Protein AF-A0A7C6SD88-F1 (afdb_monomer)

Solvent-accessible surface area (backbone atoms only — not comparable to full-atom values): 41598 Å² total; per-residue (Å²): 103,28,69,99,60,85,81,48,71,69,55,26,71,57,41,69,55,50,71,76,77,29,66,85,38,58,44,56,80,62,49,51,58,54,48,55,63,71,50,62,94,52,73,45,77,38,74,55,33,71,62,60,46,45,57,50,49,50,57,28,46,80,67,74,65,60,86,71,88,73,57,67,44,37,53,32,59,53,42,49,71,75,38,48,91,82,43,96,58,66,50,72,68,48,50,26,62,72,70,74,44,78,79,64,67,74,63,29,71,72,42,51,52,51,38,47,51,57,50,48,57,53,52,49,53,57,33,46,77,73,69,45,86,47,80,89,48,58,66,71,76,53,55,80,91,55,46,71,72,75,54,84,86,62,43,62,38,81,43,55,26,38,72,62,6,46,29,27,49,20,49,51,53,18,41,10,41,58,81,42,52,62,105,50,70,39,81,53,69,70,57,48,62,77,41,40,62,43,50,42,38,33,34,32,52,84,62,4,61,61,48,47,33,42,64,67,51,58,70,67,62,38,55,59,59,51,70,81,38,60,30,39,51,42,63,48,64,69,59,49,40,51,62,45,64,69,70,50,90,82,48,47,75,65,49,55,54,48,21,49,50,50,49,50,50,44,20,63,75,69,74,34,50,42,27,55,45,64,78,60,79,32,66,46,72,81,46,41,63,62,55,49,30,56,34,66,28,78,42,85,94,62,61,66,43,82,67,58,81,43,87,61,78,47,61,29,27,62,66,52,72,68,57,50,52,58,56,41,62,92,48,58,71,67,64,37,48,38,21,58,50,52,38,44,50,53,56,53,74,62,40,62,91,74,74,92,66,73,100,51,67,46,57,57,60,54,50,73,44,36,94,77,76,38,68,34,29,56,58,50,46,50,52,44,24,52,54,41,46,28,66,54,40,26,90,73,55,56,65,66,57,50,54,51,47,51,57,50,49,52,51,36,51,71,68,56,42,26,45,61,54,49,51,45,25,52,53,40,50,55,35,45,76,70,63,35,53,64,43,62,38,75,45,44,36,19,29,54,57,36,28,40,50,56,54,20,85,39,45,16,48,49,26,26,40,36,19,83,86,78,30,51,66,36,69,49,66,52,84,66,48,58,75,74,42,91,76,52,79,78,33,57,78,46,48,74,62,42,72,75,46,81,32,10,66,70,54,75,90,48,62,33,90,88,77,67,46,68,39,45,61,38,20,58,56,35,62,47,46,74,42,29,43,92,83,55,83,44,81,70,64,55,40,36,29,26,18,58,89,49,28,68,58,58,53,46,49,48,28,74,73,57,32,76,84,18,38,29,34,24,14,36,78,41,49,32,47,64,70,57,21,41,51,35,45,50,54,35,30,60,75,72,70,52,91,74,56,72,69,56,50,50,52,55,13,63,72,52,35,67,44,80,67,52,48,34,65,46,90,27,32,34,37,44,44,30,91,90,56,60,51,36,79,79,41,29,41,26,30,42,63,66,36,87,83,53,97,54,48,16,35,63,51,44,52,86,80,46,54,70,31,38,52,51,44,31,49,26,58,32,63,64,26,43,51,51,38,54,54,47,53,52,38,72,74,40,57,89,83,46,101,50,91,54,78,88,61,57,71,91,67,41,65,61,66,52,38,22,50,52,18,31,74,73,77,74,55,56,45,88,81,71,78,46,72,47,48,32,74,85,37,84,84,44,39,42,74,69,43,42,55,49,28,74,74,68,50,106

Foldseek 3Di:
DQDPDADDPLLCVQAVDHCVNRVPPDDLLVVLVVVLVVCVPHAAEDAPVVVVQLVNQVSCVVNVNHPDDGRYDHQLLLCCLPCVVPDPDRDLVRLCVVLVHDQPRPNHPVSSVVSRVVSVVVVVVVCVVVVNPDSVCSCVSDDPQCVLLSDDAADKDKDQQDLLSLLLVLVQQQCQQFRVDHVGRGGDLVSCVVSVPRMFIEQDDCRGPLLVCLLRHDLVVSLVVCVSGQAYEAEQLLQCVQVVQVPPPSDDSVSSVSSLVSNLVSCVVNVHQYAYDLQADAADLVCVVLVLLQQLDAADVGDGHPCVPGPDHRSSHDDDLVRQLVSVVVDDPVSSCRRYPVSVVVVVVSHDDDDQFDLAADDADQCLCVVVVRRGLLVVLLCLLLVLQCQFQNPDHFPVVVVLSVVLSCLCVVLVVSRVLVLLLVLQVVCVVVVFHKAFDDLCLCRCSSCSSVSHVRHQFAKKKADSPPNDIAGQDDPVVCVVGPDDPQNVVCNVQSVVDQWQLPGDWDARPVPRHTIDIGHNNHHNCSAQNDNSPDDGAGAIATAPVCLVVSLVVLCVSQPQQFKAFFKDFDWQDLVNLLVSLVSSCVVVVHDDDPVVSSVSSVVRTGHTRFMAGDQFKMWGHYPVDGLSSGFRWHCGRSDNPDPGIHTPDGCVVQVNYTDIHRSHHDCVSVVQSVVLVVCVVVVVVDPDNDPVPDRPNPPLVLQQLQACVSVVDDCVVVVAGGNCCPPPPCNDPVNSVVSPVVVD

pLDDT: mean 90.18, std 7.02, range [51.25, 98.5]

Secondary structure (DSSP, 8-state):
-B-SSPPPHHHHHHH---HHHHTTSPBHHHHHHHHHHHTTTPPEEESSHHHHHHHHHHHHHHTT---SPPPEEEHHHHHHHHSTTT-S--SHHHHHHHTT----STT-HHHHHHHHHHHHHHHHHHHHHTT--SGGGGGGGS-TTTGGGTSPP-B-EEEE-SHHHHHHHHHHHHHHHTTTEESEE---HHHHHHT-TTEEEE--STTBHHHHHHHHS-HHHHHHHHTT-SEEEE--GGGGHHHHTT--TT--HHHHHHHHHHHHHHHHHTT-EEEE-----BSSGGGHHHHHHHHTSPPTTS---GGGG-SS----B---HHHHHHHTTTS-HHHHHIIIIIHHHHHHHTSPP--SS-SS-BPPPTTTTGGGT-S-HHHHHHHHHHHHHHHHH-SS--HHHHHHHHHHHHHHHHTT-HHHHHHHHHHHHHHHHTT---EE-GGGGG-HHHHHTTS-S---SPSEEE-TTT--EEE---TTHHHHSPPPHHHHTTHHHHTT-SSGGGSPP-B-TTT-PBPEEE-----THHHHTTTS-SPP-EEEEEETTTHHHHHHHHHHHH-TTTEEEEEEEEE--HHHHHHHHHHHHHHTT----HHHHHHHHHHHTT-EEEEEEEEEEEEE--TTS-GGGT--EE-GGG-TT-SS-EEEEEGGGSTTTB-EEEEEEEHHHHHHHHHHHHHHH-TTS-S-SSGGGS-TT-HHHHGGGT-SGGGT--HHHHT-SSS-TTSTTTTSHHHHHHHHHH--

Sequence (748 aa):
VKPKRKISSKITEITSITEDDVRSAPPIEEVIIQFNKFIEGAVLVAHNATFDNSHLYRNLKDNNLYVGELPTIDTMQLARVYYGDKLKTFNLKALAKHFDVELTQHHRAIYDAKTLGNIFLKMLGDLEELGITNYNKINSLIDEEEAFKFAYPTHFTLLAKNRTGLKNLYKIVSDSHTNHFYREPRILKKVLEKHREGLLIGSGCGNGDIFDIASRDSYEKLLDAVDFYDFLEIQPVSHYKHILDSGDPEYDEECIKDAIKRIIKAGKEKNKLVVATGDVHILNKEDLKFREIFINAPQVGGGLHPLYRVEEIPYQNYLTTEEMLAEFMFLDELTREEVVITNTNKIADMVEEFPLFPNQLFAPSDDFMKDMGVPSFKEAVHDLTYSKAKELYGENLPKYIEDRINKELDSIIGNNYASIYYISHLLVKRSKDAGYVVGSRGSVGSSLVAFFMGITEVNGLVPHYYCKKCHFSAFKFNDEEKKLYEVSEEAKQFEEVLQTVGTGFDLPDATCPTCGHELEKDGVDIPFETFLGFDGDKVPDIDLNFSGEYQARAHEFCRELFGEDNAFRAGTISTIASRTAYGYVKGYLERKGIQARTCEINRLANKITGVKRSTGQHPGGIVVIPKEIEYSDITPVQYPADDLNAPWRTTHYDYHKFEDNLLKLDILGHDDPTMIRFLMNFVEANPSEFPFKTVEEIPLSDKKVLSIFSGLTSLGVESTQIHQVVGTTGIPEFGTQLTKEMLSEINP

Radius of gyration: 36.79 Å; Cα contacts (8 Å, |Δi|>4): 1103; chains: 1; bounding box: 79×63×104 Å

Structure (mmCIF, N/CA/C/O backbone):
data_AF-A0A7C6SD88-F1
#
_entry.id   AF-A0A7C6SD88-F1
#
loop_
_atom_site.group_PDB
_atom_site.id
_atom_site.type_symbol
_atom_site.label_atom_id
_atom_site.label_alt_id
_atom_site.label_comp_id
_atom_site.label_asym_id
_atom_site.label_entity_id
_atom_site.label_seq_id
_atom_site.pdbx_PDB_ins_code
_atom_site.Cartn_x
_atom_site.Cartn_y
_atom_site.Cartn_z
_atom_site.occupancy
_atom_site.B_iso_or_equiv
_atom_site.auth_seq_id
_atom_site.auth_comp_id
_atom_site.auth_asym_id
_atom_site.auth_atom_id
_atom_site.pdbx_PDB_model_num
ATOM 1 N N . VAL A 1 1 ? 30.055 -18.780 -43.965 1.00 83.00 1 VAL A N 1
ATOM 2 C CA . VAL A 1 1 ? 30.192 -17.447 -44.596 1.00 83.00 1 VAL A CA 1
ATOM 3 C C . VAL A 1 1 ? 31.526 -16.869 -44.173 1.00 83.00 1 VAL A C 1
ATOM 5 O O . VAL A 1 1 ? 31.881 -17.059 -43.016 1.00 83.00 1 VAL A O 1
ATOM 8 N N . LYS A 1 2 ? 32.270 -16.221 -45.072 1.00 84.56 2 LYS A N 1
ATOM 9 C CA . LYS A 1 2 ? 33.528 -15.561 -44.708 1.00 84.56 2 LYS A CA 1
ATOM 10 C C . LYS A 1 2 ? 33.247 -14.243 -43.972 1.00 84.56 2 LYS A C 1
ATOM 12 O O . LYS A 1 2 ? 32.643 -13.354 -44.575 1.00 84.56 2 LYS A O 1
ATOM 17 N N . PRO A 1 3 ? 33.649 -14.102 -42.696 1.00 79.88 3 PRO A N 1
ATOM 18 C CA . PRO A 1 3 ? 33.417 -12.879 -41.938 1.00 79.88 3 PRO A CA 1
ATOM 19 C C . PRO A 1 3 ? 34.319 -11.739 -42.437 1.00 79.88 3 PRO A C 1
ATOM 21 O O . PRO A 1 3 ? 35.419 -11.964 -42.944 1.00 79.88 3 PRO A O 1
ATOM 24 N N . LYS A 1 4 ? 33.860 -10.491 -42.275 1.00 77.50 4 LYS A N 1
ATOM 25 C CA . LYS A 1 4 ? 34.636 -9.276 -42.611 1.00 77.50 4 LYS A CA 1
ATOM 26 C C . LYS A 1 4 ? 35.685 -8.918 -41.549 1.00 77.50 4 LYS A C 1
ATOM 28 O O . LYS A 1 4 ? 36.533 -8.062 -41.784 1.00 77.50 4 LYS A O 1
ATOM 33 N N . ARG A 1 5 ? 35.613 -9.554 -40.378 1.00 79.50 5 ARG A N 1
ATOM 34 C CA . ARG A 1 5 ? 36.506 -9.375 -39.228 1.00 79.50 5 ARG A CA 1
ATOM 35 C C . ARG A 1 5 ? 37.120 -10.723 -38.859 1.00 79.50 5 ARG A C 1
ATOM 37 O O . ARG A 1 5 ? 36.563 -11.761 -39.210 1.00 79.50 5 ARG A O 1
ATOM 44 N N . LYS A 1 6 ? 38.248 -10.697 -38.149 1.00 79.31 6 LYS A N 1
ATOM 45 C CA . LYS A 1 6 ? 38.849 -11.921 -37.609 1.00 79.31 6 LYS A CA 1
ATOM 46 C C . LYS A 1 6 ? 37.940 -12.532 -36.538 1.00 79.31 6 LYS A C 1
ATOM 48 O O . LYS A 1 6 ? 37.394 -11.802 -35.713 1.00 79.31 6 LYS A O 1
ATOM 53 N N . ILE A 1 7 ? 37.811 -13.852 -36.546 1.00 78.75 7 ILE A N 1
ATOM 54 C CA . ILE A 1 7 ? 37.137 -14.648 -35.526 1.00 78.75 7 ILE A CA 1
ATOM 55 C C . ILE A 1 7 ? 37.949 -14.548 -34.233 1.00 78.75 7 ILE A C 1
ATOM 57 O O . ILE A 1 7 ? 39.156 -14.798 -34.208 1.00 78.75 7 ILE A O 1
ATOM 61 N N . SER A 1 8 ? 37.288 -14.156 -33.145 1.00 76.44 8 SER A N 1
ATOM 62 C CA . SER A 1 8 ? 37.928 -14.062 -31.834 1.00 76.44 8 SER A CA 1
ATOM 63 C C . SER A 1 8 ? 38.190 -15.450 -31.239 1.00 76.44 8 SER A C 1
ATOM 65 O O . SER A 1 8 ? 37.512 -16.432 -31.562 1.00 76.44 8 SER A O 1
ATOM 67 N N . SER A 1 9 ? 39.152 -15.536 -30.316 1.00 74.44 9 SER A N 1
ATOM 68 C CA . SER A 1 9 ? 39.419 -16.768 -29.560 1.00 74.44 9 SER A CA 1
ATOM 69 C C . SER A 1 9 ? 38.173 -17.258 -28.819 1.00 74.44 9 SER A C 1
ATOM 71 O O . SER A 1 9 ? 37.859 -18.441 -28.871 1.00 74.44 9 SER A O 1
ATOM 73 N N . LYS A 1 10 ? 37.397 -16.337 -28.238 1.00 70.38 10 LYS A N 1
ATOM 74 C CA . LYS A 1 10 ? 36.143 -16.632 -27.532 1.00 70.38 10 LYS A CA 1
ATOM 75 C C . LYS A 1 10 ? 35.078 -17.260 -28.444 1.00 70.38 10 LYS A C 1
ATOM 77 O O . LYS A 1 10 ? 34.463 -18.250 -28.064 1.00 70.38 10 LYS A O 1
ATOM 82 N N . ILE A 1 11 ? 34.877 -16.744 -29.665 1.00 74.25 11 ILE A N 1
ATOM 83 C CA . ILE A 1 11 ? 33.943 -17.358 -30.633 1.00 74.25 11 ILE A CA 1
ATOM 84 C C . ILE A 1 11 ? 34.440 -18.742 -31.060 1.00 74.25 11 ILE A C 1
ATOM 86 O O . ILE A 1 11 ? 33.638 -19.667 -31.195 1.00 74.25 11 ILE A O 1
ATOM 90 N N . THR A 1 12 ? 35.750 -18.888 -31.259 1.00 78.75 12 THR A N 1
ATOM 91 C CA . THR A 1 12 ? 36.367 -20.171 -31.623 1.00 78.75 12 THR A CA 1
ATOM 92 C C . THR A 1 12 ? 36.147 -21.210 -30.519 1.00 78.75 12 THR A C 1
ATOM 94 O O . THR A 1 12 ? 35.780 -22.340 -30.818 1.00 78.75 12 THR A O 1
ATOM 97 N N . GLU A 1 13 ? 36.288 -20.831 -29.245 1.00 76.62 13 GLU A N 1
ATOM 98 C CA . GLU A 1 13 ? 36.019 -21.706 -28.094 1.00 76.62 13 GLU A CA 1
ATOM 99 C C . GLU A 1 13 ? 34.549 -22.133 -28.011 1.00 76.62 13 GLU A C 1
ATOM 101 O O . GLU A 1 13 ? 34.261 -23.290 -27.712 1.00 76.62 13 GLU A O 1
ATOM 106 N N . ILE A 1 14 ? 33.617 -21.222 -28.309 1.00 73.88 14 ILE A N 1
ATOM 107 C CA . ILE A 1 14 ? 32.177 -21.503 -28.250 1.00 73.88 14 ILE A CA 1
ATOM 108 C C . ILE A 1 14 ? 31.737 -22.378 -29.427 1.00 73.88 14 ILE A C 1
ATOM 110 O O . ILE A 1 14 ? 31.057 -23.379 -29.235 1.00 73.88 14 ILE A O 1
ATOM 114 N N . THR A 1 15 ? 32.105 -22.002 -30.650 1.00 75.94 15 THR A N 1
ATOM 115 C CA . THR A 1 15 ? 31.542 -22.580 -31.886 1.00 75.94 15 THR A CA 1
ATOM 116 C C . THR A 1 15 ? 32.410 -23.671 -32.507 1.00 75.94 15 THR A C 1
ATOM 118 O O . THR A 1 15 ? 31.968 -24.369 -33.421 1.00 75.94 15 THR A O 1
ATOM 121 N N . SER A 1 16 ? 33.659 -23.805 -32.047 1.00 80.69 16 SER A N 1
ATOM 122 C CA . SER A 1 16 ? 34.709 -24.617 -32.678 1.00 80.69 16 SER A CA 1
ATOM 123 C C . SER A 1 16 ? 35.025 -24.230 -34.134 1.00 80.69 16 SER A C 1
ATOM 125 O O . SER A 1 16 ? 35.689 -24.996 -34.827 1.00 80.69 16 SER A O 1
ATOM 127 N N . ILE A 1 17 ? 34.555 -23.069 -34.617 1.00 82.12 17 ILE A N 1
ATOM 128 C CA . ILE A 1 17 ? 34.852 -22.556 -35.962 1.00 82.12 17 ILE A CA 1
ATOM 129 C C . ILE A 1 17 ? 36.166 -21.781 -35.916 1.00 82.12 17 ILE A C 1
ATOM 131 O O . ILE A 1 17 ? 36.290 -20.798 -35.189 1.00 82.12 17 ILE A O 1
ATOM 135 N N . THR A 1 18 ? 37.129 -22.203 -36.727 1.00 84.81 18 THR A N 1
ATOM 136 C CA . THR A 1 18 ? 38.441 -21.570 -36.866 1.00 84.81 18 THR A CA 1
ATOM 137 C C . THR A 1 18 ? 38.507 -20.665 -38.099 1.00 84.81 18 THR A C 1
ATOM 139 O O . THR A 1 18 ? 37.695 -20.761 -39.020 1.00 84.81 18 THR A O 1
ATOM 142 N N . GLU A 1 19 ? 39.521 -19.798 -38.159 1.00 84.06 19 GLU A N 1
ATOM 143 C CA . GLU A 1 19 ? 39.819 -18.993 -39.357 1.00 84.06 19 GLU A CA 1
ATOM 144 C C . GLU A 1 19 ? 40.036 -19.845 -40.614 1.00 84.06 19 GLU A C 1
ATOM 146 O O . GLU A 1 19 ? 39.700 -19.433 -41.726 1.00 84.06 19 GLU A O 1
ATOM 151 N N . ASP A 1 20 ? 40.574 -21.054 -40.448 1.00 84.56 20 ASP A N 1
ATOM 152 C CA . ASP A 1 20 ? 40.831 -21.968 -41.558 1.00 84.56 20 ASP A CA 1
ATOM 153 C C . ASP A 1 20 ? 39.530 -22.515 -42.149 1.00 84.56 20 ASP A C 1
ATOM 155 O O . ASP A 1 20 ? 39.425 -22.628 -43.372 1.00 84.56 20 ASP A O 1
ATOM 159 N N . ASP A 1 21 ? 38.511 -22.741 -41.315 1.00 82.94 21 ASP A N 1
ATOM 160 C CA . ASP A 1 21 ? 37.199 -23.240 -41.742 1.00 82.94 21 ASP A CA 1
ATOM 161 C C . ASP A 1 21 ? 36.450 -22.249 -42.646 1.00 82.94 21 ASP A C 1
ATOM 163 O O . ASP A 1 21 ? 35.654 -22.649 -43.498 1.00 82.94 21 ASP A O 1
ATOM 167 N N . VAL A 1 22 ? 36.691 -20.944 -42.477 1.00 86.12 22 VAL A N 1
ATOM 168 C CA . VAL A 1 22 ? 35.993 -19.877 -43.218 1.00 86.12 22 VAL A CA 1
ATOM 169 C C . VAL A 1 22 ? 36.856 -19.201 -44.283 1.00 86.12 22 VAL A C 1
ATOM 171 O O . VAL A 1 22 ? 36.349 -18.384 -45.056 1.00 86.12 22 VAL A O 1
ATOM 174 N N . ARG A 1 23 ? 38.145 -19.550 -44.376 1.00 84.75 23 ARG A N 1
ATOM 175 C CA . ARG A 1 23 ? 39.122 -18.906 -45.270 1.00 84.75 23 ARG A CA 1
ATOM 176 C C . ARG A 1 23 ? 38.688 -18.914 -46.737 1.00 84.75 23 ARG A C 1
ATOM 178 O O . ARG A 1 23 ? 38.836 -17.900 -47.429 1.00 84.75 23 ARG A O 1
ATOM 185 N N . SER A 1 24 ? 38.167 -20.055 -47.190 1.00 85.50 24 SER A N 1
ATOM 186 C CA . SER A 1 24 ? 37.666 -20.293 -48.550 1.00 85.50 24 SER A CA 1
ATOM 187 C C . SER A 1 24 ? 36.145 -20.181 -48.669 1.00 85.50 24 SER A C 1
ATOM 189 O O . SER A 1 24 ? 35.598 -20.506 -49.720 1.00 85.50 24 SER A O 1
ATOM 191 N N . ALA A 1 25 ? 35.445 -19.765 -47.609 1.00 87.12 25 ALA A N 1
ATOM 192 C CA . ALA A 1 25 ? 34.004 -19.586 -47.675 1.00 87.12 25 ALA A CA 1
ATOM 193 C C . ALA A 1 25 ? 33.646 -18.360 -48.542 1.00 87.12 25 ALA A C 1
ATOM 195 O O . ALA A 1 25 ? 34.391 -17.375 -48.557 1.00 87.12 25 ALA A O 1
ATOM 196 N N . PRO A 1 26 ? 32.501 -18.386 -49.242 1.00 89.25 26 PRO A N 1
ATOM 197 C CA . PRO A 1 26 ? 31.992 -17.217 -49.948 1.00 89.25 26 PRO A CA 1
ATOM 198 C C . PRO A 1 26 ? 31.623 -16.080 -48.975 1.00 89.25 26 PRO A C 1
ATOM 200 O O . PRO A 1 26 ? 31.293 -16.341 -47.803 1.00 89.25 26 PRO A O 1
ATOM 203 N N . PRO A 1 27 ? 31.694 -14.818 -49.437 1.00 88.75 27 PRO A N 1
ATOM 204 C CA . PRO A 1 27 ? 31.299 -13.653 -48.655 1.00 88.75 27 PRO A CA 1
ATOM 205 C C . PRO A 1 27 ? 29.773 -13.612 -48.456 1.00 88.75 27 PRO A C 1
ATOM 207 O O . PRO A 1 27 ? 29.021 -14.284 -49.168 1.00 88.75 27 PRO A O 1
ATOM 210 N N . ILE A 1 28 ? 29.304 -12.852 -47.461 1.00 86.81 28 ILE A N 1
ATOM 211 C CA . ILE A 1 28 ? 27.883 -12.837 -47.075 1.00 86.81 28 ILE A CA 1
ATOM 212 C C . ILE A 1 28 ? 26.975 -12.360 -48.210 1.00 86.81 28 ILE A C 1
ATOM 214 O O . ILE A 1 28 ? 25.895 -12.912 -48.389 1.00 86.81 28 ILE A O 1
ATOM 218 N N . GLU A 1 29 ? 27.446 -11.414 -49.020 1.00 86.56 29 GLU A N 1
ATOM 219 C CA . GLU A 1 29 ? 26.724 -10.823 -50.148 1.00 86.56 29 GLU A CA 1
ATOM 220 C C . GLU A 1 29 ? 26.369 -11.868 -51.217 1.00 86.56 29 GLU A C 1
ATOM 222 O O . GLU A 1 29 ? 25.322 -11.789 -51.853 1.00 86.56 29 GLU A O 1
ATOM 227 N N . GLU A 1 30 ? 27.205 -12.895 -51.390 1.00 89.56 30 GLU A N 1
ATOM 228 C CA . GLU A 1 30 ? 26.929 -13.994 -52.318 1.00 89.56 30 GLU A CA 1
ATOM 229 C C . GLU A 1 30 ? 25.989 -15.034 -51.693 1.00 89.56 30 GLU A C 1
ATOM 231 O O . GLU A 1 30 ? 25.032 -15.491 -52.325 1.00 89.56 30 GLU A O 1
ATOM 236 N N . VAL A 1 31 ? 26.243 -15.398 -50.432 1.00 91.06 31 VAL A N 1
ATOM 237 C CA . VAL A 1 31 ? 25.479 -16.440 -49.730 1.00 91.06 31 VAL A CA 1
ATOM 238 C C . VAL A 1 31 ? 24.045 -16.002 -49.471 1.00 91.06 31 VAL A C 1
ATOM 240 O O . VAL A 1 31 ? 23.133 -16.811 -49.623 1.00 91.06 31 VAL A O 1
ATOM 243 N N . ILE A 1 32 ? 23.822 -14.735 -49.119 1.00 90.75 32 ILE A N 1
ATOM 244 C CA . ILE A 1 32 ? 22.489 -14.228 -48.789 1.00 90.75 32 ILE A CA 1
ATOM 245 C C . ILE A 1 32 ? 21.549 -14.257 -50.000 1.00 90.75 32 ILE A C 1
ATOM 247 O O . ILE A 1 32 ? 20.377 -14.582 -49.847 1.00 90.75 32 ILE A O 1
ATOM 251 N N . ILE A 1 33 ? 22.063 -14.023 -51.215 1.00 91.25 33 ILE A N 1
ATOM 252 C CA . ILE A 1 33 ? 21.287 -14.139 -52.461 1.00 91.25 33 ILE A CA 1
ATOM 253 C C . ILE A 1 33 ? 20.831 -15.587 -52.673 1.00 91.25 33 ILE A C 1
ATOM 255 O O . ILE A 1 33 ? 19.680 -15.835 -53.038 1.00 91.25 33 ILE A O 1
ATOM 259 N N . GLN A 1 34 ? 21.730 -16.551 -52.455 1.00 92.50 34 GLN A N 1
ATOM 260 C CA . GLN A 1 34 ? 21.414 -17.976 -52.588 1.00 92.50 34 GLN A CA 1
ATOM 261 C C . GLN A 1 34 ? 20.430 -18.427 -51.503 1.00 92.50 34 GLN A C 1
ATOM 263 O O . GLN A 1 34 ? 19.473 -19.140 -51.799 1.00 92.50 34 GLN A O 1
ATOM 268 N N . PHE A 1 35 ? 20.631 -17.965 -50.269 1.00 91.25 35 PHE A N 1
ATOM 269 C CA . PHE A 1 35 ? 19.755 -18.263 -49.144 1.00 91.25 35 PHE A CA 1
ATOM 270 C C . PHE A 1 35 ? 18.349 -17.685 -49.345 1.00 91.25 35 PHE A C 1
ATOM 272 O O . PHE A 1 35 ? 17.376 -18.401 -49.141 1.00 91.25 35 PHE A O 1
ATOM 279 N N . ASN A 1 36 ? 18.227 -16.446 -49.836 1.00 90.88 36 ASN A N 1
ATOM 280 C CA . ASN A 1 36 ? 16.934 -15.816 -50.120 1.00 90.88 36 ASN A CA 1
ATOM 281 C C . ASN A 1 36 ? 16.106 -16.616 -51.142 1.00 90.88 36 ASN A C 1
ATOM 283 O O . ASN A 1 36 ? 14.904 -16.775 -50.976 1.00 90.88 36 ASN A O 1
ATOM 287 N N . LYS A 1 37 ? 16.758 -17.178 -52.170 1.00 91.62 37 LYS A N 1
ATOM 288 C CA . LYS A 1 37 ? 16.099 -18.086 -53.128 1.00 91.62 37 LYS A CA 1
ATOM 289 C C . LYS A 1 37 ? 15.714 -19.424 -52.500 1.00 91.62 37 LYS A C 1
ATOM 291 O O . LYS A 1 37 ? 14.696 -19.998 -52.856 1.00 91.62 37 LYS A O 1
ATOM 296 N N . PHE A 1 38 ? 16.541 -19.942 -51.595 1.00 92.69 38 PHE A N 1
ATOM 297 C CA . PHE A 1 38 ? 16.290 -21.219 -50.928 1.00 92.69 38 PHE A CA 1
ATOM 298 C C . PHE A 1 38 ? 15.059 -21.174 -50.011 1.00 92.69 38 PHE A C 1
ATOM 300 O O . PHE A 1 38 ? 14.334 -22.161 -49.924 1.00 92.69 38 PHE A O 1
ATOM 307 N N . ILE A 1 39 ? 14.817 -20.041 -49.350 1.00 92.00 39 ILE A N 1
ATOM 308 C CA . ILE A 1 39 ? 13.699 -19.866 -48.410 1.00 92.00 39 ILE A CA 1
ATOM 309 C C . ILE A 1 39 ? 12.409 -19.351 -49.068 1.00 92.00 39 ILE A C 1
ATOM 311 O O . ILE A 1 39 ? 11.420 -19.122 -48.373 1.00 92.00 39 ILE A O 1
ATOM 315 N N . GLU A 1 40 ? 12.398 -19.141 -50.385 1.00 90.06 40 GLU A N 1
ATOM 316 C CA . GLU A 1 40 ? 11.244 -18.589 -51.096 1.00 90.06 40 GLU A CA 1
ATOM 317 C C . GLU A 1 40 ? 10.000 -19.481 -50.915 1.00 90.06 40 GLU A C 1
ATOM 319 O O . GLU A 1 40 ? 10.008 -20.670 -51.232 1.00 90.06 40 GLU A O 1
ATOM 324 N N . GLY A 1 41 ? 8.923 -18.904 -50.369 1.00 87.50 41 GLY A N 1
ATOM 325 C CA . GLY A 1 41 ? 7.672 -19.615 -50.079 1.00 87.50 41 GLY A CA 1
ATOM 326 C C . GLY A 1 41 ? 7.708 -20.542 -48.855 1.00 87.50 41 GLY A C 1
ATOM 327 O O . GLY A 1 41 ? 6.711 -21.212 -48.583 1.00 87.50 41 GLY A O 1
ATOM 328 N N . ALA A 1 42 ? 8.816 -20.591 -48.110 1.00 91.19 42 ALA A N 1
ATOM 329 C CA . ALA A 1 42 ? 8.939 -21.389 -46.896 1.00 91.19 42 ALA A CA 1
ATOM 330 C C . ALA A 1 42 ? 8.485 -20.621 -45.643 1.00 91.19 42 ALA A C 1
ATOM 332 O O . ALA A 1 42 ? 8.553 -19.394 -45.577 1.00 91.19 42 ALA A O 1
ATOM 333 N N . VAL A 1 43 ? 8.068 -21.368 -44.617 1.00 91.31 43 VAL A N 1
ATOM 334 C CA . VAL A 1 43 ? 7.926 -20.858 -43.247 1.00 91.31 43 VAL A CA 1
ATOM 335 C C . VAL A 1 43 ? 9.213 -21.190 -42.502 1.00 91.31 43 VAL A C 1
ATOM 337 O O . VAL A 1 43 ? 9.615 -22.354 -42.441 1.00 91.31 43 VAL A O 1
ATOM 340 N N . LEU A 1 44 ? 9.872 -20.175 -41.956 1.00 92.88 44 LEU A N 1
ATOM 341 C CA . LEU A 1 44 ? 11.090 -20.349 -41.180 1.00 92.88 44 LEU A CA 1
ATOM 342 C C . LEU A 1 44 ? 10.760 -20.907 -39.797 1.00 92.88 44 LEU A C 1
ATOM 344 O O . LEU A 1 44 ? 9.745 -20.566 -39.195 1.00 92.88 44 LEU A O 1
ATOM 348 N N . VAL A 1 45 ? 11.637 -21.755 -39.273 1.00 92.12 45 VAL A N 1
ATOM 349 C CA . VAL A 1 45 ? 11.524 -22.290 -37.916 1.00 92.12 45 VAL A CA 1
ATOM 350 C C . VAL A 1 45 ? 12.832 -22.009 -37.207 1.00 92.12 45 VAL A C 1
ATOM 352 O O . VAL A 1 45 ? 13.889 -22.460 -37.647 1.00 92.12 45 VAL A O 1
ATOM 355 N N . ALA A 1 46 ? 12.751 -21.260 -36.116 1.00 91.44 46 ALA A N 1
ATOM 356 C CA . ALA A 1 46 ? 13.903 -20.883 -35.314 1.00 91.44 46 ALA A CA 1
ATOM 357 C C . ALA A 1 46 ? 13.602 -21.087 -33.823 1.00 91.44 46 ALA A C 1
ATOM 359 O O . ALA A 1 46 ? 12.465 -21.341 -33.408 1.00 91.44 46 ALA A O 1
ATOM 360 N N . HIS A 1 47 ? 14.645 -21.040 -33.005 1.00 88.06 47 HIS A N 1
ATOM 361 C CA . HIS A 1 47 ? 14.538 -21.150 -31.558 1.00 88.06 47 HIS A CA 1
ATOM 362 C C . HIS A 1 47 ? 15.073 -19.859 -30.958 1.00 88.06 47 HIS A C 1
ATOM 364 O O . HIS A 1 47 ? 16.283 -19.660 -30.983 1.00 88.06 47 HIS A O 1
ATOM 370 N N . ASN A 1 48 ? 14.180 -19.001 -30.446 1.00 83.38 48 ASN A N 1
ATOM 371 C CA . ASN A 1 48 ? 14.440 -17.572 -30.227 1.00 83.38 48 ASN A CA 1
ATOM 372 C C . ASN A 1 48 ? 14.578 -16.796 -31.553 1.00 83.38 48 ASN A C 1
ATOM 374 O O . ASN A 1 48 ? 15.591 -16.150 -31.823 1.00 83.38 48 ASN A O 1
ATOM 378 N N . ALA A 1 49 ? 13.531 -16.874 -32.380 1.00 84.12 49 ALA A N 1
ATOM 379 C CA . ALA A 1 49 ? 13.528 -16.429 -33.775 1.00 84.12 49 ALA A CA 1
ATOM 380 C C . ALA A 1 49 ? 13.899 -14.954 -33.965 1.00 84.12 49 ALA A C 1
ATOM 382 O O . ALA A 1 49 ? 14.498 -14.600 -34.976 1.00 84.12 49 ALA A O 1
ATOM 383 N N . THR A 1 50 ? 13.579 -14.093 -32.996 1.00 77.50 50 THR A N 1
ATOM 384 C CA . THR A 1 50 ? 13.903 -12.659 -33.038 1.00 77.50 50 THR A CA 1
ATOM 385 C C . THR A 1 50 ? 15.396 -12.407 -33.250 1.00 77.50 50 THR A C 1
ATOM 387 O O . THR A 1 50 ? 15.761 -11.477 -33.967 1.00 77.50 50 THR A O 1
ATOM 390 N N . PHE A 1 51 ? 16.259 -13.242 -32.661 1.00 75.44 51 PHE A N 1
ATOM 391 C CA . PHE A 1 51 ? 17.706 -13.118 -32.812 1.00 75.44 51 PHE A CA 1
ATOM 392 C C . PHE A 1 51 ? 18.153 -13.451 -34.240 1.00 75.44 51 PHE A C 1
ATOM 394 O O . PHE A 1 51 ? 18.814 -12.637 -34.876 1.00 75.44 51 PHE A O 1
ATOM 401 N N . ASP A 1 52 ? 17.770 -14.609 -34.778 1.00 81.81 52 ASP A N 1
ATOM 402 C CA . ASP A 1 52 ? 18.176 -15.011 -36.131 1.00 81.81 52 ASP A CA 1
ATOM 403 C C . ASP A 1 52 ? 17.561 -14.101 -37.208 1.00 81.81 52 ASP A C 1
ATOM 405 O O . ASP A 1 52 ? 18.237 -13.697 -38.160 1.00 81.81 52 ASP A O 1
ATOM 409 N N . ASN A 1 53 ? 16.292 -13.720 -37.030 1.00 83.00 53 ASN A N 1
ATOM 410 C CA . ASN A 1 53 ? 15.568 -12.872 -37.970 1.00 83.00 53 ASN A CA 1
ATOM 411 C C . ASN A 1 53 ? 16.164 -11.465 -38.059 1.00 83.00 53 ASN A C 1
ATOM 413 O O . ASN A 1 53 ? 16.246 -10.930 -39.161 1.00 83.00 53 ASN A O 1
ATOM 417 N N . SER A 1 54 ? 16.624 -10.866 -36.955 1.00 72.62 54 SER A N 1
ATOM 418 C CA . SER A 1 54 ? 17.234 -9.527 -37.001 1.00 72.62 54 SER A CA 1
ATOM 419 C C . SER A 1 54 ? 18.511 -9.511 -37.853 1.00 72.62 54 SER A C 1
ATOM 421 O O . SER A 1 54 ? 18.670 -8.650 -38.724 1.00 72.62 54 SER A O 1
ATOM 423 N N . HIS A 1 55 ? 19.374 -10.522 -37.696 1.00 78.44 55 HIS A N 1
ATOM 424 C CA . HIS A 1 55 ? 20.580 -10.689 -38.510 1.00 78.44 55 HIS A CA 1
ATOM 425 C C . HIS A 1 55 ? 20.231 -10.967 -39.974 1.00 78.44 55 HIS A C 1
ATOM 427 O O . HIS A 1 55 ? 20.834 -10.384 -40.881 1.00 78.44 55 HIS A O 1
ATOM 433 N N . LEU A 1 56 ? 19.248 -11.835 -40.224 1.00 84.88 56 LEU A N 1
ATOM 434 C CA . LEU A 1 56 ? 18.794 -12.163 -41.571 1.00 84.88 56 LEU A CA 1
ATOM 435 C C . LEU A 1 56 ? 18.238 -10.926 -42.289 1.00 84.88 56 LEU A C 1
ATOM 437 O O . LEU A 1 56 ? 18.667 -10.615 -43.400 1.00 84.88 56 LEU A O 1
ATOM 441 N N . TYR A 1 57 ? 17.337 -10.184 -41.645 1.00 83.12 57 TYR A N 1
ATOM 442 C CA . TYR A 1 57 ? 16.721 -8.983 -42.203 1.00 83.12 57 TYR A CA 1
ATOM 443 C C . TYR A 1 57 ? 17.743 -7.889 -42.484 1.00 83.12 57 TYR A C 1
ATOM 445 O O . TYR A 1 57 ? 17.682 -7.277 -43.549 1.00 83.12 57 TYR A O 1
ATOM 453 N N . ARG A 1 58 ? 18.720 -7.679 -41.594 1.00 79.31 58 ARG A N 1
ATOM 454 C CA . ARG A 1 58 ? 19.820 -6.738 -41.839 1.00 79.31 58 ARG A CA 1
ATOM 455 C C . ARG A 1 58 ? 20.595 -7.100 -43.105 1.00 79.31 58 ARG A C 1
ATOM 457 O O . ARG A 1 58 ? 20.729 -6.266 -43.993 1.00 79.31 58 ARG A O 1
ATOM 464 N N . ASN A 1 59 ? 21.026 -8.355 -43.234 1.00 84.44 59 ASN A N 1
ATOM 465 C CA . ASN A 1 59 ? 21.780 -8.801 -44.408 1.00 84.44 59 ASN A CA 1
ATOM 466 C C . ASN A 1 59 ? 20.946 -8.757 -45.701 1.00 84.44 59 ASN A C 1
ATOM 468 O O . ASN A 1 59 ? 21.480 -8.428 -46.760 1.00 84.44 59 ASN A O 1
ATOM 472 N N . LEU A 1 60 ? 19.642 -9.046 -45.634 1.00 85.88 60 LEU A N 1
ATOM 473 C CA . LEU A 1 60 ? 18.732 -8.894 -46.773 1.00 85.88 60 LEU A CA 1
ATOM 474 C C . LEU A 1 60 ? 18.572 -7.422 -47.178 1.00 85.88 60 LEU A C 1
ATOM 476 O O . LEU A 1 60 ? 18.613 -7.120 -48.371 1.00 85.88 60 LEU A O 1
ATOM 480 N N . LYS A 1 61 ? 18.427 -6.503 -46.214 1.00 81.81 61 LYS A N 1
ATOM 481 C CA . LYS A 1 61 ? 18.329 -5.055 -46.469 1.00 81.81 61 LYS A CA 1
ATOM 482 C C . LYS A 1 61 ? 19.613 -4.502 -47.078 1.00 81.81 61 LYS A C 1
ATOM 484 O O . LYS A 1 61 ? 19.542 -3.848 -48.113 1.00 81.81 61 LYS A O 1
ATOM 489 N N . ASP A 1 62 ? 20.771 -4.845 -46.514 1.00 81.88 62 ASP A N 1
ATOM 490 C CA . ASP A 1 62 ? 22.087 -4.407 -47.005 1.00 81.88 62 ASP A 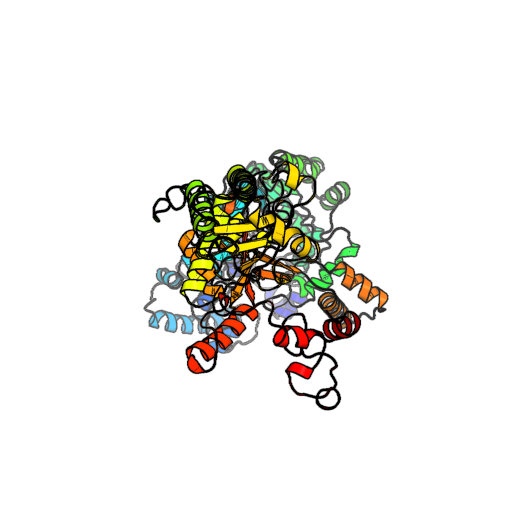CA 1
ATOM 491 C C . ASP A 1 62 ? 22.347 -4.832 -48.466 1.00 81.88 62 ASP A C 1
ATOM 493 O O . ASP A 1 62 ? 23.151 -4.216 -49.165 1.00 81.88 62 ASP A O 1
ATOM 497 N N . ASN A 1 63 ? 21.639 -5.860 -48.951 1.00 84.00 63 ASN A N 1
ATOM 498 C CA . ASN A 1 63 ? 21.723 -6.365 -50.324 1.00 84.00 63 ASN A CA 1
ATOM 499 C C . ASN A 1 63 ? 20.488 -6.032 -51.189 1.00 84.00 63 ASN A C 1
ATOM 501 O O . ASN A 1 63 ? 20.378 -6.540 -52.303 1.00 84.00 63 ASN A O 1
ATOM 505 N N . ASN A 1 64 ? 19.575 -5.169 -50.722 1.00 84.44 64 ASN A N 1
ATOM 506 C CA . ASN A 1 64 ? 18.327 -4.785 -51.406 1.00 84.44 64 ASN A CA 1
ATOM 507 C C . ASN A 1 64 ? 17.396 -5.968 -51.752 1.00 84.44 64 ASN A C 1
ATOM 509 O O . ASN A 1 64 ? 16.701 -5.948 -52.767 1.00 84.44 64 ASN A O 1
ATOM 513 N N . LEU A 1 65 ? 17.390 -7.014 -50.922 1.00 85.38 65 LEU A N 1
ATOM 514 C CA . LEU A 1 65 ? 16.568 -8.222 -51.090 1.00 85.38 65 LEU A CA 1
ATOM 515 C C . LEU A 1 65 ? 15.401 -8.305 -50.099 1.00 85.38 65 LEU A C 1
ATOM 517 O O . LEU A 1 65 ? 14.588 -9.222 -50.184 1.00 85.38 65 LEU A O 1
ATOM 521 N N . TYR A 1 66 ? 15.328 -7.389 -49.134 1.00 83.06 66 TYR A N 1
ATOM 522 C CA . TYR A 1 66 ? 14.286 -7.400 -48.114 1.00 83.06 66 TYR A CA 1
ATOM 523 C C . TYR A 1 66 ? 12.944 -6.935 -48.690 1.00 83.06 66 TYR A C 1
ATOM 525 O O . TYR A 1 66 ? 12.817 -5.796 -49.133 1.00 83.06 66 TYR A O 1
ATOM 533 N N . VAL A 1 67 ? 11.941 -7.812 -48.651 1.00 81.69 67 VAL A N 1
ATOM 534 C CA . VAL A 1 67 ? 10.590 -7.561 -49.191 1.00 81.69 67 VAL A CA 1
ATOM 535 C C . VAL A 1 67 ? 9.501 -7.512 -48.114 1.00 81.69 67 VAL A C 1
ATOM 537 O O . VAL A 1 67 ? 8.328 -7.351 -48.436 1.00 81.69 67 VAL A O 1
ATOM 540 N N . GLY A 1 68 ? 9.876 -7.639 -46.839 1.00 80.00 68 GLY A N 1
ATOM 541 C CA . GLY A 1 68 ? 8.958 -7.699 -45.703 1.00 80.00 68 GLY A CA 1
ATOM 542 C C . GLY A 1 68 ? 9.352 -8.782 -44.702 1.00 80.00 68 GLY A C 1
ATOM 543 O O . GLY A 1 68 ? 10.355 -9.476 -44.883 1.00 80.00 68 GLY A O 1
ATOM 544 N N . GLU A 1 69 ? 8.562 -8.911 -43.637 1.00 81.50 69 GLU A N 1
ATOM 545 C CA . GLU A 1 69 ? 8.766 -9.954 -42.633 1.00 81.50 69 GLU A CA 1
ATOM 546 C C . GLU A 1 69 ? 8.494 -11.342 -43.221 1.00 81.50 69 GLU A C 1
ATOM 548 O O . GLU A 1 69 ? 7.524 -11.557 -43.951 1.00 81.50 69 GLU A O 1
ATOM 553 N N . LEU A 1 70 ? 9.365 -12.295 -42.895 1.00 86.38 70 LEU A N 1
ATOM 554 C CA . LEU A 1 70 ? 9.256 -13.673 -43.354 1.00 86.38 70 LEU A CA 1
ATOM 555 C C . LEU A 1 70 ? 8.369 -14.471 -42.385 1.00 86.38 70 LEU A C 1
ATOM 557 O O . LEU A 1 70 ? 8.564 -14.363 -41.168 1.00 86.38 70 LEU A O 1
ATOM 561 N N . PRO A 1 71 ? 7.436 -15.313 -42.878 1.00 89.31 71 PRO A N 1
ATOM 562 C CA . PRO A 1 71 ? 6.653 -16.200 -42.021 1.00 89.31 71 PRO A CA 1
ATOM 563 C C . PRO A 1 71 ? 7.585 -17.053 -41.160 1.00 89.31 71 PRO A C 1
ATOM 565 O O . PRO A 1 71 ? 8.400 -17.802 -41.697 1.00 89.31 71 PRO A O 1
ATOM 568 N N . THR A 1 72 ? 7.492 -16.925 -39.837 1.00 91.12 72 THR A N 1
ATOM 569 C CA . THR A 1 72 ? 8.434 -17.562 -38.910 1.00 91.12 72 THR A CA 1
ATOM 570 C C . THR A 1 72 ? 7.713 -18.144 -37.701 1.00 91.12 72 THR A C 1
ATOM 572 O O . THR A 1 72 ? 6.854 -17.496 -37.110 1.00 91.12 72 THR A O 1
ATOM 575 N N . ILE A 1 73 ? 8.098 -19.355 -37.301 1.00 91.25 73 ILE A N 1
ATOM 576 C CA . ILE A 1 73 ? 7.670 -20.008 -36.064 1.00 91.25 73 ILE A CA 1
ATOM 577 C C . ILE A 1 73 ? 8.830 -19.977 -35.070 1.00 91.25 73 ILE A C 1
ATOM 579 O O . ILE A 1 73 ? 9.894 -20.549 -35.322 1.00 91.25 73 ILE A O 1
ATOM 583 N N . ASP A 1 74 ? 8.604 -19.351 -33.914 1.00 90.62 74 ASP A N 1
ATOM 584 C CA . ASP A 1 74 ? 9.522 -19.437 -32.781 1.00 90.62 74 ASP A CA 1
ATOM 585 C C . ASP A 1 74 ? 9.151 -20.621 -31.884 1.00 90.62 74 ASP A C 1
ATOM 587 O O . ASP A 1 74 ? 8.209 -20.574 -31.088 1.00 90.62 74 ASP A O 1
ATOM 591 N N . THR A 1 75 ? 9.933 -21.690 -31.988 1.00 90.69 75 THR A N 1
ATOM 592 C CA . THR A 1 75 ? 9.749 -22.900 -31.177 1.00 90.69 75 THR A CA 1
ATOM 593 C C . THR A 1 75 ? 9.944 -22.662 -29.684 1.00 90.69 75 THR A C 1
ATOM 595 O O . THR A 1 75 ? 9.370 -23.393 -28.884 1.00 90.69 75 THR A O 1
ATOM 598 N N . MET A 1 76 ? 10.721 -21.651 -29.278 1.00 88.94 76 MET A N 1
ATOM 599 C CA . MET A 1 76 ? 10.882 -21.315 -27.865 1.00 88.94 76 MET A CA 1
ATOM 600 C C . MET A 1 76 ? 9.580 -20.743 -27.302 1.00 88.94 76 MET A C 1
ATOM 602 O O . MET A 1 76 ? 9.172 -21.128 -26.208 1.00 88.94 76 MET A O 1
ATOM 606 N N . GLN A 1 77 ? 8.923 -19.844 -28.041 1.00 85.88 77 GLN A N 1
ATOM 607 C CA . GLN A 1 77 ? 7.646 -19.257 -27.625 1.00 85.88 77 GLN A CA 1
ATOM 608 C C . GLN A 1 77 ? 6.524 -20.285 -27.679 1.00 85.88 77 GLN A C 1
ATOM 610 O O . GLN A 1 77 ? 5.803 -20.449 -26.698 1.00 85.88 77 GLN A O 1
ATOM 615 N N . LEU A 1 78 ? 6.456 -21.061 -28.763 1.00 88.38 78 LEU A N 1
ATOM 616 C CA . LEU A 1 78 ? 5.522 -22.176 -28.864 1.00 88.38 78 LEU A CA 1
ATOM 617 C C . LEU A 1 78 ? 5.691 -23.147 -27.688 1.00 88.38 78 LEU A C 1
ATOM 619 O O . LEU A 1 78 ? 4.709 -23.569 -27.079 1.00 88.38 78 LEU A O 1
ATOM 623 N N . ALA A 1 79 ? 6.937 -23.451 -27.314 1.00 88.62 79 ALA A N 1
ATOM 624 C CA . ALA A 1 79 ? 7.185 -24.347 -26.202 1.00 88.62 79 ALA A CA 1
ATOM 625 C C . ALA A 1 79 ? 6.817 -23.758 -24.834 1.00 88.62 79 ALA A C 1
ATOM 627 O O . ALA A 1 79 ? 6.383 -24.500 -23.956 1.00 88.62 79 ALA A O 1
ATOM 628 N N . ARG A 1 80 ? 6.978 -22.442 -24.643 1.00 85.81 80 ARG A N 1
ATOM 629 C CA . ARG A 1 80 ? 6.549 -21.744 -23.420 1.00 85.81 80 ARG A CA 1
ATOM 630 C C . ARG A 1 80 ? 5.042 -21.800 -23.232 1.00 85.81 80 ARG A C 1
ATOM 632 O O . ARG A 1 80 ? 4.594 -22.000 -22.110 1.00 85.81 80 ARG A O 1
ATOM 639 N N . VAL A 1 81 ? 4.296 -21.615 -24.319 1.00 85.06 81 VAL A N 1
ATOM 640 C CA . VAL A 1 81 ? 2.831 -21.630 -24.311 1.00 85.06 81 VAL A CA 1
ATOM 641 C C . VAL A 1 81 ? 2.323 -23.041 -24.040 1.00 85.06 81 VAL A C 1
ATOM 643 O O . VAL A 1 81 ? 1.523 -23.239 -23.135 1.00 85.06 81 VAL A O 1
ATOM 646 N N . TYR A 1 82 ? 2.820 -24.034 -24.782 1.00 85.62 82 TYR A N 1
ATOM 647 C CA . TYR A 1 82 ? 2.217 -25.365 -24.764 1.00 85.62 82 TYR A CA 1
ATOM 648 C C . TYR A 1 82 ? 2.835 -26.349 -23.754 1.00 85.62 82 TYR A C 1
ATOM 650 O O . TYR A 1 82 ? 2.135 -27.215 -23.240 1.00 85.62 82 TYR A O 1
ATOM 658 N N . TYR A 1 83 ? 4.123 -26.220 -23.418 1.00 87.75 83 TYR A N 1
ATOM 659 C CA . TYR A 1 83 ? 4.800 -27.092 -22.438 1.00 87.75 83 TYR A CA 1
ATOM 660 C C . TYR A 1 83 ? 5.153 -26.355 -21.138 1.00 87.75 83 TYR A C 1
ATOM 662 O O . TYR A 1 83 ? 6.038 -26.795 -20.396 1.00 87.75 83 TYR A O 1
ATOM 670 N N . GLY A 1 84 ? 4.508 -25.214 -20.871 1.00 82.31 84 GLY A N 1
ATOM 671 C CA . GLY A 1 84 ? 4.793 -24.345 -19.725 1.00 82.31 84 GLY A CA 1
ATOM 672 C C . GLY A 1 84 ? 4.596 -25.006 -18.356 1.00 82.31 84 GLY A C 1
ATOM 673 O O . GLY A 1 84 ? 5.291 -24.685 -17.394 1.00 82.31 84 GLY A O 1
ATOM 674 N N . ASP A 1 85 ? 3.684 -25.971 -18.293 1.00 82.31 85 ASP A N 1
ATOM 675 C CA . ASP A 1 85 ? 3.366 -26.817 -17.144 1.00 82.31 85 ASP A CA 1
ATOM 676 C C . ASP A 1 85 ? 4.390 -27.951 -16.931 1.00 82.31 85 ASP A C 1
ATOM 678 O O . ASP A 1 85 ? 4.648 -28.371 -15.801 1.00 82.31 85 ASP A O 1
ATOM 682 N N . LYS A 1 86 ? 5.009 -28.432 -18.015 1.00 84.88 86 LYS A N 1
ATOM 683 C CA . LYS A 1 86 ? 5.938 -29.576 -18.019 1.00 84.88 86 LYS A CA 1
ATOM 684 C C . LYS A 1 86 ? 7.402 -29.166 -17.881 1.00 84.88 86 LYS A C 1
ATOM 686 O O . LYS A 1 86 ? 8.214 -29.945 -17.374 1.00 84.88 86 LYS A O 1
ATOM 691 N N . LEU A 1 87 ? 7.771 -27.969 -18.339 1.00 85.25 87 LEU A N 1
ATOM 692 C CA . LEU A 1 87 ? 9.159 -27.515 -18.416 1.00 85.25 87 LEU A CA 1
ATOM 693 C C . LEU A 1 87 ? 9.391 -26.220 -17.637 1.00 85.25 87 LEU A C 1
ATOM 695 O O . LEU A 1 87 ? 8.673 -25.240 -17.772 1.00 85.25 87 LEU A O 1
ATOM 699 N N . LYS A 1 88 ? 10.479 -26.187 -16.858 1.00 79.19 88 LYS A N 1
ATOM 700 C CA . LYS A 1 88 ? 10.917 -24.973 -16.139 1.00 79.19 88 LYS A CA 1
ATOM 701 C C . LYS A 1 88 ? 11.802 -24.052 -16.984 1.00 79.19 88 LYS A C 1
ATOM 703 O O . LYS A 1 88 ? 11.920 -22.864 -16.697 1.00 79.19 88 LYS A O 1
ATOM 708 N N . THR A 1 89 ? 12.466 -24.607 -17.995 1.00 81.12 89 THR A N 1
ATOM 709 C CA . THR A 1 89 ? 13.380 -23.902 -18.902 1.00 81.12 89 THR A CA 1
ATOM 710 C C . THR A 1 89 ? 13.095 -24.326 -20.332 1.00 81.12 89 THR A C 1
ATOM 712 O O . THR A 1 89 ? 12.927 -25.516 -20.580 1.00 81.12 89 THR A O 1
ATOM 715 N N . PHE A 1 90 ? 13.136 -23.376 -21.264 1.00 88.19 90 PHE A N 1
ATOM 716 C CA . PHE A 1 90 ? 12.746 -23.588 -22.663 1.00 88.19 90 PHE A CA 1
ATOM 717 C C . PHE A 1 90 ? 13.909 -23.411 -23.639 1.00 88.19 90 PHE A C 1
ATOM 719 O O . PHE A 1 90 ? 13.677 -23.100 -24.795 1.00 88.19 90 PHE A O 1
ATOM 726 N N . ASN A 1 91 ? 15.159 -23.552 -23.182 1.00 86.81 91 ASN A N 1
ATOM 727 C CA . ASN A 1 91 ? 16.302 -23.545 -24.096 1.00 86.81 91 ASN A CA 1
ATOM 728 C C . ASN A 1 91 ? 16.334 -24.832 -24.938 1.00 86.81 91 ASN A C 1
ATOM 730 O O . ASN A 1 91 ? 15.764 -25.855 -24.547 1.00 86.81 91 ASN A O 1
ATOM 734 N N . LEU A 1 92 ? 17.054 -24.799 -26.063 1.00 87.25 92 LEU A N 1
ATOM 735 C CA . LEU A 1 92 ? 17.110 -25.914 -27.013 1.00 87.25 92 LEU A CA 1
ATOM 736 C C . LEU A 1 92 ? 17.510 -27.236 -26.341 1.00 87.25 92 LEU A C 1
ATOM 738 O O . LEU A 1 92 ? 16.940 -28.279 -26.635 1.00 87.25 92 LEU A O 1
ATOM 742 N N . LYS A 1 93 ? 18.437 -27.187 -25.376 1.00 87.00 93 LYS A N 1
ATOM 743 C CA . LYS A 1 93 ? 18.884 -28.356 -24.603 1.00 87.00 93 LYS A CA 1
ATOM 744 C C . LYS A 1 93 ? 17.762 -28.980 -23.770 1.00 87.00 93 LYS A C 1
ATOM 746 O O . LYS A 1 93 ? 17.670 -30.203 -23.680 1.00 87.00 93 LYS A O 1
ATOM 751 N N . ALA A 1 94 ? 16.939 -28.156 -23.128 1.00 87.00 94 ALA A N 1
ATOM 752 C CA . ALA A 1 94 ? 15.821 -28.619 -22.319 1.00 87.00 94 ALA A CA 1
ATOM 753 C C . ALA A 1 94 ? 14.742 -29.273 -23.190 1.00 87.00 94 ALA A C 1
ATOM 755 O O . ALA A 1 94 ? 14.246 -30.337 -22.823 1.00 87.00 94 ALA A O 1
ATOM 756 N N . LEU A 1 95 ? 14.449 -28.694 -24.361 1.00 90.00 95 LEU A N 1
ATOM 757 C CA . LEU A 1 95 ? 13.523 -29.291 -25.327 1.00 90.00 95 LEU A CA 1
ATOM 758 C C . LEU A 1 95 ? 14.077 -30.586 -25.922 1.00 90.00 95 LEU A C 1
ATOM 760 O O . LEU A 1 95 ? 13.369 -31.587 -25.938 1.00 90.00 95 LEU A O 1
ATOM 764 N N . ALA A 1 96 ? 15.350 -30.607 -26.323 1.00 89.25 96 ALA A N 1
ATOM 765 C CA . ALA A 1 96 ? 16.009 -31.811 -26.825 1.00 89.25 96 ALA A CA 1
ATOM 766 C C . ALA A 1 96 ? 15.888 -32.969 -25.822 1.00 89.25 96 ALA A C 1
ATOM 768 O O . ALA A 1 96 ? 15.480 -34.067 -26.182 1.00 89.25 96 ALA A O 1
ATOM 769 N N . LYS A 1 97 ? 16.132 -32.696 -24.533 1.00 89.81 97 LYS A N 1
ATOM 770 C CA . LYS A 1 97 ? 15.952 -33.684 -23.464 1.00 89.81 97 LYS A CA 1
ATOM 771 C C . LYS A 1 97 ? 14.490 -34.112 -23.281 1.00 89.81 97 LYS A C 1
ATOM 773 O O . LYS A 1 97 ? 14.246 -35.274 -22.987 1.00 89.81 97 LYS A O 1
ATOM 778 N N . HIS A 1 98 ? 13.536 -33.188 -23.397 1.00 89.44 98 HIS A N 1
ATOM 779 C CA . HIS A 1 98 ? 12.111 -33.488 -23.234 1.00 89.44 98 HIS A CA 1
ATOM 780 C C . HIS A 1 98 ? 11.584 -34.420 -24.329 1.00 89.44 98 HIS A C 1
ATOM 782 O O . HIS A 1 98 ? 10.871 -35.372 -24.030 1.00 89.44 98 HIS A O 1
ATOM 788 N N . PHE A 1 99 ? 11.976 -34.168 -25.578 1.00 90.06 99 PHE A N 1
ATOM 789 C CA . PHE A 1 99 ? 11.539 -34.935 -26.746 1.00 90.06 99 PHE A CA 1
ATOM 790 C C . PHE A 1 99 ? 12.430 -36.136 -27.083 1.00 90.06 99 PHE A C 1
ATOM 792 O O . PHE A 1 99 ? 12.220 -36.764 -28.120 1.00 90.06 99 PHE A O 1
ATOM 799 N N . ASP A 1 100 ? 13.418 -36.437 -26.234 1.00 88.06 100 ASP A N 1
ATOM 800 C CA . ASP A 1 100 ? 14.414 -37.494 -26.448 1.00 88.06 100 ASP A CA 1
ATOM 801 C C . ASP A 1 100 ? 15.142 -37.364 -27.804 1.00 88.06 100 ASP A C 1
ATOM 803 O O . ASP A 1 100 ? 15.289 -38.310 -28.576 1.00 88.06 100 ASP A O 1
ATOM 807 N N . VAL A 1 101 ? 15.570 -36.138 -28.124 1.00 88.38 101 VAL A N 1
ATOM 808 C CA . VAL A 1 101 ? 16.331 -35.795 -29.332 1.00 88.38 101 VAL A CA 1
ATOM 809 C C . VAL A 1 101 ? 17.800 -35.587 -28.966 1.00 88.38 101 VAL A C 1
ATOM 811 O O . VAL A 1 101 ? 18.133 -34.799 -28.079 1.00 88.38 101 VAL A O 1
ATOM 814 N N . GLU A 1 102 ? 18.699 -36.274 -29.670 1.00 82.19 102 GLU A N 1
ATOM 815 C CA . GLU A 1 102 ? 20.143 -36.159 -29.452 1.00 82.19 102 GLU A CA 1
ATOM 816 C C . GLU A 1 102 ? 20.679 -34.800 -29.932 1.00 82.19 102 GLU A C 1
ATOM 818 O O . GLU A 1 102 ? 20.422 -34.377 -31.059 1.00 82.19 102 GLU A O 1
ATOM 823 N N . LEU A 1 103 ? 21.459 -34.128 -29.080 1.00 77.31 103 LEU A N 1
ATOM 824 C CA . LEU A 1 103 ? 22.072 -32.831 -29.366 1.00 77.31 103 LEU A CA 1
ATOM 825 C C . LEU A 1 103 ? 23.590 -32.997 -29.511 1.00 77.31 103 LEU A C 1
ATOM 827 O O . LEU A 1 103 ? 24.348 -32.936 -28.541 1.00 77.31 103 LEU A O 1
ATOM 831 N N . THR A 1 104 ? 24.033 -33.267 -30.740 1.00 63.31 104 THR A N 1
ATOM 832 C CA . THR A 1 104 ? 25.441 -33.522 -31.081 1.00 63.31 104 THR A CA 1
ATOM 833 C C . THR A 1 104 ? 26.179 -32.220 -31.405 1.00 63.31 104 THR A C 1
ATOM 835 O O . THR A 1 104 ? 25.737 -31.495 -32.288 1.00 63.31 104 THR A O 1
ATOM 838 N N . GLN A 1 105 ? 27.324 -31.948 -30.763 1.00 61.22 105 GLN A N 1
ATOM 839 C CA . GLN A 1 105 ? 28.149 -30.736 -30.975 1.00 61.22 105 GLN A CA 1
ATOM 840 C C . GLN A 1 105 ? 27.363 -29.415 -30.846 1.00 61.22 105 GLN A C 1
ATOM 842 O O . GLN A 1 105 ? 27.132 -28.700 -31.821 1.00 61.22 105 GLN A O 1
ATOM 847 N N . HIS A 1 106 ? 26.988 -29.102 -29.603 1.00 58.47 106 HIS A N 1
ATOM 848 C CA . HIS A 1 106 ? 26.402 -27.824 -29.197 1.00 58.47 106 HIS A CA 1
ATOM 849 C C . HIS A 1 106 ? 27.170 -26.611 -29.756 1.00 58.47 106 HIS A C 1
ATOM 851 O O . HIS A 1 106 ? 28.397 -26.596 -29.680 1.00 58.47 106 HIS A O 1
ATOM 857 N N . HIS A 1 107 ? 26.435 -25.589 -30.223 1.00 61.56 107 HIS A N 1
ATOM 858 C CA . HIS A 1 107 ? 26.933 -24.281 -30.695 1.00 61.56 107 HIS A CA 1
ATOM 859 C C . HIS A 1 107 ? 27.499 -24.233 -32.119 1.00 61.56 107 HIS A C 1
ATOM 861 O O . HIS A 1 107 ? 28.121 -23.242 -32.514 1.00 61.56 107 HIS A O 1
ATOM 867 N N . ARG A 1 108 ? 27.234 -25.258 -32.933 1.00 75.88 108 ARG A N 1
ATOM 868 C CA . ARG A 1 108 ? 27.446 -25.186 -34.381 1.00 75.88 108 ARG A CA 1
ATOM 869 C C . ARG A 1 108 ? 26.092 -25.128 -35.080 1.00 75.88 108 ARG A C 1
ATOM 871 O O . ARG A 1 108 ? 25.316 -26.081 -35.017 1.00 75.88 108 ARG A O 1
ATOM 878 N N . ALA A 1 109 ? 25.863 -24.049 -35.830 1.00 75.25 109 ALA A N 1
ATOM 879 C CA . ALA A 1 109 ? 24.566 -23.713 -36.427 1.00 75.25 109 ALA A CA 1
ATOM 880 C C . ALA A 1 109 ? 23.870 -24.882 -37.154 1.00 75.25 109 ALA A C 1
ATOM 882 O O . ALA A 1 109 ? 22.664 -25.064 -37.026 1.00 75.25 109 ALA A O 1
ATOM 883 N N . ILE A 1 110 ? 24.619 -25.720 -37.883 1.00 81.94 110 ILE A N 1
ATOM 884 C CA . ILE A 1 110 ? 24.040 -26.852 -38.623 1.00 81.94 110 ILE A CA 1
ATOM 885 C C . ILE A 1 110 ? 23.480 -27.961 -37.719 1.00 81.94 110 ILE A C 1
ATOM 887 O O . ILE A 1 110 ? 22.474 -28.575 -38.069 1.00 81.94 110 ILE A O 1
ATOM 891 N N . TYR A 1 111 ? 24.120 -28.251 -36.583 1.00 82.88 111 TYR A N 1
ATOM 892 C CA . TYR A 1 111 ? 23.648 -29.296 -35.671 1.00 82.88 111 TYR A CA 1
ATOM 893 C C . TYR A 1 111 ? 22.508 -28.788 -34.797 1.00 82.88 111 TYR A C 1
ATOM 895 O O . TYR A 1 111 ? 21.535 -29.515 -34.591 1.00 82.88 111 TYR A O 1
ATOM 903 N N . ASP A 1 112 ? 22.578 -27.526 -34.373 1.00 84.06 112 ASP A N 1
ATOM 904 C CA . ASP A 1 112 ? 21.494 -26.881 -33.636 1.00 84.06 112 ASP A CA 1
ATOM 905 C C . ASP A 1 112 ? 20.228 -26.793 -34.511 1.00 84.06 112 ASP A C 1
ATOM 907 O O . ASP A 1 112 ? 19.156 -27.203 -34.069 1.00 84.06 112 ASP A O 1
ATOM 911 N N . ALA A 1 113 ? 20.352 -26.407 -35.790 1.00 87.00 113 ALA A N 1
ATOM 912 C CA . ALA A 1 113 ? 19.231 -26.382 -36.737 1.00 87.00 113 ALA A CA 1
ATOM 913 C C . ALA A 1 113 ? 18.637 -27.778 -37.013 1.00 87.00 113 ALA A C 1
ATOM 915 O O . ALA A 1 113 ? 17.419 -27.930 -37.089 1.00 87.00 113 ALA A O 1
ATOM 916 N N . LYS A 1 114 ? 19.470 -28.825 -37.130 1.00 88.94 114 LYS A N 1
ATOM 917 C CA . LYS A 1 114 ? 18.987 -30.212 -37.284 1.00 88.94 114 LYS A CA 1
ATOM 918 C C . LYS A 1 114 ? 18.241 -30.703 -36.046 1.00 88.94 114 LYS A C 1
ATOM 920 O O . LYS A 1 114 ? 17.175 -31.300 -36.171 1.00 88.94 114 LYS A O 1
ATOM 925 N N . THR A 1 115 ? 18.794 -30.442 -34.863 1.00 88.81 115 THR A N 1
ATOM 926 C CA . THR A 1 115 ? 18.163 -30.802 -33.586 1.00 88.81 115 THR A CA 1
ATOM 927 C C . THR A 1 115 ? 16.825 -30.087 -33.445 1.00 88.81 115 THR A C 1
ATOM 929 O O . THR A 1 115 ? 15.818 -30.720 -33.135 1.00 88.81 115 THR A O 1
ATOM 932 N N . LEU A 1 116 ? 16.795 -28.789 -33.754 1.00 91.88 116 LEU A N 1
ATOM 933 C CA . LEU A 1 116 ? 15.579 -27.992 -33.782 1.00 91.88 116 LEU A CA 1
ATOM 934 C C . LEU A 1 116 ? 14.535 -28.568 -34.744 1.00 91.88 116 LEU A C 1
ATOM 936 O O . LEU A 1 116 ? 13.380 -28.704 -34.359 1.00 91.88 116 LEU A O 1
ATOM 940 N N . GLY A 1 117 ? 14.931 -28.953 -35.960 1.00 92.12 117 GLY A N 1
ATOM 941 C CA . GLY A 1 117 ? 14.027 -29.588 -36.921 1.00 92.12 117 GLY A CA 1
ATOM 942 C C . GLY A 1 117 ? 13.394 -30.869 -36.370 1.00 92.12 117 GLY A C 1
ATOM 943 O O . GLY A 1 117 ? 12.181 -31.043 -36.456 1.00 92.12 117 GLY A O 1
ATOM 944 N N . ASN A 1 118 ? 14.187 -31.732 -35.729 1.00 92.50 118 ASN A N 1
ATOM 945 C CA . ASN A 1 118 ? 13.686 -32.961 -35.105 1.00 92.50 118 ASN A CA 1
ATOM 946 C C . ASN A 1 118 ? 12.733 -32.685 -33.932 1.00 92.50 118 ASN A C 1
ATOM 948 O O . ASN A 1 118 ? 11.706 -33.349 -33.813 1.00 92.50 118 ASN A O 1
ATOM 952 N N . ILE A 1 119 ? 13.051 -31.699 -33.087 1.00 93.19 119 ILE A N 1
ATOM 953 C CA . ILE A 1 119 ? 12.168 -31.243 -32.004 1.00 93.19 119 ILE A CA 1
ATOM 954 C C . ILE A 1 119 ? 10.857 -30.713 -32.585 1.00 93.19 119 ILE A C 1
ATOM 956 O O . ILE A 1 119 ? 9.780 -31.104 -32.144 1.00 93.19 119 ILE A O 1
ATOM 960 N N . PHE A 1 120 ? 10.934 -29.859 -33.603 1.00 94.19 120 PHE A N 1
ATOM 961 C CA . PHE A 1 120 ? 9.759 -29.247 -34.202 1.00 94.19 120 PHE A CA 1
ATOM 962 C C . PHE A 1 120 ? 8.841 -30.280 -34.863 1.00 94.19 120 PHE A C 1
ATOM 964 O O . PHE A 1 120 ? 7.629 -30.163 -34.745 1.00 94.19 120 PHE A O 1
ATOM 971 N N . LEU A 1 121 ? 9.385 -31.345 -35.465 1.00 93.44 121 LEU A N 1
ATOM 972 C CA . LEU A 1 121 ? 8.577 -32.467 -35.962 1.00 93.44 121 LEU A CA 1
ATOM 973 C C . LEU A 1 121 ? 7.760 -33.147 -34.854 1.00 93.44 121 LEU A C 1
ATOM 975 O O . LEU A 1 121 ? 6.637 -33.573 -35.108 1.00 93.44 121 LEU A O 1
ATOM 979 N N . LYS A 1 122 ? 8.293 -33.238 -33.629 1.00 92.81 122 LYS A N 1
ATOM 980 C CA . LYS A 1 122 ? 7.536 -33.741 -32.471 1.00 92.81 122 LYS A CA 1
ATOM 981 C C . LYS A 1 122 ? 6.455 -32.752 -32.045 1.00 92.81 122 LYS A C 1
ATOM 983 O O . LYS A 1 122 ? 5.309 -33.151 -31.891 1.00 92.81 122 LYS A O 1
ATOM 988 N N . MET A 1 123 ? 6.798 -31.465 -31.959 1.00 93.19 123 MET A N 1
ATOM 989 C CA . MET A 1 123 ? 5.838 -30.403 -31.635 1.00 93.19 123 MET A CA 1
ATOM 990 C C . MET A 1 123 ? 4.696 -30.318 -32.658 1.00 93.19 123 MET A C 1
ATOM 992 O O . MET A 1 123 ? 3.563 -30.056 -32.281 1.00 93.19 123 MET A O 1
ATOM 996 N N . LEU A 1 124 ? 4.969 -30.558 -33.944 1.00 92.12 124 LEU A N 1
ATOM 997 C CA . LEU A 1 124 ? 3.945 -30.618 -34.989 1.00 92.12 124 LEU A CA 1
ATOM 998 C C . LEU A 1 124 ? 2.960 -31.771 -34.773 1.00 92.12 124 LEU A C 1
ATOM 1000 O O . LEU A 1 124 ? 1.772 -31.576 -35.006 1.00 92.12 124 LEU A O 1
ATOM 1004 N N . GLY A 1 125 ? 3.433 -32.933 -34.309 1.00 91.06 125 GLY A N 1
ATOM 1005 C CA . GLY A 1 125 ? 2.553 -34.039 -33.924 1.00 91.06 125 GLY A CA 1
ATOM 1006 C C . GLY A 1 125 ? 1.606 -33.631 -32.797 1.00 91.06 125 GLY A C 1
ATOM 1007 O O . GLY A 1 125 ? 0.399 -33.821 -32.906 1.00 91.06 125 GLY A O 1
ATOM 1008 N N . ASP A 1 126 ? 2.134 -32.960 -31.773 1.00 91.38 126 ASP A N 1
ATOM 1009 C CA . ASP A 1 126 ? 1.310 -32.458 -30.672 1.00 91.38 126 ASP A CA 1
ATOM 1010 C C . ASP A 1 126 ? 0.312 -31.377 -31.139 1.00 91.38 126 ASP A C 1
ATOM 1012 O O . ASP A 1 126 ? -0.836 -31.353 -30.702 1.00 91.38 126 ASP A O 1
ATOM 1016 N N . LEU A 1 127 ? 0.715 -30.486 -32.054 1.00 91.06 127 LEU A N 1
ATOM 1017 C CA . LEU A 1 127 ? -0.179 -29.487 -32.655 1.00 91.06 127 LEU A CA 1
ATOM 1018 C C . LEU A 1 127 ? -1.303 -30.130 -33.477 1.00 91.06 127 LEU A C 1
ATOM 1020 O O . LEU A 1 127 ? -2.440 -29.654 -33.448 1.00 91.06 127 LEU A O 1
ATOM 1024 N N . GLU A 1 128 ? -1.000 -31.207 -34.200 1.00 91.38 128 GLU A N 1
ATOM 1025 C CA . GLU A 1 128 ? -1.984 -31.964 -34.969 1.00 91.38 128 GLU A CA 1
ATOM 1026 C C . GLU A 1 128 ? -3.023 -32.626 -34.052 1.00 91.38 128 GLU A C 1
ATOM 1028 O O . GLU A 1 128 ? -4.218 -32.558 -34.350 1.00 91.38 128 GLU A O 1
ATOM 1033 N N . GLU A 1 129 ? -2.609 -33.170 -32.901 1.00 90.38 129 GLU A N 1
ATOM 1034 C CA . GLU A 1 129 ? -3.521 -33.707 -31.877 1.00 90.38 129 GLU A CA 1
ATOM 1035 C C . GLU A 1 129 ? -4.481 -32.639 -31.320 1.00 90.38 129 GLU A C 1
ATOM 1037 O O . GLU A 1 129 ? -5.632 -32.943 -31.000 1.00 90.38 129 GLU A O 1
ATOM 1042 N N . LEU A 1 130 ? -4.053 -31.373 -31.280 1.00 87.00 130 LEU A N 1
ATOM 1043 C CA . LEU A 1 130 ? -4.891 -30.220 -30.919 1.00 87.00 130 LEU A CA 1
ATOM 1044 C C . LEU A 1 130 ? -5.760 -29.700 -32.080 1.00 87.00 130 LEU A C 1
ATOM 1046 O O . LEU A 1 130 ? -6.502 -28.730 -31.917 1.00 87.00 130 LEU A O 1
ATOM 1050 N N . GLY A 1 131 ? -5.672 -30.304 -33.268 1.00 89.81 131 GLY A N 1
ATOM 1051 C CA . GLY A 1 131 ? -6.398 -29.876 -34.466 1.00 89.81 131 GLY A CA 1
ATOM 1052 C C . GLY A 1 131 ? -5.796 -28.656 -35.179 1.00 89.81 131 GLY A C 1
ATOM 1053 O O . GLY A 1 131 ? -6.454 -28.051 -36.037 1.00 89.81 131 GLY A O 1
ATOM 1054 N N . ILE A 1 132 ? -4.554 -28.278 -34.861 1.00 90.38 132 ILE A N 1
ATOM 1055 C CA . ILE A 1 132 ? -3.831 -27.169 -35.494 1.00 90.38 132 ILE A CA 1
ATOM 1056 C C . ILE A 1 132 ? -3.011 -27.708 -36.665 1.00 90.38 132 ILE A C 1
ATOM 1058 O O . ILE A 1 132 ? -1.886 -28.172 -36.522 1.00 90.38 132 ILE A O 1
ATOM 1062 N N . THR A 1 133 ? -3.580 -27.598 -37.863 1.00 88.94 133 THR A N 1
ATOM 1063 C CA . THR A 1 133 ? -2.958 -28.057 -39.120 1.00 88.94 133 THR A CA 1
ATOM 1064 C C . THR A 1 133 ? -2.526 -26.913 -40.041 1.00 88.94 133 THR A C 1
ATOM 1066 O O . THR A 1 133 ? -2.091 -27.139 -41.168 1.00 88.94 133 THR A O 1
ATOM 1069 N N . ASN A 1 134 ? -2.664 -25.661 -39.592 1.00 87.38 134 ASN A N 1
ATOM 1070 C CA . ASN A 1 134 ? -2.356 -24.469 -40.379 1.00 87.38 134 ASN A CA 1
ATOM 1071 C C . ASN A 1 134 ? -1.529 -23.482 -39.548 1.00 87.38 134 ASN A C 1
ATOM 1073 O O . ASN A 1 134 ? -1.909 -23.165 -38.424 1.00 87.38 134 ASN A O 1
ATOM 1077 N N . TYR A 1 135 ? -0.451 -22.955 -40.137 1.00 85.69 135 TYR A N 1
ATOM 1078 C CA . TYR A 1 135 ? 0.420 -21.932 -39.546 1.00 85.69 135 TYR A CA 1
ATOM 1079 C C . TYR A 1 135 ? -0.358 -20.764 -38.916 1.00 85.69 135 TYR A C 1
ATOM 1081 O O . TYR A 1 135 ? -0.090 -20.389 -37.778 1.00 85.69 135 TYR A O 1
ATOM 1089 N N . ASN A 1 136 ? -1.393 -20.258 -39.595 1.00 86.56 136 ASN A N 1
ATOM 1090 C CA . ASN A 1 136 ? -2.192 -19.125 -39.114 1.00 86.56 136 ASN A CA 1
ATOM 1091 C C . ASN A 1 136 ? -2.998 -19.439 -37.841 1.00 86.56 136 ASN A C 1
ATOM 1093 O O . ASN A 1 136 ? -3.486 -18.523 -37.188 1.00 86.56 136 ASN A O 1
ATOM 1097 N N . LYS A 1 137 ? -3.162 -20.722 -37.496 1.00 87.69 137 LYS A N 1
ATOM 1098 C CA . LYS A 1 137 ? -3.863 -21.166 -36.287 1.00 87.69 137 LYS A CA 1
ATOM 1099 C C . LYS A 1 137 ? -2.928 -21.393 -35.100 1.00 87.69 137 LYS A C 1
ATOM 1101 O O . LYS A 1 137 ? -3.419 -21.590 -34.003 1.00 87.69 137 LYS A O 1
ATOM 1106 N N . ILE A 1 138 ? -1.604 -21.352 -35.270 1.00 85.88 138 ILE A N 1
ATOM 1107 C CA . ILE A 1 138 ? -0.675 -21.606 -34.153 1.00 85.88 138 ILE A CA 1
ATOM 1108 C C . ILE A 1 138 ? -0.878 -20.582 -33.028 1.00 85.88 138 ILE A C 1
ATOM 1110 O O . ILE A 1 138 ? -0.912 -20.948 -31.856 1.00 85.88 138 ILE A O 1
ATOM 1114 N N . ASN A 1 139 ? -1.102 -19.313 -33.377 1.00 84.50 139 ASN A N 1
ATOM 1115 C CA . ASN A 1 139 ? -1.316 -18.257 -32.388 1.00 84.50 139 ASN A CA 1
ATOM 1116 C C . ASN A 1 139 ? -2.652 -18.378 -31.636 1.00 84.50 139 ASN A C 1
ATOM 1118 O O . ASN A 1 139 ? -2.791 -17.748 -30.596 1.00 84.50 139 ASN A O 1
ATOM 1122 N N . SER A 1 140 ? -3.604 -19.214 -32.083 1.00 83.00 140 SER A N 1
ATOM 1123 C CA . SER A 1 140 ? -4.852 -19.445 -31.337 1.00 83.00 140 SER A CA 1
ATOM 1124 C C . SER A 1 140 ? -4.657 -20.285 -30.070 1.00 83.00 140 SER A C 1
ATOM 1126 O O . SER A 1 140 ? -5.621 -20.535 -29.356 1.00 83.00 140 SER A O 1
ATOM 1128 N N . LEU A 1 141 ? -3.436 -20.767 -29.811 1.00 79.94 141 LEU A N 1
ATOM 1129 C CA . LEU A 1 141 ? -3.057 -21.408 -28.549 1.00 79.94 141 LEU A CA 1
ATOM 1130 C C . LEU A 1 141 ? -2.876 -20.415 -27.401 1.00 79.94 141 LEU A C 1
ATOM 1132 O O . LEU A 1 141 ? -2.816 -20.831 -26.248 1.00 79.94 141 LEU A O 1
ATOM 1136 N N . ILE A 1 142 ? -2.722 -19.130 -27.717 1.00 80.50 142 ILE A N 1
ATOM 1137 C CA . ILE A 1 142 ? -2.490 -18.078 -26.737 1.00 80.50 142 ILE A CA 1
ATOM 1138 C C . ILE A 1 142 ? -3.813 -17.357 -26.522 1.00 80.50 142 ILE A C 1
ATOM 1140 O O . ILE A 1 142 ? -4.410 -16.860 -27.475 1.00 80.50 142 ILE A O 1
ATOM 1144 N N . ASP A 1 143 ? -4.248 -17.284 -25.270 1.00 79.44 143 ASP A N 1
ATOM 1145 C CA . ASP A 1 143 ? -5.285 -16.336 -24.885 1.00 79.44 143 ASP A CA 1
ATOM 1146 C C . ASP A 1 143 ? -4.728 -14.914 -25.049 1.00 79.44 143 ASP A C 1
ATOM 1148 O O . ASP A 1 143 ? -3.662 -14.596 -24.512 1.00 79.44 143 ASP A O 1
ATOM 1152 N N . GLU A 1 144 ? -5.420 -14.060 -25.807 1.00 76.94 144 GLU A N 1
ATOM 1153 C CA . GLU A 1 144 ? -5.008 -12.669 -26.014 1.00 76.94 144 GLU A CA 1
ATOM 1154 C C . GLU A 1 144 ? -4.839 -11.927 -24.681 1.00 76.94 144 GLU A C 1
ATOM 1156 O O . GLU A 1 144 ? -3.934 -11.096 -24.560 1.00 76.94 144 GLU A O 1
ATOM 1161 N N . GLU A 1 145 ? -5.636 -12.273 -23.665 1.00 78.56 145 GLU A N 1
ATOM 1162 C CA . GLU A 1 145 ? -5.532 -11.698 -22.321 1.00 78.56 145 GLU A CA 1
ATOM 1163 C C . GLU A 1 145 ? -4.269 -12.160 -21.580 1.00 78.56 145 GLU A C 1
ATOM 1165 O O . GLU A 1 145 ? -3.767 -11.444 -20.720 1.00 78.56 145 GLU A O 1
ATOM 1170 N N . GLU A 1 146 ? -3.680 -13.301 -21.949 1.00 82.62 146 GLU A N 1
ATOM 1171 C CA . GLU A 1 146 ? -2.459 -13.835 -21.334 1.00 82.62 146 GLU A CA 1
ATOM 1172 C C . GLU A 1 146 ? -1.192 -13.632 -22.176 1.00 82.62 146 GLU A C 1
ATOM 1174 O O . GLU A 1 146 ? -0.080 -13.914 -21.715 1.00 82.62 146 GLU A O 1
ATOM 1179 N N . ALA A 1 147 ? -1.320 -13.103 -23.395 1.00 82.12 147 ALA A N 1
ATOM 1180 C CA . ALA A 1 147 ? -0.208 -12.926 -24.329 1.00 82.12 147 ALA A CA 1
ATOM 1181 C C . ALA A 1 147 ? 0.966 -12.129 -23.721 1.00 82.12 147 ALA A C 1
ATOM 1183 O O . ALA A 1 147 ? 2.140 -12.406 -23.993 1.00 82.12 147 ALA A O 1
ATOM 1184 N N . PHE A 1 148 ? 0.669 -11.182 -22.825 1.00 84.88 148 PHE A N 1
ATOM 1185 C CA . PHE A 1 148 ? 1.668 -10.360 -22.140 1.00 84.88 148 PHE A CA 1
ATOM 1186 C C . PHE A 1 148 ? 2.640 -11.155 -21.252 1.00 84.88 148 PHE A C 1
ATOM 1188 O O . PHE A 1 148 ? 3.752 -10.687 -20.989 1.00 84.88 148 PHE A O 1
ATOM 1195 N N . LYS A 1 149 ? 2.264 -12.361 -20.799 1.00 85.06 149 LYS A N 1
ATOM 1196 C CA . LYS A 1 149 ? 3.124 -13.239 -19.987 1.00 85.06 149 LYS A CA 1
ATOM 1197 C C . LYS A 1 149 ? 4.323 -13.756 -20.792 1.00 85.06 149 LYS A C 1
ATOM 1199 O O . LYS A 1 149 ? 5.397 -14.000 -20.235 1.00 85.06 149 LYS A O 1
ATOM 1204 N N . PHE A 1 150 ? 4.163 -13.883 -22.110 1.00 80.31 150 PHE A N 1
ATOM 1205 C CA . PHE A 1 150 ? 5.165 -14.455 -23.015 1.00 80.31 150 PHE A CA 1
ATOM 1206 C C . PHE A 1 150 ? 6.061 -13.402 -23.679 1.00 80.31 150 PHE A C 1
ATOM 1208 O O . PHE A 1 150 ? 7.194 -13.715 -24.065 1.00 80.31 150 PHE A O 1
ATOM 1215 N N . ALA A 1 151 ? 5.586 -12.156 -23.763 1.00 79.12 151 ALA A N 1
ATOM 1216 C CA . ALA A 1 151 ? 6.352 -11.032 -24.285 1.00 79.12 151 ALA A CA 1
ATOM 1217 C C . ALA A 1 151 ? 7.603 -10.747 -23.436 1.00 79.12 151 ALA A C 1
ATOM 1219 O O . ALA A 1 151 ? 7.606 -10.913 -22.210 1.00 79.12 151 ALA A O 1
ATOM 1220 N N . TYR A 1 152 ? 8.678 -10.317 -24.102 1.00 80.38 152 TYR A N 1
ATOM 1221 C CA . TYR A 1 152 ? 9.876 -9.836 -23.423 1.00 80.38 152 TYR A CA 1
ATOM 1222 C C . TYR A 1 152 ? 9.636 -8.394 -22.949 1.00 80.38 152 TYR A C 1
ATOM 1224 O O . TYR A 1 152 ? 9.306 -7.549 -23.784 1.00 80.38 152 TYR A O 1
ATOM 1232 N N . PRO A 1 153 ? 9.751 -8.102 -21.644 1.00 88.06 153 PRO A N 1
ATOM 1233 C CA . PRO A 1 153 ? 9.504 -6.764 -21.124 1.00 88.06 153 PRO A CA 1
ATOM 1234 C C . PRO A 1 153 ? 10.638 -5.807 -21.505 1.00 88.06 153 PRO A C 1
ATOM 1236 O O . PRO A 1 153 ? 11.811 -6.180 -21.510 1.00 88.06 153 PRO A O 1
ATOM 1239 N N . THR A 1 154 ? 10.281 -4.558 -21.791 1.00 91.50 154 THR A N 1
ATOM 1240 C CA . THR A 1 154 ? 11.217 -3.460 -22.068 1.00 91.50 154 THR A CA 1
ATOM 1241 C C . THR A 1 154 ? 10.999 -2.330 -21.076 1.00 91.50 154 THR A C 1
ATOM 1243 O O . THR A 1 154 ? 9.890 -2.134 -20.577 1.00 91.50 154 THR A O 1
ATOM 1246 N N . HIS A 1 155 ? 12.054 -1.573 -20.793 1.00 94.38 155 HIS A N 1
ATOM 1247 C CA . HIS A 1 155 ? 11.979 -0.436 -19.880 1.00 94.38 155 HIS A CA 1
ATOM 1248 C C . HIS A 1 155 ? 11.529 0.833 -20.611 1.00 94.38 155 HIS A C 1
ATOM 1250 O O . HIS A 1 155 ? 11.807 1.014 -21.792 1.00 94.38 155 HIS A O 1
ATOM 1256 N N . PHE A 1 156 ? 10.861 1.724 -19.888 1.00 96.12 156 PHE A N 1
ATOM 1257 C CA . PHE A 1 156 ? 10.491 3.065 -20.336 1.00 96.12 156 PHE A CA 1
ATOM 1258 C C . PHE A 1 156 ? 10.402 3.981 -19.109 1.00 96.12 156 PHE A C 1
ATOM 1260 O O . PHE A 1 156 ? 10.336 3.493 -17.977 1.00 96.12 156 PHE A O 1
ATOM 1267 N N . THR A 1 157 ? 10.377 5.292 -19.328 1.00 97.75 157 THR A N 1
ATOM 1268 C CA . THR A 1 157 ? 10.216 6.284 -18.255 1.00 97.75 157 THR A CA 1
ATOM 1269 C C . THR A 1 157 ? 8.837 6.915 -18.340 1.00 97.75 157 THR A C 1
ATOM 1271 O O . THR A 1 157 ? 8.347 7.204 -19.430 1.00 97.75 157 THR A O 1
ATOM 1274 N N . LEU A 1 158 ? 8.207 7.154 -17.192 1.00 97.56 158 LEU A N 1
ATOM 1275 C CA . LEU A 1 158 ? 6.902 7.800 -17.114 1.00 97.56 158 LEU A CA 1
ATOM 1276 C C . LEU A 1 158 ? 6.963 8.975 -16.141 1.00 97.56 158 LEU A C 1
ATOM 1278 O O . LEU A 1 158 ? 7.278 8.783 -14.969 1.00 97.56 158 LEU A O 1
ATOM 1282 N N . LEU A 1 159 ? 6.655 10.179 -16.621 1.00 97.88 159 LEU A N 1
ATOM 1283 C CA . LEU A 1 159 ? 6.610 11.394 -15.805 1.00 97.88 159 LEU A CA 1
ATOM 1284 C C . LEU A 1 159 ? 5.179 11.930 -15.763 1.00 97.88 159 LEU A C 1
ATOM 1286 O O . LEU A 1 159 ? 4.563 12.136 -16.808 1.00 97.88 159 LEU A O 1
ATOM 1290 N N . ALA A 1 160 ? 4.648 12.176 -14.567 1.00 97.75 160 ALA A N 1
ATOM 1291 C CA . ALA A 1 160 ? 3.369 12.856 -14.398 1.00 97.75 160 ALA A CA 1
ATOM 1292 C C . ALA A 1 160 ? 3.581 14.372 -14.463 1.00 97.75 160 ALA A C 1
ATOM 1294 O O . ALA A 1 160 ? 4.261 14.933 -13.612 1.00 97.75 160 ALA A O 1
ATOM 1295 N N . LYS A 1 161 ? 2.992 15.035 -15.464 1.00 97.50 161 LYS A N 1
ATOM 1296 C CA . LYS A 1 161 ? 3.106 16.491 -15.647 1.00 97.50 161 LYS A CA 1
ATOM 1297 C C . LYS A 1 161 ? 2.249 17.283 -14.673 1.00 97.50 161 LYS A C 1
ATOM 1299 O O . LYS A 1 161 ? 2.556 18.428 -14.394 1.00 97.50 161 LYS A O 1
ATOM 1304 N N . ASN A 1 162 ? 1.132 16.709 -14.243 1.00 97.31 162 ASN A N 1
ATOM 1305 C CA . ASN A 1 162 ? 0.112 17.375 -13.441 1.00 97.31 162 ASN A CA 1
ATOM 1306 C C . ASN A 1 162 ? -0.734 16.343 -12.685 1.00 97.31 162 ASN A C 1
ATOM 1308 O O . ASN A 1 162 ? -0.512 15.134 -12.808 1.00 97.31 162 ASN A O 1
ATOM 1312 N N . ARG A 1 163 ? -1.733 16.802 -11.920 1.00 95.44 163 ARG A N 1
ATOM 1313 C CA . ARG A 1 163 ? -2.602 15.918 -11.117 1.00 95.44 163 ARG A CA 1
ATOM 1314 C C . ARG A 1 163 ? -3.349 14.876 -11.957 1.00 95.44 163 ARG A C 1
ATOM 1316 O O . ARG A 1 163 ? -3.492 13.743 -11.508 1.00 95.44 163 ARG A O 1
ATOM 1323 N N . THR A 1 164 ? -3.764 15.213 -13.183 1.00 97.19 164 THR A N 1
ATOM 1324 C CA . THR A 1 164 ? -4.372 14.241 -14.113 1.00 97.19 164 THR A CA 1
ATOM 1325 C C . THR A 1 164 ? -3.379 13.138 -14.473 1.00 97.19 164 THR A C 1
ATOM 1327 O O . THR A 1 164 ? -3.718 11.956 -14.422 1.00 97.19 164 THR A O 1
ATOM 1330 N N . GLY A 1 165 ? -2.129 13.516 -14.754 1.00 97.81 165 GLY A N 1
ATOM 1331 C CA . GLY A 1 165 ? -1.031 12.574 -14.954 1.00 97.81 165 GLY A CA 1
ATOM 1332 C C . GLY A 1 165 ? -0.785 11.687 -13.735 1.00 97.81 165 GLY A C 1
ATOM 1333 O O . GLY A 1 165 ? -0.643 10.480 -13.887 1.00 97.81 165 GLY A O 1
ATOM 1334 N N . LEU A 1 166 ? -0.795 12.248 -12.522 1.00 97.56 166 LEU A N 1
ATOM 1335 C CA . LEU A 1 166 ? -0.615 11.476 -11.288 1.00 97.56 166 LEU A CA 1
ATOM 1336 C C . LEU A 1 166 ? -1.733 10.439 -11.101 1.00 97.56 166 LEU A C 1
ATOM 1338 O O . LEU A 1 166 ? -1.452 9.267 -10.851 1.00 97.56 166 LEU A O 1
ATOM 1342 N N . LYS A 1 167 ? -2.992 10.845 -11.299 1.00 97.38 167 LYS A N 1
ATOM 1343 C CA . LYS A 1 167 ? -4.149 9.941 -11.248 1.00 97.38 167 LYS A CA 1
ATOM 1344 C C . LYS A 1 167 ? -4.016 8.800 -12.257 1.00 97.38 167 LYS A C 1
ATOM 1346 O O . LYS A 1 167 ? -4.234 7.634 -11.928 1.00 97.38 167 LYS A O 1
ATOM 1351 N N . ASN A 1 168 ? -3.616 9.114 -13.486 1.00 98.44 168 ASN A N 1
ATOM 1352 C CA . ASN A 1 168 ? -3.388 8.111 -14.522 1.00 98.44 168 ASN A CA 1
ATOM 1353 C C . ASN A 1 168 ? -2.202 7.190 -14.205 1.00 98.44 168 ASN A C 1
ATOM 1355 O O . ASN A 1 168 ? -2.306 5.980 -14.403 1.00 98.44 168 ASN A O 1
ATOM 1359 N N . LEU A 1 169 ? -1.115 7.725 -13.642 1.00 98.19 169 LEU A N 1
ATOM 1360 C CA . LEU A 1 169 ? 0.009 6.937 -13.141 1.00 98.19 169 LEU A CA 1
ATOM 1361 C C . LEU A 1 169 ? -0.459 5.938 -12.075 1.00 98.19 169 LEU A C 1
ATOM 1363 O O . LEU A 1 169 ? -0.083 4.771 -12.138 1.00 98.19 169 LEU A O 1
ATOM 1367 N N . TYR A 1 170 ? -1.325 6.349 -11.145 1.00 98.12 170 TYR A N 1
ATOM 1368 C CA . TYR A 1 170 ? -1.883 5.444 -10.138 1.00 98.12 170 TYR A CA 1
ATOM 1369 C C . TYR A 1 170 ? -2.726 4.331 -10.764 1.00 98.12 170 TYR A C 1
ATOM 1371 O O . TYR A 1 170 ? -2.595 3.180 -10.350 1.00 98.12 170 TYR A O 1
ATOM 1379 N N . LYS A 1 171 ? -3.520 4.621 -11.803 1.00 98.25 171 LYS A N 1
ATOM 1380 C CA . LYS A 1 171 ? -4.263 3.590 -12.555 1.00 98.25 171 LYS A CA 1
ATOM 1381 C C . LYS A 1 171 ? -3.323 2.599 -13.251 1.00 98.25 171 LYS A C 1
ATOM 1383 O O . LYS A 1 171 ? -3.535 1.395 -13.146 1.00 98.25 171 LYS A O 1
ATOM 1388 N N . ILE A 1 172 ? -2.257 3.085 -13.890 1.00 98.38 172 ILE A N 1
ATOM 1389 C CA . ILE A 1 172 ? -1.246 2.255 -14.570 1.00 98.38 172 ILE A CA 1
ATOM 1390 C C . ILE A 1 172 ? -0.487 1.365 -13.572 1.00 98.38 172 ILE A C 1
ATOM 1392 O O . ILE A 1 172 ? -0.312 0.168 -13.805 1.00 98.38 172 ILE A O 1
ATOM 1396 N N . VAL A 1 173 ? -0.058 1.928 -12.438 1.00 98.06 173 VAL A N 1
ATOM 1397 C CA . VAL A 1 173 ? 0.611 1.163 -11.375 1.00 98.06 173 VAL A CA 1
ATOM 1398 C C . VAL A 1 173 ? -0.333 0.102 -10.821 1.00 98.06 173 VAL A C 1
ATOM 1400 O O . VAL A 1 173 ? 0.086 -1.042 -10.658 1.00 98.06 173 VAL A O 1
ATOM 1403 N N . SER A 1 174 ? -1.604 0.449 -10.609 1.00 98.00 174 SER A N 1
ATOM 1404 C CA . SER A 1 174 ? -2.595 -0.490 -10.087 1.00 98.00 174 SER A CA 1
ATOM 1405 C C . SER A 1 174 ? -2.819 -1.660 -11.033 1.00 98.00 174 SER A C 1
ATOM 1407 O O . SER A 1 174 ? -2.659 -2.808 -10.637 1.00 98.00 174 SER A O 1
ATOM 1409 N N . ASP A 1 175 ? -3.072 -1.367 -12.306 1.00 97.31 175 ASP A N 1
ATOM 1410 C CA . ASP A 1 175 ? -3.270 -2.368 -13.350 1.00 97.31 175 ASP A CA 1
ATOM 1411 C C . ASP A 1 175 ? -2.068 -3.322 -13.498 1.00 97.31 175 ASP A C 1
ATOM 1413 O O . ASP A 1 175 ? -2.254 -4.531 -13.629 1.00 97.31 175 ASP A O 1
ATOM 1417 N N . SER A 1 176 ? -0.836 -2.814 -13.382 1.00 96.88 176 SER A N 1
ATOM 1418 C CA . SER A 1 176 ? 0.369 -3.657 -13.459 1.00 96.88 176 SER A CA 1
ATOM 1419 C C . SER A 1 176 ? 0.573 -4.579 -12.252 1.00 96.88 176 SER A C 1
ATOM 1421 O O . SER A 1 176 ? 1.179 -5.639 -12.403 1.00 96.88 176 SER A O 1
ATOM 1423 N N . HIS A 1 177 ? 0.070 -4.207 -11.070 1.00 96.81 177 HIS A N 1
ATOM 1424 C CA . HIS A 1 177 ? 0.149 -5.027 -9.853 1.00 96.81 177 HIS A CA 1
ATOM 1425 C C . HIS A 1 177 ? -1.108 -5.878 -9.607 1.00 96.81 177 HIS A C 1
ATOM 1427 O O . HIS A 1 177 ? -1.140 -6.639 -8.639 1.00 96.81 177 HIS A O 1
ATOM 1433 N N . THR A 1 178 ? -2.140 -5.753 -10.448 1.00 95.19 178 THR A N 1
ATOM 1434 C CA . THR A 1 178 ? -3.368 -6.554 -10.361 1.00 95.19 178 THR A CA 1
ATOM 1435 C C . THR A 1 178 ? -3.597 -7.358 -11.638 1.00 95.19 178 THR A C 1
ATOM 1437 O O . THR A 1 178 ? -3.377 -8.565 -11.649 1.00 95.19 178 THR A O 1
ATOM 1440 N N . ASN A 1 179 ? -3.994 -6.705 -12.726 1.00 93.44 179 ASN A N 1
ATOM 1441 C CA . ASN A 1 179 ? -4.449 -7.363 -13.950 1.00 93.44 179 ASN A CA 1
ATOM 1442 C C . ASN A 1 179 ? -3.282 -7.926 -14.773 1.00 93.44 179 ASN A C 1
ATOM 1444 O O . ASN A 1 179 ? -3.361 -9.037 -15.290 1.00 93.44 179 ASN A O 1
ATOM 1448 N N . HIS A 1 180 ? -2.182 -7.174 -14.874 1.00 94.56 180 HIS A N 1
ATOM 1449 C CA . HIS A 1 180 ? -1.043 -7.499 -15.740 1.00 94.56 180 HIS A CA 1
ATOM 1450 C C . HIS A 1 180 ? 0.233 -7.834 -14.955 1.00 94.56 180 HIS A C 1
ATOM 1452 O O . HIS A 1 180 ? 1.349 -7.521 -15.375 1.00 94.56 180 HIS A O 1
ATOM 1458 N N . PHE A 1 181 ? 0.088 -8.516 -13.818 1.00 93.31 181 PHE A N 1
ATOM 1459 C CA . PHE A 1 181 ? 1.226 -9.031 -13.061 1.00 93.31 181 PHE A CA 1
ATOM 1460 C C . PHE A 1 181 ? 1.651 -10.416 -13.570 1.00 93.31 181 PHE A C 1
ATOM 1462 O O . PHE A 1 181 ? 0.847 -11.346 -13.652 1.00 93.31 181 PHE A O 1
ATOM 1469 N N . TYR A 1 182 ? 2.938 -10.598 -13.874 1.00 89.31 182 TYR A N 1
ATOM 1470 C CA . TYR A 1 182 ? 3.494 -11.919 -14.173 1.00 89.31 182 TYR A CA 1
ATOM 1471 C C . TYR A 1 182 ? 4.963 -12.001 -13.771 1.00 89.31 182 TYR A C 1
ATOM 1473 O O . TYR A 1 182 ? 5.846 -11.576 -14.519 1.00 89.31 182 TYR A O 1
ATOM 1481 N N . ARG A 1 183 ? 5.220 -12.575 -12.585 1.00 85.94 183 ARG A N 1
ATOM 1482 C CA . ARG A 1 183 ? 6.515 -12.587 -11.862 1.00 85.94 183 ARG A CA 1
ATOM 1483 C C . ARG A 1 183 ? 7.004 -11.200 -11.434 1.00 85.94 183 ARG A C 1
ATOM 1485 O O . ARG A 1 183 ? 7.597 -11.075 -10.372 1.00 85.94 183 ARG A O 1
ATOM 1492 N N . GLU A 1 184 ? 6.741 -10.196 -12.255 1.00 89.19 184 GLU A N 1
ATOM 1493 C CA . GLU A 1 184 ? 6.944 -8.776 -12.026 1.00 89.19 184 GLU A CA 1
ATOM 1494 C C . GLU A 1 184 ? 5.737 -7.996 -12.589 1.00 89.19 184 GLU A C 1
ATOM 1496 O O . GLU A 1 184 ? 5.040 -8.515 -13.475 1.00 89.19 184 GLU A O 1
ATOM 1501 N N . PRO A 1 185 ? 5.475 -6.769 -12.109 1.00 93.94 185 PRO A N 1
ATOM 1502 C CA . PRO A 1 185 ? 4.433 -5.912 -12.666 1.00 93.94 185 PRO A CA 1
ATOM 1503 C C . PRO A 1 185 ? 4.755 -5.536 -14.114 1.00 93.94 185 PRO A C 1
ATOM 1505 O O . PRO A 1 185 ? 5.862 -5.079 -14.406 1.00 93.94 185 PRO A O 1
ATOM 1508 N N . ARG A 1 186 ? 3.797 -5.707 -15.032 1.00 94.50 186 ARG A N 1
ATOM 1509 C CA . ARG A 1 186 ? 3.965 -5.358 -16.451 1.00 94.50 186 ARG A CA 1
ATOM 1510 C C . ARG A 1 186 ? 2.914 -4.354 -16.881 1.00 94.50 186 ARG A C 1
ATOM 1512 O O . ARG A 1 186 ? 1.785 -4.376 -16.411 1.00 94.50 186 ARG A O 1
ATOM 1519 N N . ILE A 1 187 ? 3.294 -3.475 -17.801 1.00 95.50 187 ILE A N 1
ATOM 1520 C CA . ILE A 1 187 ? 2.416 -2.430 -18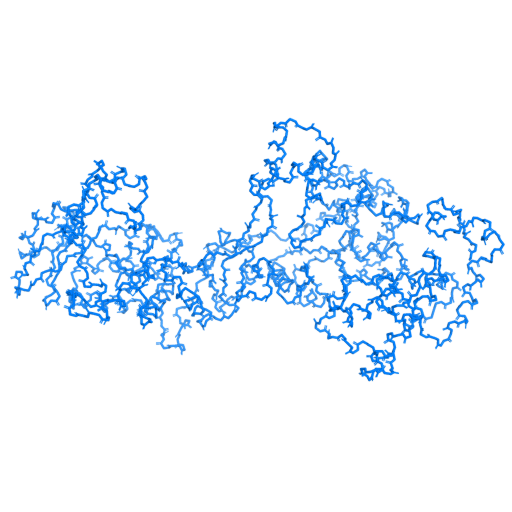.321 1.00 95.50 187 ILE A CA 1
ATOM 1521 C C . ILE A 1 187 ? 2.275 -2.623 -19.829 1.00 95.50 187 ILE A C 1
ATOM 1523 O O . ILE A 1 187 ? 3.267 -2.639 -20.559 1.00 95.50 187 ILE A O 1
ATOM 1527 N N . LEU A 1 188 ? 1.038 -2.755 -20.308 1.00 93.31 188 LEU A N 1
ATOM 1528 C CA . LEU A 1 188 ? 0.766 -2.869 -21.740 1.00 93.31 188 LEU A CA 1
ATOM 1529 C C . LEU A 1 188 ? 0.760 -1.491 -22.407 1.00 93.31 188 LEU A C 1
ATOM 1531 O O . LEU A 1 188 ? 0.193 -0.540 -21.864 1.00 93.31 188 LEU A O 1
ATOM 1535 N N . LYS A 1 189 ? 1.277 -1.395 -23.643 1.00 92.38 189 LYS A N 1
ATOM 1536 C CA . LYS A 1 189 ? 1.209 -0.152 -24.443 1.00 92.38 189 LYS A CA 1
ATOM 1537 C C . LYS A 1 189 ? -0.233 0.370 -24.571 1.00 92.38 189 LYS A C 1
ATOM 1539 O O . LYS A 1 189 ? -0.456 1.559 -24.393 1.00 92.38 189 LYS A O 1
ATOM 1544 N N . LYS A 1 190 ? -1.224 -0.517 -24.732 1.00 92.50 190 LYS A N 1
ATOM 1545 C CA . LYS A 1 190 ? -2.657 -0.157 -24.774 1.00 92.50 190 LYS A CA 1
ATOM 1546 C C . LYS A 1 190 ? -3.161 0.489 -23.472 1.00 92.50 190 LYS A C 1
ATOM 1548 O O . LYS A 1 190 ? -3.993 1.392 -23.520 1.00 92.50 190 LYS A O 1
ATOM 1553 N N . VAL A 1 191 ? -2.671 0.039 -22.313 1.00 95.06 191 VAL A N 1
ATOM 1554 C CA . VAL A 1 191 ? -3.018 0.628 -21.005 1.00 95.06 191 VAL A CA 1
ATOM 1555 C C . VAL A 1 191 ? -2.369 2.004 -20.862 1.00 95.06 191 VAL A C 1
ATOM 1557 O O . VAL A 1 191 ? -3.041 2.945 -20.443 1.00 95.06 191 VAL A O 1
ATOM 1560 N N . LEU A 1 192 ? -1.107 2.151 -21.286 1.00 95.25 192 LEU A N 1
ATOM 1561 C CA . LEU A 1 192 ? -0.434 3.455 -21.339 1.00 95.25 192 LEU A CA 1
ATOM 1562 C C . LEU A 1 192 ? -1.180 4.441 -22.230 1.00 95.25 192 LEU A C 1
ATOM 1564 O O . LEU A 1 192 ? -1.412 5.565 -21.810 1.00 95.25 192 LEU A O 1
ATOM 1568 N N . GLU A 1 193 ? -1.586 4.032 -23.432 1.00 95.81 193 GLU A N 1
ATOM 1569 C CA . GLU A 1 193 ? -2.333 4.890 -24.358 1.00 95.81 193 GLU A CA 1
ATOM 1570 C C . GLU A 1 193 ? -3.681 5.318 -23.780 1.00 95.81 193 GLU A C 1
ATOM 1572 O O . GLU A 1 193 ? -4.025 6.499 -23.835 1.00 95.81 193 GLU A O 1
ATOM 1577 N N . LYS A 1 194 ? -4.412 4.384 -23.157 1.00 97.12 194 LYS A N 1
ATOM 1578 C CA . LYS A 1 194 ? -5.686 4.667 -22.484 1.00 97.12 194 LYS A CA 1
ATOM 1579 C C . LYS A 1 194 ? -5.542 5.719 -21.378 1.00 97.12 194 LYS A C 1
ATOM 1581 O O . LYS A 1 194 ? -6.459 6.509 -21.174 1.00 97.12 194 LYS A O 1
ATOM 1586 N N . HIS A 1 195 ? -4.410 5.727 -20.679 1.00 97.62 195 HIS A N 1
ATOM 1587 C CA . HIS A 1 195 ? -4.136 6.599 -19.536 1.00 97.62 195 HIS A CA 1
ATOM 1588 C C . HIS A 1 195 ? -3.049 7.648 -19.829 1.00 97.62 195 HIS A C 1
ATOM 1590 O O . HIS A 1 195 ? -2.440 8.174 -18.907 1.00 97.62 195 HIS A O 1
ATOM 1596 N N . ARG A 1 196 ? -2.791 7.985 -21.102 1.00 97.62 196 ARG A N 1
ATOM 1597 C CA . ARG A 1 196 ? -1.660 8.849 -21.495 1.00 97.62 196 ARG A CA 1
ATOM 1598 C C . ARG A 1 196 ? -1.823 10.315 -21.088 1.00 97.62 196 ARG A C 1
ATOM 1600 O O . ARG A 1 196 ? -0.843 11.056 -21.020 1.00 97.62 196 ARG A O 1
ATOM 1607 N N . GLU A 1 197 ? -3.053 10.767 -20.862 1.00 98.25 197 GLU A N 1
ATOM 1608 C CA . GLU A 1 197 ? -3.330 12.165 -20.538 1.00 98.25 197 GLU A CA 1
ATOM 1609 C C . GLU A 1 197 ? -2.559 12.618 -19.286 1.00 98.25 197 GLU A C 1
ATOM 1611 O O . GLU A 1 197 ? -2.543 11.942 -18.260 1.00 98.25 197 GLU A O 1
ATOM 1616 N N . GLY A 1 198 ? -1.908 13.780 -19.374 1.00 97.81 198 GLY A N 1
ATOM 1617 C CA . GLY A 1 198 ? -1.112 14.327 -18.272 1.00 97.81 198 GLY A CA 1
ATOM 1618 C C . GLY A 1 198 ? 0.241 13.640 -18.051 1.00 97.81 198 GLY A C 1
ATOM 1619 O O . GLY A 1 198 ? 0.957 14.040 -17.139 1.00 97.81 198 GLY A O 1
ATOM 1620 N N . LEU A 1 199 ? 0.637 12.671 -18.882 1.00 98.31 199 LEU A N 1
ATOM 1621 C CA . LEU A 1 199 ? 1.922 11.969 -18.779 1.00 98.31 199 LEU A CA 1
ATOM 1622 C C . LEU A 1 199 ? 2.920 12.420 -19.862 1.00 98.31 199 LEU A C 1
ATOM 1624 O O . LEU A 1 199 ? 2.527 12.963 -20.898 1.00 98.31 199 LEU A O 1
ATOM 1628 N N . LEU A 1 200 ? 4.211 12.194 -19.605 1.00 98.19 200 LEU A N 1
ATOM 1629 C CA . LEU A 1 200 ? 5.287 12.151 -20.600 1.00 98.19 200 LEU A CA 1
ATOM 1630 C C . LEU A 1 200 ? 5.930 10.768 -20.570 1.00 98.19 200 LEU A C 1
ATOM 1632 O O . LEU A 1 200 ? 6.322 10.287 -19.505 1.00 98.19 200 LEU A O 1
ATOM 1636 N N . ILE A 1 201 ? 6.058 10.152 -21.739 1.00 98.12 201 ILE A N 1
ATOM 1637 C CA . ILE A 1 201 ? 6.632 8.822 -21.919 1.00 98.12 201 ILE A CA 1
ATOM 1638 C C . ILE A 1 201 ? 8.027 8.965 -22.537 1.00 98.12 201 ILE A C 1
ATOM 1640 O O . ILE A 1 201 ? 8.170 9.394 -23.684 1.00 98.12 201 ILE A O 1
ATOM 1644 N N . GLY A 1 202 ? 9.044 8.601 -21.759 1.00 97.81 202 GLY A N 1
ATOM 1645 C CA . GLY A 1 202 ? 10.452 8.550 -22.148 1.00 97.81 202 GLY A CA 1
ATOM 1646 C C . GLY A 1 202 ? 10.878 7.158 -22.602 1.00 97.81 202 GLY A C 1
ATOM 1647 O O . GLY A 1 202 ? 10.303 6.154 -22.173 1.00 97.81 202 GLY A O 1
ATOM 1648 N N . SER A 1 203 ? 11.889 7.082 -23.466 1.00 96.31 203 SER A N 1
ATOM 1649 C CA . SER A 1 203 ? 12.336 5.809 -24.048 1.00 96.31 203 SER A CA 1
ATOM 1650 C C . SER A 1 203 ? 13.113 4.882 -23.106 1.00 96.31 203 SER A C 1
ATOM 1652 O O . SER A 1 203 ? 13.408 3.751 -23.487 1.00 96.31 203 SER A O 1
ATOM 1654 N N . GLY A 1 204 ? 13.445 5.325 -21.890 1.00 93.81 204 GLY A N 1
ATOM 1655 C CA . GLY A 1 204 ? 14.087 4.508 -20.864 1.00 93.81 204 GLY A CA 1
ATOM 1656 C C . GLY A 1 204 ? 15.594 4.307 -21.048 1.00 93.81 204 GLY A C 1
ATOM 1657 O O . GLY A 1 204 ? 16.308 5.147 -21.590 1.00 93.81 204 GLY A O 1
ATOM 1658 N N . CYS A 1 205 ? 16.093 3.181 -20.537 1.00 90.56 205 CYS A N 1
ATOM 1659 C CA . CYS A 1 205 ? 17.522 2.883 -20.422 1.00 90.56 205 CYS A CA 1
ATOM 1660 C C . CYS A 1 205 ? 18.040 1.936 -21.520 1.00 90.56 205 CYS A C 1
ATOM 1662 O O . CYS A 1 205 ? 17.383 1.710 -22.532 1.00 90.56 205 CYS A O 1
ATOM 1664 N N . GLY A 1 206 ? 19.212 1.323 -21.310 1.00 86.12 206 GLY A N 1
ATOM 1665 C CA . GLY A 1 206 ? 19.741 0.272 -22.195 1.00 86.12 206 GLY A CA 1
ATOM 1666 C C . GLY A 1 206 ? 18.844 -0.960 -22.374 1.00 86.12 206 GLY A C 1
ATOM 1667 O O . GLY A 1 206 ? 18.996 -1.668 -23.363 1.00 86.12 206 GLY A O 1
ATOM 1668 N N . ASN A 1 207 ? 17.878 -1.181 -21.474 1.00 87.31 207 ASN A N 1
ATOM 1669 C CA . ASN A 1 207 ? 16.835 -2.208 -21.612 1.00 87.31 207 ASN A CA 1
ATOM 1670 C C . ASN A 1 207 ? 15.540 -1.676 -22.268 1.00 87.31 207 ASN A C 1
ATOM 1672 O O . ASN A 1 207 ? 14.517 -2.366 -22.268 1.00 87.31 207 ASN A O 1
ATOM 1676 N N . GLY A 1 208 ? 15.540 -0.434 -22.758 1.00 90.50 208 GLY A N 1
ATOM 1677 C CA . GLY A 1 208 ? 14.436 0.162 -23.507 1.00 90.50 208 GLY A CA 1
ATOM 1678 C C . GLY A 1 208 ? 14.445 -0.251 -24.979 1.00 90.50 208 GLY A C 1
ATOM 1679 O O . GLY A 1 208 ? 15.493 -0.569 -25.546 1.00 90.50 208 GLY A O 1
ATOM 1680 N N . ASP A 1 209 ? 13.271 -0.233 -25.614 1.00 89.94 209 ASP A N 1
ATOM 1681 C CA . ASP A 1 209 ? 13.124 -0.668 -27.011 1.00 89.94 209 ASP A CA 1
ATOM 1682 C C . ASP A 1 209 ? 13.896 0.236 -27.991 1.00 89.94 209 ASP A C 1
ATOM 1684 O O . ASP A 1 209 ? 14.518 -0.267 -28.921 1.00 89.94 209 ASP A O 1
ATOM 1688 N N . ILE A 1 210 ? 13.947 1.550 -27.754 1.00 94.94 210 ILE A N 1
ATOM 1689 C CA . ILE A 1 210 ? 14.674 2.504 -28.604 1.00 94.94 210 ILE A CA 1
ATOM 1690 C C . ILE A 1 210 ? 16.172 2.205 -28.650 1.00 94.94 210 ILE A C 1
ATOM 1692 O O . ILE A 1 210 ? 16.757 2.243 -29.733 1.00 94.94 210 ILE A O 1
ATOM 1696 N N . PHE A 1 211 ? 16.800 1.894 -27.513 1.00 91.69 211 PHE A N 1
ATOM 1697 C CA . PHE A 1 211 ? 18.230 1.584 -27.483 1.00 91.69 211 PHE A CA 1
ATOM 1698 C C . PHE A 1 211 ? 18.538 0.242 -28.162 1.00 91.69 211 PHE A C 1
ATOM 1700 O O . PHE A 1 211 ? 19.493 0.150 -28.940 1.00 91.69 211 PHE A O 1
ATOM 1707 N N . ASP A 1 212 ? 17.712 -0.781 -27.926 1.00 85.50 212 ASP A N 1
ATOM 1708 C CA . ASP A 1 212 ? 17.845 -2.089 -28.582 1.00 85.50 212 ASP A CA 1
ATOM 1709 C C . ASP A 1 212 ? 17.684 -1.972 -30.111 1.00 85.50 212 ASP A C 1
ATOM 1711 O O . ASP A 1 212 ? 18.562 -2.403 -30.865 1.00 85.50 212 ASP A O 1
ATOM 1715 N N . ILE A 1 213 ? 16.640 -1.276 -30.581 1.00 87.12 213 ILE A N 1
ATOM 1716 C CA . ILE A 1 213 ? 16.379 -1.026 -32.009 1.00 87.12 213 ILE A CA 1
ATOM 1717 C C . ILE A 1 213 ? 17.505 -0.185 -32.628 1.00 87.12 213 ILE A C 1
ATOM 1719 O O . ILE A 1 213 ? 17.991 -0.495 -33.719 1.00 87.12 213 ILE A O 1
ATOM 1723 N N . ALA A 1 214 ? 17.970 0.864 -31.944 1.00 88.50 214 ALA A N 1
ATOM 1724 C CA . ALA A 1 214 ? 19.081 1.685 -32.423 1.00 88.50 214 ALA A CA 1
ATOM 1725 C C . ALA A 1 214 ? 20.392 0.896 -32.541 1.00 88.50 214 ALA A C 1
ATOM 1727 O O . ALA A 1 214 ? 21.221 1.234 -33.384 1.00 88.50 214 ALA A O 1
ATOM 1728 N N . SER A 1 215 ? 20.569 -0.155 -31.742 1.00 82.00 215 SER A N 1
ATOM 1729 C CA . SER A 1 215 ? 21.770 -0.992 -31.768 1.00 82.00 215 SER A CA 1
ATOM 1730 C C . SER A 1 215 ? 21.694 -2.101 -32.826 1.00 82.00 215 SER A C 1
ATOM 1732 O O . SER A 1 215 ? 22.678 -2.363 -33.518 1.00 82.00 215 SER A O 1
ATOM 1734 N N . ARG A 1 216 ? 20.530 -2.750 -32.983 1.00 75.75 216 ARG A N 1
ATOM 1735 C CA . ARG A 1 216 ? 20.390 -4.008 -33.749 1.00 75.75 216 ARG A CA 1
ATOM 1736 C C . ARG A 1 216 ? 19.653 -3.874 -35.075 1.00 75.75 216 ARG A C 1
ATOM 1738 O O . ARG A 1 216 ? 19.965 -4.587 -36.027 1.00 75.75 216 ARG A O 1
ATOM 1745 N N . ASP A 1 217 ? 18.678 -2.978 -35.140 1.00 77.00 217 ASP A N 1
ATOM 1746 C CA . ASP A 1 217 ? 17.722 -2.893 -36.239 1.00 77.00 217 ASP A CA 1
ATOM 1747 C C . ASP A 1 217 ? 18.053 -1.773 -37.242 1.00 77.00 217 ASP A C 1
ATOM 1749 O O . ASP A 1 217 ? 18.978 -0.972 -37.077 1.00 77.00 217 ASP A O 1
ATOM 1753 N N . SER A 1 218 ? 17.273 -1.708 -38.325 1.00 77.50 218 SER A N 1
ATOM 1754 C CA . SER A 1 218 ? 17.366 -0.657 -39.345 1.00 77.50 218 SER A CA 1
ATOM 1755 C C . SER A 1 218 ? 16.919 0.716 -38.836 1.00 77.50 218 SER A C 1
ATOM 1757 O O . SER A 1 218 ? 16.010 0.814 -38.015 1.00 77.50 218 SER A O 1
ATOM 1759 N N . TYR A 1 219 ? 17.475 1.780 -39.423 1.00 82.88 219 TYR A N 1
ATOM 1760 C CA . TYR A 1 219 ? 17.125 3.163 -39.086 1.00 82.88 219 TYR A CA 1
ATOM 1761 C C . TYR A 1 219 ? 15.637 3.505 -39.302 1.00 82.88 219 TYR A C 1
ATOM 1763 O O . TYR A 1 219 ? 15.069 4.231 -38.500 1.00 82.88 219 TYR A O 1
ATOM 1771 N N . GLU A 1 220 ? 14.975 2.934 -40.311 1.00 83.31 220 GLU A N 1
ATOM 1772 C CA . GLU A 1 220 ? 13.529 3.129 -40.543 1.00 83.31 220 GLU A CA 1
ATOM 1773 C C . GLU A 1 220 ? 12.682 2.626 -39.367 1.00 83.31 220 GLU A C 1
ATOM 1775 O O . GLU A 1 220 ? 11.857 3.358 -38.837 1.00 83.31 220 GLU A O 1
ATOM 1780 N N . LYS A 1 221 ? 12.967 1.413 -38.876 1.00 83.56 221 LYS A N 1
ATOM 1781 C CA . LYS A 1 221 ? 12.286 0.845 -37.702 1.00 83.56 221 LYS A CA 1
ATOM 1782 C C . LYS A 1 221 ? 12.508 1.694 -36.445 1.00 83.56 221 LYS A C 1
ATOM 1784 O O . LYS A 1 221 ? 11.609 1.812 -35.620 1.00 83.56 221 LYS A O 1
ATOM 1789 N N . LEU A 1 222 ? 13.692 2.304 -36.308 1.00 90.81 222 LEU A N 1
ATOM 1790 C CA . LEU A 1 222 ? 13.962 3.273 -35.241 1.00 90.81 222 LEU A CA 1
ATOM 1791 C C . LEU A 1 222 ? 13.068 4.511 -35.380 1.00 90.81 222 LEU A C 1
ATOM 1793 O O . LEU A 1 222 ? 12.475 4.934 -34.394 1.00 90.81 222 LEU A O 1
ATOM 1797 N N . LEU A 1 223 ? 12.947 5.071 -36.587 1.00 92.56 223 LEU A N 1
ATOM 1798 C CA . LEU A 1 223 ? 12.080 6.223 -36.847 1.00 92.56 223 LEU A CA 1
ATOM 1799 C C . LEU A 1 223 ? 10.607 5.925 -36.531 1.00 92.56 223 LEU A C 1
ATOM 1801 O O . LEU A 1 223 ? 9.934 6.802 -35.995 1.00 92.56 223 LEU A O 1
ATOM 1805 N N . ASP A 1 224 ? 10.125 4.716 -36.814 1.00 90.56 224 ASP A N 1
ATOM 1806 C CA . ASP A 1 224 ? 8.756 4.302 -36.480 1.00 90.56 224 ASP A CA 1
ATOM 1807 C C . ASP A 1 224 ? 8.565 4.133 -34.964 1.00 90.56 224 ASP A C 1
ATOM 1809 O O . ASP A 1 224 ? 7.581 4.601 -34.392 1.00 90.56 224 ASP A O 1
ATOM 1813 N N . ALA A 1 225 ? 9.528 3.508 -34.278 1.00 93.00 225 ALA A N 1
ATOM 1814 C CA . ALA A 1 225 ? 9.450 3.278 -32.834 1.00 93.00 225 ALA A CA 1
ATOM 1815 C C . ALA A 1 225 ? 9.482 4.583 -32.017 1.00 93.00 225 ALA A C 1
ATOM 1817 O O . ALA A 1 225 ? 8.813 4.689 -30.988 1.00 93.00 225 ALA A O 1
ATOM 1818 N N . VAL A 1 226 ? 10.226 5.590 -32.487 1.00 96.19 226 VAL A N 1
ATOM 1819 C CA . VAL A 1 226 ? 10.354 6.911 -31.847 1.00 96.19 226 VAL A CA 1
ATOM 1820 C C . VAL A 1 226 ? 9.014 7.647 -31.734 1.00 96.19 226 VAL A C 1
ATOM 1822 O O . VAL A 1 226 ? 8.828 8.428 -30.799 1.00 96.19 226 VAL A O 1
ATOM 1825 N N . ASP A 1 227 ? 8.060 7.400 -32.637 1.00 94.69 227 ASP A N 1
ATOM 1826 C CA . ASP A 1 227 ? 6.794 8.144 -32.672 1.00 94.69 227 ASP A CA 1
ATOM 1827 C C . ASP A 1 227 ? 5.951 7.944 -31.401 1.00 94.69 227 ASP A C 1
ATOM 1829 O O . ASP A 1 227 ? 5.261 8.877 -30.974 1.00 94.69 227 ASP A O 1
ATOM 1833 N N . PHE A 1 228 ? 6.071 6.778 -30.753 1.00 95.44 228 PHE A N 1
ATOM 1834 C CA . PHE A 1 228 ? 5.365 6.442 -29.511 1.00 95.44 228 PHE A CA 1
ATOM 1835 C C . PHE A 1 228 ? 5.819 7.275 -28.301 1.00 95.44 228 PHE A C 1
ATOM 1837 O O . PHE A 1 228 ? 5.042 7.467 -27.362 1.00 95.44 228 PHE A O 1
ATOM 1844 N N . TYR A 1 229 ? 7.052 7.778 -28.302 1.00 97.50 229 TYR A N 1
ATOM 1845 C CA . TYR A 1 229 ? 7.666 8.457 -27.160 1.00 97.50 229 TYR A CA 1
ATOM 1846 C C . TYR A 1 229 ? 7.492 9.976 -27.236 1.00 97.50 229 TYR A C 1
ATOM 1848 O O . TYR A 1 229 ? 7.501 10.566 -28.317 1.00 97.50 229 TYR A O 1
ATOM 1856 N N . ASP A 1 230 ? 7.338 10.631 -26.086 1.00 97.62 230 ASP A N 1
ATOM 1857 C CA . ASP A 1 230 ? 7.297 12.097 -26.002 1.00 97.62 230 ASP A CA 1
ATOM 1858 C C . ASP A 1 230 ? 8.716 12.684 -25.998 1.00 97.62 230 ASP A C 1
ATOM 1860 O O . ASP A 1 230 ? 8.963 13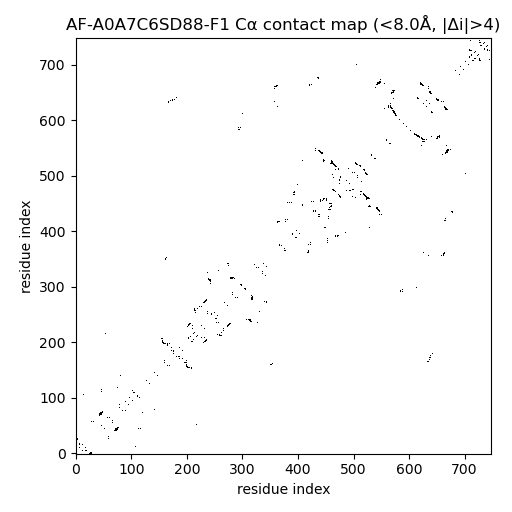.737 -26.589 1.00 97.62 230 ASP A O 1
ATOM 1864 N N . PHE A 1 231 ? 9.660 11.962 -25.392 1.00 98.31 231 PHE A N 1
ATOM 1865 C CA . PHE A 1 231 ? 11.084 12.276 -25.405 1.00 98.31 231 PHE A CA 1
ATOM 1866 C C . PHE A 1 231 ? 11.929 10.999 -25.454 1.00 98.31 231 PHE A C 1
ATOM 1868 O O . PHE A 1 231 ? 11.489 9.917 -25.069 1.00 98.31 231 PHE A O 1
ATOM 1875 N N . LEU A 1 232 ? 13.153 11.127 -25.952 1.00 98.50 232 LEU A N 1
ATOM 1876 C CA . LEU A 1 232 ? 14.112 10.039 -26.077 1.00 98.50 232 LEU A CA 1
ATOM 1877 C C . LEU A 1 232 ? 15.227 10.216 -25.056 1.00 98.50 232 LEU A C 1
ATOM 1879 O O . LEU A 1 232 ? 15.695 11.326 -24.816 1.00 98.50 232 LEU A O 1
ATOM 1883 N N . GLU A 1 233 ? 15.676 9.112 -24.492 1.00 98.12 233 GLU A N 1
ATOM 1884 C CA . GLU A 1 233 ? 16.699 9.065 -23.460 1.00 98.12 233 GLU A CA 1
ATOM 1885 C C . GLU A 1 233 ? 17.982 8.434 -23.990 1.00 98.12 233 GLU A C 1
ATOM 1887 O O . GLU A 1 233 ? 17.968 7.442 -24.723 1.00 98.12 233 GLU A O 1
ATOM 1892 N N . ILE A 1 234 ? 19.104 9.025 -23.592 1.00 97.12 234 ILE A N 1
ATOM 1893 C CA . ILE A 1 234 ? 20.451 8.500 -23.803 1.00 97.12 234 ILE A CA 1
ATOM 1894 C C . ILE A 1 234 ? 21.188 8.514 -22.464 1.00 97.12 234 ILE A C 1
ATOM 1896 O O . ILE A 1 234 ? 20.997 9.425 -21.660 1.00 97.12 234 ILE A O 1
ATOM 1900 N N . GLN A 1 235 ? 22.037 7.522 -22.214 1.00 95.38 235 GLN A N 1
ATOM 1901 C CA . GLN A 1 235 ? 22.772 7.408 -20.952 1.00 95.38 235 GLN A CA 1
ATOM 1902 C C . GLN A 1 235 ? 24.281 7.574 -21.174 1.00 95.38 235 GLN A C 1
ATOM 1904 O O . GLN A 1 235 ? 24.756 7.435 -22.306 1.00 95.38 235 GLN A O 1
ATOM 1909 N N . PRO A 1 236 ? 25.055 7.883 -20.119 1.00 93.88 236 PRO A N 1
ATOM 1910 C CA . PRO A 1 236 ? 26.510 7.836 -20.169 1.00 93.88 236 PRO A CA 1
ATOM 1911 C C . PRO A 1 236 ? 27.020 6.509 -20.733 1.00 93.88 236 PRO A C 1
ATOM 1913 O O . PRO A 1 236 ? 26.508 5.442 -20.389 1.00 93.88 236 PRO A O 1
ATOM 1916 N N . VAL A 1 237 ? 28.066 6.553 -21.562 1.00 89.12 237 VAL A N 1
ATOM 1917 C CA . VAL A 1 237 ? 28.647 5.345 -22.181 1.00 89.12 237 VAL A CA 1
ATOM 1918 C C . VAL A 1 237 ? 29.087 4.343 -21.107 1.00 89.12 237 VAL A C 1
ATOM 1920 O O . VAL A 1 237 ? 28.866 3.139 -21.241 1.00 89.12 237 VAL A O 1
ATOM 1923 N N . SER A 1 238 ? 29.621 4.844 -19.990 1.00 87.19 238 SER A N 1
ATOM 1924 C CA . SER A 1 238 ? 30.021 4.039 -18.832 1.00 87.19 238 SER A CA 1
ATOM 1925 C C . SER A 1 238 ? 28.869 3.276 -18.158 1.00 87.19 238 SER A C 1
ATOM 1927 O O . SER A 1 238 ? 29.117 2.284 -17.470 1.00 87.19 238 SER A O 1
ATOM 1929 N N . HIS A 1 239 ? 27.610 3.678 -18.359 1.00 88.69 239 HIS A N 1
ATOM 1930 C CA . HIS A 1 239 ? 26.448 3.008 -17.765 1.00 88.69 239 HIS A CA 1
ATOM 1931 C C . HIS A 1 239 ? 26.014 1.766 -18.563 1.00 88.69 239 HIS A C 1
ATOM 1933 O O . HIS A 1 239 ? 25.419 0.846 -17.999 1.00 88.69 239 HIS A O 1
ATOM 1939 N N . TYR A 1 240 ? 26.414 1.660 -19.833 1.00 84.56 240 TYR A N 1
ATOM 1940 C CA . TYR A 1 240 ? 26.143 0.505 -20.697 1.00 84.56 240 TYR A CA 1
ATOM 1941 C C . TYR A 1 240 ? 27.182 -0.625 -20.576 1.00 84.56 240 TYR A C 1
ATOM 1943 O O . TYR A 1 240 ? 27.080 -1.625 -21.283 1.00 84.56 240 TYR A O 1
ATOM 1951 N N . LYS A 1 241 ? 28.167 -0.524 -19.669 1.00 75.69 241 LYS A N 1
ATOM 1952 C CA . LYS A 1 241 ? 29.234 -1.535 -19.500 1.00 75.69 241 LYS A CA 1
ATOM 1953 C C . LYS A 1 241 ? 28.726 -2.966 -19.312 1.00 75.69 241 LYS A C 1
ATOM 1955 O O . LYS A 1 241 ? 29.275 -3.898 -19.882 1.00 75.69 241 LYS A O 1
ATOM 1960 N N . HIS A 1 242 ? 27.626 -3.136 -18.588 1.00 76.19 242 HIS A N 1
ATOM 1961 C CA . HIS A 1 242 ? 27.000 -4.444 -18.386 1.00 76.19 242 HIS A CA 1
ATOM 1962 C C . HIS A 1 242 ? 26.536 -5.117 -19.695 1.00 76.19 242 HIS A C 1
ATOM 1964 O O . HIS A 1 242 ? 26.412 -6.339 -19.741 1.00 76.19 242 HIS A O 1
ATOM 1970 N N . ILE A 1 243 ? 26.286 -4.337 -20.754 1.00 74.56 243 ILE A N 1
ATOM 1971 C CA . ILE A 1 243 ? 25.963 -4.833 -22.099 1.00 74.56 243 ILE A CA 1
ATOM 1972 C C . ILE A 1 243 ? 27.242 -5.271 -22.827 1.00 74.56 243 ILE A C 1
ATOM 1974 O O . ILE A 1 243 ? 27.229 -6.303 -23.495 1.00 74.56 243 ILE A O 1
ATOM 1978 N N . LEU A 1 244 ? 28.357 -4.555 -22.643 1.00 65.31 244 LEU A N 1
ATOM 1979 C CA . LEU A 1 244 ? 29.676 -4.927 -23.183 1.00 65.31 244 LEU A CA 1
ATOM 1980 C C . LEU A 1 244 ? 30.163 -6.270 -22.609 1.00 65.31 244 LEU A C 1
ATOM 1982 O O . LEU A 1 244 ? 30.691 -7.117 -23.329 1.00 65.31 244 LEU A O 1
ATOM 1986 N N . ASP A 1 245 ? 29.894 -6.508 -21.325 1.00 59.81 245 ASP A N 1
ATOM 1987 C CA . ASP A 1 245 ? 30.272 -7.738 -20.617 1.00 59.81 245 ASP A CA 1
ATOM 1988 C C . ASP A 1 245 ? 29.415 -8.963 -20.989 1.00 59.81 245 ASP A C 1
ATOM 1990 O O . ASP A 1 245 ? 29.748 -10.090 -20.611 1.00 59.81 245 ASP A O 1
ATOM 1994 N N . SER A 1 246 ? 28.340 -8.790 -21.774 1.00 59.81 246 SER A N 1
ATOM 1995 C CA . SER A 1 246 ? 27.490 -9.898 -22.257 1.00 59.81 246 SER A CA 1
ATOM 1996 C C . SER A 1 246 ? 28.267 -10.944 -23.068 1.00 59.81 246 SER A C 1
ATOM 1998 O O . SER A 1 246 ? 27.822 -12.083 -23.231 1.00 59.81 246 SER A O 1
ATOM 2000 N N . GLY A 1 247 ? 29.467 -10.578 -23.528 1.00 51.88 247 GLY A N 1
ATOM 2001 C CA . GLY A 1 247 ? 30.374 -11.446 -24.255 1.00 51.88 247 GLY A CA 1
ATOM 2002 C C . GLY A 1 247 ? 30.107 -11.505 -25.750 1.00 51.88 247 GLY A C 1
ATOM 2003 O O . GLY A 1 247 ? 30.752 -12.322 -26.410 1.00 51.88 247 GLY A O 1
ATOM 2004 N N . ASP A 1 248 ? 29.213 -10.653 -26.252 1.00 56.25 248 ASP A N 1
ATOM 2005 C CA . ASP A 1 248 ? 28.983 -10.428 -27.671 1.00 56.25 248 ASP A CA 1
ATOM 2006 C C . ASP A 1 248 ? 30.110 -9.547 -28.254 1.00 56.25 248 ASP A C 1
ATOM 2008 O O . ASP A 1 248 ? 30.214 -8.368 -27.912 1.00 56.25 248 ASP A O 1
ATOM 2012 N N . PRO A 1 249 ? 30.983 -10.090 -29.122 1.00 51.25 249 PRO A N 1
ATOM 2013 C CA . PRO A 1 249 ? 32.080 -9.335 -29.719 1.00 51.25 249 PRO A CA 1
ATOM 2014 C C . PRO A 1 249 ? 31.619 -8.279 -30.738 1.00 51.25 249 PRO A C 1
ATOM 2016 O O . PRO A 1 249 ? 32.467 -7.554 -31.262 1.00 51.25 249 PRO A O 1
ATOM 2019 N N . GLU A 1 250 ? 30.321 -8.195 -31.051 1.00 52.34 250 GLU A N 1
ATOM 2020 C CA . GLU A 1 250 ? 29.757 -7.112 -31.862 1.00 52.34 250 GLU A CA 1
ATOM 2021 C C . GLU A 1 250 ? 29.451 -5.840 -31.056 1.00 52.34 250 GLU A C 1
ATOM 2023 O O . GLU A 1 250 ? 29.350 -4.768 -31.654 1.00 52.34 250 GLU A O 1
ATOM 2028 N N . TYR A 1 251 ? 29.376 -5.927 -29.723 1.00 64.81 251 TYR A N 1
ATOM 2029 C CA . TYR A 1 251 ? 29.135 -4.786 -28.840 1.00 64.81 251 TYR A CA 1
ATOM 2030 C C . TYR A 1 251 ? 30.446 -4.261 -28.251 1.00 64.81 251 TYR A C 1
ATOM 2032 O O . TYR A 1 251 ? 30.959 -4.775 -27.259 1.00 64.81 251 TYR A O 1
ATOM 2040 N N . ASP A 1 252 ? 30.980 -3.205 -28.863 1.00 74.12 252 ASP A N 1
ATOM 2041 C CA . ASP A 1 252 ? 32.074 -2.403 -28.320 1.00 74.12 252 ASP A CA 1
ATOM 2042 C C . ASP A 1 252 ? 31.601 -0.988 -27.937 1.00 74.12 252 ASP A C 1
ATOM 2044 O O . ASP A 1 252 ? 30.454 -0.589 -28.159 1.00 74.12 252 ASP A O 1
ATOM 2048 N N . GLU A 1 253 ? 32.492 -0.217 -27.315 1.00 83.00 253 GLU A N 1
ATOM 2049 C CA . GLU A 1 253 ? 32.200 1.157 -26.896 1.00 83.00 253 GLU A CA 1
ATOM 2050 C C . GLU A 1 253 ? 31.781 2.053 -28.079 1.00 83.00 253 GLU A C 1
ATOM 2052 O O . GLU A 1 253 ? 30.939 2.941 -27.931 1.00 83.00 253 GLU A O 1
ATOM 2057 N N . GLU A 1 254 ? 32.329 1.806 -29.273 1.00 84.31 254 GLU A N 1
ATOM 2058 C CA . GLU A 1 254 ? 31.983 2.555 -30.482 1.00 84.31 254 GLU A CA 1
ATOM 2059 C C . GLU A 1 254 ? 30.572 2.224 -30.979 1.00 84.31 254 GLU A C 1
ATOM 2061 O O . GLU A 1 254 ? 29.860 3.128 -31.414 1.00 84.31 254 GLU A O 1
ATOM 2066 N N . CYS A 1 255 ? 30.120 0.975 -30.845 1.00 83.19 255 CYS A N 1
ATOM 2067 C CA . CYS A 1 255 ? 28.743 0.581 -31.135 1.00 83.19 255 CYS A CA 1
ATOM 2068 C C . CYS A 1 255 ? 27.737 1.344 -30.259 1.00 83.19 255 CYS A C 1
ATOM 2070 O O . CYS A 1 255 ? 26.747 1.868 -30.772 1.00 83.19 255 CYS A O 1
ATOM 2072 N N . ILE A 1 256 ? 28.020 1.493 -28.960 1.00 88.62 256 ILE A N 1
ATOM 2073 C CA . ILE A 1 256 ? 27.171 2.273 -28.042 1.00 88.62 256 ILE A CA 1
ATOM 2074 C C . ILE A 1 256 ? 27.124 3.743 -28.471 1.00 88.62 256 ILE A C 1
ATOM 2076 O O . ILE A 1 256 ? 26.047 4.338 -28.553 1.00 88.62 256 ILE A O 1
ATOM 2080 N N . LYS A 1 257 ? 28.281 4.339 -28.783 1.00 92.12 257 LYS A N 1
ATOM 2081 C CA . LYS A 1 257 ? 28.349 5.727 -29.265 1.00 92.12 257 LYS A CA 1
ATOM 2082 C C . LYS A 1 257 ? 27.590 5.912 -30.579 1.00 92.12 257 LYS A C 1
ATOM 2084 O O . LYS A 1 257 ? 26.942 6.945 -30.755 1.00 92.12 257 LYS A O 1
ATOM 2089 N N . ASP A 1 258 ? 27.656 4.946 -31.496 1.00 90.69 258 ASP A N 1
ATOM 2090 C CA . ASP A 1 258 ? 26.898 4.971 -32.750 1.00 90.69 258 ASP A CA 1
ATOM 2091 C C . ASP A 1 258 ? 25.389 4.888 -32.496 1.00 90.69 258 ASP A C 1
ATOM 2093 O O . ASP A 1 258 ? 24.641 5.718 -33.013 1.00 90.69 258 ASP A O 1
ATOM 2097 N N . ALA A 1 259 ? 24.939 3.979 -31.626 1.00 91.81 259 ALA A N 1
ATOM 2098 C CA . ALA A 1 259 ? 23.536 3.880 -31.228 1.00 91.81 259 ALA A CA 1
ATOM 2099 C C . ALA A 1 259 ? 23.021 5.207 -30.637 1.00 91.81 259 ALA A C 1
ATOM 2101 O O . ALA A 1 259 ? 21.984 5.711 -31.071 1.00 91.81 259 ALA A O 1
ATOM 2102 N N . ILE A 1 260 ? 23.784 5.842 -29.738 1.00 95.62 260 ILE A N 1
ATOM 2103 C CA . ILE A 1 260 ? 23.451 7.164 -29.177 1.00 95.62 260 ILE A CA 1
ATOM 2104 C C . ILE A 1 260 ? 23.334 8.223 -30.284 1.00 95.62 260 ILE A C 1
ATOM 2106 O O . ILE A 1 260 ? 22.353 8.968 -30.334 1.00 95.62 260 ILE A O 1
ATOM 2110 N N . LYS A 1 261 ? 24.294 8.283 -31.217 1.00 96.31 261 LYS A N 1
ATOM 2111 C CA . LYS A 1 261 ? 24.245 9.224 -32.352 1.00 96.31 261 LYS A CA 1
ATOM 2112 C C . LYS A 1 261 ? 23.035 8.972 -33.252 1.00 96.31 261 LYS A C 1
ATOM 2114 O O . LYS A 1 261 ? 22.404 9.929 -33.704 1.00 96.31 261 LYS A O 1
ATOM 2119 N N . ARG A 1 262 ? 22.681 7.706 -33.495 1.00 95.88 262 ARG A N 1
ATOM 2120 C CA . ARG A 1 262 ? 21.490 7.314 -34.263 1.00 95.88 262 ARG A CA 1
ATOM 2121 C C . ARG A 1 262 ? 20.202 7.766 -33.575 1.00 95.88 262 ARG A C 1
ATOM 2123 O O . ARG A 1 262 ? 19.335 8.303 -34.262 1.00 95.88 262 ARG A O 1
ATOM 2130 N N . ILE A 1 263 ? 20.102 7.619 -32.252 1.00 97.75 263 ILE A N 1
ATOM 2131 C CA . ILE A 1 263 ? 18.966 8.106 -31.450 1.00 97.75 263 ILE A CA 1
ATOM 2132 C C . ILE A 1 263 ? 18.861 9.631 -31.541 1.00 97.75 263 ILE A C 1
ATOM 2134 O O . ILE A 1 263 ? 17.789 10.146 -31.850 1.00 97.75 263 ILE A O 1
ATOM 2138 N N . ILE A 1 264 ? 19.971 10.358 -31.365 1.00 97.88 264 ILE A N 1
ATOM 2139 C CA . ILE A 1 264 ? 19.998 11.826 -31.485 1.00 97.88 264 ILE A CA 1
ATOM 2140 C C . ILE A 1 264 ? 19.520 12.268 -32.870 1.00 97.88 264 ILE A C 1
ATOM 2142 O O . ILE A 1 264 ? 18.696 13.175 -32.993 1.00 97.88 264 ILE A O 1
ATOM 2146 N N . LYS A 1 265 ? 20.019 11.613 -33.922 1.00 97.50 265 LYS A N 1
ATOM 2147 C CA . LYS A 1 265 ? 19.624 11.903 -35.300 1.00 97.50 265 LYS A CA 1
ATOM 2148 C C . LYS A 1 265 ? 18.127 11.654 -35.513 1.00 97.50 265 LYS A C 1
ATOM 2150 O O . LYS A 1 265 ? 17.447 12.521 -36.048 1.00 97.50 265 LYS A O 1
ATOM 2155 N N . ALA A 1 266 ? 17.612 10.507 -35.062 1.00 97.12 266 ALA A N 1
ATOM 2156 C CA . ALA A 1 266 ? 16.190 10.174 -35.156 1.00 97.12 266 ALA A CA 1
ATOM 2157 C C . ALA A 1 266 ? 15.308 11.173 -34.388 1.00 97.12 266 ALA A C 1
ATOM 2159 O O . ALA A 1 266 ? 14.293 11.620 -34.916 1.00 97.12 266 ALA A O 1
ATOM 2160 N N . GLY A 1 267 ? 15.728 11.591 -33.189 1.00 97.44 267 GLY A N 1
ATOM 2161 C CA . GLY A 1 267 ? 15.044 12.625 -32.412 1.00 97.44 267 GLY A CA 1
ATOM 2162 C C . GLY A 1 267 ? 14.957 13.956 -33.161 1.00 97.44 267 GLY A C 1
ATOM 2163 O O . GLY A 1 267 ? 13.873 14.526 -33.264 1.00 97.44 267 GLY A O 1
ATOM 2164 N N . LYS A 1 268 ? 16.060 14.408 -33.776 1.00 96.06 268 LYS A N 1
ATOM 2165 C CA . LYS A 1 268 ? 16.079 15.624 -34.610 1.00 96.06 268 LYS A CA 1
ATOM 2166 C C . LYS A 1 268 ? 15.163 15.504 -35.836 1.00 96.06 268 LYS A C 1
ATOM 2168 O O . LYS A 1 268 ? 14.418 16.435 -36.117 1.00 96.06 268 LYS A O 1
ATOM 2173 N N . GLU A 1 269 ? 15.168 14.368 -36.537 1.00 97.12 269 GLU A N 1
ATOM 2174 C CA . GLU A 1 269 ? 14.310 14.145 -37.717 1.00 97.12 269 GLU A CA 1
ATOM 2175 C C . GLU A 1 269 ? 12.813 14.079 -37.370 1.00 97.12 269 GLU A C 1
ATOM 2177 O O . GLU A 1 269 ? 11.979 14.587 -38.120 1.00 97.12 269 GLU A O 1
ATOM 2182 N N . LYS A 1 270 ? 12.465 13.493 -36.218 1.00 96.81 270 LYS A N 1
ATOM 2183 C CA . LYS A 1 270 ? 11.080 13.356 -35.737 1.00 96.81 270 LYS A CA 1
ATOM 2184 C C . LYS A 1 270 ? 10.617 14.502 -34.831 1.00 96.81 270 LYS A C 1
ATOM 2186 O O . LYS A 1 270 ? 9.506 14.446 -34.310 1.00 96.81 270 LYS A O 1
ATOM 2191 N N . ASN A 1 271 ? 11.435 15.543 -34.649 1.00 96.56 271 ASN A N 1
ATOM 2192 C CA . ASN A 1 271 ? 11.182 16.662 -33.732 1.00 96.56 271 ASN A CA 1
ATOM 2193 C C . ASN A 1 271 ? 10.849 16.215 -32.292 1.00 96.56 271 ASN A C 1
ATOM 2195 O O . ASN A 1 271 ? 9.973 16.785 -31.640 1.00 96.56 271 ASN A O 1
ATOM 2199 N N . LYS A 1 272 ? 11.540 15.187 -31.793 1.00 97.62 272 LYS A N 1
ATOM 2200 C CA . LYS A 1 272 ? 11.439 14.705 -30.409 1.00 97.62 272 LYS A CA 1
ATOM 2201 C C . LYS A 1 272 ? 12.619 15.223 -29.592 1.00 97.62 272 LYS A C 1
ATOM 2203 O O . LYS A 1 272 ? 13.751 15.249 -30.076 1.00 97.62 272 LYS A O 1
ATOM 2208 N N . LEU A 1 273 ? 12.364 15.616 -28.344 1.00 98.00 273 LEU A N 1
ATOM 2209 C CA . LEU A 1 273 ? 13.434 16.005 -27.424 1.00 98.00 273 LEU A CA 1
ATOM 2210 C C . LEU A 1 273 ? 14.296 14.786 -27.098 1.00 98.00 273 LEU A C 1
ATOM 2212 O O . LEU A 1 273 ? 13.768 13.711 -26.832 1.00 98.00 273 LEU A O 1
ATOM 2216 N N . VAL A 1 274 ? 15.614 14.969 -27.098 1.00 98.50 274 VAL A N 1
ATOM 2217 C CA . VAL A 1 274 ? 16.576 13.953 -26.658 1.00 98.50 274 VAL A CA 1
ATOM 2218 C C . VAL A 1 274 ? 17.239 14.467 -25.392 1.00 98.50 274 VAL A C 1
ATOM 2220 O O . VAL A 1 274 ? 17.752 15.590 -25.389 1.00 98.50 274 VAL A O 1
ATOM 2223 N N . VAL A 1 275 ? 17.202 13.674 -24.327 1.00 98.31 275 VAL A N 1
ATOM 2224 C CA . VAL A 1 275 ? 17.709 14.040 -23.002 1.00 98.31 275 VAL A CA 1
ATOM 2225 C C . VAL A 1 275 ? 18.720 13.021 -22.506 1.00 98.31 275 VAL A C 1
ATOM 2227 O O . VAL A 1 275 ? 18.556 11.814 -22.681 1.00 98.31 275 VAL A O 1
ATOM 2230 N N . ALA A 1 276 ? 19.774 13.520 -21.873 1.00 97.88 276 ALA A N 1
ATOM 2231 C CA . ALA A 1 276 ? 20.770 12.684 -21.232 1.00 97.88 276 ALA A CA 1
ATOM 2232 C C . ALA A 1 276 ? 20.333 12.368 -19.793 1.00 97.88 276 ALA A C 1
ATOM 2234 O O . ALA A 1 276 ? 20.185 13.283 -18.980 1.00 97.88 276 ALA A O 1
ATOM 2235 N N . THR A 1 277 ? 20.130 11.089 -19.467 1.00 97.25 277 THR A N 1
ATOM 2236 C CA . THR A 1 277 ? 19.663 10.644 -18.142 1.00 97.25 277 THR A CA 1
ATOM 2237 C C . THR A 1 277 ? 20.690 9.750 -17.451 1.00 97.25 277 THR A C 1
ATOM 2239 O O . THR A 1 277 ? 21.431 8.998 -18.083 1.00 97.25 277 THR A O 1
ATOM 2242 N N . GLY A 1 278 ? 20.791 9.876 -16.124 1.00 94.69 278 GLY A N 1
ATOM 2243 C CA . GLY A 1 278 ? 21.815 9.185 -15.333 1.00 94.69 278 GLY A CA 1
ATOM 2244 C C . GLY A 1 278 ? 21.447 7.761 -14.910 1.00 94.69 278 GLY A C 1
ATOM 2245 O O . GLY A 1 278 ? 22.348 6.987 -14.605 1.00 94.69 278 GLY A O 1
ATOM 2246 N N . ASP A 1 279 ? 20.153 7.409 -14.883 1.00 94.69 279 ASP A N 1
ATOM 2247 C CA . ASP A 1 279 ? 19.650 6.115 -14.373 1.00 94.69 279 ASP A CA 1
ATOM 2248 C C . ASP A 1 279 ? 20.271 5.737 -13.024 1.00 94.69 279 ASP A C 1
ATOM 2250 O O . ASP A 1 279 ? 20.914 4.701 -12.832 1.00 94.69 279 ASP A O 1
ATOM 2254 N N . VAL A 1 280 ? 20.153 6.692 -12.105 1.00 95.56 280 VAL A N 1
ATOM 2255 C CA . VAL A 1 280 ? 20.889 6.739 -10.848 1.00 95.56 280 VAL A CA 1
ATOM 2256 C C . VAL A 1 280 ? 20.363 5.681 -9.880 1.00 95.56 280 VAL A C 1
ATOM 2258 O O . VAL A 1 280 ? 19.183 5.662 -9.546 1.00 95.56 280 VAL A O 1
ATOM 2261 N N . HIS A 1 281 ? 21.263 4.837 -9.376 1.00 93.75 281 HIS A N 1
ATOM 2262 C CA . HIS A 1 281 ? 20.964 3.793 -8.387 1.00 93.75 281 HIS A CA 1
ATOM 2263 C C . HIS A 1 281 ? 21.712 3.983 -7.060 1.00 93.75 281 HIS A C 1
ATOM 2265 O O . HIS A 1 281 ? 21.378 3.339 -6.063 1.00 93.75 281 HIS A O 1
ATOM 2271 N N . ILE A 1 282 ? 22.736 4.839 -7.040 1.00 94.31 282 ILE A N 1
ATOM 2272 C CA . ILE A 1 282 ? 23.533 5.177 -5.855 1.00 94.31 282 ILE A CA 1
ATOM 2273 C C . ILE A 1 282 ? 23.848 6.676 -5.847 1.00 94.31 282 ILE A C 1
ATOM 2275 O O . ILE A 1 282 ? 23.830 7.320 -6.891 1.00 94.31 282 ILE A O 1
ATOM 2279 N N . LEU A 1 283 ? 24.151 7.249 -4.681 1.00 94.81 283 LEU A N 1
ATOM 2280 C CA . LEU A 1 283 ? 24.479 8.674 -4.598 1.00 94.81 283 LEU A CA 1
ATOM 2281 C C . LEU A 1 283 ? 25.917 8.935 -5.062 1.00 94.81 283 LEU A C 1
ATOM 2283 O O . LEU A 1 283 ? 26.123 9.653 -6.036 1.00 94.81 283 LEU A O 1
ATOM 2287 N N . ASN A 1 284 ? 26.897 8.311 -4.403 1.00 95.00 284 ASN A N 1
ATOM 2288 C CA . ASN A 1 284 ? 28.321 8.476 -4.706 1.00 95.00 284 ASN A CA 1
ATOM 2289 C C . ASN A 1 284 ? 28.916 7.197 -5.304 1.00 95.00 284 ASN A C 1
ATOM 2291 O O . ASN A 1 284 ? 28.385 6.104 -5.111 1.00 95.00 284 ASN A O 1
ATOM 2295 N N . LYS A 1 285 ? 30.067 7.302 -5.978 1.00 92.19 285 LYS A N 1
ATOM 2296 C CA . LYS A 1 285 ? 30.747 6.142 -6.586 1.00 92.19 285 LYS A CA 1
ATOM 2297 C C . LYS A 1 285 ? 31.105 5.064 -5.557 1.00 92.19 285 LYS A C 1
ATOM 2299 O O . LYS A 1 285 ? 31.032 3.874 -5.854 1.00 92.19 285 LYS A O 1
ATOM 2304 N N . GLU A 1 286 ? 31.447 5.451 -4.329 1.00 92.75 286 GLU A N 1
ATOM 2305 C CA . GLU A 1 286 ? 31.828 4.525 -3.256 1.00 92.75 286 GLU A CA 1
ATOM 2306 C C . GLU A 1 286 ? 30.642 3.707 -2.730 1.00 92.75 286 GLU A C 1
ATOM 2308 O O . GLU A 1 286 ? 30.845 2.641 -2.139 1.00 92.75 286 GLU A O 1
ATOM 2313 N N . ASP A 1 287 ? 29.412 4.177 -2.948 1.00 94.56 287 ASP A N 1
ATOM 2314 C CA . ASP A 1 287 ? 28.181 3.528 -2.492 1.00 94.56 287 ASP A CA 1
ATOM 2315 C C . ASP A 1 287 ? 27.834 2.286 -3.336 1.00 94.56 287 ASP A C 1
ATOM 2317 O O . ASP A 1 287 ? 26.953 1.508 -2.957 1.00 94.56 287 ASP A O 1
ATOM 2321 N N . LEU A 1 288 ? 28.585 2.023 -4.418 1.00 92.88 288 LEU A N 1
ATOM 2322 C CA . LEU A 1 288 ? 28.438 0.840 -5.272 1.00 92.88 288 LEU A CA 1
ATOM 2323 C C . LEU A 1 288 ? 28.450 -0.454 -4.451 1.00 92.88 288 LEU A C 1
ATOM 2325 O O . LEU A 1 288 ? 27.653 -1.355 -4.703 1.00 92.88 288 LEU A O 1
ATOM 2329 N N . LYS A 1 289 ? 29.269 -0.507 -3.393 1.00 92.12 289 LYS A N 1
ATOM 2330 C CA . LYS A 1 289 ? 29.349 -1.658 -2.481 1.00 92.12 289 LYS A CA 1
ATOM 2331 C C . LYS A 1 289 ? 27.989 -2.053 -1.887 1.00 92.12 289 LYS A C 1
ATOM 2333 O O . LYS A 1 289 ? 27.739 -3.231 -1.657 1.00 92.12 289 LYS A O 1
ATOM 2338 N N . PHE A 1 290 ? 27.095 -1.090 -1.640 1.00 94.00 290 PHE A N 1
ATOM 2339 C CA . PHE A 1 290 ? 25.757 -1.363 -1.108 1.00 94.00 290 PHE A CA 1
ATOM 2340 C C . PHE A 1 290 ? 24.870 -2.026 -2.159 1.00 94.00 290 PHE A C 1
ATOM 2342 O O . PHE A 1 290 ? 24.176 -2.999 -1.866 1.00 94.00 290 PHE A O 1
ATOM 2349 N N . ARG A 1 291 ? 24.954 -1.553 -3.404 1.00 92.38 291 ARG A N 1
ATOM 2350 C CA . ARG A 1 291 ? 24.261 -2.159 -4.540 1.00 92.38 291 ARG A CA 1
ATOM 2351 C C . ARG A 1 291 ? 24.773 -3.568 -4.824 1.00 92.38 291 ARG A C 1
ATOM 2353 O O . ARG A 1 291 ? 23.972 -4.469 -5.056 1.00 92.38 291 ARG A O 1
ATOM 2360 N N . GLU A 1 292 ? 26.083 -3.792 -4.735 1.00 92.31 292 GLU A N 1
ATOM 2361 C CA . GLU A 1 292 ? 26.669 -5.126 -4.881 1.00 92.31 292 GLU A CA 1
ATOM 2362 C C . GLU A 1 292 ? 26.135 -6.112 -3.837 1.00 92.31 292 GLU A C 1
ATOM 2364 O O . GLU A 1 292 ? 25.859 -7.263 -4.180 1.00 92.31 292 GLU A O 1
ATOM 2369 N N . ILE A 1 293 ? 25.944 -5.674 -2.585 1.00 93.94 293 ILE A N 1
ATOM 2370 C CA . ILE A 1 293 ? 25.337 -6.513 -1.541 1.00 93.94 293 ILE A CA 1
ATOM 2371 C C . ILE A 1 293 ? 23.944 -6.983 -1.980 1.00 93.94 293 ILE A C 1
ATOM 2373 O O . ILE A 1 293 ? 23.648 -8.170 -1.850 1.00 93.94 293 ILE A O 1
ATOM 2377 N N . PHE A 1 294 ? 23.119 -6.099 -2.554 1.00 92.19 294 PHE A N 1
ATOM 2378 C CA . PHE A 1 294 ? 21.790 -6.460 -3.060 1.00 92.19 294 PHE A CA 1
ATOM 2379 C C . PHE A 1 294 ? 21.829 -7.353 -4.298 1.00 92.19 294 PHE A C 1
ATOM 2381 O O . PHE A 1 294 ? 21.096 -8.335 -4.353 1.00 92.19 294 PHE A O 1
ATOM 2388 N N . ILE A 1 295 ? 22.720 -7.075 -5.252 1.00 91.12 295 ILE A N 1
ATOM 2389 C CA . ILE A 1 295 ? 22.918 -7.913 -6.447 1.00 91.12 295 ILE A CA 1
ATOM 2390 C C . ILE A 1 295 ? 23.308 -9.344 -6.050 1.00 91.12 295 ILE A C 1
ATOM 2392 O O . ILE A 1 295 ? 22.902 -10.312 -6.692 1.00 91.12 295 ILE A O 1
ATOM 2396 N N . ASN A 1 296 ? 24.080 -9.480 -4.970 1.00 89.56 296 ASN A N 1
ATOM 2397 C CA . ASN A 1 296 ? 24.514 -10.762 -4.428 1.00 89.56 296 ASN A CA 1
ATOM 2398 C C . ASN A 1 296 ? 23.514 -11.387 -3.450 1.00 89.56 296 ASN A C 1
ATOM 2400 O O . ASN A 1 296 ? 23.748 -12.517 -3.016 1.00 89.56 296 ASN A O 1
ATOM 2404 N N . ALA A 1 297 ? 22.455 -10.688 -3.046 1.00 87.56 297 ALA A N 1
ATOM 2405 C CA . ALA A 1 297 ? 21.446 -11.223 -2.146 1.00 87.56 297 ALA A CA 1
ATOM 2406 C C . ALA A 1 297 ? 20.392 -12.025 -2.935 1.00 87.56 297 ALA A C 1
ATOM 2408 O O . ALA A 1 297 ? 20.065 -11.671 -4.068 1.00 87.56 297 ALA A O 1
ATOM 2409 N N . PRO A 1 298 ? 19.830 -13.101 -2.356 1.00 82.44 298 PRO A N 1
ATOM 2410 C CA . PRO A 1 298 ? 18.676 -13.772 -2.944 1.00 82.44 298 PRO A CA 1
ATOM 2411 C C . PRO A 1 298 ? 17.493 -12.807 -3.076 1.00 82.44 298 PRO A C 1
ATOM 2413 O O . PRO A 1 298 ? 17.161 -12.100 -2.119 1.00 82.44 298 PRO A O 1
ATOM 2416 N N . GLN A 1 299 ? 16.841 -12.802 -4.238 1.00 81.31 299 GLN A N 1
ATOM 2417 C CA . GLN A 1 299 ? 15.634 -12.004 -4.453 1.00 81.31 299 GLN A CA 1
ATOM 2418 C C . GLN A 1 299 ? 14.419 -12.639 -3.762 1.00 81.31 299 GLN A C 1
ATOM 2420 O O . GLN A 1 299 ? 14.335 -13.860 -3.594 1.00 81.31 299 GLN A O 1
ATOM 2425 N N . VAL A 1 300 ? 13.461 -11.801 -3.359 1.00 71.88 300 VAL A N 1
ATOM 2426 C CA . VAL A 1 300 ? 12.140 -12.265 -2.910 1.00 71.88 300 VAL A CA 1
ATOM 2427 C C . VAL A 1 300 ? 11.447 -12.933 -4.103 1.00 71.88 300 VAL A C 1
ATOM 2429 O O . VAL A 1 300 ? 11.484 -12.395 -5.201 1.00 71.88 300 VAL A O 1
ATOM 2432 N N . GLY A 1 301 ? 10.901 -14.139 -3.916 1.00 67.75 301 GLY A N 1
ATOM 2433 C CA . GLY A 1 301 ? 10.383 -14.970 -5.019 1.00 67.75 301 GLY A CA 1
ATOM 2434 C C . GLY A 1 301 ? 11.419 -15.903 -5.669 1.00 67.75 301 GLY A C 1
ATOM 2435 O O . GLY A 1 301 ? 11.051 -16.789 -6.438 1.00 67.75 301 GLY A O 1
ATOM 2436 N N . GLY A 1 302 ? 12.698 -15.790 -5.289 1.00 74.44 302 GLY A N 1
ATOM 2437 C CA . GLY A 1 302 ? 13.776 -16.672 -5.735 1.00 74.44 302 GLY A CA 1
ATOM 2438 C C . GLY A 1 302 ? 14.510 -16.177 -6.983 1.00 74.44 302 GLY A C 1
ATOM 2439 O O . GLY A 1 302 ? 13.998 -15.394 -7.772 1.00 74.44 302 GLY A O 1
ATOM 2440 N N . GLY A 1 303 ? 15.746 -16.651 -7.154 1.00 79.81 303 GLY A N 1
ATOM 2441 C CA . GLY A 1 303 ? 16.647 -16.192 -8.211 1.00 79.81 303 GLY A CA 1
ATOM 2442 C C . GLY A 1 303 ? 17.707 -15.207 -7.717 1.00 79.81 303 GLY A C 1
ATOM 2443 O O . GLY A 1 303 ? 17.805 -14.890 -6.528 1.00 79.81 303 GLY A O 1
ATOM 2444 N N . LEU A 1 304 ? 18.550 -14.786 -8.655 1.00 82.69 304 LEU A N 1
ATOM 2445 C CA . LEU A 1 304 ? 19.618 -13.815 -8.449 1.00 82.69 304 LEU A CA 1
ATOM 2446 C C . LEU A 1 304 ? 19.399 -12.654 -9.408 1.00 82.69 304 LEU A C 1
ATOM 2448 O O . LEU A 1 304 ? 18.893 -12.849 -10.514 1.00 82.69 304 LEU A O 1
ATOM 2452 N N . HIS A 1 305 ? 19.840 -11.473 -8.991 1.00 87.38 305 HIS A N 1
ATOM 2453 C CA . HIS A 1 305 ? 19.776 -10.278 -9.816 1.00 87.38 305 HIS A CA 1
ATOM 2454 C C . HIS A 1 305 ? 20.465 -10.513 -11.181 1.00 87.38 305 HIS A C 1
ATOM 2456 O O . HIS A 1 305 ? 21.525 -11.144 -11.206 1.00 87.38 305 HIS A O 1
ATOM 2462 N N . PRO A 1 306 ? 19.951 -9.986 -12.311 1.00 82.62 306 PRO A N 1
ATOM 2463 C CA . PRO A 1 306 ? 20.574 -10.166 -13.630 1.00 82.62 306 PRO A CA 1
ATOM 2464 C C . PRO A 1 306 ? 22.060 -9.769 -13.674 1.00 82.62 306 PRO A C 1
ATOM 2466 O O . PRO A 1 306 ? 22.889 -10.492 -14.223 1.00 82.62 306 PRO A O 1
ATOM 2469 N N . LEU A 1 307 ? 22.414 -8.675 -12.990 1.00 86.56 307 LEU A N 1
ATOM 2470 C CA . LEU A 1 307 ? 23.800 -8.200 -12.842 1.00 86.56 307 LEU A CA 1
ATOM 2471 C C . LEU A 1 307 ? 24.708 -9.104 -11.986 1.00 86.56 307 LEU A C 1
ATOM 2473 O O . LEU A 1 307 ? 25.896 -8.833 -11.884 1.00 86.56 307 LEU A O 1
ATOM 2477 N N . TYR A 1 308 ? 24.199 -10.179 -11.374 1.00 85.00 308 TYR A N 1
ATOM 2478 C CA . TYR A 1 308 ? 25.016 -11.092 -10.564 1.00 85.00 308 TYR A CA 1
ATOM 2479 C C . TYR A 1 308 ? 26.148 -11.748 -11.368 1.00 85.00 308 TYR A C 1
ATOM 2481 O O . TYR A 1 308 ? 27.184 -12.095 -10.809 1.00 85.00 308 TYR A O 1
ATOM 2489 N N . ARG A 1 309 ? 25.934 -11.945 -12.675 1.00 80.25 309 ARG A N 1
ATOM 2490 C CA . ARG A 1 309 ? 26.890 -12.597 -13.585 1.00 80.25 309 ARG A CA 1
ATOM 2491 C C . ARG A 1 309 ? 27.784 -11.615 -14.343 1.00 80.25 309 ARG A C 1
ATOM 2493 O O . ARG A 1 309 ? 28.600 -12.063 -15.136 1.00 80.25 309 ARG A O 1
ATOM 2500 N N . VAL A 1 310 ? 27.590 -10.316 -14.138 1.00 80.94 310 VAL A N 1
ATOM 2501 C CA . VAL A 1 310 ? 28.372 -9.264 -14.792 1.00 80.94 310 VAL A CA 1
ATOM 2502 C C . VAL A 1 310 ? 29.660 -9.057 -13.999 1.00 80.94 310 VAL A C 1
ATOM 2504 O O . VAL A 1 310 ? 29.624 -9.044 -12.766 1.00 80.94 310 VAL A O 1
ATOM 2507 N N . GLU A 1 311 ? 30.791 -8.938 -14.694 1.00 76.38 311 GLU A N 1
ATOM 2508 C CA . GLU A 1 311 ? 32.095 -8.753 -14.053 1.00 76.38 311 GLU A CA 1
ATOM 2509 C C . GLU A 1 311 ? 32.240 -7.328 -13.514 1.00 76.38 311 GLU A C 1
ATOM 2511 O O . GLU A 1 311 ? 32.576 -7.156 -12.338 1.00 76.38 311 GLU A O 1
ATOM 2516 N N . GLU A 1 312 ? 31.919 -6.317 -14.331 1.00 81.25 312 GLU A N 1
ATOM 2517 C CA . GLU A 1 312 ? 31.971 -4.910 -13.938 1.00 81.25 312 GLU A CA 1
ATOM 2518 C C . GLU A 1 312 ? 30.564 -4.296 -13.822 1.00 81.25 312 GLU A C 1
ATOM 2520 O O . GLU A 1 312 ? 29.898 -3.961 -14.803 1.00 81.25 312 GLU A O 1
ATOM 2525 N N . ILE A 1 313 ? 30.091 -4.120 -12.584 1.00 87.06 313 I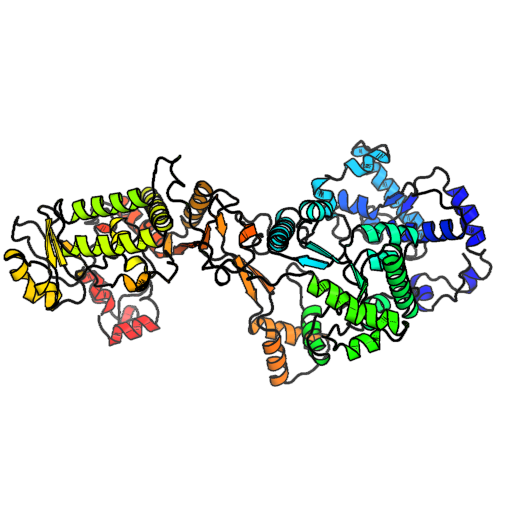LE A N 1
ATOM 2526 C CA . ILE A 1 313 ? 28.796 -3.478 -12.322 1.00 87.06 313 ILE A CA 1
ATOM 2527 C C . ILE A 1 313 ? 28.925 -1.970 -12.606 1.00 87.06 313 ILE A C 1
ATOM 2529 O O . ILE A 1 313 ? 29.811 -1.325 -12.038 1.00 87.06 313 ILE A O 1
ATOM 2533 N N . PRO A 1 314 ? 28.041 -1.373 -13.430 1.00 86.94 314 PRO A N 1
ATOM 2534 C CA . PRO A 1 314 ? 28.105 0.051 -13.726 1.00 86.94 314 PRO A CA 1
ATOM 2535 C C . PRO A 1 314 ? 27.815 0.872 -12.464 1.00 86.94 314 PRO A C 1
ATOM 2537 O O . PRO A 1 314 ? 26.896 0.556 -11.700 1.00 86.94 314 PRO A O 1
ATOM 2540 N N . TYR A 1 315 ? 28.589 1.942 -12.257 1.00 87.50 315 TYR A N 1
ATOM 2541 C CA . TYR A 1 315 ? 28.468 2.783 -11.064 1.00 87.50 315 TYR A CA 1
ATOM 2542 C C . TYR A 1 315 ? 27.065 3.380 -10.934 1.00 87.50 315 TYR A C 1
ATOM 2544 O O . TYR A 1 315 ? 26.447 3.211 -9.887 1.00 87.50 315 TYR A O 1
ATOM 2552 N N . GLN A 1 316 ? 26.539 4.014 -11.993 1.00 92.56 316 GLN A N 1
ATOM 2553 C CA . GLN A 1 316 ? 25.210 4.646 -11.989 1.00 92.56 316 GLN A CA 1
ATOM 2554 C C . GLN A 1 316 ? 24.996 5.540 -10.755 1.00 92.56 316 GLN A C 1
ATOM 2556 O O . GLN A 1 316 ? 23.961 5.483 -10.085 1.00 92.56 316 GLN A O 1
ATOM 2561 N N . ASN A 1 317 ? 26.025 6.320 -10.412 1.00 94.88 317 ASN A N 1
ATOM 2562 C CA . ASN A 1 317 ? 25.959 7.301 -9.339 1.00 94.88 317 ASN A CA 1
ATOM 2563 C C . ASN A 1 317 ? 25.328 8.605 -9.831 1.00 94.88 317 ASN A C 1
ATOM 2565 O O . ASN A 1 317 ? 25.225 8.835 -11.037 1.00 94.88 317 ASN A O 1
ATOM 2569 N N . TYR A 1 318 ? 24.927 9.475 -8.906 1.00 96.81 318 TYR A N 1
ATOM 2570 C CA . TYR A 1 318 ? 24.416 10.780 -9.295 1.00 96.81 318 TYR A CA 1
ATOM 2571 C C . TYR A 1 318 ? 25.570 11.634 -9.833 1.00 96.81 318 TYR A C 1
ATOM 2573 O O . TYR A 1 318 ? 26.498 11.957 -9.092 1.00 96.81 318 TYR A O 1
ATOM 2581 N N . LEU A 1 319 ? 25.545 11.924 -11.135 1.00 95.94 319 LEU A N 1
ATOM 2582 C CA . LEU A 1 319 ? 26.565 12.723 -11.809 1.00 95.94 319 LEU A CA 1
ATOM 2583 C C . LEU A 1 319 ? 26.221 14.205 -11.710 1.00 95.94 319 LEU A C 1
ATOM 2585 O O . LEU A 1 319 ? 25.073 14.608 -11.903 1.00 95.94 319 LEU A O 1
ATOM 2589 N N . THR A 1 320 ? 27.237 15.022 -11.461 1.00 97.19 320 THR A N 1
ATOM 2590 C CA . THR A 1 320 ? 27.126 16.470 -11.652 1.00 97.19 320 THR A CA 1
ATOM 2591 C C . THR A 1 320 ? 26.964 16.804 -13.137 1.00 97.19 320 THR A C 1
ATOM 2593 O O . THR A 1 320 ? 27.327 16.013 -14.009 1.00 97.19 320 THR A O 1
ATOM 2596 N N . THR A 1 321 ? 26.466 18.002 -13.455 1.00 97.75 321 THR A N 1
ATOM 2597 C CA . THR A 1 321 ? 26.341 18.450 -14.853 1.00 97.75 321 THR A CA 1
ATOM 2598 C C . THR A 1 321 ? 27.683 18.418 -15.590 1.00 97.75 321 THR A C 1
ATOM 2600 O O . THR A 1 321 ? 27.729 18.014 -16.746 1.00 97.75 321 THR A O 1
ATOM 2603 N N . GLU A 1 322 ? 28.783 18.788 -14.928 1.00 97.19 322 GLU A N 1
ATOM 2604 C CA . GLU A 1 322 ? 30.130 18.749 -15.517 1.00 97.19 322 GLU A CA 1
ATOM 2605 C C . GLU A 1 322 ? 30.579 17.318 -15.836 1.00 97.19 322 GLU A C 1
ATOM 2607 O O . GLU A 1 322 ? 31.067 17.053 -16.936 1.00 97.19 322 GLU A O 1
ATOM 2612 N N . GLU A 1 323 ? 30.369 16.379 -14.910 1.00 96.44 323 GLU A N 1
ATOM 2613 C CA . GLU A 1 323 ? 30.661 14.960 -15.139 1.00 96.44 323 GLU A CA 1
ATOM 2614 C C . GLU A 1 323 ? 29.777 14.377 -16.246 1.00 96.44 323 GLU A C 1
ATOM 2616 O O . GLU A 1 323 ? 30.266 13.633 -17.095 1.00 96.44 323 GLU A O 1
ATOM 2621 N N . MET A 1 324 ? 28.497 14.758 -16.292 1.00 97.12 324 MET A N 1
ATOM 2622 C CA . MET A 1 324 ? 27.586 14.343 -17.354 1.00 97.12 324 MET A CA 1
ATOM 2623 C C . MET A 1 324 ? 28.071 14.858 -18.715 1.00 97.12 324 MET A C 1
ATOM 2625 O O . MET A 1 324 ? 28.183 14.084 -19.657 1.00 97.12 324 MET A O 1
ATOM 2629 N N . LEU A 1 325 ? 28.454 16.134 -18.833 1.00 97.25 325 LEU A N 1
ATOM 2630 C CA . LEU A 1 325 ? 29.049 16.676 -20.062 1.00 97.25 325 LEU A CA 1
ATOM 2631 C C . LEU A 1 325 ? 30.341 15.935 -20.454 1.00 97.25 325 LEU A C 1
ATOM 2633 O O . LEU A 1 325 ? 30.590 15.719 -21.644 1.00 97.25 325 LEU A O 1
ATOM 2637 N N . ALA A 1 326 ? 31.161 15.528 -19.482 1.00 96.19 326 ALA A N 1
ATOM 2638 C CA . ALA A 1 326 ? 32.382 14.770 -19.742 1.00 96.19 326 ALA A CA 1
ATOM 2639 C C . ALA A 1 326 ? 32.090 13.395 -20.381 1.00 96.19 326 ALA A C 1
ATOM 2641 O O . ALA A 1 326 ? 32.746 13.019 -21.353 1.00 96.19 326 ALA A O 1
ATOM 2642 N N . GLU A 1 327 ? 31.059 12.685 -19.915 1.00 94.62 327 GLU A N 1
ATOM 2643 C CA . GLU A 1 327 ? 30.641 11.382 -20.468 1.00 94.62 327 GLU A CA 1
ATOM 2644 C C . GLU A 1 327 ? 30.158 11.469 -21.931 1.00 94.62 327 GLU A C 1
ATOM 2646 O O . GLU A 1 327 ? 30.237 10.492 -22.677 1.00 94.62 327 GLU A O 1
ATOM 2651 N N . PHE A 1 328 ? 29.715 12.650 -22.380 1.00 96.00 328 PHE A N 1
ATOM 2652 C CA . PHE A 1 328 ? 29.249 12.903 -23.750 1.00 96.00 328 PHE A CA 1
ATOM 2653 C C . PHE A 1 328 ? 30.251 13.688 -24.616 1.00 96.00 328 PHE A C 1
ATOM 2655 O O . PHE A 1 328 ? 29.881 14.235 -25.655 1.00 96.00 328 PHE A O 1
ATOM 2662 N N . MET A 1 329 ? 31.541 13.720 -24.254 1.00 95.81 329 MET A N 1
ATOM 2663 C CA . MET A 1 329 ? 32.592 14.422 -25.021 1.00 95.81 329 MET A CA 1
ATOM 2664 C C . MET A 1 329 ? 32.804 13.922 -26.459 1.00 95.81 329 MET A C 1
ATOM 2666 O O . MET A 1 329 ? 33.462 14.592 -27.250 1.00 95.81 329 MET A O 1
ATOM 2670 N N . PHE A 1 330 ? 32.271 12.752 -26.811 1.00 94.62 330 PHE A N 1
ATOM 2671 C CA . PHE A 1 330 ? 32.330 12.213 -28.173 1.00 94.62 330 PHE A CA 1
ATOM 2672 C C . PHE A 1 330 ? 31.307 12.855 -29.135 1.00 94.62 330 PHE A C 1
ATOM 2674 O O . PHE A 1 330 ? 31.313 12.541 -30.331 1.00 94.62 330 PHE A O 1
ATOM 2681 N N . LEU A 1 331 ? 30.411 13.704 -28.620 1.00 96.31 331 LEU A N 1
ATOM 2682 C CA . LEU A 1 331 ? 29.477 14.534 -29.381 1.00 96.31 331 LEU A CA 1
ATOM 2683 C C . LEU A 1 331 ? 30.054 15.941 -29.597 1.00 96.31 331 LEU A C 1
ATOM 2685 O O . LEU A 1 331 ? 30.967 16.366 -28.890 1.00 96.31 331 LEU A O 1
ATOM 2689 N N . ASP A 1 332 ? 29.509 16.681 -30.565 1.00 96.81 332 ASP A N 1
ATOM 2690 C CA . ASP A 1 332 ? 29.830 18.101 -30.717 1.00 96.81 332 ASP A CA 1
ATOM 2691 C C . ASP A 1 332 ? 29.288 18.928 -29.538 1.00 96.81 332 ASP A C 1
ATOM 2693 O O . ASP A 1 332 ? 28.303 18.558 -28.897 1.00 96.81 332 ASP A O 1
ATOM 2697 N N . GLU A 1 333 ? 29.945 20.055 -29.256 1.00 96.00 333 GLU A N 1
ATOM 2698 C CA . GLU A 1 333 ? 29.672 20.899 -28.086 1.00 96.00 333 GLU A CA 1
ATOM 2699 C C . GLU A 1 333 ? 28.206 21.339 -27.993 1.00 96.00 333 GLU A C 1
ATOM 2701 O O . GLU A 1 333 ? 27.605 21.204 -26.928 1.00 96.00 333 GLU A O 1
ATOM 2706 N N . LEU A 1 334 ? 27.618 21.773 -29.113 1.00 96.94 334 LEU A N 1
ATOM 2707 C CA . LEU A 1 334 ? 26.234 22.245 -29.163 1.00 96.94 334 LEU A CA 1
ATOM 2708 C C . LEU A 1 334 ? 25.246 21.116 -28.865 1.00 96.94 334 LEU A C 1
ATOM 2710 O O . LEU A 1 334 ? 24.390 21.268 -27.997 1.00 96.94 334 LEU A O 1
ATOM 2714 N N . THR A 1 335 ? 25.375 19.972 -29.547 1.00 97.12 335 THR A N 1
ATOM 2715 C CA . THR A 1 335 ? 24.501 18.813 -29.305 1.00 97.12 335 THR A CA 1
ATOM 2716 C C . THR A 1 335 ? 24.638 18.310 -27.868 1.00 97.12 335 THR A C 1
ATOM 2718 O O . THR A 1 335 ? 23.646 17.945 -27.244 1.00 97.12 335 THR A O 1
ATOM 2721 N N . ARG A 1 336 ? 25.857 18.299 -27.321 1.00 97.19 336 ARG A N 1
ATOM 2722 C CA . ARG A 1 336 ? 26.121 17.865 -25.947 1.00 97.19 336 ARG A CA 1
ATOM 2723 C C . ARG A 1 336 ? 25.435 18.768 -24.918 1.00 97.19 336 ARG A C 1
ATOM 2725 O O . ARG A 1 336 ? 24.752 18.260 -24.033 1.00 97.19 336 ARG A O 1
ATOM 2732 N N . GLU A 1 337 ? 25.595 20.086 -25.020 1.00 97.94 337 GLU A N 1
ATOM 2733 C CA . GLU A 1 337 ? 24.909 21.032 -24.126 1.00 97.94 337 GLU A CA 1
ATOM 2734 C C . GLU A 1 337 ? 23.385 20.968 -24.287 1.00 97.94 337 GLU A C 1
ATOM 2736 O O . GLU A 1 337 ? 22.637 21.061 -23.308 1.00 97.94 337 GLU A O 1
ATOM 2741 N N . GLU A 1 338 ? 22.913 20.756 -25.516 1.00 98.25 338 GLU A N 1
ATOM 2742 C CA . GLU A 1 338 ? 21.496 20.605 -25.821 1.00 98.25 338 GLU A CA 1
ATOM 2743 C C . GLU A 1 338 ? 20.879 19.417 -25.068 1.00 98.25 338 GLU A C 1
ATOM 2745 O O . GLU A 1 338 ? 19.894 19.600 -24.351 1.00 98.25 338 GLU A O 1
ATOM 2750 N N . VAL A 1 339 ? 21.452 18.215 -25.190 1.00 98.00 339 VAL A N 1
ATOM 2751 C CA . VAL A 1 339 ? 20.876 16.995 -24.593 1.00 98.00 339 VAL A CA 1
ATOM 2752 C C . VAL A 1 339 ? 21.095 16.896 -23.083 1.00 98.00 339 VAL A C 1
ATOM 2754 O O . VAL A 1 339 ? 20.251 16.325 -22.394 1.00 98.00 339 VAL A O 1
ATOM 2757 N N . VAL A 1 340 ? 22.195 17.444 -22.551 1.00 98.31 340 VAL A N 1
ATOM 2758 C CA . VAL A 1 340 ? 22.524 17.360 -21.114 1.00 98.31 340 VAL A CA 1
ATOM 2759 C C . VAL A 1 340 ? 21.831 18.450 -20.298 1.00 98.31 340 VAL A C 1
ATOM 2761 O O . VAL A 1 340 ? 21.383 18.182 -19.184 1.00 98.31 340 VAL A O 1
ATOM 2764 N N . ILE A 1 341 ? 21.732 19.671 -20.832 1.00 98.31 341 ILE A N 1
ATOM 2765 C CA . ILE A 1 341 ? 21.255 20.843 -20.080 1.00 98.31 341 ILE A CA 1
ATOM 2766 C C . ILE A 1 341 ? 19.947 21.366 -20.660 1.00 98.31 341 ILE A C 1
ATOM 2768 O O . ILE A 1 341 ? 18.956 21.501 -19.949 1.00 98.31 341 ILE A O 1
ATOM 2772 N N . THR A 1 342 ? 19.923 21.711 -21.945 1.00 98.44 342 THR A N 1
ATOM 2773 C CA . THR A 1 342 ? 18.795 22.484 -22.487 1.00 98.44 342 THR A CA 1
ATOM 2774 C C . THR A 1 342 ? 17.507 21.663 -22.507 1.00 98.44 342 THR A C 1
ATOM 2776 O O . THR A 1 342 ? 16.466 22.120 -22.040 1.00 98.44 342 THR A O 1
ATOM 2779 N N . ASN A 1 343 ? 17.555 20.442 -23.038 1.00 98.44 343 ASN A N 1
ATOM 2780 C CA . ASN A 1 343 ? 16.375 19.594 -23.172 1.00 98.44 343 ASN A CA 1
ATOM 2781 C C . ASN A 1 343 ? 15.922 19.005 -21.832 1.00 98.44 343 ASN A C 1
ATOM 2783 O O . ASN A 1 343 ? 14.722 18.858 -21.628 1.00 98.44 343 ASN A O 1
ATOM 2787 N N . THR A 1 344 ? 16.844 18.715 -20.911 1.00 98.06 344 THR A N 1
ATOM 2788 C CA . THR A 1 344 ? 16.500 18.253 -19.555 1.00 98.06 344 THR A CA 1
ATOM 2789 C C . THR A 1 344 ? 15.738 19.334 -18.785 1.00 98.06 344 THR A C 1
ATOM 2791 O O . THR A 1 344 ? 14.690 19.033 -18.219 1.00 98.06 344 THR A O 1
ATOM 2794 N N . ASN A 1 345 ? 16.176 20.599 -18.858 1.00 98.38 345 ASN A N 1
ATOM 2795 C CA . ASN A 1 345 ? 15.424 21.731 -18.299 1.00 98.38 345 ASN A CA 1
ATOM 2796 C C . ASN A 1 345 ? 14.063 21.911 -18.987 1.00 98.38 345 ASN A C 1
ATOM 2798 O O . ASN A 1 345 ? 13.062 22.043 -18.297 1.00 98.38 345 ASN A O 1
ATOM 2802 N N . LYS A 1 346 ? 13.981 21.801 -20.323 1.00 98.38 346 LYS A N 1
ATOM 2803 C CA . LYS A 1 346 ? 12.684 21.857 -21.030 1.00 98.38 346 LYS A CA 1
ATOM 2804 C C . LYS A 1 346 ? 11.700 20.791 -20.550 1.00 98.38 346 LYS A C 1
ATOM 2806 O O . LYS A 1 346 ? 10.517 21.085 -20.460 1.00 98.38 346 LYS A O 1
ATOM 2811 N N . ILE A 1 347 ? 12.154 19.560 -20.294 1.00 98.00 347 ILE A N 1
ATOM 2812 C CA . ILE A 1 347 ? 11.285 18.504 -19.752 1.00 98.00 347 ILE A CA 1
ATOM 2813 C C . ILE A 1 347 ? 10.837 18.855 -18.331 1.00 98.00 347 ILE A C 1
ATOM 2815 O O . ILE A 1 347 ? 9.660 18.691 -18.024 1.00 98.00 347 ILE A O 1
ATOM 2819 N N . ALA A 1 348 ? 11.736 19.368 -17.487 1.00 97.56 348 ALA A N 1
ATOM 2820 C CA . ALA A 1 348 ? 11.388 19.810 -16.137 1.00 97.56 348 ALA A CA 1
ATOM 2821 C C . ALA A 1 348 ? 10.350 20.949 -16.152 1.00 97.56 348 ALA A C 1
ATOM 2823 O O . ALA A 1 348 ? 9.366 20.876 -15.425 1.00 97.56 348 ALA A O 1
ATOM 2824 N N . ASP A 1 349 ? 10.506 21.930 -17.045 1.00 97.94 349 ASP A N 1
ATOM 2825 C CA . ASP A 1 349 ? 9.581 23.061 -17.210 1.00 97.94 349 ASP A CA 1
ATOM 2826 C C . ASP A 1 349 ? 8.171 22.636 -17.673 1.00 97.94 349 ASP A C 1
ATOM 2828 O O . ASP A 1 349 ? 7.217 23.405 -17.556 1.00 97.94 349 ASP A O 1
ATOM 2832 N N . MET A 1 350 ? 8.013 21.422 -18.219 1.00 97.75 350 MET A N 1
ATOM 2833 C CA . MET A 1 350 ? 6.707 20.861 -18.597 1.00 97.75 350 MET A CA 1
ATOM 2834 C C . MET A 1 350 ? 5.946 20.237 -17.418 1.00 97.75 350 MET A C 1
ATOM 2836 O O . MET A 1 350 ? 4.790 19.842 -17.601 1.00 97.75 350 MET A O 1
ATOM 2840 N N . VAL A 1 351 ? 6.582 20.086 -16.253 1.00 97.44 351 VAL A N 1
ATOM 2841 C CA . VAL A 1 351 ? 6.004 19.452 -15.064 1.00 97.44 351 VAL A CA 1
ATOM 2842 C C . VAL A 1 351 ? 5.582 20.524 -14.062 1.00 97.44 351 VAL A C 1
ATOM 2844 O O . VAL A 1 351 ? 6.374 21.362 -13.647 1.00 97.44 351 VAL A O 1
ATOM 2847 N N . GLU A 1 352 ? 4.314 20.488 -13.666 1.00 97.06 352 GLU A N 1
ATOM 2848 C CA . GLU A 1 352 ? 3.736 21.376 -12.662 1.00 97.06 352 GLU A CA 1
ATOM 2849 C C . GLU A 1 352 ? 4.162 20.960 -11.246 1.00 97.06 352 GLU A C 1
ATOM 2851 O O . GLU A 1 352 ? 4.245 19.773 -10.926 1.00 97.06 352 GLU A O 1
ATOM 2856 N N . GLU A 1 353 ? 4.358 21.939 -10.361 1.00 95.62 353 GLU A N 1
ATOM 2857 C CA . GLU A 1 353 ? 4.532 21.698 -8.928 1.00 95.62 353 GLU A CA 1
ATOM 2858 C C . GLU A 1 353 ? 3.160 21.667 -8.238 1.00 95.62 353 GLU A C 1
ATOM 2860 O O . GLU A 1 353 ? 2.386 22.623 -8.310 1.00 95.62 353 GLU A O 1
ATOM 2865 N N . PHE A 1 354 ? 2.836 20.560 -7.570 1.00 93.06 354 PHE A N 1
ATOM 2866 C CA . PHE A 1 354 ? 1.577 20.389 -6.845 1.00 93.06 354 PHE A CA 1
ATOM 2867 C C . PHE A 1 354 ? 1.758 19.461 -5.635 1.00 93.06 354 PHE A C 1
ATOM 2869 O O . PHE A 1 354 ? 2.629 18.587 -5.655 1.00 93.06 354 PHE A O 1
ATOM 2876 N N . PRO A 1 355 ? 0.940 19.609 -4.573 1.00 91.44 355 PRO A N 1
ATOM 2877 C CA . PRO A 1 355 ? 0.996 18.704 -3.434 1.00 91.44 355 PRO A CA 1
ATOM 2878 C C . PRO A 1 355 ? 0.557 17.296 -3.854 1.00 91.44 355 PRO A C 1
ATOM 2880 O O . PRO A 1 355 ? -0.456 17.127 -4.544 1.00 91.44 355 PRO A O 1
ATOM 2883 N N . LEU A 1 356 ? 1.330 16.295 -3.421 1.00 91.44 356 LEU A N 1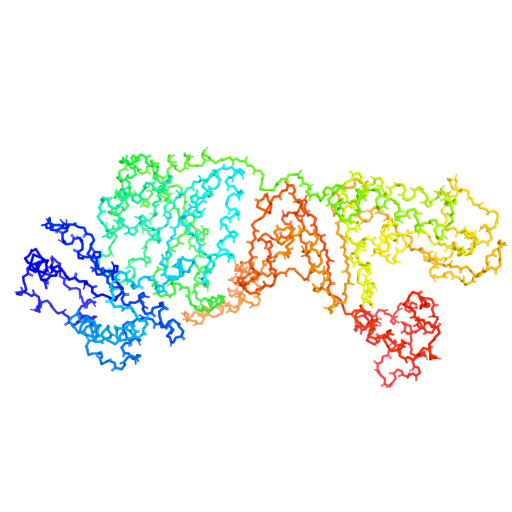
ATOM 2884 C CA . LEU A 1 356 ? 1.092 14.885 -3.741 1.00 91.44 356 LEU A CA 1
ATOM 2885 C C . LEU A 1 356 ? -0.294 14.437 -3.264 1.00 91.44 356 LEU A C 1
ATOM 2887 O O . LEU A 1 356 ? -1.058 13.860 -4.033 1.00 91.44 356 LEU A O 1
ATOM 2891 N N . PHE A 1 357 ? -0.629 14.778 -2.021 1.00 92.44 357 PHE A N 1
ATOM 2892 C CA . PHE A 1 357 ? -1.931 14.519 -1.425 1.00 92.44 357 PHE A CA 1
ATOM 2893 C C . PHE A 1 357 ? -2.767 15.805 -1.388 1.00 92.44 357 PHE A C 1
ATOM 2895 O O . PHE A 1 357 ? -2.220 16.889 -1.173 1.00 92.44 357 PHE A O 1
ATOM 2902 N N . PRO A 1 358 ? -4.082 15.734 -1.648 1.00 88.88 358 PRO A N 1
ATOM 2903 C CA . PRO A 1 358 ? -4.968 16.882 -1.472 1.00 88.88 358 PRO A CA 1
ATOM 2904 C C . PRO A 1 358 ? -5.049 17.294 0.009 1.00 88.88 358 PRO A C 1
ATOM 2906 O O . PRO A 1 358 ? -4.926 16.463 0.895 1.00 88.88 358 PRO A O 1
ATOM 2909 N N . ASN A 1 359 ? -5.317 18.565 0.301 1.00 86.25 359 ASN A N 1
ATOM 2910 C CA . ASN A 1 359 ? -5.507 19.036 1.682 1.00 86.25 359 ASN A CA 1
ATOM 2911 C C . ASN A 1 359 ? -6.985 18.935 2.086 1.00 86.25 359 ASN A C 1
ATOM 2913 O O . ASN A 1 359 ? -7.627 19.942 2.380 1.00 86.25 359 ASN A O 1
ATOM 2917 N N . GLN A 1 360 ? -7.555 17.736 1.984 1.00 87.38 360 GLN A N 1
ATOM 2918 C CA . GLN A 1 360 ? -8.958 17.479 2.290 1.00 87.38 360 GLN A CA 1
ATOM 2919 C C . GLN A 1 360 ? -9.160 16.014 2.684 1.00 87.38 360 GLN A C 1
ATOM 2921 O O . GLN A 1 360 ? -8.626 15.121 2.019 1.00 87.38 360 GLN A O 1
ATOM 2926 N N . LEU A 1 361 ? -10.003 15.805 3.698 1.00 87.88 361 LEU A N 1
ATOM 2927 C CA . LEU A 1 361 ? -10.577 14.513 4.055 1.00 87.88 361 LEU A CA 1
ATOM 2928 C C . LEU A 1 361 ? -11.785 14.205 3.162 1.00 87.88 361 LEU A C 1
ATOM 2930 O O . LEU A 1 361 ? -12.749 14.975 3.103 1.00 87.88 361 LEU A O 1
ATOM 2934 N N . PHE A 1 362 ? -11.753 13.057 2.495 1.00 90.25 362 PHE A N 1
ATOM 2935 C CA . PHE A 1 362 ? -12.875 12.510 1.745 1.00 90.25 362 PHE A CA 1
ATOM 2936 C C . PHE A 1 362 ? -13.590 11.476 2.614 1.00 90.25 362 PHE A C 1
ATOM 2938 O O . PHE A 1 362 ? -13.140 10.341 2.768 1.00 90.25 362 PHE A O 1
ATOM 2945 N N . ALA A 1 363 ? -14.723 11.884 3.181 1.00 88.06 363 ALA A N 1
ATOM 2946 C CA . ALA A 1 363 ? -15.617 11.021 3.943 1.00 88.06 363 ALA A CA 1
ATOM 2947 C C . ALA A 1 363 ? -16.858 10.649 3.108 1.00 88.06 363 ALA A C 1
ATOM 2949 O O . ALA A 1 363 ? -17.237 11.416 2.219 1.00 88.06 363 ALA A O 1
ATOM 2950 N N . PRO A 1 364 ? -17.510 9.501 3.382 1.00 89.00 364 PRO A N 1
ATOM 2951 C CA . PRO A 1 364 ? -18.791 9.164 2.770 1.00 89.00 364 PRO A CA 1
ATOM 2952 C C . PRO A 1 364 ? -19.821 10.276 2.981 1.00 89.00 364 PRO A C 1
ATOM 2954 O O . PRO A 1 364 ? -19.923 10.827 4.082 1.00 89.00 364 PRO A O 1
ATOM 2957 N N . SER A 1 365 ? -20.581 10.584 1.931 1.00 90.19 365 SER A N 1
ATOM 2958 C CA . SER A 1 365 ? -21.679 11.549 1.970 1.00 90.19 365 SER A CA 1
ATOM 2959 C C . SER A 1 365 ? -22.750 11.166 2.993 1.00 90.19 365 SER A C 1
ATOM 2961 O O . SER A 1 365 ? -22.916 10.002 3.357 1.00 90.19 365 SER A O 1
ATOM 2963 N N . ASP A 1 366 ? -23.488 12.167 3.474 1.00 91.69 366 ASP A N 1
ATOM 2964 C CA . ASP A 1 366 ? -24.504 11.977 4.513 1.00 91.69 366 ASP A CA 1
ATOM 2965 C C . ASP A 1 366 ? -25.639 11.035 4.074 1.00 91.69 366 ASP A C 1
ATOM 2967 O O . ASP A 1 366 ? -26.162 10.278 4.885 1.00 91.69 366 ASP A O 1
ATOM 2971 N N . ASP A 1 367 ? -25.978 11.035 2.784 1.00 90.94 367 ASP A N 1
ATOM 2972 C CA . ASP A 1 367 ? -27.019 10.205 2.177 1.00 90.94 367 ASP A CA 1
ATOM 2973 C C . ASP A 1 367 ? -26.477 8.918 1.527 1.00 90.94 367 ASP A C 1
ATOM 2975 O O . ASP A 1 367 ? -27.205 8.225 0.812 1.00 90.94 367 ASP A O 1
ATOM 2979 N N . PHE A 1 368 ? -25.224 8.541 1.805 1.00 89.25 368 PHE A N 1
ATOM 2980 C CA . PHE A 1 368 ? -24.560 7.376 1.206 1.00 89.25 368 PHE A CA 1
ATOM 2981 C C . PHE A 1 368 ? -25.351 6.062 1.367 1.00 89.25 368 PHE A C 1
ATOM 2983 O O . PHE A 1 368 ? -25.349 5.220 0.465 1.00 89.25 368 PHE A O 1
ATOM 2990 N N . MET A 1 369 ? -26.037 5.878 2.504 1.00 89.56 369 MET A N 1
ATOM 2991 C CA . MET A 1 369 ? -26.854 4.692 2.814 1.00 89.56 369 MET A CA 1
ATOM 2992 C C . MET A 1 369 ? -28.361 4.898 2.582 1.00 89.56 369 MET A C 1
ATOM 2994 O O . MET A 1 369 ? -29.172 4.091 3.048 1.00 89.56 369 MET A O 1
ATOM 2998 N N . LYS A 1 370 ? -28.766 5.930 1.834 1.00 91.06 370 LYS A N 1
ATOM 2999 C CA . LYS A 1 370 ? -30.183 6.236 1.584 1.00 91.06 370 LYS A CA 1
ATOM 3000 C C . LYS A 1 370 ? -30.948 5.061 0.979 1.00 91.06 370 LYS A C 1
ATOM 3002 O O . LYS A 1 370 ? -32.043 4.740 1.440 1.00 91.06 370 LYS A O 1
ATOM 3007 N N . ASP A 1 371 ? -30.345 4.367 0.018 1.00 87.62 371 ASP A N 1
ATOM 3008 C CA . ASP A 1 371 ? -30.937 3.185 -0.627 1.00 87.62 371 ASP A CA 1
ATOM 3009 C C . ASP A 1 371 ? -31.007 1.959 0.303 1.00 87.62 371 ASP A C 1
ATOM 3011 O O . ASP A 1 371 ? -31.745 1.011 0.042 1.00 87.62 371 ASP A O 1
ATOM 3015 N N . MET A 1 372 ? -30.269 1.988 1.415 1.00 86.50 372 MET A N 1
ATOM 3016 C CA . MET A 1 372 ? -30.258 0.958 2.458 1.00 86.50 372 MET A CA 1
ATOM 3017 C C . MET A 1 372 ? -31.183 1.309 3.635 1.00 86.50 372 MET A C 1
ATOM 3019 O O . MET A 1 372 ? -31.149 0.644 4.668 1.00 86.50 372 MET A O 1
ATOM 3023 N N . GLY A 1 373 ? -32.024 2.339 3.482 1.00 90.06 373 GLY A N 1
ATOM 3024 C CA . GLY A 1 373 ? -33.009 2.751 4.484 1.00 90.06 373 GLY A CA 1
ATOM 3025 C C . GLY A 1 373 ? -32.478 3.719 5.540 1.00 90.06 373 GLY A C 1
ATOM 3026 O O . GLY A 1 373 ? -33.154 3.923 6.546 1.00 90.06 373 GLY A O 1
ATOM 3027 N N . VAL A 1 374 ? -31.306 4.324 5.319 1.00 91.44 374 VAL A N 1
ATOM 3028 C CA . VAL A 1 374 ? -30.704 5.326 6.214 1.00 91.44 374 VAL A CA 1
ATOM 3029 C C . VAL A 1 374 ? -30.581 6.647 5.449 1.00 91.44 374 VAL A C 1
ATOM 3031 O O . VAL A 1 374 ? -29.606 6.838 4.725 1.00 91.44 374 VAL A O 1
ATOM 3034 N N . PRO A 1 375 ? -31.579 7.547 5.540 1.00 92.12 375 PRO A N 1
ATOM 3035 C CA . PRO A 1 375 ? -31.622 8.759 4.717 1.00 92.12 375 PRO A CA 1
ATOM 3036 C C . PRO A 1 375 ? -30.481 9.748 4.980 1.00 92.12 375 PRO A C 1
ATOM 3038 O O . PRO A 1 375 ? -30.069 10.435 4.050 1.00 92.12 375 PRO A O 1
ATOM 3041 N N . SER A 1 376 ? -30.010 9.822 6.227 1.00 95.69 376 SER A N 1
ATOM 3042 C CA . SER A 1 376 ? -28.948 10.718 6.687 1.00 95.69 376 SER A CA 1
ATOM 3043 C C . SER A 1 376 ? -28.160 10.045 7.812 1.00 95.69 376 SER A C 1
ATOM 3045 O O . SER A 1 376 ? -28.751 9.554 8.779 1.00 95.69 376 SER A O 1
ATOM 3047 N N . PHE A 1 377 ? -26.829 10.030 7.716 1.00 94.31 377 PHE A N 1
ATOM 3048 C CA . PHE A 1 377 ? -25.964 9.594 8.812 1.00 94.31 377 PHE A CA 1
ATOM 3049 C C . PHE A 1 377 ? -26.062 10.522 10.018 1.00 94.31 377 PHE A C 1
ATOM 3051 O O . PHE A 1 377 ? -26.078 10.043 11.149 1.00 94.31 377 PHE A O 1
ATOM 3058 N N . LYS A 1 378 ? -26.141 11.835 9.792 1.00 95.25 378 LYS A N 1
ATOM 3059 C CA . LYS A 1 378 ? -26.252 12.843 10.854 1.00 95.25 378 LYS A CA 1
ATOM 3060 C C . LYS A 1 378 ? -27.508 12.629 11.693 1.00 95.25 378 LYS A C 1
ATOM 3062 O O . LYS A 1 378 ? -27.409 12.561 12.917 1.00 95.25 378 LYS A O 1
ATOM 3067 N N . GLU A 1 379 ? -28.661 12.459 11.043 1.00 95.19 379 GLU A N 1
ATOM 3068 C CA . GLU A 1 379 ? -29.924 12.163 11.733 1.00 95.19 379 GLU A CA 1
ATOM 3069 C C . GLU A 1 379 ? -29.858 10.808 12.445 1.00 95.19 379 GLU A C 1
ATOM 3071 O O . GLU A 1 379 ? -30.217 10.706 13.613 1.00 95.19 379 GLU A O 1
ATOM 3076 N N . ALA A 1 380 ? -29.317 9.775 11.792 1.00 95.38 380 ALA A N 1
ATOM 3077 C CA . ALA A 1 380 ? -29.245 8.443 12.384 1.00 95.38 380 ALA A CA 1
ATOM 3078 C C . ALA A 1 380 ? -28.340 8.381 13.630 1.00 95.38 380 ALA A C 1
ATOM 3080 O O . ALA A 1 380 ? -28.696 7.732 14.614 1.00 95.38 380 ALA A O 1
ATOM 3081 N N . VAL A 1 381 ? -27.186 9.058 13.611 1.00 96.38 381 VAL A N 1
ATOM 3082 C CA . VAL A 1 381 ? -26.288 9.186 14.773 1.00 96.38 381 VAL A CA 1
ATOM 3083 C C . VAL A 1 381 ? -26.991 9.927 15.908 1.00 96.38 381 VAL A C 1
ATOM 3085 O O . VAL A 1 381 ? -26.974 9.456 17.047 1.00 96.38 381 VAL A O 1
ATOM 3088 N N . HIS A 1 382 ? -27.643 11.051 15.604 1.00 96.50 382 HIS A N 1
ATOM 3089 C CA . HIS A 1 382 ? -28.402 11.827 16.581 1.00 96.50 382 HIS A CA 1
ATOM 3090 C C . HIS A 1 382 ? -29.511 10.982 17.231 1.00 96.50 382 HIS A C 1
ATOM 3092 O O . HIS A 1 382 ? -29.566 10.858 18.456 1.00 96.50 382 HIS A O 1
ATOM 3098 N N . ASP A 1 383 ? -30.353 10.339 16.424 1.00 95.62 383 ASP A N 1
ATOM 3099 C CA . ASP A 1 383 ? -31.522 9.598 16.898 1.00 95.62 383 ASP A CA 1
ATOM 3100 C C . ASP A 1 383 ? -31.140 8.370 17.726 1.00 95.62 383 ASP A C 1
ATOM 3102 O O . ASP A 1 383 ? -31.731 8.136 18.783 1.00 95.62 383 ASP A O 1
ATOM 3106 N N . LEU A 1 384 ? -30.120 7.612 17.303 1.00 96.00 384 LEU A N 1
ATOM 3107 C CA . LEU A 1 384 ? -29.602 6.483 18.083 1.00 96.00 384 LEU A CA 1
ATOM 3108 C C . LEU A 1 384 ? -29.063 6.945 19.440 1.00 96.00 384 LEU A C 1
ATOM 3110 O O . LEU A 1 384 ? -29.368 6.332 20.466 1.00 96.00 384 LEU A O 1
ATOM 3114 N N . THR A 1 385 ? -28.313 8.049 19.448 1.00 96.94 385 THR A N 1
ATOM 3115 C CA . THR A 1 385 ? -27.725 8.619 20.664 1.00 96.94 385 THR A CA 1
ATOM 3116 C C . THR A 1 385 ? -28.809 9.030 21.654 1.00 96.94 385 THR A C 1
ATOM 3118 O O . THR A 1 385 ? -28.821 8.564 22.794 1.00 96.94 385 THR A O 1
ATOM 3121 N N . TYR A 1 386 ? -29.765 9.855 21.218 1.00 96.50 386 TYR A N 1
ATOM 3122 C CA . TYR A 1 386 ? -30.838 10.335 22.086 1.00 96.50 386 TYR A CA 1
ATOM 3123 C C . TYR A 1 386 ? -31.790 9.223 22.512 1.00 96.50 386 TYR A C 1
ATOM 3125 O O . TYR A 1 386 ? -32.217 9.206 23.666 1.00 96.50 386 TYR A O 1
ATOM 3133 N N . SER A 1 387 ? -32.108 8.276 21.625 1.00 96.19 387 SER A N 1
ATOM 3134 C CA . SER A 1 387 ? -32.955 7.136 21.976 1.00 96.19 387 SER A CA 1
ATOM 3135 C C . SER A 1 387 ? -32.335 6.323 23.109 1.00 96.19 387 SER A C 1
ATOM 3137 O O . SER A 1 387 ? -33.032 5.993 24.069 1.00 96.19 387 SER A O 1
ATOM 3139 N N . LYS A 1 388 ? -31.029 6.023 23.040 1.00 95.19 388 LYS A N 1
ATOM 3140 C CA . LYS A 1 388 ? -30.361 5.250 24.092 1.00 95.19 388 LYS A CA 1
ATOM 3141 C C . LYS A 1 388 ? -30.154 6.059 25.371 1.00 95.19 388 LYS A C 1
ATOM 3143 O O . LYS A 1 388 ? -30.354 5.531 26.464 1.00 95.19 388 LYS A O 1
ATOM 3148 N N . ALA A 1 389 ? -29.816 7.342 25.252 1.00 95.75 389 ALA A N 1
ATOM 3149 C CA . ALA A 1 389 ? -29.703 8.231 26.404 1.00 95.75 389 ALA A CA 1
ATOM 3150 C C . ALA A 1 389 ? -31.024 8.302 27.183 1.00 95.75 389 ALA A C 1
ATOM 3152 O O . ALA A 1 389 ? -31.021 8.184 28.407 1.00 95.75 389 ALA A O 1
ATOM 3153 N N . LYS A 1 390 ? -32.157 8.422 26.482 1.00 95.50 390 LYS A N 1
ATOM 3154 C CA . LYS A 1 390 ? -33.491 8.457 27.096 1.00 95.50 390 LYS A CA 1
ATOM 3155 C C . LYS A 1 390 ? -33.910 7.129 27.709 1.00 95.50 390 LYS A C 1
ATOM 3157 O O . LYS A 1 390 ? -34.569 7.118 28.743 1.00 95.50 390 LYS A O 1
ATOM 3162 N N . GLU A 1 391 ? -33.511 6.012 27.106 1.00 94.00 391 GLU A N 1
ATOM 3163 C CA . GLU A 1 391 ? -33.726 4.682 27.683 1.00 94.00 391 GLU A CA 1
ATOM 3164 C C . GLU A 1 391 ? -33.048 4.554 29.059 1.00 94.00 391 GLU A C 1
ATOM 3166 O O . GLU A 1 391 ? -33.644 4.026 29.996 1.00 94.00 391 GLU A O 1
ATOM 3171 N N . LEU A 1 392 ? -31.820 5.066 29.201 1.00 91.88 392 LEU A N 1
ATOM 3172 C CA . LEU A 1 392 ? -31.039 4.959 30.438 1.00 91.88 392 LEU A CA 1
ATOM 3173 C C . LEU A 1 392 ? -31.416 6.034 31.471 1.00 91.88 392 LEU A C 1
ATOM 3175 O O . LEU A 1 392 ? -31.690 5.719 32.632 1.00 91.88 392 LEU A O 1
ATOM 3179 N N . TYR A 1 393 ? -31.485 7.295 31.046 1.00 93.81 393 TYR A N 1
ATOM 3180 C CA . TYR A 1 393 ? -31.603 8.471 31.917 1.00 93.81 393 TYR A CA 1
ATOM 3181 C C . TYR A 1 393 ? -32.968 9.176 31.844 1.00 93.81 393 TYR A C 1
ATOM 3183 O O . TYR A 1 393 ? -33.161 10.204 32.488 1.00 93.81 393 TYR A O 1
ATOM 3191 N N . GLY A 1 394 ? -33.938 8.605 31.125 1.00 92.44 394 GLY A N 1
ATOM 3192 C CA . GLY A 1 394 ? -35.320 9.081 31.052 1.00 92.44 394 GLY A CA 1
ATOM 3193 C C . GLY A 1 394 ? -35.579 10.100 29.939 1.00 92.44 394 GLY A C 1
ATOM 3194 O O . GLY A 1 394 ? -34.663 10.665 29.351 1.00 92.44 394 GLY A O 1
ATOM 3195 N N . GLU A 1 395 ? -36.861 10.360 29.649 1.00 91.50 395 GLU A N 1
ATOM 3196 C CA . GLU A 1 395 ? -37.272 11.275 28.564 1.00 91.50 395 GLU A CA 1
ATOM 3197 C C . GLU A 1 395 ? -36.745 12.706 28.730 1.00 91.50 395 GLU A C 1
ATOM 3199 O O . GLU A 1 395 ? -36.389 13.352 27.745 1.00 91.50 395 GLU A O 1
ATOM 3204 N N . ASN A 1 396 ? -36.685 13.187 29.975 1.00 90.69 396 ASN A N 1
ATOM 3205 C CA . ASN A 1 396 ? -36.102 14.478 30.321 1.00 90.69 396 ASN A CA 1
ATOM 3206 C C . ASN A 1 396 ? -34.679 14.242 30.829 1.00 90.69 396 ASN A C 1
ATOM 3208 O O . ASN A 1 396 ? -34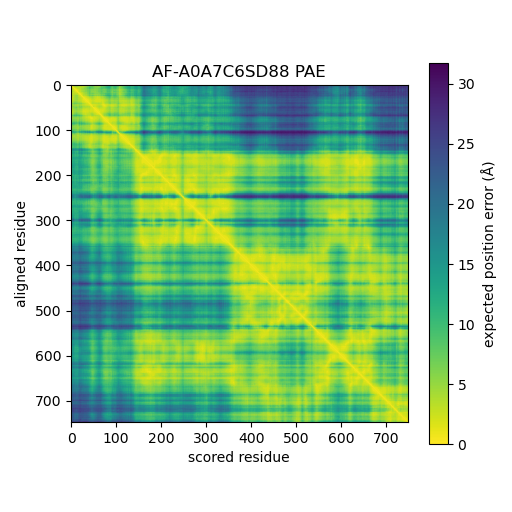.483 13.983 32.017 1.00 90.69 396 ASN A O 1
ATOM 3212 N N . LEU A 1 397 ? -33.708 14.302 29.919 1.00 93.19 397 LEU A N 1
ATOM 3213 C CA . LEU A 1 397 ? -32.306 14.057 30.244 1.00 93.19 397 LEU A CA 1
ATOM 3214 C C . LEU A 1 397 ? -31.783 15.076 31.272 1.00 93.19 397 LEU A C 1
ATOM 3216 O O . LEU A 1 397 ? -32.103 16.265 31.172 1.00 93.19 397 LEU A O 1
ATOM 3220 N N . PRO A 1 398 ? -30.929 14.656 32.225 1.00 92.81 398 PRO A N 1
ATOM 3221 C CA . PRO A 1 398 ? -30.170 15.587 33.048 1.00 92.81 398 PRO A CA 1
ATOM 3222 C C . PRO A 1 398 ? -29.388 16.571 32.174 1.00 92.81 398 PRO A C 1
ATOM 3224 O O . PRO A 1 398 ? -28.735 16.160 31.212 1.00 92.81 398 PRO A O 1
ATOM 3227 N N . LYS A 1 399 ? -29.404 17.860 32.537 1.00 93.19 399 LYS A N 1
ATOM 3228 C CA . LYS A 1 399 ? -28.793 18.928 31.728 1.00 93.19 399 LYS A CA 1
ATOM 3229 C C . LYS A 1 399 ? -27.321 18.661 31.395 1.00 93.19 399 LYS A C 1
ATOM 3231 O O . LYS A 1 399 ? -26.894 18.880 30.272 1.00 93.19 399 LYS A O 1
ATOM 3236 N N . TYR A 1 400 ? -26.584 18.086 32.342 1.00 93.94 400 TYR A N 1
ATOM 3237 C CA . TYR A 1 400 ? -25.200 17.651 32.157 1.00 93.94 400 TYR A CA 1
ATOM 3238 C C . TYR A 1 400 ? -25.012 16.651 31.001 1.00 93.94 400 TYR A C 1
ATOM 3240 O O . TYR A 1 400 ? -24.094 16.800 30.195 1.00 93.94 400 TYR A O 1
ATOM 3248 N N . ILE A 1 401 ? -25.894 15.650 30.893 1.00 94.88 401 ILE A N 1
ATOM 3249 C CA . ILE A 1 401 ? -25.847 14.658 29.811 1.00 94.88 401 ILE A CA 1
ATOM 3250 C C . ILE A 1 401 ? -26.232 15.312 28.488 1.00 94.88 401 ILE A C 1
ATOM 3252 O O . ILE A 1 401 ? -25.556 15.095 27.488 1.00 94.88 401 ILE A O 1
ATOM 3256 N N . GLU A 1 402 ? -27.291 16.123 28.481 1.00 95.31 402 GLU A N 1
ATOM 3257 C CA . GLU A 1 402 ? -27.731 16.841 27.282 1.00 95.31 402 GLU A CA 1
ATOM 3258 C C . GLU A 1 402 ? -26.620 17.751 26.733 1.00 95.31 402 GLU A C 1
ATOM 3260 O O . GLU A 1 402 ? -26.327 17.713 25.539 1.00 95.31 402 GLU A O 1
ATOM 3265 N N . ASP A 1 403 ? -25.954 18.520 27.595 1.00 95.06 403 ASP A N 1
ATOM 3266 C CA . ASP A 1 403 ? -24.864 19.415 27.200 1.00 95.06 403 ASP A CA 1
ATOM 3267 C C . ASP A 1 403 ? -23.645 18.638 26.686 1.00 95.06 403 ASP A C 1
ATOM 3269 O O . ASP A 1 403 ? -23.023 19.045 25.701 1.00 95.06 403 ASP A O 1
ATOM 3273 N N . ARG A 1 404 ? -23.333 17.480 27.290 1.00 94.50 404 ARG A N 1
ATOM 3274 C CA . ARG A 1 404 ? -22.266 16.594 26.805 1.00 94.50 404 ARG A CA 1
ATOM 3275 C C . ARG A 1 404 ? -22.606 15.988 25.441 1.00 94.50 404 ARG A C 1
ATOM 3277 O O . ARG A 1 404 ? -21.759 16.036 24.555 1.00 94.50 404 ARG A O 1
ATOM 3284 N N . ILE A 1 405 ? -23.824 15.471 25.249 1.00 96.19 405 ILE A N 1
ATOM 3285 C CA . ILE A 1 405 ? -24.287 14.923 23.962 1.00 96.19 405 ILE A CA 1
ATOM 3286 C C . ILE A 1 405 ? -24.232 15.996 22.872 1.00 96.19 405 ILE A C 1
ATOM 3288 O O . ILE A 1 405 ? -23.648 15.746 21.822 1.00 96.19 405 ILE A O 1
ATOM 3292 N N . ASN A 1 406 ? -24.783 17.189 23.122 1.00 95.50 406 ASN A N 1
ATOM 3293 C CA . ASN A 1 406 ? -24.801 18.282 22.146 1.00 95.50 406 ASN A CA 1
ATOM 3294 C C . ASN A 1 406 ? -23.388 18.689 21.722 1.00 95.50 406 ASN A C 1
ATOM 3296 O O . ASN A 1 406 ? -23.095 18.744 20.532 1.00 95.50 406 ASN A O 1
ATOM 3300 N N . LYS A 1 407 ? -22.488 18.895 22.692 1.00 93.88 407 LYS A N 1
ATOM 3301 C CA . LYS A 1 407 ? -21.087 19.238 22.421 1.00 93.88 407 LYS A CA 1
ATOM 3302 C C . LYS A 1 407 ? -20.395 18.190 21.545 1.00 93.88 407 LYS A C 1
ATOM 3304 O O . LYS A 1 407 ? -19.662 18.543 20.622 1.00 93.88 407 LYS A O 1
ATOM 3309 N N . GLU A 1 408 ? -20.595 16.908 21.847 1.00 94.88 408 GLU A N 1
ATOM 3310 C CA . GLU A 1 408 ? -19.994 15.825 21.071 1.00 94.88 408 GLU A CA 1
ATOM 3311 C C . GLU A 1 408 ? -20.606 15.712 19.671 1.00 94.88 408 GLU A C 1
ATOM 3313 O O . GLU A 1 408 ? -19.863 15.628 18.693 1.00 94.88 408 GLU A O 1
ATOM 3318 N N . LEU A 1 409 ? -21.937 15.755 19.551 1.00 94.88 409 LEU A N 1
ATOM 3319 C CA . LEU A 1 409 ? -22.634 15.682 18.265 1.00 94.88 409 LEU A CA 1
ATOM 3320 C C . LEU A 1 409 ? -22.273 16.856 17.353 1.00 94.88 409 LEU A C 1
ATOM 3322 O O . LEU A 1 409 ? -22.008 16.621 16.176 1.00 94.88 409 LEU A O 1
ATOM 3326 N N . ASP A 1 410 ? -22.190 18.081 17.879 1.00 93.25 410 ASP A N 1
ATOM 3327 C CA . ASP A 1 410 ? -21.775 19.262 17.115 1.00 93.25 410 ASP A CA 1
ATOM 3328 C C . ASP A 1 410 ? -20.371 19.075 16.521 1.00 93.25 410 ASP A C 1
ATOM 3330 O O . ASP A 1 410 ? -20.144 19.378 15.348 1.00 93.25 410 ASP A O 1
ATOM 3334 N N . SER A 1 411 ? -19.442 18.505 17.294 1.00 91.38 411 SER A N 1
ATOM 3335 C CA . SER A 1 411 ? -18.086 18.204 16.823 1.00 91.38 411 SER A CA 1
ATOM 3336 C C . SER A 1 411 ? -18.061 17.066 15.793 1.00 91.38 411 SER A C 1
ATOM 3338 O O . SER A 1 411 ? -17.451 17.199 14.730 1.00 91.38 411 SER A O 1
ATOM 3340 N N . ILE A 1 412 ? -18.761 15.958 16.054 1.00 91.06 412 ILE A N 1
ATOM 3341 C CA . ILE A 1 412 ? -18.796 14.780 15.168 1.00 91.06 412 ILE A CA 1
ATOM 3342 C C . ILE A 1 412 ? -19.462 15.122 13.829 1.00 91.06 412 ILE A C 1
ATOM 3344 O O . ILE A 1 412 ? -18.950 14.775 12.762 1.00 91.06 412 ILE A O 1
ATOM 3348 N N . ILE A 1 413 ? -20.604 15.811 13.867 1.00 91.31 413 ILE A N 1
ATOM 3349 C CA . ILE A 1 413 ? -21.370 16.196 12.679 1.00 91.31 413 ILE A CA 1
ATOM 3350 C C . ILE A 1 413 ? -20.675 17.340 11.935 1.00 91.31 413 ILE A C 1
ATOM 3352 O O . ILE A 1 413 ? -20.605 17.300 10.704 1.00 91.31 413 ILE A O 1
ATOM 3356 N N . GLY A 1 414 ? -20.146 18.330 12.662 1.00 86.94 414 GLY A N 1
ATOM 3357 C CA . GLY A 1 414 ? -19.443 19.482 12.097 1.00 86.94 414 GLY A CA 1
ATOM 3358 C C . GLY A 1 414 ? -18.185 19.097 11.317 1.00 86.94 414 GLY A C 1
ATOM 3359 O O . GLY A 1 414 ? -17.924 19.676 10.265 1.00 86.94 414 GLY A O 1
ATOM 3360 N N . ASN A 1 415 ? -17.470 18.065 11.773 1.00 85.06 415 ASN A N 1
ATOM 3361 C CA . ASN A 1 415 ? -16.254 17.556 11.132 1.00 85.06 415 ASN A CA 1
ATOM 3362 C C . ASN A 1 415 ? -16.492 16.358 10.184 1.00 85.06 415 ASN A C 1
ATOM 3364 O O . ASN A 1 415 ? -15.543 15.723 9.736 1.00 85.06 415 ASN A O 1
ATOM 3368 N N . ASN A 1 416 ? -17.749 16.053 9.830 1.00 85.62 416 ASN A N 1
ATOM 3369 C CA . ASN A 1 416 ? -18.136 14.961 8.917 1.00 85.62 416 ASN A CA 1
ATOM 3370 C C . ASN A 1 416 ? -17.730 13.538 9.368 1.00 85.62 416 ASN A C 1
ATOM 3372 O O . ASN A 1 416 ? -17.556 12.645 8.538 1.00 85.62 416 ASN A O 1
ATOM 3376 N N . TYR A 1 417 ? -17.663 13.287 10.678 1.00 88.75 417 TYR A N 1
ATOM 3377 C CA . TYR A 1 417 ? -17.382 11.962 11.249 1.00 88.75 417 TYR A CA 1
ATOM 3378 C C . TYR A 1 417 ? -18.643 11.125 11.529 1.00 88.75 417 TYR A C 1
ATOM 3380 O O . TYR A 1 417 ? -18.552 9.990 11.995 1.00 88.75 417 TYR A O 1
ATOM 3388 N N . ALA A 1 418 ? -19.837 11.632 11.214 1.00 91.62 418 ALA A N 1
ATOM 3389 C CA . ALA A 1 418 ? -21.085 10.887 11.408 1.00 91.62 418 ALA A CA 1
ATOM 3390 C C . ALA A 1 418 ? -21.094 9.532 10.667 1.00 91.62 418 ALA A C 1
ATOM 3392 O O . ALA A 1 418 ? -21.572 8.531 11.201 1.00 91.62 418 ALA A O 1
ATOM 3393 N N . SER A 1 419 ? -20.512 9.477 9.464 1.00 90.50 419 SER A N 1
ATOM 3394 C CA . SER A 1 419 ? -20.439 8.258 8.650 1.00 90.50 419 SER A CA 1
ATOM 3395 C C . SER A 1 419 ? -19.609 7.159 9.321 1.00 90.50 419 SER A C 1
ATOM 3397 O O . SER A 1 419 ? -20.074 6.024 9.424 1.00 90.50 419 SER A O 1
ATOM 3399 N N . ILE A 1 420 ? -18.417 7.478 9.841 1.00 89.56 420 ILE A N 1
ATOM 3400 C CA . ILE A 1 420 ? -17.560 6.480 10.500 1.00 89.56 420 ILE A CA 1
ATOM 3401 C C . ILE A 1 420 ? -18.185 5.961 11.801 1.00 89.56 420 ILE A C 1
ATOM 3403 O O . ILE A 1 420 ? -18.140 4.757 12.054 1.00 89.56 420 ILE A O 1
ATOM 3407 N N . TYR A 1 421 ? -18.845 6.826 12.580 1.00 92.88 421 TYR A N 1
ATOM 3408 C CA . TYR A 1 421 ? -19.593 6.426 13.778 1.00 92.88 421 TYR A CA 1
ATOM 3409 C C . TYR A 1 421 ? -20.729 5.461 13.443 1.00 92.88 421 TYR A C 1
ATOM 3411 O O . TYR A 1 421 ? -20.835 4.384 14.033 1.00 92.88 421 TYR A O 1
ATOM 3419 N N . TYR A 1 422 ? -21.564 5.813 12.466 1.00 94.12 422 TYR A N 1
ATOM 3420 C CA . TYR A 1 422 ? -22.701 4.982 12.093 1.00 94.12 422 TYR A CA 1
ATOM 3421 C C . TYR A 1 422 ? -22.266 3.615 11.546 1.00 94.12 422 TYR A C 1
ATOM 3423 O O . TYR A 1 422 ? -22.817 2.581 11.922 1.00 94.12 422 TYR A O 1
ATOM 3431 N N . ILE A 1 423 ? -21.227 3.581 10.712 1.00 92.19 423 ILE A N 1
ATOM 3432 C CA . ILE A 1 423 ? -20.697 2.329 10.159 1.00 92.19 423 ILE A CA 1
ATOM 3433 C C . ILE A 1 423 ? -20.060 1.467 11.253 1.00 92.19 423 ILE A C 1
ATOM 3435 O O . ILE A 1 423 ? -20.254 0.250 11.266 1.00 92.19 423 ILE A O 1
ATOM 3439 N N . SER A 1 424 ? -19.372 2.086 12.215 1.00 93.31 424 SER A N 1
ATOM 3440 C CA . SER A 1 424 ? -18.821 1.390 13.383 1.00 93.31 424 SER A CA 1
ATOM 3441 C C . SER A 1 424 ? -19.929 0.779 14.244 1.00 93.31 424 SER A C 1
ATOM 3443 O O . SER A 1 424 ? -19.828 -0.383 14.635 1.00 93.31 424 SER A O 1
ATOM 3445 N N . HIS A 1 425 ? -21.036 1.500 14.457 1.00 94.56 425 HIS A N 1
ATOM 3446 C CA . HIS A 1 425 ? -22.228 0.956 15.112 1.00 94.56 425 HIS A CA 1
ATOM 3447 C C . HIS A 1 425 ? -22.770 -0.278 14.377 1.00 94.56 425 HIS A C 1
ATOM 3449 O O . HIS A 1 425 ? -23.035 -1.301 15.008 1.00 94.56 425 HIS A O 1
ATOM 3455 N N . LEU A 1 426 ? -22.897 -0.221 13.046 1.00 94.50 426 LEU A N 1
ATOM 3456 C CA . LEU A 1 426 ? -23.370 -1.361 12.253 1.00 94.50 426 LEU A CA 1
ATOM 3457 C C . LEU A 1 426 ? -22.443 -2.576 12.364 1.00 94.50 426 LEU A C 1
ATOM 3459 O O . LEU A 1 426 ? -22.925 -3.703 12.500 1.00 94.50 426 LEU A O 1
ATOM 3463 N N . LEU A 1 427 ? -21.127 -2.355 12.326 1.00 94.00 427 LEU A N 1
ATOM 3464 C CA . LEU A 1 427 ? -20.119 -3.401 12.496 1.00 94.00 427 LEU A CA 1
ATOM 3465 C C . LEU A 1 427 ? -20.248 -4.090 13.862 1.00 94.00 427 LEU A C 1
ATOM 3467 O O . LEU A 1 427 ? -20.310 -5.322 13.926 1.00 94.00 427 LEU A O 1
ATOM 3471 N N . VAL A 1 428 ? -20.340 -3.306 14.943 1.00 94.44 428 VAL A N 1
ATOM 3472 C CA . VAL A 1 428 ? -20.496 -3.837 16.305 1.00 94.44 428 VAL A CA 1
ATOM 3473 C C . VAL A 1 428 ? -21.818 -4.578 16.454 1.00 94.44 428 VAL A C 1
ATOM 3475 O O . VAL A 1 428 ? -21.831 -5.723 16.907 1.00 94.44 428 VAL A O 1
ATOM 3478 N N . LYS A 1 429 ? -22.923 -3.975 16.005 1.00 94.19 429 LYS A N 1
ATOM 3479 C CA . LYS A 1 429 ? -24.256 -4.580 16.064 1.00 94.19 429 LYS A CA 1
ATOM 3480 C C . LYS A 1 429 ? -24.293 -5.929 15.350 1.00 94.19 429 LYS A C 1
ATOM 3482 O O . LYS A 1 429 ? -24.721 -6.914 15.938 1.00 94.19 429 LYS A O 1
ATOM 3487 N N . ARG A 1 430 ? -23.772 -6.009 14.121 1.00 94.19 430 ARG A N 1
ATOM 3488 C CA . ARG A 1 430 ? -23.761 -7.256 13.339 1.00 94.19 430 ARG A CA 1
ATOM 3489 C C . ARG A 1 430 ? -22.882 -8.335 13.980 1.00 94.19 430 ARG A C 1
ATOM 3491 O O . ARG A 1 430 ? -23.215 -9.512 13.886 1.00 94.19 430 ARG A O 1
ATOM 3498 N N . SER A 1 431 ? -21.780 -7.956 14.634 1.00 93.62 431 SER A N 1
ATOM 3499 C CA . SER A 1 431 ? -20.960 -8.890 15.422 1.00 93.62 431 SER A CA 1
ATOM 3500 C C . SER A 1 431 ? -21.720 -9.423 16.639 1.00 93.62 431 SER A C 1
ATOM 3502 O O . SER A 1 431 ? -21.768 -10.639 16.833 1.00 93.62 431 SER A O 1
ATOM 3504 N N . LYS A 1 432 ? -22.370 -8.537 17.409 1.00 91.31 432 LYS A N 1
ATOM 3505 C CA . LYS A 1 432 ? -23.191 -8.916 18.571 1.00 91.31 432 LYS A CA 1
ATOM 3506 C C . LYS A 1 432 ? -24.362 -9.817 18.161 1.00 91.31 432 LYS A C 1
ATOM 3508 O O . LYS A 1 432 ? -24.559 -10.858 18.780 1.00 91.31 432 LYS A O 1
ATOM 3513 N N . ASP A 1 433 ? -25.052 -9.504 17.062 1.00 90.81 433 ASP A N 1
ATOM 3514 C CA . ASP A 1 433 ? -26.128 -10.334 16.492 1.00 90.81 433 ASP A CA 1
ATOM 3515 C C . ASP A 1 433 ? -25.627 -11.725 16.048 1.00 90.81 433 ASP A C 1
ATOM 3517 O O . ASP A 1 433 ? -26.370 -12.705 16.086 1.00 90.81 433 ASP A O 1
ATOM 3521 N N . ALA A 1 434 ? -24.353 -11.836 15.656 1.00 88.19 434 ALA A N 1
ATOM 3522 C CA . ALA A 1 434 ? -23.693 -13.105 15.347 1.00 88.19 434 ALA A CA 1
ATOM 3523 C C . ALA A 1 434 ? -23.161 -13.849 16.592 1.00 88.19 434 ALA A C 1
ATOM 3525 O O . ALA A 1 434 ? -22.548 -14.910 16.452 1.00 88.19 434 ALA A O 1
ATOM 3526 N N . GLY A 1 435 ? -23.382 -13.307 17.793 1.00 87.00 435 GLY A N 1
ATOM 3527 C CA . GLY A 1 435 ? -22.962 -13.875 19.073 1.00 87.00 435 GLY A CA 1
ATOM 3528 C C . GLY A 1 435 ? -21.546 -13.498 19.511 1.00 87.00 435 GLY A C 1
ATOM 3529 O O . GLY A 1 435 ? -21.094 -13.994 20.536 1.00 87.00 435 GLY A O 1
ATOM 3530 N N . TYR A 1 436 ? -20.837 -12.638 18.777 1.00 89.38 436 TYR A N 1
ATOM 3531 C CA . TYR A 1 436 ? -19.474 -12.220 19.111 1.00 89.38 436 TYR A CA 1
ATOM 3532 C C . TYR A 1 436 ? -19.466 -10.819 19.725 1.00 89.38 436 TYR A C 1
ATOM 3534 O O . TYR A 1 436 ? -19.838 -9.838 19.076 1.00 89.38 436 TYR A O 1
ATOM 3542 N N . VAL A 1 437 ? -18.980 -10.718 20.963 1.00 89.94 437 VAL A N 1
ATOM 3543 C CA . VAL A 1 437 ? -18.719 -9.429 21.619 1.00 89.94 437 VAL A CA 1
ATOM 3544 C C . VAL A 1 437 ? -17.632 -8.680 20.844 1.00 89.94 437 VAL A C 1
ATOM 3546 O O . VAL A 1 437 ? -16.784 -9.299 20.199 1.00 89.94 437 VAL A O 1
ATOM 3549 N N . VAL A 1 438 ? -17.652 -7.352 20.891 1.00 89.69 438 VAL A N 1
ATOM 3550 C CA . VAL A 1 438 ? -16.585 -6.516 20.332 1.00 89.69 438 VAL A CA 1
ATOM 3551 C C . VAL A 1 438 ? -15.932 -5.778 21.485 1.00 89.69 438 VAL A C 1
ATOM 3553 O O . VAL A 1 438 ? -16.606 -5.072 22.228 1.00 89.69 438 VAL A O 1
ATOM 3556 N N . GLY A 1 439 ? -14.627 -5.970 21.652 1.00 84.12 439 GLY A N 1
ATOM 3557 C CA . GLY A 1 439 ? -13.858 -5.274 22.672 1.00 84.12 439 GLY A CA 1
ATOM 3558 C C . GLY A 1 439 ? -13.671 -3.807 22.295 1.00 84.12 439 GLY A C 1
ATOM 3559 O O . GLY A 1 439 ? -13.281 -3.494 21.166 1.00 84.12 439 GLY A O 1
ATOM 3560 N N . SER A 1 440 ? -13.911 -2.919 23.255 1.00 81.81 440 SER A N 1
ATOM 3561 C CA . SER A 1 440 ? -13.627 -1.487 23.112 1.00 81.81 440 SER A CA 1
ATOM 3562 C C . SER A 1 440 ? -12.113 -1.250 23.152 1.00 81.81 440 SER A C 1
ATOM 3564 O O . SER A 1 440 ? -11.413 -1.877 23.949 1.00 81.81 440 SER A O 1
ATOM 3566 N N . ARG A 1 441 ? -11.584 -0.360 22.303 1.00 82.50 441 ARG A N 1
ATOM 3567 C CA . ARG A 1 441 ? -10.147 -0.051 22.247 1.00 82.50 441 ARG A CA 1
ATOM 3568 C C . ARG A 1 441 ? -9.903 1.411 21.884 1.00 82.50 441 ARG A C 1
ATOM 3570 O O . ARG A 1 441 ? -10.707 2.033 21.207 1.00 82.50 441 ARG A O 1
ATOM 3577 N N . GLY A 1 442 ? -8.765 1.943 22.321 1.00 83.88 442 GLY A N 1
ATOM 3578 C CA . GLY A 1 442 ? -8.300 3.258 21.891 1.00 83.88 442 GLY A CA 1
ATOM 3579 C C . GLY A 1 442 ? -9.114 4.405 22.485 1.00 83.88 442 GLY A C 1
ATOM 3580 O O . GLY A 1 442 ? -9.805 4.267 23.495 1.00 83.88 442 GLY A O 1
ATOM 3581 N N . SER A 1 443 ? -9.006 5.576 21.862 1.00 84.50 443 SER A N 1
ATOM 3582 C CA . SER A 1 443 ? -9.584 6.818 22.384 1.00 84.50 443 SER A CA 1
ATOM 3583 C C . SER A 1 443 ? -11.103 6.937 22.216 1.00 84.50 443 SER A C 1
ATOM 3585 O O . SER A 1 443 ? -11.691 7.820 22.839 1.00 84.50 443 SER A O 1
ATOM 3587 N N . VAL A 1 444 ? -11.762 6.067 21.437 1.00 88.31 444 VAL A N 1
ATOM 3588 C CA . VAL A 1 444 ? -13.225 6.135 21.227 1.00 88.31 444 VAL A CA 1
ATOM 3589 C C . VAL A 1 444 ? -14.016 5.947 22.529 1.00 88.31 444 VAL A C 1
ATOM 3591 O O . VAL A 1 444 ? -15.110 6.487 22.662 1.00 88.31 444 VAL A O 1
ATOM 3594 N N . GLY A 1 445 ? -13.427 5.294 23.541 1.00 89.12 445 GLY A N 1
ATOM 3595 C CA . GLY A 1 445 ? -13.997 5.188 24.891 1.00 89.12 445 GLY A CA 1
ATOM 3596 C C . GLY A 1 445 ? -14.211 6.524 25.616 1.00 89.12 445 GLY A C 1
ATOM 3597 O O . GLY A 1 445 ? -14.901 6.563 26.628 1.00 89.12 445 GLY A O 1
ATOM 3598 N N . SER A 1 446 ? -13.654 7.626 25.105 1.00 91.62 446 SER A N 1
ATOM 3599 C CA . SER A 1 446 ? -13.893 8.975 25.635 1.00 91.62 446 SER A CA 1
ATOM 3600 C C . SER A 1 446 ? -15.134 9.673 25.059 1.00 91.62 446 SER A C 1
ATOM 3602 O O . SER A 1 446 ? -15.545 10.713 25.580 1.00 91.62 446 SER A O 1
ATOM 3604 N N . SER A 1 447 ? -15.747 9.114 24.006 1.00 94.44 447 SER A N 1
ATOM 3605 C CA . SER A 1 447 ? -16.957 9.661 23.391 1.00 94.44 447 SER A CA 1
ATOM 3606 C C . SER A 1 447 ? -18.214 9.043 23.996 1.00 94.44 447 SER A C 1
ATOM 3608 O O . SER A 1 447 ? -18.492 7.853 23.843 1.00 94.44 447 SER A O 1
ATOM 3610 N N . LEU A 1 448 ? -19.021 9.886 24.635 1.00 95.56 448 LEU A N 1
ATOM 3611 C CA . LEU A 1 448 ? -20.336 9.521 25.138 1.00 95.56 448 LEU A CA 1
ATOM 3612 C C . LEU A 1 448 ? -21.310 9.167 24.002 1.00 95.56 448 LEU A C 1
ATOM 3614 O O . LEU A 1 448 ? -22.131 8.263 24.152 1.00 95.56 448 LEU A O 1
ATOM 3618 N N . VAL A 1 449 ? -21.195 9.830 22.846 1.00 96.31 449 VAL A N 1
ATOM 3619 C CA . VAL A 1 449 ? -21.968 9.470 21.644 1.00 96.31 449 VAL A CA 1
ATOM 3620 C C . VAL A 1 449 ? -21.652 8.035 21.217 1.00 96.31 449 VAL A C 1
ATOM 3622 O O . VAL A 1 449 ? -22.565 7.252 20.959 1.00 96.31 449 VAL A O 1
ATOM 3625 N N . ALA A 1 450 ? -20.373 7.644 21.220 1.00 95.12 450 ALA A N 1
ATOM 3626 C CA . ALA A 1 450 ? -19.975 6.276 20.894 1.00 95.12 450 ALA A CA 1
ATOM 3627 C C . ALA A 1 450 ? -20.541 5.246 21.889 1.00 95.12 450 ALA A C 1
ATOM 3629 O O . ALA A 1 450 ? -20.954 4.162 21.469 1.00 95.12 450 ALA A O 1
ATOM 3630 N N . PHE A 1 451 ? -20.599 5.586 23.182 1.00 95.56 451 PHE A N 1
ATOM 3631 C CA . PHE A 1 451 ? -21.217 4.748 24.214 1.00 95.56 451 PHE A CA 1
ATOM 3632 C C . PHE A 1 451 ? -22.715 4.539 23.960 1.00 95.56 451 PHE A C 1
ATOM 3634 O O . PHE A 1 451 ? -23.185 3.403 23.906 1.00 95.56 451 PHE A O 1
ATOM 3641 N N . PHE A 1 452 ? -23.473 5.613 23.717 1.00 96.19 452 PHE A N 1
ATOM 3642 C CA . PHE A 1 452 ? -24.912 5.508 23.451 1.00 96.19 452 PHE A CA 1
ATOM 3643 C C . PHE A 1 452 ? -25.235 4.798 22.136 1.00 96.19 452 PHE A C 1
ATOM 3645 O O . PHE A 1 452 ? -26.238 4.094 22.040 1.00 96.19 452 PHE A O 1
ATOM 3652 N N . MET A 1 453 ? -24.365 4.916 21.136 1.00 95.56 453 MET A N 1
ATOM 3653 C CA . MET A 1 453 ? -24.467 4.123 19.915 1.00 95.56 453 MET A CA 1
ATOM 3654 C C . MET A 1 453 ? -24.035 2.660 20.114 1.00 95.56 453 MET A C 1
ATOM 3656 O O . MET A 1 453 ? -24.183 1.859 19.197 1.00 95.56 453 MET A O 1
ATOM 3660 N N . GLY A 1 454 ? -23.503 2.272 21.274 1.00 92.75 454 GLY A N 1
ATOM 3661 C CA . GLY A 1 454 ? -23.025 0.912 21.530 1.00 92.75 454 GLY A CA 1
ATOM 3662 C C . GLY A 1 454 ? -21.775 0.537 20.730 1.00 92.75 454 GLY A C 1
ATOM 3663 O O . GLY A 1 454 ? -21.550 -0.644 20.482 1.00 92.75 454 GLY A O 1
ATOM 3664 N N . ILE A 1 455 ? -20.988 1.529 20.299 1.00 94.00 455 ILE A N 1
ATOM 3665 C CA . ILE A 1 455 ? -19.682 1.339 19.647 1.00 94.00 455 ILE A CA 1
ATOM 3666 C C . ILE A 1 455 ? -18.624 0.975 20.697 1.00 94.00 455 ILE A C 1
ATOM 3668 O O . ILE A 1 455 ? -17.758 0.144 20.443 1.00 94.00 455 ILE A O 1
ATOM 3672 N N . THR A 1 456 ? -18.716 1.593 21.876 1.00 92.81 456 THR A N 1
ATOM 3673 C CA . THR A 1 456 ? -17.867 1.335 23.043 1.00 92.81 456 THR A CA 1
ATOM 3674 C C . THR A 1 456 ? -18.733 1.011 24.256 1.00 92.81 456 THR A C 1
ATOM 3676 O O . THR A 1 456 ? -19.861 1.486 24.370 1.00 92.81 456 THR A O 1
ATOM 3679 N N . GLU A 1 457 ? -18.196 0.215 25.171 1.00 90.75 457 GLU A N 1
ATOM 3680 C CA . GLU A 1 457 ? -18.818 -0.119 26.460 1.00 90.75 457 GLU A CA 1
ATOM 3681 C C . GLU A 1 457 ? -18.360 0.834 27.576 1.00 90.75 457 GLU A C 1
ATOM 3683 O O . GLU A 1 457 ? -18.888 0.808 28.682 1.00 90.75 457 GLU A O 1
ATOM 3688 N N . VAL A 1 458 ? -17.392 1.706 27.278 1.00 92.69 458 VAL A N 1
ATOM 3689 C CA . VAL A 1 458 ? -16.842 2.687 28.219 1.00 92.69 458 VAL A CA 1
ATOM 3690 C C . VAL A 1 458 ? -17.715 3.942 28.256 1.00 92.69 458 VAL A C 1
ATOM 3692 O O . VAL A 1 458 ? -17.870 4.616 27.239 1.00 92.69 458 VAL A O 1
ATOM 3695 N N . ASN A 1 459 ? -18.236 4.282 29.437 1.00 94.50 459 ASN A N 1
ATOM 3696 C CA . ASN A 1 459 ? -19.017 5.494 29.672 1.00 94.50 459 ASN A CA 1
ATOM 3697 C C . ASN A 1 459 ? -18.131 6.643 30.187 1.00 94.50 459 ASN A C 1
ATOM 3699 O O . ASN A 1 459 ? -17.746 6.681 31.357 1.00 94.50 459 ASN A O 1
ATOM 3703 N N . GLY A 1 460 ? -17.826 7.608 29.316 1.00 94.31 460 GLY A N 1
ATOM 3704 C CA . GLY A 1 460 ? -16.944 8.741 29.623 1.00 94.31 460 GLY A CA 1
ATOM 3705 C C . GLY A 1 460 ? -17.495 9.789 30.604 1.00 94.31 460 GLY A C 1
ATOM 3706 O O . GLY A 1 460 ? -16.805 10.774 30.865 1.00 94.31 460 GLY A O 1
ATOM 3707 N N . LEU A 1 461 ? -18.712 9.630 31.138 1.00 95.75 461 LEU A N 1
ATOM 3708 C CA . LEU A 1 461 ? -19.260 10.526 32.166 1.00 95.75 461 LEU A CA 1
ATOM 3709 C C . LEU A 1 461 ? -18.489 10.421 33.491 1.00 95.75 461 LEU A C 1
ATOM 3711 O O . LEU A 1 461 ? -17.825 9.420 33.769 1.00 95.75 461 LEU A O 1
ATOM 3715 N N . VAL A 1 462 ? -18.629 11.438 34.346 1.00 95.38 462 VAL A N 1
ATOM 3716 C CA . VAL A 1 462 ? -18.159 11.373 35.742 1.00 95.38 462 VAL A CA 1
ATOM 3717 C C . VAL A 1 462 ? -18.830 10.215 36.501 1.00 95.38 462 VAL A C 1
ATOM 3719 O O . VAL A 1 462 ? -19.942 9.817 36.132 1.00 95.38 462 VAL A O 1
ATOM 3722 N N . PRO A 1 463 ? -18.214 9.688 37.579 1.00 96.88 463 PRO A N 1
ATOM 3723 C CA . PRO A 1 463 ? -18.810 8.658 38.422 1.00 96.88 463 PRO A CA 1
ATOM 3724 C C . PRO A 1 463 ? -20.227 9.030 38.846 1.00 96.88 463 PRO A C 1
ATOM 3726 O O . PRO A 1 463 ? -20.465 10.143 39.327 1.00 96.88 463 PRO A O 1
ATOM 3729 N N . HIS A 1 464 ? -21.172 8.115 38.660 1.00 96.25 464 HIS A N 1
ATOM 3730 C CA . HIS A 1 464 ? -22.567 8.379 38.972 1.00 96.25 464 HIS A CA 1
ATOM 3731 C C . HIS A 1 464 ? -23.370 7.122 39.292 1.00 96.25 464 HIS A C 1
ATOM 3733 O O . HIS A 1 464 ? -23.060 6.014 38.853 1.00 96.25 464 HIS A O 1
ATOM 3739 N N . TYR A 1 465 ? -24.455 7.338 40.034 1.00 96.12 465 TYR A N 1
ATOM 3740 C CA . TYR A 1 465 ? -25.550 6.386 40.149 1.00 96.12 465 TYR A CA 1
ATOM 3741 C C . TYR A 1 465 ? -26.641 6.706 39.136 1.00 96.12 465 TYR A C 1
ATOM 3743 O O . TYR A 1 465 ? -26.928 7.882 38.892 1.00 96.12 465 TYR A O 1
ATOM 3751 N N . TYR A 1 466 ? -27.325 5.680 38.634 1.00 95.12 466 TYR A N 1
ATOM 3752 C CA . TYR A 1 466 ? -28.581 5.853 37.907 1.00 95.12 466 TYR A CA 1
ATOM 3753 C C . TYR A 1 466 ? -29.577 4.721 38.188 1.00 95.12 466 TYR A C 1
ATOM 3755 O O . TYR A 1 466 ? -29.211 3.610 38.560 1.00 95.12 466 TYR A O 1
ATOM 3763 N N . CYS A 1 467 ? -30.872 5.001 38.046 1.00 94.62 467 CYS A N 1
ATOM 3764 C CA . CYS A 1 467 ? -31.936 4.029 38.276 1.00 94.62 467 CYS A CA 1
ATOM 3765 C C . CYS A 1 467 ? -32.627 3.646 36.966 1.00 94.62 467 CYS A C 1
ATOM 3767 O O . CYS A 1 467 ? -33.382 4.445 36.418 1.00 94.62 467 CYS A O 1
ATOM 3769 N N . LYS A 1 468 ? -32.506 2.382 36.542 1.00 90.31 468 LYS A N 1
ATOM 3770 C CA . LYS A 1 468 ? -33.190 1.847 35.344 1.00 90.31 468 LYS A CA 1
ATOM 3771 C C . LYS A 1 468 ? -34.725 1.939 35.387 1.00 90.31 468 LYS A C 1
ATOM 3773 O O . LYS A 1 468 ? -35.373 1.829 34.355 1.00 90.31 468 LYS A O 1
ATOM 3778 N N . LYS A 1 469 ? -35.326 2.103 36.575 1.00 93.06 469 LYS A N 1
ATOM 3779 C CA . LYS A 1 469 ? -36.789 2.100 36.756 1.00 93.06 469 LYS A CA 1
ATOM 3780 C C . LYS A 1 469 ? -37.424 3.490 36.745 1.00 93.06 469 LYS A C 1
ATOM 3782 O O . LYS A 1 469 ? -38.498 3.659 36.181 1.00 93.06 469 LYS A O 1
ATOM 3787 N N . CYS A 1 470 ? -36.832 4.445 37.458 1.00 92.50 470 CYS A N 1
ATOM 3788 C CA . CYS A 1 470 ? -37.397 5.793 37.606 1.00 92.50 470 CYS A CA 1
ATOM 3789 C C . CYS A 1 470 ? -36.492 6.897 37.056 1.00 92.50 470 CYS A C 1
ATOM 3791 O O . CYS A 1 470 ? -36.834 8.067 37.188 1.00 92.50 470 CYS A O 1
ATOM 3793 N N . HIS A 1 471 ? -35.351 6.522 36.471 1.00 93.25 471 HIS A N 1
ATOM 3794 C CA . HIS A 1 471 ? -34.387 7.420 35.839 1.00 93.25 471 HIS A CA 1
ATOM 3795 C C . HIS A 1 471 ? -33.778 8.482 36.766 1.00 93.25 471 HIS A C 1
ATOM 3797 O O . HIS A 1 471 ? -33.205 9.464 36.310 1.00 93.25 471 HIS A O 1
ATOM 3803 N N . PHE A 1 472 ? -33.851 8.273 38.084 1.00 94.38 472 PHE A N 1
ATOM 3804 C CA . PHE A 1 472 ? -33.058 9.035 39.046 1.00 94.38 472 PHE A CA 1
ATOM 3805 C C . PHE A 1 472 ? -31.563 8.880 38.741 1.00 94.38 472 PHE A C 1
ATOM 3807 O O . PHE A 1 472 ? -31.116 7.761 38.491 1.00 94.38 472 PHE A O 1
ATOM 3814 N N . SER A 1 473 ? -30.800 9.967 38.839 1.00 94.44 473 SER A N 1
ATOM 3815 C CA . SER A 1 473 ? -29.348 9.980 38.643 1.00 94.44 473 SER A CA 1
ATOM 3816 C C . SER A 1 473 ? -28.648 10.906 39.640 1.00 94.44 473 SER A C 1
ATOM 3818 O O . SER A 1 473 ? -29.172 11.980 39.942 1.00 94.44 473 SER A O 1
ATOM 3820 N N . ALA A 1 474 ? -27.455 10.530 40.106 1.00 95.06 474 ALA A N 1
ATOM 3821 C CA . ALA A 1 474 ? -26.618 11.342 40.996 1.00 95.06 474 ALA A CA 1
ATOM 3822 C C . ALA A 1 474 ? -25.151 11.297 40.543 1.00 95.06 474 ALA A C 1
ATOM 3824 O O . ALA A 1 474 ? -24.573 10.214 40.500 1.00 95.06 474 ALA A O 1
ATOM 3825 N N . PHE A 1 475 ? -24.563 12.455 40.224 1.00 95.56 475 PHE A N 1
ATOM 3826 C CA . PHE A 1 475 ? -23.242 12.583 39.591 1.00 95.56 475 PHE A CA 1
ATOM 3827 C C . PHE A 1 475 ? -22.189 13.185 40.525 1.00 95.56 475 PHE A C 1
ATOM 3829 O O . PHE A 1 475 ? -22.489 14.058 41.345 1.00 95.56 475 PHE A O 1
ATOM 3836 N N . LYS A 1 476 ? -20.932 12.768 40.354 1.00 94.94 476 LYS A N 1
ATOM 3837 C CA . LYS A 1 476 ? -19.761 13.352 41.014 1.00 94.94 476 LYS A CA 1
ATOM 3838 C C . LYS A 1 476 ? -19.349 14.669 40.344 1.00 94.94 476 LYS A C 1
ATOM 3840 O O . LYS A 1 476 ? -18.400 14.710 39.571 1.00 94.94 476 LYS A O 1
ATOM 3845 N N . PHE A 1 477 ? -20.050 15.752 40.661 1.00 92.81 477 PHE A N 1
ATOM 3846 C CA . PHE A 1 477 ? -19.699 17.086 40.164 1.00 92.81 477 PHE A CA 1
ATOM 3847 C C . PHE A 1 477 ? -18.598 17.761 40.986 1.00 92.81 477 PHE A C 1
ATOM 3849 O O . PHE A 1 477 ? -18.529 17.608 42.212 1.00 92.81 477 PHE A O 1
ATOM 3856 N N . ASN A 1 478 ? -17.771 18.560 40.313 1.00 90.06 478 ASN A N 1
ATOM 3857 C CA . ASN A 1 478 ? -16.848 19.501 40.945 1.00 90.06 478 ASN A CA 1
ATOM 3858 C C . ASN A 1 478 ? -17.552 20.823 41.342 1.00 90.06 478 ASN A C 1
ATOM 3860 O O . ASN A 1 478 ? -18.729 21.039 41.053 1.00 90.06 478 ASN A O 1
ATOM 3864 N N . ASP A 1 479 ? -16.845 21.728 42.025 1.00 88.00 479 ASP A N 1
ATOM 3865 C CA . ASP A 1 479 ? -17.432 22.977 42.544 1.00 88.00 479 ASP A CA 1
ATOM 3866 C C . ASP A 1 479 ? -17.916 23.958 41.461 1.00 88.00 479 ASP A C 1
ATOM 3868 O O . ASP A 1 479 ? -18.738 24.834 41.745 1.00 88.00 479 ASP A O 1
ATOM 3872 N N . GLU A 1 480 ? -17.401 23.864 40.236 1.00 88.25 480 GLU A N 1
ATOM 3873 C CA . GLU A 1 480 ? -17.853 24.674 39.102 1.00 88.25 480 GLU A CA 1
ATOM 3874 C C . GLU A 1 480 ? -19.103 24.062 38.468 1.00 88.25 480 GLU A C 1
ATOM 3876 O O . GLU A 1 480 ? -20.095 24.757 38.257 1.00 88.25 480 GLU A O 1
ATOM 3881 N N . GLU A 1 481 ? -19.101 22.747 38.265 1.00 89.75 481 GLU A N 1
ATOM 3882 C CA . GLU A 1 481 ? -20.231 21.985 37.733 1.00 89.75 481 GLU A CA 1
ATOM 3883 C C . GLU A 1 481 ? -21.457 22.062 38.647 1.00 89.75 481 GLU A C 1
ATOM 3885 O O . GLU A 1 481 ? -22.566 22.234 38.154 1.00 89.75 481 GLU A O 1
ATOM 3890 N N . LYS A 1 482 ? -21.280 22.055 39.975 1.00 87.00 482 LYS A N 1
ATOM 3891 C CA . LYS A 1 482 ? -22.382 22.252 40.941 1.00 87.00 482 LYS A CA 1
ATOM 3892 C C . LYS A 1 482 ? -23.066 23.616 40.828 1.00 87.00 482 LYS A C 1
ATOM 3894 O O . LYS A 1 482 ? -24.191 23.776 41.294 1.00 87.00 482 LYS A O 1
ATOM 3899 N N . LYS A 1 483 ? -22.387 24.622 40.267 1.00 88.38 483 LYS A N 1
ATOM 3900 C CA . LYS A 1 483 ? -22.984 25.944 40.000 1.00 88.38 483 LYS A CA 1
ATOM 3901 C C . LYS A 1 483 ? -23.738 25.965 38.675 1.00 88.38 483 LYS A C 1
ATOM 3903 O O . LYS A 1 483 ? -24.599 26.823 38.498 1.00 88.38 483 LYS A O 1
ATOM 3908 N N . LEU A 1 484 ? -23.377 25.073 37.755 1.00 88.75 484 LEU A N 1
ATOM 3909 C CA . LEU A 1 484 ? -23.920 25.003 36.404 1.00 88.75 484 LEU A CA 1
ATOM 3910 C C . LEU A 1 484 ? -25.109 24.037 36.307 1.00 88.75 484 LEU A C 1
ATOM 3912 O O . LEU A 1 484 ? -26.070 24.325 35.599 1.00 88.75 484 LEU A O 1
ATOM 3916 N N . TYR A 1 485 ? -25.058 22.923 37.036 1.00 90.69 485 TYR A N 1
ATOM 3917 C CA . TYR A 1 485 ? -26.052 21.857 36.995 1.00 90.69 485 TYR A CA 1
ATOM 3918 C C . TYR A 1 485 ? -26.794 21.740 38.326 1.00 90.69 485 TYR A C 1
ATOM 3920 O O . TYR A 1 485 ? -26.188 21.694 39.398 1.00 90.69 485 TYR A O 1
ATOM 3928 N N . GLU A 1 486 ? -28.124 21.668 38.259 1.00 82.81 486 GLU A N 1
ATOM 3929 C CA . GLU A 1 486 ? -28.959 21.476 39.444 1.00 82.81 486 GLU A CA 1
ATOM 3930 C C . GLU A 1 486 ? -28.765 20.071 40.030 1.00 82.81 486 GLU A C 1
ATOM 3932 O O . GLU A 1 486 ? -28.935 19.059 39.349 1.00 82.81 486 GLU A O 1
ATOM 3937 N N . VAL A 1 487 ? -28.442 20.014 41.324 1.00 84.00 487 VAL A N 1
ATOM 3938 C CA . VAL A 1 487 ? -28.358 18.767 42.095 1.00 84.00 487 VAL A CA 1
ATOM 3939 C C . VAL A 1 487 ? -29.637 18.619 42.915 1.00 84.00 487 VAL A C 1
ATOM 3941 O O . VAL A 1 487 ? -29.917 19.449 43.785 1.00 84.00 487 VAL A O 1
ATOM 3944 N N . SER A 1 488 ? -30.411 17.567 42.644 1.00 85.56 488 SER A N 1
ATOM 3945 C CA . SER A 1 488 ? -31.640 17.262 43.387 1.00 85.56 488 SER A CA 1
ATOM 3946 C C . SER A 1 488 ? -31.348 16.993 44.867 1.00 85.56 488 SER A C 1
ATOM 3948 O O . SER A 1 488 ? -30.268 16.515 45.223 1.00 85.56 488 SER A O 1
ATOM 3950 N N . GLU A 1 489 ? -32.307 17.280 45.753 1.00 85.75 489 GLU A N 1
ATOM 3951 C CA . GLU A 1 489 ? -32.148 17.009 47.192 1.00 85.75 489 GLU A CA 1
ATOM 3952 C C . GLU A 1 489 ? -31.887 15.520 47.453 1.00 85.75 489 GLU A C 1
ATOM 3954 O O . GLU A 1 489 ? -31.083 15.156 48.310 1.00 85.75 489 GLU A O 1
ATOM 3959 N N . GLU A 1 490 ? -32.497 14.650 46.650 1.00 88.44 490 GLU A N 1
ATOM 3960 C CA . GLU A 1 490 ? -32.274 13.213 46.682 1.00 88.44 490 GLU A CA 1
ATOM 3961 C C . GLU A 1 490 ? -30.866 12.824 46.203 1.00 88.44 490 GLU A C 1
ATOM 3963 O O . GLU A 1 490 ? -30.323 11.830 46.677 1.00 88.44 490 GLU A O 1
ATOM 3968 N N . ALA A 1 491 ? -30.237 13.573 45.293 1.00 89.06 491 ALA A N 1
ATOM 3969 C CA . ALA A 1 491 ? -28.863 13.302 44.864 1.00 89.06 491 ALA A CA 1
ATOM 3970 C C . ALA A 1 491 ? -27.821 13.737 45.907 1.00 89.06 491 ALA A C 1
ATOM 3972 O O . ALA A 1 491 ? -26.791 13.074 46.042 1.00 89.06 491 ALA A O 1
ATOM 3973 N N . LYS A 1 492 ? -28.102 14.778 46.704 1.00 88.94 492 LYS A N 1
ATOM 3974 C CA . LYS A 1 492 ? -27.177 15.290 47.737 1.00 88.94 492 LYS A CA 1
ATOM 3975 C C . LYS A 1 492 ? -26.791 14.248 48.785 1.00 88.94 492 LYS A C 1
ATOM 3977 O O . LYS A 1 492 ? -25.688 14.298 49.318 1.00 88.94 492 LYS A O 1
ATOM 3982 N N . GLN A 1 493 ? -27.652 13.266 49.060 1.00 91.75 493 GLN A N 1
ATOM 3983 C CA . GLN A 1 493 ? -27.331 12.203 50.022 1.00 91.75 493 GLN A CA 1
ATOM 3984 C C . GLN A 1 493 ? -26.182 11.284 49.565 1.00 91.75 493 GLN A C 1
ATOM 3986 O O . GLN A 1 493 ? -25.591 10.598 50.393 1.00 91.75 493 GLN A O 1
ATOM 3991 N N . PHE A 1 494 ? -25.863 11.265 48.266 1.00 92.88 494 PHE A N 1
ATOM 3992 C CA . PHE A 1 494 ? -24.768 10.472 47.700 1.00 92.88 494 PHE A CA 1
ATOM 3993 C C . PHE A 1 494 ? -23.470 11.271 47.550 1.00 92.88 494 PHE A C 1
ATOM 3995 O O . PHE A 1 494 ? -22.445 10.697 47.193 1.00 92.88 494 PHE A O 1
ATOM 4002 N N . GLU A 1 495 ? -23.488 12.578 47.823 1.00 89.25 495 GLU A N 1
ATOM 4003 C CA . GLU A 1 495 ? -22.375 13.480 47.522 1.00 89.25 495 GLU A CA 1
ATOM 4004 C C . GLU A 1 495 ? -21.094 13.107 48.275 1.00 89.25 495 GLU A C 1
ATOM 4006 O O . GLU A 1 495 ? -20.023 13.079 47.676 1.00 89.25 495 GLU A O 1
ATOM 4011 N N . GLU A 1 496 ? -21.199 12.737 49.554 1.00 90.94 496 GLU A N 1
ATOM 4012 C CA . GLU A 1 496 ? -20.043 12.306 50.349 1.00 90.94 496 GLU A CA 1
ATOM 4013 C C . GLU A 1 496 ? -19.369 11.070 49.737 1.00 90.94 496 GLU A C 1
ATOM 4015 O O . GLU A 1 496 ? -18.151 11.045 49.594 1.00 90.94 496 GLU A O 1
ATOM 4020 N N . VAL A 1 497 ? -20.157 10.077 49.313 1.00 93.19 497 VAL A N 1
ATOM 4021 C CA . VAL A 1 497 ? -19.653 8.824 48.726 1.00 93.19 497 VAL A CA 1
ATOM 4022 C C . VAL A 1 497 ? -19.110 9.044 47.314 1.00 93.19 497 VAL A C 1
ATOM 4024 O O . VAL A 1 497 ? -18.066 8.507 46.965 1.00 93.19 497 VAL A O 1
ATOM 4027 N N . LEU A 1 498 ? -19.768 9.868 46.498 1.00 92.38 498 LEU A N 1
ATOM 4028 C CA . LEU A 1 498 ? -19.314 10.171 45.139 1.00 92.38 498 LEU A CA 1
ATOM 4029 C C . LEU A 1 498 ? -17.927 10.835 45.132 1.00 92.38 498 LEU A C 1
ATOM 4031 O O . LEU A 1 498 ? -17.134 10.591 44.227 1.00 92.38 498 LEU A O 1
ATOM 4035 N N . GLN A 1 499 ? -17.594 11.637 46.149 1.00 92.06 499 GLN A N 1
ATOM 4036 C CA . GLN A 1 499 ? -16.284 12.292 46.236 1.00 92.06 499 GLN A CA 1
ATOM 4037 C C . GLN A 1 499 ? -15.136 11.351 46.640 1.00 92.06 499 GLN A C 1
ATOM 4039 O O . GLN A 1 499 ? -13.977 11.724 46.464 1.00 92.06 499 GLN A O 1
ATOM 4044 N N . THR A 1 500 ? -15.413 10.142 47.145 1.00 92.00 500 THR A N 1
ATOM 4045 C CA . THR A 1 500 ? -14.359 9.199 47.572 1.00 92.00 500 THR A CA 1
ATOM 4046 C C . THR A 1 500 ? -13.856 8.283 46.460 1.00 92.00 500 THR A C 1
ATOM 4048 O O . THR A 1 500 ? -12.792 7.686 46.615 1.00 92.00 500 THR A O 1
ATOM 4051 N N . VAL A 1 501 ? -14.585 8.174 45.347 1.00 92.00 501 VAL A N 1
ATOM 4052 C CA . VAL A 1 501 ? -14.300 7.205 44.278 1.00 92.00 501 VA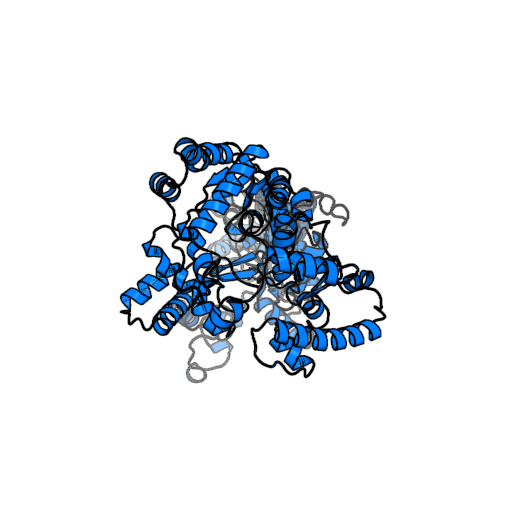L A CA 1
ATOM 4053 C C . VAL A 1 501 ? -13.622 7.837 43.066 1.00 92.00 501 VAL A C 1
ATOM 4055 O O . VAL A 1 501 ? -13.860 9.003 42.748 1.00 92.00 501 VAL A O 1
ATOM 4058 N N . GLY A 1 502 ? -12.783 7.069 42.367 1.00 90.75 502 GLY A N 1
ATOM 4059 C CA . GLY A 1 502 ? -12.190 7.473 41.087 1.00 90.75 502 GLY A CA 1
ATOM 4060 C C . GLY A 1 502 ? -13.098 7.155 39.899 1.00 90.75 502 GLY A C 1
ATOM 4061 O O . GLY A 1 502 ? -13.284 7.995 39.026 1.00 90.75 502 GLY A O 1
ATOM 4062 N N . THR A 1 503 ? -13.714 5.972 39.910 1.00 93.31 503 THR A N 1
ATOM 4063 C CA . THR A 1 503 ? -14.672 5.502 38.902 1.00 93.31 503 THR A CA 1
ATOM 4064 C C . THR A 1 503 ? -16.003 5.127 39.555 1.00 93.31 503 THR A C 1
ATOM 4066 O O . THR A 1 503 ? -16.059 4.772 40.731 1.00 93.31 503 THR A O 1
ATOM 4069 N N . GLY A 1 504 ? -17.094 5.181 38.791 1.00 93.69 504 GLY A N 1
ATOM 4070 C CA . GLY A 1 504 ? -18.398 4.690 39.214 1.00 93.69 504 GLY A CA 1
ATOM 4071 C C . GLY A 1 504 ? -18.386 3.217 39.614 1.00 93.69 504 GLY A C 1
ATOM 4072 O O . GLY A 1 504 ? -19.137 2.841 40.506 1.00 93.69 504 GLY A O 1
ATOM 4073 N N . PHE A 1 505 ? -17.498 2.389 39.054 1.00 91.69 505 PHE A N 1
ATOM 4074 C CA . PHE A 1 505 ? -17.414 0.970 39.424 1.00 91.69 505 PHE A CA 1
ATOM 4075 C C . PHE A 1 505 ? -16.976 0.737 40.881 1.00 91.69 505 PHE A C 1
ATOM 4077 O O . PHE A 1 505 ? -17.308 -0.302 41.452 1.00 91.69 505 PHE A O 1
ATOM 4084 N N . ASP A 1 506 ? -16.319 1.720 41.507 1.00 91.81 506 ASP A N 1
ATOM 4085 C CA . ASP A 1 506 ? -15.917 1.672 42.919 1.00 91.81 506 ASP A CA 1
ATOM 4086 C C . ASP A 1 506 ? -17.052 2.068 43.877 1.00 91.81 506 ASP A C 1
ATOM 4088 O O . ASP A 1 506 ? -16.916 1.945 45.099 1.00 91.81 506 ASP A O 1
ATOM 4092 N N . LEU A 1 507 ? -18.180 2.563 43.352 1.00 92.88 507 LEU A N 1
ATOM 4093 C CA . LEU A 1 507 ? -19.307 2.971 44.181 1.00 92.88 507 LEU A CA 1
ATOM 4094 C C . LEU A 1 507 ? -19.910 1.756 44.917 1.00 92.88 507 LEU A C 1
ATOM 4096 O O . LEU A 1 507 ? -20.074 0.672 44.338 1.00 92.88 507 LEU A O 1
ATOM 4100 N N . PRO A 1 508 ? -20.284 1.903 46.201 1.00 92.12 508 PRO A N 1
ATOM 4101 C CA . PRO A 1 508 ? -20.982 0.849 46.924 1.00 92.12 508 PRO A CA 1
ATOM 4102 C C . PRO A 1 508 ? -22.389 0.641 46.356 1.00 92.12 508 PRO A C 1
ATOM 4104 O O . PRO A 1 508 ? -22.993 1.560 45.801 1.00 92.12 508 PRO A O 1
ATOM 4107 N N . ASP A 1 509 ? -22.939 -0.559 46.515 1.00 92.25 509 ASP A N 1
ATOM 4108 C CA . ASP A 1 509 ? -24.327 -0.820 46.130 1.00 92.25 509 ASP A CA 1
ATOM 4109 C C . ASP A 1 509 ? -25.273 0.065 46.949 1.00 92.25 509 ASP A C 1
ATOM 4111 O O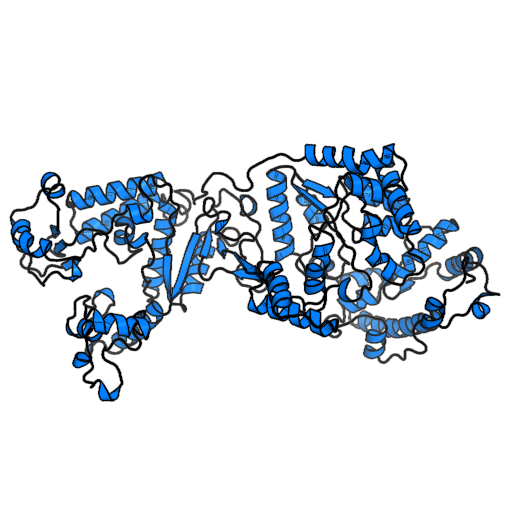 . ASP A 1 509 ? -25.107 0.235 48.161 1.00 92.25 509 ASP A O 1
ATOM 4115 N N . ALA A 1 510 ? -26.263 0.648 46.279 1.00 93.62 510 ALA A N 1
ATOM 4116 C CA . ALA A 1 510 ? -27.197 1.583 46.883 1.00 93.62 510 ALA A CA 1
ATOM 4117 C C . ALA A 1 510 ? -28.604 1.403 46.311 1.00 93.62 510 ALA A C 1
ATOM 4119 O O . ALA A 1 510 ? -28.795 0.904 45.203 1.00 93.62 510 ALA A O 1
ATOM 4120 N N . THR A 1 511 ? -29.610 1.836 47.067 1.00 95.69 511 THR A N 1
ATOM 4121 C CA . THR A 1 511 ? -31.010 1.816 46.633 1.00 95.69 511 THR A CA 1
ATOM 4122 C C . THR A 1 511 ? -31.470 3.206 46.231 1.00 95.69 511 THR A C 1
ATOM 4124 O O . THR A 1 511 ? -31.172 4.193 46.901 1.00 95.69 511 THR A O 1
ATOM 4127 N N . CYS A 1 512 ? -32.260 3.275 45.169 1.00 94.69 512 CYS A N 1
ATOM 4128 C CA . CYS A 1 512 ? -32.813 4.502 44.638 1.00 94.69 512 CYS A CA 1
ATOM 4129 C C . CYS A 1 512 ? -33.730 5.165 45.676 1.00 94.69 512 CYS A C 1
ATOM 4131 O O . CYS A 1 512 ? -34.719 4.552 46.090 1.00 94.69 512 CYS A O 1
ATOM 4133 N N . PRO A 1 513 ? -33.480 6.429 46.047 1.00 93.44 513 PRO A N 1
ATOM 4134 C CA . PRO A 1 513 ? -34.282 7.120 47.055 1.00 93.44 513 PRO A CA 1
ATOM 4135 C C . PRO A 1 513 ? -35.698 7.450 46.579 1.00 93.44 513 PRO A C 1
ATOM 4137 O O . PRO A 1 513 ? -36.598 7.636 47.392 1.00 93.44 513 PRO A O 1
ATOM 4140 N N . THR A 1 514 ? -35.909 7.499 45.263 1.00 91.94 514 THR A N 1
ATOM 4141 C CA . THR A 1 514 ? -37.195 7.850 44.656 1.00 91.94 514 THR A CA 1
ATOM 4142 C C . THR A 1 514 ? -38.130 6.646 44.533 1.00 91.94 514 THR A C 1
ATOM 4144 O O . THR A 1 514 ? -39.337 6.788 44.711 1.00 91.94 514 THR A O 1
ATOM 4147 N N . CYS A 1 515 ? -37.608 5.452 44.219 1.00 94.25 515 CYS A N 1
ATOM 4148 C CA . CYS A 1 515 ? -38.446 4.279 43.924 1.00 94.25 515 CYS A CA 1
ATOM 4149 C C . CYS A 1 515 ? -38.054 2.975 44.641 1.00 94.25 515 CYS A C 1
ATOM 4151 O O . CYS A 1 515 ? -38.740 1.965 44.462 1.00 94.25 515 CYS A O 1
ATOM 4153 N N . GLY A 1 516 ? -36.968 2.974 45.419 1.00 92.56 516 GLY A N 1
ATOM 4154 C CA . GLY A 1 516 ? -36.485 1.825 46.192 1.00 92.56 516 GLY A CA 1
ATOM 4155 C C . GLY A 1 516 ? -35.829 0.702 45.381 1.00 92.56 516 GLY A C 1
ATOM 4156 O O . GLY A 1 516 ? -35.471 -0.318 45.958 1.00 92.56 516 GLY A O 1
ATOM 4157 N N . HIS A 1 517 ? -35.690 0.850 44.061 1.00 95.00 517 HIS A N 1
ATOM 4158 C CA . HIS A 1 517 ? -34.982 -0.115 43.213 1.00 95.00 517 HIS A CA 1
ATOM 4159 C C . HIS A 1 517 ? -33.463 -0.004 43.388 1.00 95.00 517 HIS A C 1
ATOM 4161 O O . HIS A 1 517 ? -32.983 1.066 43.751 1.00 95.00 517 HIS A O 1
ATOM 4167 N N . GLU A 1 518 ? -32.704 -1.062 43.115 1.00 94.00 518 GLU A N 1
ATOM 4168 C CA . GLU A 1 518 ? -31.237 -0.995 43.147 1.00 94.00 518 GLU A CA 1
ATOM 4169 C C . GLU A 1 518 ? -30.716 0.014 42.109 1.00 94.00 518 GLU A C 1
ATOM 4171 O O . GLU A 1 518 ? -31.307 0.198 41.038 1.00 94.00 518 GLU A O 1
ATOM 4176 N N . LEU A 1 519 ? -29.668 0.746 42.488 1.00 94.19 519 LEU A N 1
ATOM 4177 C CA . LEU A 1 519 ? -28.995 1.709 41.626 1.00 94.19 519 LEU A CA 1
ATOM 4178 C C . LEU A 1 519 ? -27.875 1.023 40.858 1.00 94.19 519 LEU A C 1
ATOM 4180 O O . LEU A 1 519 ? -27.082 0.271 41.419 1.00 94.19 519 LEU A O 1
ATOM 4184 N N . GLU A 1 520 ? -27.792 1.366 39.584 1.00 93.44 520 GLU A N 1
ATOM 4185 C CA . GLU A 1 520 ? -26.662 1.051 38.729 1.00 93.44 520 GLU A CA 1
ATOM 4186 C C . GLU A 1 520 ? -25.559 2.086 38.926 1.00 93.44 520 GLU A C 1
ATOM 4188 O O . GLU A 1 520 ? -25.813 3.209 39.377 1.00 93.44 520 GLU A O 1
ATOM 4193 N N . LYS A 1 521 ? -24.333 1.697 38.581 1.00 93.56 521 LYS A N 1
ATOM 4194 C CA . LYS A 1 521 ? -23.111 2.454 38.847 1.00 93.56 521 LYS A CA 1
ATOM 4195 C C . LYS A 1 521 ? -22.262 2.495 37.589 1.00 93.56 521 LYS A C 1
ATOM 4197 O O . LYS A 1 521 ? -22.004 1.443 37.011 1.00 93.56 521 LYS A O 1
ATOM 4202 N N . ASP A 1 522 ? -21.845 3.683 37.173 1.00 94.06 522 ASP A N 1
ATOM 4203 C CA . ASP A 1 522 ? -21.076 3.846 35.938 1.00 94.06 522 ASP A CA 1
ATOM 4204 C C . ASP A 1 522 ? -20.303 5.177 35.926 1.00 94.06 522 ASP A C 1
ATOM 4206 O O . ASP A 1 522 ? -20.424 5.999 36.840 1.00 94.06 522 ASP A O 1
ATOM 4210 N N . GLY A 1 523 ? -19.504 5.395 34.886 1.00 94.75 523 GLY A N 1
ATOM 4211 C CA . GLY A 1 523 ? -18.726 6.607 34.664 1.00 94.75 523 GLY A CA 1
ATOM 4212 C C . GLY A 1 523 ? -17.257 6.440 35.041 1.00 94.75 523 GLY A C 1
ATOM 4213 O O . GLY A 1 523 ? -16.910 6.061 36.162 1.00 94.75 523 GLY A O 1
ATOM 4214 N N . VAL A 1 524 ? -16.372 6.740 34.097 1.00 94.69 524 VAL A N 1
ATOM 4215 C CA . VAL A 1 524 ? -14.910 6.653 34.269 1.00 94.69 524 VAL A CA 1
ATOM 4216 C C . VAL A 1 524 ? -14.194 8.001 34.135 1.00 94.69 524 VAL A C 1
ATOM 4218 O O . VAL A 1 524 ? -12.970 8.031 34.165 1.00 94.69 524 VAL A O 1
ATOM 4221 N N . ASP A 1 525 ? -14.945 9.101 34.025 1.00 94.50 525 ASP A N 1
ATOM 4222 C CA . ASP A 1 525 ? -14.434 10.480 33.975 1.00 94.50 525 ASP A CA 1
ATOM 4223 C C . ASP A 1 525 ? -13.389 10.716 32.872 1.00 94.50 525 ASP A C 1
ATOM 4225 O O . ASP A 1 525 ? -12.240 11.082 33.126 1.00 94.50 525 ASP A O 1
ATOM 4229 N N . ILE A 1 526 ? -13.780 10.467 31.616 1.00 93.69 526 ILE A N 1
ATOM 4230 C CA . ILE A 1 526 ? -12.878 10.620 30.469 1.00 93.69 526 ILE A CA 1
ATOM 4231 C C . ILE A 1 526 ? -13.325 11.814 29.606 1.00 93.69 526 ILE A C 1
ATOM 4233 O O . ILE A 1 526 ? -14.462 11.843 29.115 1.00 93.69 526 ILE A O 1
ATOM 4237 N N . PRO A 1 527 ? -12.445 12.807 29.365 1.00 92.62 527 PRO A N 1
ATOM 4238 C CA . PRO A 1 527 ? -12.773 13.963 28.539 1.00 92.62 527 PRO A CA 1
ATOM 4239 C C . PRO A 1 527 ? -12.793 13.600 27.051 1.00 92.62 527 PRO A C 1
ATOM 4241 O O . PRO A 1 527 ? -11.864 12.964 26.541 1.00 92.62 527 PRO A O 1
ATOM 4244 N N . PHE A 1 528 ? -13.834 14.058 26.353 1.00 92.00 528 PHE A N 1
ATOM 4245 C CA . PHE A 1 528 ? -14.073 13.823 24.924 1.00 92.00 528 PHE A CA 1
ATOM 4246 C C . PHE A 1 528 ? -12.927 14.312 24.033 1.00 92.00 528 PHE A C 1
ATOM 4248 O O . PHE A 1 528 ? -12.611 13.700 23.016 1.00 92.00 528 PHE A O 1
ATOM 4255 N N . GLU A 1 529 ? -12.254 15.386 24.435 1.00 90.88 529 GLU A N 1
ATOM 4256 C CA . GLU A 1 529 ? -11.148 16.001 23.703 1.00 90.88 529 GLU A CA 1
ATOM 4257 C C . GLU A 1 529 ? -9.937 15.068 23.559 1.00 90.88 529 GLU A C 1
ATOM 4259 O O . GLU A 1 529 ? -9.103 15.269 22.679 1.00 90.88 529 GLU A O 1
ATOM 4264 N N . THR A 1 530 ? -9.861 13.994 24.353 1.00 87.69 530 THR A N 1
ATOM 4265 C CA . THR A 1 530 ? -8.880 12.912 24.151 1.00 87.69 530 THR A CA 1
ATOM 4266 C C . THR A 1 530 ? -9.043 12.243 22.780 1.00 87.69 530 THR A C 1
ATOM 4268 O O . THR A 1 530 ? -8.066 11.761 22.196 1.00 87.69 530 THR A O 1
ATOM 4271 N N . PHE A 1 531 ? -10.271 12.216 22.253 1.00 85.44 531 PHE A N 1
ATOM 4272 C CA . PHE A 1 531 ? -10.592 11.624 20.961 1.00 85.44 531 PHE A CA 1
ATOM 4273 C C . PHE A 1 531 ? -10.301 12.574 19.800 1.00 85.44 531 PHE A C 1
ATOM 4275 O O . PHE A 1 531 ? -9.407 12.283 19.003 1.00 85.44 531 PHE A O 1
ATOM 4282 N N . LEU A 1 532 ? -11.013 13.705 19.739 1.00 83.38 532 LEU A N 1
ATOM 4283 C CA . LEU A 1 532 ? -11.036 14.619 18.585 1.00 83.38 532 LEU A CA 1
ATOM 4284 C C . LEU A 1 532 ? -10.234 15.916 18.774 1.00 83.38 532 LEU A C 1
ATOM 4286 O O . LEU A 1 532 ? -10.220 16.759 17.882 1.00 83.38 532 LEU A O 1
ATOM 4290 N N . GLY A 1 533 ? -9.557 16.092 19.910 1.00 85.25 533 GLY A N 1
ATOM 4291 C CA . GLY A 1 533 ? -8.953 17.376 20.259 1.00 85.25 533 GLY A CA 1
ATOM 4292 C C . GLY A 1 533 ? -10.007 18.425 20.624 1.00 85.25 533 GLY A C 1
ATOM 4293 O O . GLY A 1 533 ? -11.184 18.115 20.813 1.00 85.25 533 GLY A O 1
ATOM 4294 N N . PHE A 1 534 ? -9.569 19.677 20.755 1.00 81.25 534 PHE A N 1
ATOM 4295 C CA . PHE A 1 534 ? -10.457 20.800 21.078 1.00 81.25 534 PHE A CA 1
ATOM 4296 C C . PHE A 1 534 ? -11.129 21.380 19.831 1.00 81.25 534 PHE A C 1
ATOM 4298 O O . PHE A 1 534 ? -12.305 21.736 19.888 1.00 81.25 534 PHE A O 1
ATOM 4305 N N . ASP A 1 535 ? -10.397 21.432 18.714 1.00 72.50 535 ASP A N 1
ATOM 4306 C CA . ASP A 1 535 ? -10.841 22.065 17.468 1.00 72.50 535 ASP A CA 1
ATOM 4307 C C . ASP A 1 535 ? -11.329 21.050 16.414 1.00 72.50 535 ASP A C 1
ATOM 4309 O O . ASP A 1 535 ? -11.735 21.446 15.324 1.00 72.50 535 ASP A O 1
ATOM 4313 N N . GLY A 1 536 ? -11.317 19.743 16.718 1.00 66.00 536 GLY A N 1
ATOM 4314 C CA . GLY A 1 536 ? -11.692 18.693 15.758 1.00 66.00 536 GLY A CA 1
ATOM 4315 C C . GLY A 1 536 ? -10.646 18.451 14.663 1.00 66.00 536 GLY A C 1
ATOM 4316 O O . GLY A 1 536 ? -10.942 17.819 13.651 1.00 66.00 536 GLY A O 1
ATOM 4317 N N . ASP A 1 537 ? -9.430 18.958 14.864 1.00 67.12 537 ASP A N 1
ATOM 4318 C CA . ASP A 1 537 ? -8.300 18.928 13.936 1.00 67.12 537 ASP A CA 1
ATOM 4319 C C . ASP A 1 537 ? -7.640 17.548 13.821 1.00 67.12 537 ASP A C 1
ATOM 4321 O O . ASP A 1 537 ? -6.883 17.290 12.885 1.00 67.12 537 ASP A O 1
ATOM 4325 N N . LYS A 1 538 ? -7.948 16.639 14.747 1.00 74.06 538 LYS A N 1
ATOM 4326 C CA . LYS A 1 538 ? -7.461 15.264 14.726 1.00 74.06 538 LYS A CA 1
ATOM 4327 C C . LYS A 1 538 ? -8.457 14.350 14.012 1.00 74.06 538 LYS A C 1
ATOM 4329 O O . LYS A 1 538 ? -9.600 14.214 14.447 1.00 74.06 538 LYS A O 1
ATOM 4334 N N . VAL A 1 539 ? -8.000 13.660 12.967 1.00 73.19 539 VAL A N 1
ATOM 4335 C CA . VAL A 1 539 ? -8.778 12.593 12.321 1.00 73.19 539 VAL A CA 1
ATOM 4336 C C . VAL A 1 539 ? -8.948 11.425 13.311 1.00 73.19 539 VAL A C 1
ATOM 4338 O O . VAL A 1 539 ? -7.949 10.919 13.831 1.00 73.19 539 VAL A O 1
ATOM 4341 N N . PRO A 1 540 ? -10.186 11.005 13.630 1.00 73.19 540 PRO A N 1
ATOM 4342 C CA . PRO A 1 540 ? -10.444 9.953 14.599 1.00 73.19 540 PRO A CA 1
ATOM 4343 C C . PRO A 1 540 ? -10.085 8.577 14.037 1.00 73.19 540 PRO A C 1
ATOM 4345 O O . PRO A 1 540 ? -10.428 8.249 12.902 1.00 73.19 540 PRO A O 1
ATOM 4348 N N . ASP A 1 541 ? -9.479 7.746 14.884 1.00 73.81 541 ASP A N 1
ATOM 4349 C CA . ASP A 1 541 ? -9.301 6.314 14.641 1.00 73.81 541 ASP A CA 1
ATOM 4350 C C . ASP A 1 541 ? -10.289 5.551 15.536 1.00 73.81 541 ASP A C 1
ATOM 4352 O O . ASP A 1 541 ? -10.229 5.660 16.767 1.00 73.81 541 ASP A O 1
ATOM 4356 N N . ILE A 1 542 ? -11.258 4.851 14.935 1.00 82.50 542 ILE A N 1
ATOM 4357 C CA . ILE A 1 542 ? -12.194 3.997 15.680 1.00 82.50 542 ILE A CA 1
ATOM 4358 C C . ILE A 1 542 ? -11.640 2.574 15.671 1.00 82.50 542 ILE A C 1
ATOM 4360 O O . ILE A 1 542 ? -11.814 1.823 14.708 1.00 82.50 542 ILE A O 1
ATOM 4364 N N . ASP A 1 543 ? -10.988 2.222 16.777 1.00 86.19 543 ASP A N 1
ATOM 4365 C CA . ASP A 1 543 ? -10.424 0.899 17.019 1.00 86.19 543 ASP A CA 1
ATOM 4366 C C . ASP A 1 543 ? -11.480 -0.057 17.581 1.00 86.19 543 ASP A C 1
ATOM 4368 O O . ASP A 1 543 ? -12.041 0.167 18.658 1.00 86.19 543 ASP A O 1
ATOM 4372 N N . LEU A 1 544 ? -11.699 -1.177 16.897 1.00 90.19 544 LEU A N 1
ATOM 4373 C CA . LEU A 1 544 ? -12.635 -2.212 17.329 1.00 90.19 544 LEU A CA 1
ATOM 4374 C C . LEU A 1 544 ? -11.932 -3.570 17.372 1.00 90.19 544 LEU A C 1
ATOM 4376 O O . LEU A 1 544 ? -11.429 -4.063 16.359 1.00 90.19 544 LEU A O 1
ATOM 4380 N N . ASN A 1 545 ? -11.921 -4.203 18.548 1.00 92.06 545 ASN A N 1
ATOM 4381 C CA . ASN A 1 545 ? -11.365 -5.542 18.725 1.00 92.06 545 ASN A CA 1
ATOM 4382 C C . ASN A 1 545 ? -12.456 -6.593 18.480 1.00 92.06 545 ASN A C 1
ATOM 4384 O O . ASN A 1 545 ? -13.247 -6.911 19.368 1.00 92.06 545 ASN A O 1
ATOM 4388 N N . PHE A 1 546 ? -12.481 -7.167 17.284 1.00 93.56 546 PHE A N 1
ATOM 4389 C CA . PHE A 1 546 ? -13.330 -8.307 16.950 1.00 93.56 546 PHE A CA 1
ATOM 4390 C C . PHE A 1 546 ? -12.663 -9.620 17.353 1.00 93.56 546 PHE A C 1
ATOM 4392 O O . PHE A 1 546 ? -11.440 -9.717 17.448 1.00 93.56 546 PHE A O 1
ATOM 4399 N N . SER A 1 547 ? -13.463 -10.674 17.519 1.00 93.69 547 SER A N 1
ATOM 4400 C CA . SER A 1 547 ? -12.920 -12.034 17.570 1.00 93.69 547 SER A CA 1
ATOM 4401 C C . SER A 1 547 ? -12.124 -12.327 16.298 1.00 93.69 547 SER A C 1
ATOM 4403 O O . SER A 1 547 ? -12.594 -12.043 15.192 1.00 93.69 547 SER A O 1
ATOM 4405 N N . GLY A 1 548 ? -10.953 -12.954 16.440 1.00 91.56 548 GLY A N 1
ATOM 4406 C CA . GLY A 1 548 ? -10.166 -13.433 15.299 1.00 91.56 548 GLY A CA 1
ATOM 4407 C C . GLY A 1 548 ? -10.956 -14.349 14.351 1.00 91.56 548 GLY A C 1
ATOM 4408 O O . GLY A 1 548 ? -10.718 -14.335 13.146 1.00 91.56 548 GLY A O 1
ATOM 4409 N N . GLU A 1 549 ? -11.955 -15.080 14.859 1.00 92.00 549 GLU A N 1
ATOM 4410 C CA . GLU A 1 549 ? -12.845 -15.928 14.053 1.00 92.00 549 GLU A CA 1
ATOM 4411 C C . GLU A 1 549 ? -13.852 -15.122 13.215 1.00 92.00 549 GLU A C 1
ATOM 4413 O O . GLU A 1 549 ? -14.272 -15.560 12.141 1.00 92.00 549 GLU A O 1
ATOM 4418 N N . TYR A 1 550 ? -14.252 -13.944 13.702 1.00 94.00 550 TYR A N 1
ATOM 4419 C CA . TYR A 1 550 ? -15.266 -13.096 13.071 1.00 94.00 550 TYR A CA 1
ATOM 4420 C C . TYR A 1 550 ? -14.664 -11.976 12.213 1.00 94.00 550 TYR A C 1
ATOM 4422 O O . TYR A 1 550 ? -15.323 -11.464 11.308 1.00 94.00 550 TYR A O 1
ATOM 4430 N N . GLN A 1 551 ? -13.399 -11.624 12.452 1.00 94.31 551 GLN A N 1
ATOM 4431 C CA . GLN A 1 551 ? -12.706 -10.490 11.840 1.00 94.31 551 GLN A CA 1
ATOM 4432 C C . GLN A 1 551 ? -12.868 -10.443 10.309 1.00 94.31 551 GLN A C 1
ATOM 4434 O O . GLN A 1 551 ? -13.262 -9.421 9.754 1.00 94.31 551 GLN A O 1
ATOM 4439 N N . ALA A 1 552 ? -12.656 -11.574 9.627 1.00 93.06 552 ALA A N 1
ATOM 4440 C CA . ALA A 1 552 ? -12.779 -11.659 8.171 1.00 93.06 552 ALA A CA 1
ATOM 4441 C C . ALA A 1 552 ? -14.196 -11.332 7.662 1.00 93.06 552 ALA A C 1
ATOM 4443 O O . ALA A 1 552 ? -14.339 -10.719 6.606 1.00 93.06 552 ALA A O 1
ATOM 4444 N N . ARG A 1 553 ? -15.244 -11.695 8.417 1.00 94.44 553 ARG A N 1
ATOM 4445 C CA . ARG A 1 553 ? -16.641 -11.369 8.079 1.00 94.44 553 ARG A CA 1
ATOM 4446 C C . ARG A 1 553 ? -16.934 -9.884 8.280 1.00 94.44 553 ARG A C 1
ATOM 4448 O O . ARG A 1 553 ? -17.663 -9.303 7.483 1.00 94.44 553 ARG A O 1
ATOM 4455 N N . ALA A 1 554 ? -16.358 -9.273 9.317 1.00 93.69 554 ALA A N 1
ATOM 4456 C CA . ALA A 1 554 ? -16.464 -7.834 9.546 1.00 93.69 554 ALA A CA 1
ATOM 4457 C C . ALA A 1 554 ? -15.778 -7.036 8.423 1.00 93.69 554 ALA A C 1
ATOM 4459 O O . ALA A 1 554 ? -16.341 -6.060 7.935 1.00 93.69 554 ALA A O 1
ATOM 4460 N N . HIS A 1 555 ? -14.617 -7.493 7.942 1.00 94.06 555 HIS A N 1
ATOM 4461 C CA . HIS A 1 555 ? -13.979 -6.906 6.760 1.00 94.06 555 HIS A CA 1
ATOM 4462 C C . HIS A 1 555 ? -14.839 -7.049 5.510 1.00 94.06 555 HIS A C 1
ATOM 4464 O O . HIS A 1 555 ? -15.015 -6.075 4.783 1.00 94.06 555 HIS A O 1
ATOM 4470 N N . GLU A 1 556 ? -15.391 -8.238 5.261 1.00 93.38 556 GLU A N 1
ATOM 4471 C CA . GLU A 1 556 ? -16.238 -8.476 4.087 1.00 93.38 556 GLU A CA 1
ATOM 4472 C C . GLU A 1 556 ? -17.472 -7.574 4.081 1.00 93.38 556 GLU A C 1
ATOM 4474 O O . GLU A 1 556 ? -17.832 -7.029 3.044 1.00 93.38 556 GLU A O 1
ATOM 4479 N N . PHE A 1 557 ? -18.056 -7.316 5.250 1.00 92.44 557 PHE A N 1
ATOM 4480 C CA . PHE A 1 557 ? -19.163 -6.376 5.371 1.00 92.44 557 PHE A CA 1
ATOM 4481 C C . PHE A 1 557 ? -18.798 -4.955 4.911 1.00 92.44 557 PHE A C 1
ATOM 4483 O O . PHE A 1 557 ? -19.611 -4.301 4.260 1.00 92.44 557 PHE A O 1
ATOM 4490 N N . CYS A 1 558 ? -17.575 -4.476 5.171 1.00 91.75 558 CYS A N 1
ATOM 4491 C CA . CYS A 1 558 ? -17.126 -3.202 4.601 1.00 91.75 558 CYS A CA 1
ATOM 4492 C C . CYS A 1 558 ? -17.099 -3.255 3.067 1.00 91.75 558 CYS A C 1
ATOM 4494 O O . CYS A 1 558 ? -17.510 -2.298 2.416 1.00 91.75 558 CYS A O 1
ATOM 4496 N N . ARG A 1 559 ? -16.673 -4.376 2.476 1.00 91.88 559 ARG A N 1
ATOM 4497 C CA . ARG A 1 559 ? -16.697 -4.557 1.019 1.00 91.88 559 ARG A CA 1
ATOM 4498 C C . ARG A 1 559 ? -18.116 -4.571 0.461 1.00 91.88 559 ARG A C 1
ATOM 4500 O O . ARG A 1 559 ? -18.363 -3.923 -0.547 1.00 91.88 559 ARG A O 1
ATOM 4507 N N . GLU A 1 560 ? -19.040 -5.266 1.127 1.00 91.69 560 GLU A N 1
ATOM 4508 C CA . GLU A 1 560 ? -20.466 -5.290 0.772 1.00 91.69 560 GLU A CA 1
ATOM 4509 C C . GLU A 1 560 ? -21.069 -3.876 0.797 1.00 91.69 560 GLU A C 1
ATOM 4511 O O . GLU A 1 560 ? -21.866 -3.524 -0.070 1.00 91.69 560 GLU A O 1
ATOM 4516 N N . LEU A 1 561 ? -20.677 -3.063 1.784 1.00 89.00 561 LEU A N 1
ATOM 4517 C CA . LEU A 1 561 ? -21.202 -1.715 1.988 1.00 89.00 561 LEU A CA 1
ATOM 4518 C C . LEU A 1 561 ? -20.653 -0.700 0.974 1.00 89.00 561 LEU A C 1
ATOM 4520 O O . LEU A 1 561 ? -21.405 0.117 0.438 1.00 89.00 561 LEU A O 1
ATOM 4524 N N . PHE A 1 562 ? -19.342 -0.726 0.733 1.00 89.62 562 PHE A N 1
ATOM 4525 C CA . PHE A 1 562 ? -18.663 0.277 -0.088 1.00 89.62 562 PHE A CA 1
ATOM 4526 C C . PHE A 1 562 ? -18.497 -0.139 -1.550 1.00 89.62 562 PHE A C 1
ATOM 4528 O O . PHE A 1 562 ? -18.575 0.714 -2.432 1.00 89.62 562 PHE A O 1
ATOM 4535 N N . GLY A 1 563 ? -18.324 -1.432 -1.810 1.00 90.62 563 GLY A N 1
ATOM 4536 C CA . GLY A 1 563 ? -17.945 -1.992 -3.103 1.00 90.62 563 GLY A CA 1
ATOM 4537 C C . GLY A 1 563 ? -16.476 -2.421 -3.140 1.00 90.62 563 GLY A C 1
ATOM 4538 O O . GLY A 1 563 ? -15.633 -1.907 -2.402 1.00 90.62 563 GLY A O 1
ATOM 4539 N N . GLU A 1 564 ? -16.152 -3.369 -4.023 1.00 89.88 564 GLU A N 1
ATOM 4540 C CA . GLU A 1 564 ? -14.800 -3.939 -4.117 1.00 89.88 564 GLU A CA 1
ATOM 4541 C C . GLU A 1 564 ? -13.729 -2.898 -4.469 1.00 89.88 564 GLU A C 1
ATOM 4543 O O . GLU A 1 564 ? -12.600 -3.011 -3.996 1.00 89.88 564 GLU A O 1
ATOM 4548 N N . ASP A 1 565 ? -14.072 -1.892 -5.280 1.00 92.06 565 ASP A N 1
ATOM 4549 C CA . ASP A 1 565 ? -13.191 -0.788 -5.699 1.00 92.06 565 ASP A CA 1
ATOM 4550 C C . ASP A 1 565 ? -13.188 0.409 -4.730 1.00 92.06 565 ASP A C 1
ATOM 4552 O O . ASP A 1 565 ? -12.539 1.422 -4.999 1.00 92.06 565 ASP A O 1
ATOM 4556 N N . ASN A 1 566 ? -13.881 0.291 -3.595 1.00 94.56 566 ASN A N 1
ATOM 4557 C CA . ASN A 1 566 ? -14.048 1.363 -2.614 1.00 94.56 566 ASN A CA 1
ATOM 4558 C C . ASN A 1 566 ? -13.674 0.944 -1.183 1.00 94.56 566 ASN A C 1
ATOM 4560 O O . ASN A 1 566 ? -13.690 1.779 -0.281 1.00 94.56 566 ASN A O 1
ATOM 4564 N N . ALA A 1 567 ? -13.309 -0.318 -0.962 1.00 94.75 567 ALA A N 1
ATOM 4565 C CA . ALA A 1 567 ? -12.790 -0.811 0.308 1.00 94.75 567 ALA A CA 1
ATOM 4566 C C . ALA A 1 567 ? -11.496 -1.594 0.073 1.00 94.75 567 ALA A C 1
ATOM 4568 O O . ALA A 1 567 ? -11.481 -2.606 -0.628 1.00 94.75 567 ALA A O 1
ATOM 4569 N N . PHE A 1 568 ? -10.409 -1.146 0.698 1.00 95.94 568 PHE A N 1
ATOM 4570 C CA . PHE A 1 568 ? -9.089 -1.756 0.557 1.00 95.94 568 PHE A CA 1
ATOM 4571 C C . PHE A 1 568 ? -8.489 -2.059 1.919 1.00 95.94 568 PHE A C 1
ATOM 4573 O O . PHE A 1 568 ? -8.698 -1.331 2.887 1.00 95.94 568 PHE A O 1
ATOM 4580 N N . ARG A 1 569 ? -7.664 -3.100 1.994 1.00 95.75 569 ARG A N 1
ATOM 4581 C CA . ARG A 1 569 ? -6.769 -3.261 3.143 1.00 95.75 569 ARG A CA 1
ATOM 4582 C C . ARG A 1 569 ? -5.724 -2.149 3.122 1.00 95.75 569 ARG A C 1
ATOM 4584 O O . ARG A 1 569 ? -5.162 -1.851 2.071 1.00 95.75 569 ARG A O 1
ATOM 4591 N N . ALA A 1 570 ? -5.400 -1.564 4.268 1.00 95.69 570 ALA A N 1
ATOM 4592 C CA . ALA A 1 570 ? -4.241 -0.680 4.342 1.00 95.69 570 ALA A CA 1
ATOM 4593 C C . ALA A 1 570 ? -2.965 -1.482 4.014 1.00 95.69 570 ALA A C 1
ATOM 4595 O O . ALA A 1 570 ? -2.709 -2.531 4.612 1.00 95.69 570 ALA A O 1
ATOM 4596 N N . GLY A 1 571 ? -2.186 -1.030 3.031 1.00 95.81 571 GLY A N 1
ATOM 4597 C CA . GLY A 1 571 ? -0.925 -1.662 2.648 1.00 95.81 571 GLY A CA 1
ATOM 4598 C C . GLY A 1 571 ? 0.200 -1.367 3.634 1.00 95.81 571 GLY A C 1
ATOM 4599 O O . GLY A 1 571 ? 0.222 -0.328 4.293 1.00 95.81 571 GLY A O 1
ATOM 4600 N N . THR A 1 572 ? 1.163 -2.284 3.732 1.00 94.56 572 THR A N 1
ATOM 4601 C CA . THR A 1 572 ? 2.392 -2.078 4.513 1.00 94.56 572 THR A CA 1
ATOM 4602 C C . THR A 1 572 ? 3.633 -2.336 3.667 1.00 94.56 572 THR A C 1
ATOM 4604 O O . THR A 1 572 ? 3.657 -3.215 2.803 1.00 94.56 572 THR A O 1
ATOM 4607 N N . ILE A 1 573 ? 4.700 -1.575 3.926 1.00 94.44 573 ILE A N 1
ATOM 4608 C CA . ILE A 1 573 ? 6.000 -1.754 3.273 1.00 94.44 573 ILE A CA 1
ATOM 4609 C C . ILE A 1 573 ? 6.947 -2.428 4.264 1.00 94.44 573 ILE A C 1
ATOM 4611 O O . ILE A 1 573 ? 7.363 -1.841 5.260 1.00 94.44 573 ILE A O 1
ATOM 4615 N N . SER A 1 574 ? 7.318 -3.673 3.975 1.00 92.50 574 SER A N 1
ATOM 4616 C CA . SER A 1 574 ? 8.299 -4.407 4.769 1.00 92.50 574 SER A CA 1
ATOM 4617 C C . SER A 1 574 ? 9.706 -4.020 4.332 1.00 92.50 574 SER A C 1
ATOM 4619 O O . SER A 1 574 ? 10.098 -4.245 3.184 1.00 92.50 574 SER A O 1
ATOM 4621 N N . THR A 1 575 ? 10.487 -3.462 5.252 1.00 94.12 575 THR A N 1
ATOM 4622 C CA . THR A 1 575 ? 11.869 -3.042 5.004 1.00 94.12 575 THR A CA 1
ATOM 4623 C C . THR A 1 575 ? 12.878 -4.044 5.565 1.00 94.12 575 THR A C 1
ATOM 4625 O O . THR A 1 575 ? 12.557 -4.948 6.343 1.00 94.12 575 THR A O 1
ATOM 4628 N N . ILE A 1 576 ? 14.133 -3.928 5.139 1.00 93.81 576 ILE A N 1
ATOM 4629 C CA . ILE A 1 576 ? 15.221 -4.758 5.651 1.00 93.81 576 ILE A CA 1
ATOM 4630 C C . ILE A 1 576 ? 15.548 -4.325 7.081 1.00 93.81 576 ILE A C 1
ATOM 4632 O O . ILE A 1 576 ? 16.076 -3.238 7.302 1.00 93.81 576 ILE A O 1
ATOM 4636 N N . ALA A 1 577 ? 15.272 -5.207 8.042 1.00 94.88 577 ALA A N 1
ATOM 4637 C CA . ALA A 1 577 ? 15.656 -5.038 9.440 1.00 94.88 577 ALA A CA 1
ATOM 4638 C C . ALA A 1 577 ? 17.129 -5.418 9.688 1.00 94.88 577 ALA A C 1
ATOM 4640 O O . ALA A 1 577 ? 17.729 -6.187 8.930 1.00 94.88 577 ALA A O 1
ATOM 4641 N N . SER A 1 578 ? 17.690 -4.965 10.815 1.00 94.75 578 SER A N 1
ATOM 4642 C CA . SER A 1 578 ? 19.119 -5.100 11.143 1.00 94.75 578 SER A CA 1
ATOM 4643 C C . SER A 1 578 ? 19.658 -6.535 11.069 1.00 94.75 578 SER A C 1
ATOM 4645 O O . SER A 1 578 ? 20.772 -6.751 10.595 1.00 94.75 578 SER A O 1
ATOM 4647 N N . ARG A 1 579 ? 18.879 -7.542 11.495 1.00 94.25 579 ARG A N 1
ATOM 4648 C CA . ARG A 1 579 ? 19.299 -8.957 11.421 1.00 94.25 579 ARG A CA 1
ATOM 4649 C C . ARG A 1 579 ? 19.436 -9.444 9.976 1.00 94.25 579 ARG A C 1
ATOM 4651 O O . ARG A 1 579 ? 20.416 -10.105 9.641 1.00 94.25 579 ARG A O 1
ATOM 4658 N N . THR A 1 580 ? 18.477 -9.092 9.122 1.00 93.56 580 THR A N 1
ATOM 4659 C CA . THR A 1 580 ? 18.492 -9.442 7.695 1.00 93.56 580 THR A CA 1
ATOM 4660 C C . THR A 1 580 ? 19.629 -8.724 6.976 1.00 93.56 580 THR A C 1
ATOM 4662 O O . THR A 1 580 ? 20.372 -9.362 6.233 1.00 93.56 580 THR A O 1
ATOM 4665 N N . ALA A 1 581 ? 19.826 -7.431 7.260 1.00 95.56 581 ALA A N 1
ATOM 4666 C CA . ALA A 1 581 ? 20.942 -6.650 6.731 1.00 95.56 581 ALA A CA 1
ATOM 4667 C C . ALA A 1 581 ? 22.297 -7.296 7.061 1.00 95.56 581 ALA A C 1
ATOM 4669 O O . ALA A 1 581 ? 23.130 -7.498 6.179 1.00 95.56 581 ALA A O 1
ATOM 4670 N N . TYR A 1 582 ? 22.492 -7.699 8.320 1.00 95.62 582 TYR A N 1
ATOM 4671 C CA . TYR A 1 582 ? 23.705 -8.392 8.751 1.00 95.62 582 TYR A CA 1
ATOM 4672 C C . TYR A 1 582 ? 23.935 -9.695 7.967 1.00 95.62 582 TYR A C 1
ATOM 4674 O O . TYR A 1 582 ? 25.049 -9.965 7.517 1.00 95.62 582 TYR A O 1
ATOM 4682 N N . GLY A 1 583 ? 22.874 -10.481 7.751 1.00 94.69 583 GLY A N 1
ATOM 4683 C CA . GLY A 1 583 ? 22.923 -11.700 6.942 1.00 94.69 583 GLY A CA 1
ATOM 4684 C C . GLY A 1 583 ? 23.313 -11.446 5.482 1.00 94.69 583 GLY A C 1
ATOM 4685 O O . GLY A 1 583 ? 24.150 -12.169 4.942 1.00 94.69 583 GLY A O 1
ATOM 4686 N N . TYR A 1 584 ? 22.764 -10.400 4.856 1.00 94.88 584 TYR A N 1
ATOM 4687 C CA . TYR A 1 584 ? 23.085 -10.030 3.471 1.00 94.88 584 TYR A CA 1
ATOM 4688 C C . TYR A 1 584 ? 24.550 -9.620 3.323 1.00 94.88 584 TYR A C 1
ATOM 4690 O O . TYR A 1 584 ? 25.246 -10.137 2.449 1.00 94.88 584 TYR A O 1
ATOM 4698 N N . VAL A 1 585 ? 25.037 -8.752 4.214 1.00 96.12 585 VAL A N 1
ATOM 4699 C CA . VAL A 1 585 ? 26.435 -8.300 4.220 1.00 96.12 585 VAL A CA 1
ATOM 4700 C C . VAL A 1 585 ? 27.384 -9.475 4.416 1.00 96.12 585 VAL A C 1
ATOM 4702 O O . VAL A 1 585 ? 28.331 -9.630 3.649 1.00 96.12 585 VAL A O 1
ATOM 4705 N N . LYS A 1 586 ? 27.126 -10.331 5.412 1.00 94.69 586 LYS A N 1
ATOM 4706 C CA . LYS A 1 586 ? 27.979 -11.491 5.686 1.00 94.69 586 LYS A CA 1
ATOM 4707 C C . LYS A 1 586 ? 28.019 -12.447 4.492 1.00 94.69 586 LYS A C 1
ATOM 4709 O O . LYS A 1 586 ? 29.104 -12.829 4.068 1.00 94.69 586 LYS A O 1
ATOM 4714 N N . GLY A 1 587 ? 26.863 -12.748 3.897 1.00 93.25 587 GLY A N 1
ATOM 4715 C CA . GLY A 1 587 ? 26.788 -13.597 2.708 1.00 93.25 587 GLY A CA 1
ATOM 4716 C C . GLY A 1 587 ? 27.516 -13.008 1.495 1.00 93.25 587 GLY A C 1
ATOM 4717 O O . GLY A 1 587 ? 28.155 -13.750 0.751 1.00 93.25 587 GLY A O 1
ATOM 4718 N N . TYR A 1 588 ? 27.458 -11.688 1.297 1.00 93.50 588 TYR A N 1
ATOM 4719 C CA . TYR A 1 588 ? 28.226 -11.003 0.253 1.00 93.50 588 TYR A CA 1
ATOM 4720 C C . TYR A 1 588 ? 29.741 -11.115 0.489 1.00 93.50 588 TYR A C 1
ATOM 4722 O O . TYR A 1 588 ? 30.471 -11.533 -0.411 1.00 93.50 588 TYR A O 1
ATOM 4730 N N . LEU A 1 589 ? 30.207 -10.806 1.704 1.00 94.56 589 LEU A N 1
ATOM 4731 C CA . LEU A 1 589 ? 31.628 -10.858 2.062 1.00 94.56 589 LEU A CA 1
ATOM 4732 C C . LEU A 1 589 ? 32.200 -12.275 1.932 1.00 94.56 589 LEU A C 1
ATOM 4734 O O . LEU A 1 589 ? 33.278 -12.447 1.367 1.00 94.56 589 LEU A O 1
ATOM 4738 N N . GLU A 1 590 ? 31.460 -13.288 2.392 1.00 93.19 590 GLU A N 1
ATOM 4739 C CA . GLU A 1 590 ? 31.841 -14.700 2.266 1.00 93.19 590 GLU A CA 1
ATOM 4740 C C . GLU A 1 590 ? 31.978 -15.121 0.799 1.00 93.19 590 GLU A C 1
ATOM 4742 O O . GLU A 1 590 ? 32.993 -15.707 0.426 1.00 93.19 590 GLU A O 1
ATOM 4747 N N . ARG A 1 591 ? 31.007 -14.770 -0.058 1.00 89.88 591 ARG A N 1
ATOM 4748 C CA . ARG A 1 591 ? 31.051 -15.086 -1.497 1.00 89.88 591 ARG A CA 1
ATOM 4749 C C . ARG A 1 591 ? 32.214 -14.417 -2.224 1.00 89.88 591 ARG A C 1
ATOM 4751 O O . ARG A 1 591 ? 32.780 -15.013 -3.134 1.00 89.88 591 ARG A O 1
ATOM 4758 N N . LYS A 1 592 ? 32.569 -13.192 -1.834 1.00 89.50 592 LYS A N 1
ATOM 4759 C CA . LYS A 1 592 ? 33.708 -12.455 -2.401 1.00 89.50 592 LYS A CA 1
ATOM 4760 C C . LYS A 1 592 ? 35.050 -12.828 -1.753 1.00 89.50 592 LYS A C 1
ATOM 4762 O O . LYS A 1 592 ? 36.080 -12.322 -2.186 1.00 89.50 592 LYS A O 1
ATOM 4767 N N . GLY A 1 593 ? 35.062 -13.685 -0.727 1.00 92.81 593 GLY A N 1
ATOM 4768 C CA . GLY A 1 593 ? 36.279 -14.058 0.000 1.00 92.81 593 GLY A CA 1
ATOM 4769 C C . GLY A 1 593 ? 36.907 -12.903 0.793 1.00 92.81 593 GLY A C 1
ATOM 4770 O O . GLY A 1 593 ? 38.107 -12.919 1.059 1.00 92.81 593 GLY A O 1
ATOM 4771 N N . ILE A 1 594 ? 36.118 -11.889 1.162 1.00 93.88 594 ILE A N 1
ATOM 4772 C CA . ILE A 1 594 ? 36.592 -10.683 1.849 1.00 93.88 594 ILE A CA 1
ATOM 4773 C C . ILE A 1 594 ? 36.466 -10.875 3.362 1.00 93.88 594 ILE A C 1
ATOM 4775 O O . ILE A 1 594 ? 35.371 -11.058 3.892 1.00 93.88 594 ILE A O 1
ATOM 4779 N N . GLN A 1 595 ? 37.580 -10.763 4.088 1.00 93.44 595 GLN A N 1
ATOM 4780 C CA . GLN A 1 595 ? 37.559 -10.706 5.550 1.00 93.44 595 GLN A CA 1
ATOM 4781 C C . GLN A 1 595 ? 37.368 -9.261 6.023 1.00 93.44 595 GLN A C 1
ATOM 4783 O O . GLN A 1 595 ? 38.237 -8.414 5.830 1.00 93.44 595 GLN A O 1
ATOM 4788 N N . ALA A 1 596 ? 36.240 -8.984 6.678 1.00 93.94 596 ALA A N 1
ATOM 4789 C CA . ALA A 1 596 ? 35.939 -7.676 7.253 1.00 93.94 596 ALA A CA 1
ATOM 4790 C C . ALA A 1 596 ? 35.878 -7.739 8.785 1.00 93.94 596 ALA A C 1
ATOM 4792 O O . ALA A 1 596 ? 35.437 -8.726 9.373 1.00 93.94 596 ALA A O 1
ATOM 4793 N N . ARG A 1 597 ? 36.294 -6.653 9.448 1.00 96.56 597 ARG A N 1
ATOM 4794 C CA . ARG A 1 597 ? 36.115 -6.489 10.900 1.00 96.56 597 ARG A CA 1
ATOM 4795 C C . ARG A 1 597 ? 34.633 -6.292 11.222 1.00 96.56 597 ARG A C 1
ATOM 4797 O O . ARG A 1 597 ? 33.902 -5.705 10.429 1.00 96.56 597 ARG A O 1
ATOM 4804 N N . THR A 1 598 ? 34.211 -6.662 12.429 1.00 95.56 598 THR A N 1
ATOM 4805 C CA . THR A 1 598 ? 32.821 -6.492 12.889 1.00 95.56 598 THR A CA 1
ATOM 4806 C C . THR A 1 598 ? 32.311 -5.055 12.748 1.00 95.56 598 THR A C 1
ATOM 4808 O O . THR A 1 598 ? 31.151 -4.853 12.402 1.00 95.56 598 THR A O 1
ATOM 4811 N N . CYS A 1 599 ? 33.169 -4.047 12.953 1.00 96.88 599 CYS A N 1
ATOM 4812 C CA . CYS A 1 599 ? 32.792 -2.645 12.761 1.00 96.88 599 CYS A CA 1
ATOM 4813 C C . CYS A 1 599 ? 32.401 -2.324 11.309 1.00 96.88 599 CYS A C 1
ATOM 4815 O O . CYS A 1 599 ? 31.436 -1.598 11.095 1.00 96.88 599 CYS A O 1
ATOM 4817 N N . GLU A 1 600 ? 33.095 -2.899 10.325 1.00 95.38 600 GLU A N 1
ATOM 4818 C CA . GLU A 1 600 ? 32.775 -2.714 8.909 1.00 95.38 600 GLU A CA 1
ATOM 4819 C C . GLU A 1 600 ? 31.492 -3.458 8.534 1.00 95.38 600 GLU A C 1
ATOM 4821 O O . GLU A 1 600 ? 30.630 -2.889 7.871 1.00 95.38 600 GLU A O 1
ATOM 4826 N N . ILE A 1 601 ? 31.307 -4.683 9.037 1.00 96.44 601 ILE A N 1
ATOM 4827 C CA . ILE A 1 601 ? 30.063 -5.443 8.834 1.00 96.44 601 ILE A CA 1
ATOM 4828 C C . ILE A 1 601 ? 28.865 -4.648 9.371 1.00 96.44 601 ILE A C 1
ATOM 4830 O O . ILE A 1 601 ? 27.868 -4.488 8.669 1.00 96.44 601 ILE A O 1
ATOM 4834 N N . ASN A 1 602 ? 28.981 -4.089 10.579 1.00 96.69 602 ASN A N 1
ATOM 4835 C CA . ASN A 1 602 ? 27.931 -3.270 11.183 1.00 96.69 602 ASN A CA 1
ATOM 4836 C C . ASN A 1 602 ? 27.692 -1.970 10.403 1.00 96.69 602 ASN A C 1
ATOM 4838 O O . ASN A 1 602 ? 26.542 -1.586 10.206 1.00 96.69 602 ASN A O 1
ATOM 4842 N N . ARG A 1 603 ? 28.752 -1.304 9.921 1.00 96.25 603 ARG A N 1
ATOM 4843 C CA . ARG A 1 603 ? 28.631 -0.097 9.087 1.00 96.25 603 ARG A CA 1
ATOM 4844 C C . ARG A 1 603 ? 27.857 -0.391 7.801 1.00 96.25 603 ARG A C 1
ATOM 4846 O O . ARG A 1 603 ? 26.943 0.360 7.471 1.00 96.25 603 ARG A O 1
ATOM 4853 N N . LEU A 1 604 ? 28.208 -1.470 7.097 1.00 95.81 604 LEU A N 1
ATOM 4854 C CA . LEU A 1 604 ? 27.528 -1.896 5.872 1.00 95.81 604 LEU A CA 1
ATOM 4855 C C . LEU A 1 604 ? 26.072 -2.290 6.152 1.00 95.81 604 LEU A C 1
ATOM 4857 O O . LEU A 1 604 ? 25.180 -1.838 5.442 1.00 95.81 604 LEU A O 1
ATOM 4861 N N . ALA A 1 605 ? 25.821 -3.068 7.210 1.00 96.38 605 ALA A N 1
ATOM 4862 C CA . ALA A 1 605 ? 24.477 -3.513 7.574 1.00 96.38 605 ALA A CA 1
ATOM 4863 C C . ALA A 1 605 ? 23.567 -2.322 7.904 1.00 96.38 605 ALA A C 1
ATOM 4865 O O . ALA A 1 605 ? 22.469 -2.219 7.369 1.00 96.38 605 ALA A O 1
ATOM 4866 N N . ASN A 1 606 ? 24.054 -1.367 8.700 1.00 96.62 606 ASN A N 1
ATOM 4867 C CA . ASN A 1 606 ? 23.298 -0.162 9.037 1.00 96.62 606 ASN A CA 1
ATOM 4868 C C . ASN A 1 606 ? 22.951 0.688 7.806 1.00 96.62 606 ASN A C 1
ATOM 4870 O O . ASN A 1 606 ? 21.905 1.325 7.797 1.00 96.62 606 ASN A O 1
ATOM 4874 N N . LYS A 1 607 ? 23.804 0.700 6.773 1.00 95.00 607 LYS A N 1
ATOM 4875 C CA . LYS A 1 607 ? 23.581 1.482 5.545 1.00 95.00 607 LYS A CA 1
ATOM 4876 C C . LYS A 1 607 ? 22.536 0.885 4.604 1.00 95.00 607 LYS A C 1
ATOM 4878 O O . LYS A 1 607 ? 21.988 1.628 3.801 1.00 95.00 607 LYS A O 1
ATOM 4883 N N . ILE A 1 608 ? 22.263 -0.415 4.702 1.00 94.81 608 ILE A N 1
ATOM 4884 C CA . ILE A 1 608 ? 21.253 -1.096 3.876 1.00 94.81 608 ILE A CA 1
ATOM 4885 C C . ILE A 1 608 ? 19.928 -1.343 4.618 1.00 94.81 608 ILE A C 1
ATOM 4887 O O . ILE A 1 608 ? 18.949 -1.770 4.005 1.00 94.81 608 ILE A O 1
ATOM 4891 N N . THR A 1 609 ? 19.885 -1.099 5.931 1.00 95.94 609 THR A N 1
ATOM 4892 C CA . THR A 1 609 ? 18.658 -1.153 6.739 1.00 95.94 609 THR A CA 1
ATOM 4893 C C . THR A 1 609 ? 17.657 -0.100 6.260 1.00 95.94 609 THR A C 1
ATOM 4895 O O . THR A 1 609 ? 18.036 1.020 5.932 1.00 95.94 609 THR A O 1
ATOM 4898 N N . GLY A 1 610 ? 16.370 -0.451 6.237 1.00 93.62 610 GLY A N 1
ATOM 4899 C CA . GLY A 1 610 ? 15.293 0.453 5.812 1.00 93.62 610 GLY A CA 1
ATOM 4900 C C . GLY A 1 610 ? 14.970 0.407 4.315 1.00 93.62 610 GLY A C 1
ATOM 4901 O O . GLY A 1 610 ? 13.917 0.891 3.912 1.00 93.62 610 GLY A O 1
ATOM 4902 N N . VAL A 1 611 ? 15.799 -0.242 3.490 1.00 94.06 611 VAL A N 1
ATOM 4903 C CA . VAL A 1 611 ? 15.474 -0.489 2.075 1.00 94.06 611 VAL A CA 1
ATOM 4904 C C . VAL A 1 611 ? 14.266 -1.431 1.974 1.00 94.06 611 VAL A C 1
ATOM 4906 O O . VAL A 1 611 ? 14.181 -2.413 2.718 1.00 94.06 611 VAL A O 1
ATOM 4909 N N . LYS A 1 612 ? 13.322 -1.138 1.065 1.00 93.88 612 LYS A N 1
ATOM 4910 C CA . LYS A 1 612 ? 12.139 -1.978 0.791 1.00 93.88 612 LYS A CA 1
ATOM 4911 C C . LYS A 1 612 ? 12.567 -3.408 0.450 1.00 93.88 612 LYS A C 1
ATOM 4913 O O . LYS A 1 612 ? 13.470 -3.619 -0.355 1.00 93.88 612 LYS A O 1
ATOM 4918 N N . ARG A 1 613 ? 11.880 -4.392 1.032 1.00 90.44 613 ARG A N 1
ATOM 4919 C CA . ARG A 1 613 ? 12.074 -5.823 0.759 1.00 90.44 613 ARG A CA 1
ATOM 4920 C C . ARG A 1 613 ? 10.839 -6.467 0.139 1.00 90.44 613 ARG A C 1
ATOM 4922 O O . ARG A 1 613 ? 10.975 -7.203 -0.828 1.00 90.44 613 ARG A O 1
ATOM 4929 N N . SER A 1 614 ? 9.663 -6.221 0.704 1.00 91.62 614 SER A N 1
ATOM 4930 C CA . SER A 1 614 ? 8.382 -6.749 0.216 1.00 91.62 614 SER A CA 1
ATOM 4931 C C . SER A 1 614 ? 7.238 -5.824 0.638 1.00 91.62 614 SER A C 1
ATOM 4933 O O . SER A 1 614 ? 7.458 -4.845 1.356 1.00 91.62 614 SER A O 1
ATOM 4935 N N . THR A 1 615 ? 6.023 -6.119 0.192 1.00 94.62 615 THR A N 1
ATOM 4936 C CA . THR A 1 615 ? 4.788 -5.481 0.669 1.00 94.62 615 THR A CA 1
ATOM 4937 C C . THR A 1 615 ? 3.985 -6.460 1.524 1.00 94.62 615 THR A C 1
ATOM 4939 O O . THR A 1 615 ? 4.259 -7.661 1.534 1.00 94.62 615 THR A O 1
ATOM 4942 N N . GLY A 1 616 ? 3.028 -5.941 2.282 1.00 93.12 616 GLY A N 1
ATOM 4943 C CA . GLY A 1 616 ? 2.124 -6.710 3.127 1.00 93.12 616 GLY A CA 1
ATOM 4944 C C . GLY A 1 616 ? 0.822 -5.953 3.366 1.00 93.12 616 GLY A C 1
ATOM 4945 O O . GLY A 1 616 ? 0.519 -4.982 2.675 1.00 93.12 616 GLY A O 1
ATOM 4946 N N . GLN A 1 617 ? 0.063 -6.395 4.362 1.00 92.00 617 GLN A N 1
ATOM 4947 C CA . GLN A 1 617 ? -1.233 -5.819 4.721 1.00 92.00 617 GLN A CA 1
ATOM 4948 C C . GLN A 1 617 ? -1.278 -5.448 6.205 1.00 92.00 617 GLN A C 1
ATOM 4950 O O . GLN A 1 617 ? -0.633 -6.098 7.031 1.00 92.00 617 GLN A O 1
ATOM 4955 N N . HIS A 1 618 ? -2.035 -4.404 6.537 1.00 90.12 618 HIS A N 1
ATOM 4956 C CA . HIS A 1 618 ? -2.322 -4.018 7.913 1.00 90.12 618 HIS A CA 1
ATOM 4957 C C . HIS A 1 618 ? -3.193 -5.097 8.584 1.00 90.12 618 HIS A C 1
ATOM 4959 O O . HIS A 1 618 ? -4.098 -5.632 7.931 1.00 90.12 618 HIS A O 1
ATOM 4965 N N . PRO A 1 619 ? -2.979 -5.415 9.876 1.00 86.25 619 PRO A N 1
ATOM 4966 C CA . PRO A 1 619 ? -3.708 -6.488 10.556 1.00 86.25 619 PRO A CA 1
ATOM 4967 C C . PRO A 1 619 ? -5.235 -6.324 10.556 1.00 86.25 619 PRO A C 1
ATOM 4969 O O . PRO A 1 619 ? -5.958 -7.318 10.488 1.00 86.25 619 PRO A O 1
ATOM 4972 N N . GLY A 1 620 ? -5.743 -5.088 10.589 1.00 85.94 620 GLY A N 1
ATOM 4973 C CA . GLY A 1 620 ? -7.187 -4.834 10.674 1.00 85.94 620 GLY A CA 1
ATOM 4974 C C . GLY A 1 620 ? -7.714 -3.626 9.911 1.00 85.94 620 GLY A C 1
ATOM 4975 O O . GLY A 1 620 ? -8.926 -3.486 9.800 1.00 85.94 620 GLY A O 1
ATOM 4976 N N . GLY A 1 621 ? -6.829 -2.803 9.352 1.00 91.69 621 GLY A N 1
ATOM 4977 C CA . GLY A 1 621 ? -7.208 -1.501 8.802 1.00 91.69 621 GLY A CA 1
ATOM 4978 C C . GLY A 1 621 ? -7.848 -1.628 7.432 1.00 91.69 621 GLY A C 1
ATOM 4979 O O . GLY A 1 621 ? -7.199 -2.107 6.494 1.00 91.69 621 GLY A O 1
ATOM 4980 N N . ILE A 1 622 ? -9.102 -1.194 7.330 1.00 93.69 622 ILE A N 1
ATOM 4981 C CA . ILE A 1 622 ? -9.825 -1.038 6.070 1.00 93.69 622 ILE A CA 1
ATOM 4982 C C . ILE A 1 622 ? -9.885 0.444 5.728 1.00 93.69 622 ILE A C 1
ATOM 4984 O O . ILE A 1 622 ? -10.471 1.231 6.466 1.00 93.69 622 ILE A O 1
ATOM 4988 N N . VAL A 1 623 ? -9.288 0.809 4.600 1.00 93.62 623 VAL A N 1
ATOM 4989 C CA . VAL A 1 623 ? -9.383 2.146 4.016 1.00 93.62 623 VAL A CA 1
ATOM 4990 C C . VAL A 1 623 ? -10.637 2.194 3.158 1.00 93.62 623 VAL A C 1
ATOM 4992 O O . VAL A 1 623 ? -10.816 1.345 2.277 1.00 93.62 623 VAL A O 1
ATOM 4995 N N . VAL A 1 624 ? -11.491 3.181 3.415 1.00 91.56 624 VAL A N 1
ATOM 4996 C CA . VAL A 1 624 ? -12.758 3.361 2.699 1.00 91.56 624 VAL A CA 1
ATOM 4997 C C . VAL A 1 624 ? -12.681 4.565 1.775 1.00 91.56 624 VAL A C 1
ATOM 4999 O O . VAL A 1 624 ? -12.157 5.616 2.139 1.00 91.56 624 VAL A O 1
ATOM 5002 N N . ILE A 1 625 ? -13.201 4.404 0.563 1.00 92.50 625 ILE A N 1
ATOM 5003 C CA . ILE A 1 625 ? -13.168 5.421 -0.483 1.00 92.50 625 ILE A CA 1
ATOM 5004 C C . ILE A 1 625 ? -14.607 5.807 -0.816 1.00 92.50 625 ILE A C 1
ATOM 5006 O O . ILE A 1 625 ? -15.372 4.945 -1.260 1.00 92.50 625 ILE A O 1
ATOM 5010 N N . PRO A 1 626 ? -15.000 7.073 -0.607 1.00 90.00 626 PRO A N 1
ATOM 5011 C CA . PRO A 1 626 ? -16.339 7.544 -0.948 1.00 90.00 626 PRO A CA 1
ATOM 5012 C C . PRO A 1 626 ? -16.654 7.342 -2.436 1.00 90.00 626 PRO A C 1
ATOM 5014 O O . PRO A 1 626 ? -15.750 7.328 -3.269 1.00 90.00 626 PRO A O 1
ATOM 5017 N N . LYS A 1 627 ? -17.936 7.202 -2.791 1.00 87.75 627 LYS A N 1
ATOM 5018 C CA . LYS A 1 627 ? -18.372 6.965 -4.185 1.00 87.75 627 LYS A CA 1
ATOM 5019 C C . LYS A 1 627 ? -18.130 8.171 -5.099 1.00 87.75 627 LYS A C 1
ATOM 5021 O O . LYS A 1 627 ? -18.164 8.041 -6.319 1.00 87.75 627 LYS A O 1
ATOM 5026 N N . GLU A 1 628 ? -17.921 9.340 -4.510 1.00 88.12 628 GLU A N 1
ATOM 5027 C CA . GLU A 1 628 ? -17.699 10.614 -5.183 1.00 88.12 628 GLU A CA 1
ATOM 5028 C C . GLU A 1 628 ? -16.292 10.728 -5.788 1.00 88.12 628 GLU A C 1
ATOM 5030 O O . GLU A 1 628 ? -16.078 11.558 -6.673 1.00 88.12 628 GLU A O 1
ATOM 5035 N N . ILE A 1 629 ? -15.342 9.906 -5.327 1.00 92.69 629 ILE A N 1
ATOM 5036 C CA . ILE A 1 629 ? -13.960 9.870 -5.814 1.00 92.69 629 ILE A CA 1
ATOM 5037 C C . ILE A 1 629 ? -13.546 8.443 -6.196 1.00 92.69 629 ILE A C 1
ATOM 5039 O O . ILE A 1 629 ? -14.177 7.462 -5.813 1.00 92.69 629 ILE A O 1
ATOM 5043 N N . GLU A 1 630 ? -12.462 8.311 -6.956 1.00 94.31 630 GLU A N 1
ATOM 5044 C CA . GLU A 1 630 ? -11.842 7.020 -7.258 1.00 94.31 630 GLU A CA 1
ATOM 5045 C C . GLU A 1 630 ? -10.617 6.798 -6.361 1.00 94.31 630 GLU A C 1
ATOM 5047 O O . GLU A 1 630 ? -9.950 7.750 -5.958 1.00 94.31 630 GLU A O 1
ATOM 5052 N N . TYR A 1 631 ? -10.216 5.540 -6.137 1.00 94.81 631 TYR A N 1
ATOM 5053 C CA . TYR A 1 631 ? -8.982 5.240 -5.391 1.00 94.81 631 TYR A CA 1
ATOM 5054 C C . TYR A 1 631 ? -7.756 5.975 -5.949 1.00 94.81 631 TYR A C 1
ATOM 5056 O O . TYR A 1 631 ? -6.944 6.520 -5.203 1.00 94.81 631 TYR A O 1
ATOM 5064 N N . SER A 1 632 ? -7.682 6.068 -7.280 1.00 96.06 632 SER A N 1
ATOM 5065 C CA . SER A 1 632 ? -6.603 6.728 -8.015 1.00 96.06 632 SER A CA 1
ATOM 5066 C C . SER A 1 632 ? -6.521 8.245 -7.808 1.00 96.06 632 SER A C 1
ATOM 5068 O O . SER A 1 632 ? -5.577 8.856 -8.294 1.00 96.06 632 SER A O 1
ATOM 5070 N N . ASP A 1 633 ? -7.475 8.865 -7.107 1.00 95.19 633 ASP A N 1
ATOM 5071 C CA . ASP A 1 633 ? -7.347 10.261 -6.678 1.00 95.19 633 ASP A CA 1
ATOM 5072 C C . ASP A 1 633 ? -6.377 10.419 -5.491 1.00 95.19 633 ASP A C 1
ATOM 5074 O O . ASP A 1 633 ? -5.836 11.508 -5.297 1.00 95.19 633 ASP A O 1
ATOM 5078 N N . ILE A 1 634 ? -6.124 9.342 -4.729 1.00 95.69 634 ILE A N 1
ATOM 5079 C CA . ILE A 1 634 ? -5.310 9.356 -3.501 1.00 95.69 634 ILE A CA 1
ATOM 5080 C C . ILE A 1 634 ? -4.136 8.370 -3.559 1.00 95.69 634 ILE A C 1
ATOM 5082 O O . ILE A 1 634 ? -3.017 8.719 -3.186 1.00 95.69 634 ILE A O 1
ATOM 5086 N N . THR A 1 635 ? -4.360 7.128 -3.999 1.00 96.81 635 THR A N 1
ATOM 5087 C CA . THR A 1 635 ? -3.333 6.076 -3.948 1.00 96.81 635 THR A CA 1
ATOM 5088 C C . THR A 1 635 ? -3.520 5.028 -5.052 1.00 96.81 635 THR A C 1
ATOM 5090 O O . THR A 1 635 ? -4.654 4.708 -5.411 1.00 96.81 635 THR A O 1
ATOM 5093 N N . PRO A 1 636 ? -2.436 4.451 -5.608 1.00 97.31 636 PRO A N 1
ATOM 5094 C CA . PRO A 1 636 ? -2.540 3.204 -6.356 1.00 97.31 636 PRO A CA 1
ATOM 5095 C C . PRO A 1 636 ? -2.979 2.050 -5.445 1.00 97.31 636 PRO A C 1
ATOM 5097 O O . PRO A 1 636 ? -2.875 2.123 -4.220 1.00 97.31 636 PRO A O 1
ATOM 5100 N N . VAL A 1 637 ? -3.399 0.942 -6.044 1.00 97.44 637 VAL A N 1
ATOM 5101 C CA . VAL A 1 637 ? -3.755 -0.293 -5.335 1.00 97.44 637 VAL A CA 1
ATOM 5102 C C . VAL A 1 637 ? -2.947 -1.468 -5.873 1.00 97.44 637 VAL A C 1
ATOM 5104 O O . VAL A 1 637 ? -2.507 -1.460 -7.014 1.00 97.44 637 VAL A O 1
ATOM 5107 N N . GLN A 1 638 ? -2.714 -2.482 -5.052 1.00 97.44 638 GLN A N 1
ATOM 5108 C CA . GLN A 1 638 ? -1.989 -3.692 -5.444 1.00 97.44 638 GLN A CA 1
ATOM 5109 C C . GLN A 1 638 ? -2.493 -4.902 -4.659 1.00 97.44 638 GLN A C 1
ATOM 5111 O O . GLN A 1 638 ? -3.348 -4.757 -3.791 1.00 97.44 638 GLN A O 1
ATOM 5116 N N . TYR A 1 639 ? -1.930 -6.082 -4.902 1.00 96.62 639 TYR A N 1
ATOM 5117 C CA . TYR A 1 639 ? -2.064 -7.206 -3.977 1.00 96.62 639 TYR A CA 1
ATOM 5118 C C . TYR A 1 639 ? -0.909 -7.249 -2.961 1.00 96.62 639 TYR A C 1
ATOM 5120 O O . TYR A 1 639 ? 0.221 -6.854 -3.285 1.00 96.62 639 TYR A O 1
ATOM 5128 N N . PRO A 1 640 ? -1.158 -7.708 -1.718 1.00 94.81 640 PRO A N 1
ATOM 5129 C CA . PRO A 1 640 ? -0.111 -7.851 -0.714 1.00 94.81 640 PRO A CA 1
ATOM 5130 C C . PRO A 1 640 ? 0.885 -8.929 -1.146 1.00 94.81 640 PRO A C 1
ATOM 5132 O O . PRO A 1 640 ? 0.490 -10.019 -1.551 1.00 94.81 640 PRO A O 1
ATOM 5135 N N . ALA A 1 641 ? 2.182 -8.622 -1.053 1.00 92.56 641 ALA A N 1
ATOM 5136 C CA . ALA A 1 641 ? 3.266 -9.505 -1.493 1.00 92.56 641 ALA A CA 1
ATOM 5137 C C . ALA A 1 641 ? 3.128 -10.005 -2.949 1.00 92.56 641 ALA A C 1
ATOM 5139 O O . ALA A 1 641 ? 3.684 -11.048 -3.292 1.00 92.56 641 ALA A O 1
ATOM 5140 N N . ASP A 1 642 ? 2.394 -9.256 -3.779 1.00 92.75 642 ASP A N 1
ATOM 5141 C CA . ASP A 1 642 ? 2.082 -9.564 -5.175 1.00 92.75 642 ASP A CA 1
ATOM 5142 C C . ASP A 1 642 ? 1.351 -10.917 -5.380 1.00 92.75 642 ASP A C 1
ATOM 5144 O O . ASP A 1 642 ? 1.455 -11.547 -6.434 1.00 92.75 642 ASP A O 1
ATOM 5148 N N . ASP A 1 643 ? 0.592 -11.376 -4.374 1.00 93.25 643 ASP A N 1
ATOM 5149 C CA . ASP A 1 643 ? -0.241 -12.583 -4.467 1.00 93.25 643 ASP A CA 1
ATOM 5150 C C . ASP A 1 643 ? -1.615 -12.277 -5.079 1.00 93.25 643 ASP A C 1
ATOM 5152 O O . ASP A 1 643 ? -2.522 -11.794 -4.402 1.00 93.25 643 ASP A O 1
ATOM 5156 N N . LEU A 1 644 ? -1.787 -12.618 -6.359 1.00 91.50 644 LEU A N 1
ATOM 5157 C CA . LEU A 1 644 ? -3.044 -12.434 -7.097 1.00 91.50 644 LEU A CA 1
ATOM 5158 C C . LEU A 1 644 ? -4.225 -13.249 -6.543 1.00 91.50 644 LEU A C 1
ATOM 5160 O O . LEU A 1 644 ? -5.368 -12.964 -6.886 1.00 91.50 644 LEU A O 1
ATOM 5164 N N . ASN A 1 645 ? -3.973 -14.257 -5.700 1.00 93.56 645 ASN A N 1
ATOM 5165 C CA . ASN A 1 645 ? -5.034 -15.034 -5.052 1.00 93.56 645 ASN A CA 1
ATOM 5166 C C . ASN A 1 645 ? -5.456 -14.440 -3.704 1.00 93.56 645 ASN A C 1
ATOM 5168 O O . ASN A 1 645 ? -6.356 -14.978 -3.053 1.00 93.56 645 ASN A O 1
ATOM 5172 N N . ALA A 1 646 ? -4.803 -13.366 -3.250 1.00 93.31 646 ALA A N 1
ATOM 5173 C CA . ALA A 1 646 ? -5.164 -12.732 -1.999 1.00 93.31 646 ALA A CA 1
ATOM 5174 C C . ALA A 1 646 ? -6.606 -12.193 -2.081 1.00 93.31 646 ALA A C 1
ATOM 5176 O O . ALA A 1 646 ? -6.984 -11.549 -3.061 1.00 93.31 646 ALA A O 1
ATOM 5177 N N . PRO A 1 647 ? -7.429 -12.399 -1.037 1.00 91.94 647 PRO A N 1
ATOM 5178 C CA . PRO A 1 647 ? -8.843 -12.028 -1.065 1.00 91.94 647 PRO A CA 1
ATOM 5179 C C . PRO A 1 647 ? -9.076 -10.514 -1.073 1.00 91.94 647 PRO A C 1
ATOM 5181 O O . PRO A 1 647 ? -10.204 -10.074 -1.280 1.00 91.94 647 PRO A O 1
ATOM 5184 N N . TRP A 1 648 ? -8.046 -9.713 -0.797 1.00 95.06 648 TRP A N 1
ATOM 5185 C CA . TRP A 1 648 ? -8.125 -8.263 -0.686 1.00 95.06 648 TRP A CA 1
ATOM 5186 C C . TRP A 1 648 ? -6.991 -7.603 -1.456 1.00 95.06 648 TRP A C 1
ATOM 5188 O O . TRP A 1 648 ? -5.834 -8.014 -1.353 1.00 95.06 648 TRP A O 1
ATOM 5198 N N . ARG A 1 649 ? -7.328 -6.514 -2.148 1.00 96.19 649 ARG A N 1
ATOM 5199 C CA . ARG A 1 649 ? -6.345 -5.538 -2.614 1.00 96.19 649 ARG A CA 1
ATOM 5200 C C . ARG A 1 649 ? -5.953 -4.619 -1.460 1.00 96.19 649 ARG A C 1
ATOM 5202 O O . ARG A 1 649 ? -6.761 -4.319 -0.577 1.00 96.19 649 ARG A O 1
ATOM 5209 N N . THR A 1 650 ? -4.710 -4.168 -1.488 1.00 97.31 650 THR A N 1
ATOM 5210 C CA . THR A 1 650 ? -4.127 -3.221 -0.545 1.00 97.31 650 THR A CA 1
ATOM 5211 C C . THR A 1 650 ? -3.861 -1.872 -1.197 1.00 97.31 650 THR A C 1
ATOM 5213 O O . THR A 1 650 ? -3.518 -1.822 -2.380 1.00 97.31 650 THR A O 1
ATOM 5216 N N . THR A 1 651 ? -3.921 -0.789 -0.424 1.00 97.50 651 THR A N 1
ATOM 5217 C CA . THR A 1 651 ? -3.355 0.502 -0.848 1.00 97.50 651 THR A CA 1
ATOM 5218 C C . THR A 1 651 ? -1.856 0.357 -1.126 1.00 97.50 651 THR A C 1
ATOM 5220 O O . THR A 1 651 ? -1.162 -0.407 -0.455 1.00 97.50 651 THR A O 1
ATOM 5223 N N . HIS A 1 652 ? -1.340 1.055 -2.136 1.00 96.94 652 HIS A N 1
ATOM 5224 C CA . HIS A 1 652 ? 0.081 0.994 -2.489 1.00 96.94 652 HIS A CA 1
ATOM 5225 C C . HIS A 1 652 ? 0.933 1.844 -1.542 1.00 96.94 652 HIS A C 1
ATOM 5227 O O . HIS A 1 652 ? 2.052 1.464 -1.194 1.00 96.94 652 HIS A O 1
ATOM 5233 N N . TYR A 1 653 ? 0.394 2.983 -1.100 1.00 95.69 653 TYR A N 1
ATOM 5234 C CA . TYR A 1 653 ? 0.977 3.742 0.002 1.00 95.69 653 TYR A CA 1
ATOM 5235 C C . TYR A 1 653 ? 0.615 3.116 1.348 1.00 95.69 653 TYR A C 1
ATOM 5237 O O . TYR A 1 653 ? -0.468 2.544 1.515 1.00 95.69 653 TYR A O 1
ATOM 5245 N N . ASP A 1 654 ? 1.518 3.270 2.317 1.00 92.44 654 ASP A N 1
ATOM 5246 C CA . ASP A 1 654 ? 1.183 3.072 3.720 1.00 92.44 654 ASP A CA 1
ATOM 5247 C C . ASP A 1 654 ? 0.187 4.147 4.176 1.00 92.44 654 ASP A C 1
ATOM 5249 O O . ASP A 1 654 ? 0.273 5.300 3.750 1.00 92.44 654 ASP A O 1
ATOM 5253 N N . TYR A 1 655 ? -0.766 3.759 5.029 1.00 90.62 655 TYR A N 1
ATOM 5254 C CA . TYR A 1 655 ? -1.879 4.624 5.440 1.00 90.62 655 TYR A CA 1
ATOM 5255 C C . TYR A 1 655 ? -1.418 5.966 6.027 1.00 90.62 655 TYR A C 1
ATOM 5257 O O . TYR A 1 655 ? -1.992 6.999 5.705 1.00 90.62 655 TYR A O 1
ATOM 5265 N N . HIS A 1 656 ? -0.315 5.975 6.782 1.00 89.31 656 HIS A N 1
ATOM 5266 C CA . HIS A 1 656 ? 0.239 7.188 7.393 1.00 89.31 656 HIS A CA 1
ATOM 5267 C C . HIS A 1 656 ? 0.628 8.284 6.391 1.00 89.31 656 HIS A C 1
ATOM 5269 O O . HIS A 1 656 ? 0.851 9.423 6.786 1.00 89.31 656 HIS A O 1
ATOM 5275 N N . LYS A 1 657 ? 0.755 7.976 5.093 1.00 91.69 657 LYS A N 1
ATOM 5276 C CA . LYS A 1 657 ? 1.027 8.998 4.068 1.00 91.69 657 LYS A CA 1
ATOM 5277 C C . LYS A 1 657 ? -0.196 9.821 3.692 1.00 91.69 657 LYS A C 1
ATOM 5279 O O . LYS A 1 657 ? -0.010 10.922 3.192 1.00 91.69 657 LYS A O 1
ATOM 5284 N N . PHE A 1 658 ? -1.394 9.281 3.889 1.00 92.50 658 PHE A N 1
ATOM 5285 C CA . PHE A 1 658 ? -2.652 9.870 3.428 1.00 92.50 658 PHE A CA 1
ATOM 5286 C C . PHE A 1 658 ? -3.766 9.756 4.485 1.00 92.50 658 PHE A C 1
ATOM 5288 O O . PHE A 1 658 ? -4.948 9.755 4.145 1.00 92.50 658 PHE A O 1
ATOM 5295 N N . GLU A 1 659 ? -3.407 9.656 5.768 1.00 89.50 659 GLU A N 1
ATOM 5296 C CA . GLU A 1 659 ? -4.363 9.517 6.880 1.00 89.50 659 GLU A CA 1
ATOM 5297 C C . GLU A 1 659 ? -5.308 10.723 7.011 1.00 89.50 659 GLU A C 1
ATOM 5299 O O . GLU A 1 659 ? -6.456 10.566 7.415 1.00 89.50 659 GLU A O 1
ATOM 5304 N N . ASP A 1 660 ? -4.873 11.896 6.546 1.00 88.31 660 ASP A N 1
ATOM 5305 C CA . ASP A 1 660 ? -5.692 13.111 6.474 1.00 88.31 660 ASP A CA 1
ATOM 5306 C C . ASP A 1 660 ? -6.691 13.106 5.299 1.00 88.31 660 ASP A C 1
ATOM 5308 O O . ASP A 1 660 ? -7.527 14.003 5.178 1.00 88.31 660 ASP A O 1
ATOM 5312 N N . ASN A 1 661 ? -6.599 12.125 4.393 1.00 91.75 661 ASN A N 1
ATOM 5313 C CA . ASN A 1 661 ? -7.364 12.093 3.146 1.00 91.75 661 ASN A CA 1
ATOM 5314 C C . ASN A 1 661 ? -8.499 11.089 3.128 1.00 91.75 661 ASN A C 1
ATOM 5316 O O . ASN A 1 661 ? -9.514 11.348 2.484 1.00 91.75 661 ASN A O 1
ATOM 5320 N N . LEU A 1 662 ? -8.324 9.936 3.764 1.00 91.19 662 LEU A N 1
ATOM 5321 C CA . LEU A 1 662 ? -9.292 8.846 3.736 1.00 91.19 662 LEU A CA 1
ATOM 5322 C C . LEU A 1 662 ? -9.498 8.307 5.140 1.00 91.19 662 LEU A C 1
ATOM 5324 O O . LEU A 1 662 ? -8.550 8.165 5.902 1.00 91.19 662 LEU A O 1
ATOM 5328 N N . LEU A 1 663 ? -10.740 7.946 5.445 1.00 87.81 663 LEU A N 1
ATOM 5329 C CA . LEU A 1 663 ? -11.075 7.303 6.706 1.00 87.81 663 LEU A CA 1
ATOM 5330 C C . LEU A 1 663 ? -10.585 5.848 6.720 1.00 87.81 663 LEU A C 1
ATOM 5332 O O . LEU A 1 663 ? -10.646 5.133 5.712 1.00 87.81 663 LEU A O 1
ATOM 5336 N N . LYS A 1 664 ? -10.156 5.396 7.899 1.00 89.56 664 LYS A N 1
ATOM 5337 C CA . LYS A 1 664 ? -9.788 4.008 8.180 1.00 89.56 664 LYS A CA 1
ATOM 5338 C C . LYS A 1 664 ? -10.678 3.447 9.280 1.00 89.56 664 LYS A C 1
ATOM 5340 O O . LYS A 1 664 ? -10.912 4.094 10.291 1.00 89.56 664 LYS A O 1
ATOM 5345 N N . LEU A 1 665 ? -11.150 2.224 9.069 1.00 89.31 665 LEU A N 1
ATOM 5346 C CA . LEU A 1 665 ? -11.820 1.409 10.078 1.00 89.31 665 LEU A CA 1
ATOM 5347 C C . LEU A 1 665 ? -10.831 0.350 10.568 1.00 89.31 665 LEU A C 1
ATOM 5349 O O . LEU A 1 665 ? -10.487 -0.563 9.809 1.00 89.31 665 LEU A O 1
ATOM 5353 N N . ASP A 1 666 ? -10.376 0.454 11.817 1.00 90.44 666 ASP A N 1
ATOM 5354 C CA . ASP A 1 666 ? -9.464 -0.525 12.411 1.00 90.44 666 ASP A CA 1
ATOM 5355 C C . ASP A 1 666 ? -10.243 -1.688 13.038 1.00 90.44 666 ASP A C 1
ATOM 5357 O O . ASP A 1 666 ? -10.553 -1.752 14.226 1.00 90.44 666 ASP A O 1
ATOM 5361 N N . ILE A 1 667 ? -10.556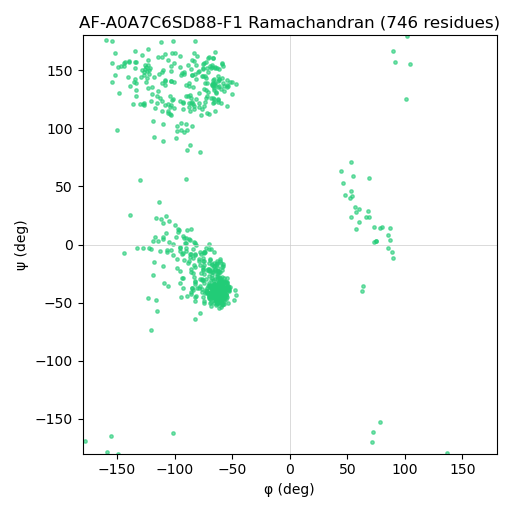 -2.655 12.175 1.00 91.56 667 ILE A N 1
ATOM 5362 C CA . ILE A 1 667 ? -11.252 -3.902 12.497 1.00 91.56 667 ILE A CA 1
ATOM 5363 C C . ILE A 1 667 ? -10.189 -4.939 12.873 1.00 91.56 667 ILE A C 1
ATOM 5365 O O . ILE A 1 667 ? -9.733 -5.739 12.044 1.00 91.56 667 ILE A O 1
ATOM 5369 N N . LEU A 1 668 ? -9.727 -4.883 14.118 1.00 91.81 668 LEU A N 1
ATOM 5370 C CA . LEU A 1 668 ? -8.630 -5.701 14.631 1.00 91.81 668 LEU A CA 1
ATOM 5371 C C . LEU A 1 668 ? -9.136 -7.066 15.104 1.00 91.81 668 LEU A C 1
ATOM 5373 O O . LEU A 1 668 ? -10.246 -7.197 15.605 1.00 91.81 668 LEU A O 1
ATOM 5377 N N . GLY A 1 669 ? -8.312 -8.096 14.924 1.00 91.88 669 GLY A N 1
ATOM 5378 C CA . GLY A 1 669 ? -8.549 -9.423 15.479 1.00 91.88 669 GLY A CA 1
ATOM 5379 C C . GLY A 1 669 ? -7.898 -9.512 16.851 1.00 91.88 669 GLY A C 1
ATOM 5380 O O . GLY A 1 669 ? -6.714 -9.203 16.986 1.00 91.88 669 GLY A O 1
ATOM 5381 N N . HIS A 1 670 ? -8.666 -9.921 17.853 1.00 92.31 670 HIS A N 1
ATOM 5382 C CA . HIS A 1 670 ? -8.207 -10.093 19.224 1.00 92.31 670 HIS A CA 1
ATOM 5383 C C . HIS A 1 670 ? -8.711 -11.419 19.805 1.00 92.31 670 HIS A C 1
ATOM 5385 O O . HIS A 1 670 ? -9.768 -11.932 19.415 1.00 92.31 670 HIS A O 1
ATOM 5391 N N . ASP A 1 671 ? -7.957 -11.968 20.755 1.00 91.81 671 ASP A N 1
ATOM 5392 C CA . ASP A 1 671 ? -8.287 -13.249 21.382 1.00 91.81 671 ASP A CA 1
ATOM 5393 C C . ASP A 1 671 ? -9.327 -13.090 22.497 1.00 91.81 671 ASP A C 1
ATOM 5395 O O . ASP A 1 671 ? -10.171 -13.969 22.648 1.00 91.81 671 ASP A O 1
ATOM 5399 N N . ASP A 1 672 ? -9.349 -11.958 23.214 1.00 91.81 672 ASP A N 1
ATOM 5400 C CA . ASP A 1 672 ? -10.314 -11.720 24.303 1.00 91.81 672 ASP A CA 1
ATOM 5401 C C . ASP A 1 672 ? -11.779 -11.926 23.886 1.00 91.81 672 ASP A C 1
ATOM 5403 O O . ASP A 1 672 ? -12.459 -12.713 24.547 1.00 91.81 672 ASP A O 1
ATOM 5407 N N . PRO A 1 673 ? -12.291 -11.340 22.781 1.00 92.19 673 PRO A N 1
ATOM 5408 C CA . PRO A 1 673 ? -13.667 -11.600 22.364 1.00 92.19 673 PRO A CA 1
ATOM 5409 C C . PRO A 1 673 ? -13.930 -13.072 22.027 1.00 92.19 673 PRO A C 1
ATOM 5411 O O . PRO A 1 673 ? -15.017 -13.590 22.283 1.00 92.19 673 PRO A O 1
ATOM 5414 N N . THR A 1 674 ? -12.928 -13.762 21.475 1.00 92.81 674 THR A N 1
ATOM 5415 C CA . THR A 1 674 ? -12.999 -15.197 21.165 1.00 92.81 674 THR A CA 1
ATOM 5416 C C . THR A 1 674 ? -13.088 -16.023 22.448 1.00 92.81 674 THR A C 1
ATOM 5418 O O . THR A 1 674 ? -13.936 -16.907 22.563 1.00 92.81 674 THR A O 1
ATOM 5421 N N . MET A 1 675 ? -12.257 -15.703 23.442 1.00 93.25 675 MET A N 1
ATOM 5422 C CA . MET A 1 675 ? -12.237 -16.381 24.735 1.00 93.25 675 MET A CA 1
ATOM 5423 C C . MET A 1 675 ? -13.525 -16.129 25.521 1.00 93.25 675 MET A C 1
ATOM 5425 O O . MET A 1 675 ? -14.113 -17.070 26.051 1.00 93.25 675 MET A O 1
ATOM 5429 N N . ILE A 1 676 ? -14.013 -14.886 25.546 1.00 91.88 676 ILE A N 1
ATOM 5430 C CA . ILE A 1 676 ? -15.289 -14.541 26.179 1.00 91.88 676 ILE A CA 1
ATOM 5431 C C . ILE A 1 676 ? -16.428 -15.310 25.507 1.00 91.88 676 ILE A C 1
ATOM 5433 O O . ILE A 1 676 ? -17.226 -15.927 26.206 1.00 91.88 676 ILE A O 1
ATOM 5437 N N . ARG A 1 677 ? -16.483 -15.365 24.168 1.00 91.69 677 ARG A N 1
ATOM 5438 C CA . ARG A 1 677 ? -17.494 -16.167 23.459 1.00 91.69 677 ARG A CA 1
ATOM 5439 C C . ARG A 1 677 ? -17.402 -17.646 23.827 1.00 91.69 677 ARG A C 1
ATOM 5441 O O . ARG A 1 677 ? -18.425 -18.272 24.087 1.00 91.69 677 ARG A O 1
ATOM 5448 N N . PHE A 1 678 ? -16.197 -18.206 23.888 1.00 93.12 678 PHE A N 1
ATOM 5449 C CA . PHE A 1 678 ? -15.997 -19.590 24.310 1.00 93.12 678 PHE A CA 1
ATOM 5450 C C . PHE A 1 678 ? -16.532 -19.849 25.730 1.00 93.12 678 PHE A C 1
ATOM 5452 O O . PHE A 1 678 ? -17.266 -20.815 25.939 1.00 93.12 678 PHE A O 1
ATOM 5459 N N . LEU A 1 679 ? -16.223 -18.970 26.688 1.00 93.31 679 LEU A N 1
ATOM 5460 C CA . LEU A 1 679 ? -16.727 -19.064 28.060 1.00 93.31 679 LEU A CA 1
ATOM 5461 C C . LEU A 1 679 ? -18.251 -18.898 28.117 1.00 93.31 679 LEU A C 1
ATOM 5463 O O . LEU A 1 679 ? -18.926 -19.675 28.787 1.00 93.31 679 LEU A O 1
ATOM 5467 N N . MET A 1 680 ? -18.816 -17.957 27.361 1.00 92.31 680 MET A N 1
ATOM 5468 C CA . MET A 1 680 ? -20.264 -17.761 27.299 1.00 92.31 680 MET A CA 1
ATOM 5469 C C . MET A 1 680 ? -20.992 -18.938 26.651 1.00 92.31 680 MET A C 1
ATOM 5471 O O . MET A 1 680 ? -22.061 -19.297 27.125 1.00 92.31 680 MET A O 1
ATOM 5475 N N . ASN A 1 681 ? -20.404 -19.623 25.666 1.00 92.94 681 ASN A N 1
ATOM 5476 C CA . ASN A 1 681 ? -20.972 -20.870 25.139 1.00 92.94 681 ASN A CA 1
ATOM 5477 C C . ASN A 1 681 ? -21.085 -21.948 26.236 1.00 92.94 681 ASN A C 1
ATOM 5479 O O . ASN A 1 681 ? -22.021 -22.748 26.230 1.00 92.94 681 ASN A O 1
ATOM 5483 N N . PHE A 1 682 ? -20.148 -21.978 27.193 1.00 93.88 682 PHE A N 1
ATOM 5484 C CA . PHE A 1 682 ? -20.225 -22.882 28.343 1.00 93.88 682 PHE A CA 1
ATOM 5485 C C . PHE A 1 682 ? -21.347 -22.483 29.311 1.00 93.88 682 PHE A C 1
ATOM 5487 O O . PHE A 1 682 ? -22.054 -23.357 29.815 1.00 93.88 682 PHE A O 1
ATOM 5494 N N . VAL A 1 683 ? -21.547 -21.181 29.528 1.00 93.31 683 VAL A N 1
ATOM 5495 C CA . VAL A 1 683 ? -22.667 -20.648 30.321 1.00 93.31 683 VAL A CA 1
ATOM 5496 C C . VAL A 1 683 ? -24.009 -20.958 29.654 1.00 93.31 683 VAL A C 1
ATOM 5498 O O . VAL A 1 683 ? -24.915 -21.467 30.310 1.00 93.31 683 VAL A O 1
ATOM 5501 N N . GLU A 1 684 ? -24.119 -20.744 28.340 1.00 91.56 684 GLU A N 1
ATOM 5502 C CA . GLU A 1 684 ? -25.299 -21.070 27.529 1.00 91.56 684 GLU A CA 1
ATOM 5503 C C . GLU A 1 684 ? -25.642 -22.569 27.598 1.00 91.56 684 GLU A C 1
ATOM 5505 O O . GLU A 1 684 ? -26.817 -22.936 27.662 1.00 91.56 684 GLU A O 1
ATOM 5510 N N . ALA A 1 685 ? -24.629 -23.442 27.630 1.00 94.69 685 ALA A N 1
ATOM 5511 C CA . ALA A 1 685 ? -24.812 -24.885 27.771 1.00 94.69 685 ALA A CA 1
ATOM 5512 C C . ALA A 1 685 ? -25.205 -25.321 29.198 1.00 94.69 685 ALA A C 1
ATOM 5514 O O . ALA A 1 685 ? -25.844 -26.363 29.353 1.00 94.69 685 ALA A O 1
ATOM 5515 N N . ASN A 1 686 ? -24.857 -24.537 30.227 1.00 95.12 686 ASN A N 1
ATOM 5516 C CA . ASN A 1 686 ? -25.063 -24.873 31.643 1.00 95.12 686 ASN A CA 1
ATOM 5517 C C . ASN A 1 686 ? -25.742 -23.729 32.430 1.00 95.12 686 ASN A C 1
ATOM 5519 O O . ASN A 1 686 ? -25.232 -23.295 33.465 1.00 95.12 686 ASN A O 1
ATOM 5523 N N . PRO A 1 687 ? -26.924 -23.242 32.009 1.00 91.12 687 PRO A N 1
ATOM 5524 C CA . PRO A 1 687 ? -27.504 -22.000 32.529 1.00 91.12 687 PRO A CA 1
ATOM 5525 C C . PRO A 1 687 ? -27.895 -22.059 34.013 1.00 91.12 687 PRO A C 1
ATOM 5527 O O . PRO A 1 687 ? -28.093 -21.023 34.635 1.00 91.12 687 PRO A O 1
ATOM 5530 N N . SER A 1 688 ? -28.036 -23.253 34.599 1.00 93.31 688 SER A N 1
ATOM 5531 C CA . SER A 1 688 ? -28.329 -23.423 36.028 1.00 93.31 688 SER A CA 1
ATOM 5532 C C . SER A 1 688 ? -27.110 -23.261 36.940 1.00 93.31 688 SER A C 1
ATOM 5534 O O . SER A 1 688 ? -27.284 -23.173 38.152 1.00 93.31 688 SER A O 1
ATOM 5536 N N . GLU A 1 689 ? -25.893 -23.270 36.388 1.00 92.94 689 GLU A N 1
ATOM 5537 C CA . GLU A 1 689 ? -24.646 -23.178 37.161 1.00 92.94 689 GLU A CA 1
ATOM 5538 C C . GLU A 1 689 ? -24.148 -21.737 37.333 1.00 92.94 689 GLU A C 1
ATOM 5540 O O . GLU A 1 689 ? -23.291 -21.483 38.181 1.00 92.94 689 GLU A O 1
ATOM 5545 N N . PHE A 1 690 ? -24.702 -20.786 36.576 1.00 91.38 690 PHE A N 1
ATOM 5546 C CA . PHE A 1 690 ? -24.235 -19.402 36.531 1.00 91.38 690 PHE A CA 1
ATOM 5547 C C . PHE A 1 690 ? -25.357 -18.413 36.880 1.00 91.38 690 PHE A C 1
ATOM 5549 O O . PHE A 1 690 ? -26.508 -18.627 36.497 1.00 91.38 690 PHE A O 1
ATOM 5556 N N . PRO A 1 691 ? -25.049 -17.313 37.592 1.00 90.00 691 PRO A N 1
ATOM 5557 C CA . PRO A 1 691 ? -26.039 -16.301 37.959 1.00 90.00 691 PRO A CA 1
ATOM 5558 C C . PRO A 1 691 ? -26.329 -15.284 36.840 1.00 90.00 691 PRO A C 1
ATOM 5560 O O . PRO A 1 691 ? -27.132 -14.381 37.050 1.00 90.00 691 PRO A O 1
ATOM 5563 N N . PHE A 1 692 ? -25.691 -15.427 35.676 1.00 92.06 692 PHE A N 1
ATOM 5564 C CA . PHE A 1 692 ? -25.794 -14.534 34.522 1.00 92.06 692 PHE A CA 1
ATOM 5565 C C . PHE A 1 692 ? -25.965 -15.334 33.226 1.00 92.06 692 PHE A C 1
ATOM 5567 O O . PHE A 1 692 ? -25.597 -16.508 33.145 1.00 92.06 692 PHE A O 1
ATOM 5574 N N . LYS A 1 693 ? -26.530 -14.689 32.206 1.00 89.94 693 LYS A N 1
ATOM 5575 C CA . LYS A 1 693 ? -26.790 -15.243 30.869 1.00 89.94 693 LYS A CA 1
ATOM 5576 C C . LYS A 1 693 ? -26.057 -14.499 29.765 1.00 89.94 693 LYS A C 1
ATOM 5578 O O . LYS A 1 693 ? -25.807 -15.090 28.719 1.00 89.94 693 LYS A O 1
ATOM 5583 N N . THR A 1 694 ? -25.736 -13.228 29.977 1.00 89.00 694 THR A N 1
ATOM 5584 C CA . THR A 1 694 ? -24.989 -12.406 29.020 1.00 89.00 694 THR A CA 1
ATOM 5585 C C . THR A 1 694 ? -23.727 -11.846 29.667 1.00 89.00 694 THR A C 1
ATOM 5587 O O . THR A 1 694 ? -23.542 -11.943 30.880 1.00 89.00 694 THR A O 1
ATOM 5590 N N . VAL A 1 695 ? -22.833 -11.291 28.849 1.00 88.81 695 VAL A N 1
ATOM 5591 C CA . VAL A 1 695 ? -21.568 -10.712 29.329 1.00 88.81 695 VAL A CA 1
ATOM 5592 C C . VAL A 1 695 ? -21.827 -9.445 30.140 1.00 88.81 695 VAL A C 1
ATOM 5594 O O . VAL A 1 695 ? -21.175 -9.220 31.152 1.00 88.81 695 VAL A O 1
ATOM 5597 N N . GLU A 1 696 ? -22.829 -8.663 29.744 1.00 86.50 696 GLU A N 1
ATOM 5598 C CA . GLU A 1 696 ? -23.227 -7.411 30.392 1.00 86.50 696 GLU A CA 1
ATOM 5599 C C . GLU A 1 696 ? -23.811 -7.617 31.801 1.00 86.50 696 GLU A C 1
ATOM 5601 O O . GLU A 1 696 ? -23.896 -6.670 32.578 1.00 86.50 696 GLU A O 1
ATOM 5606 N N . GLU A 1 697 ? -24.216 -8.844 32.144 1.00 88.75 697 GLU A N 1
ATOM 5607 C CA . GLU A 1 697 ? -24.709 -9.209 33.478 1.00 88.75 697 GLU A CA 1
ATOM 5608 C C . GLU A 1 697 ? -23.573 -9.586 34.455 1.00 88.75 697 GLU A C 1
ATOM 5610 O O . GLU A 1 697 ? -23.829 -9.778 35.645 1.00 88.75 697 GLU A O 1
ATOM 5615 N N . ILE A 1 698 ? -22.323 -9.707 33.985 1.00 90.06 698 ILE A N 1
ATOM 5616 C CA . ILE A 1 698 ? -21.176 -10.062 34.832 1.00 90.06 698 ILE A CA 1
ATOM 5617 C C . ILE A 1 698 ? -20.788 -8.856 35.709 1.00 90.06 698 ILE A C 1
ATOM 5619 O O . ILE A 1 698 ? -20.451 -7.797 35.176 1.00 90.06 698 ILE A O 1
ATOM 5623 N N . PRO A 1 699 ? -20.763 -8.988 37.052 1.00 86.56 699 PRO A N 1
ATOM 5624 C CA . PRO A 1 699 ? -20.415 -7.873 37.928 1.00 86.56 699 PRO A CA 1
ATOM 5625 C C . PRO A 1 699 ? -18.948 -7.452 37.778 1.00 86.56 699 PRO A C 1
ATOM 5627 O O . PRO A 1 699 ? -18.037 -8.235 38.052 1.00 86.56 699 PRO A O 1
ATOM 5630 N N . LEU A 1 700 ? -18.713 -6.186 37.427 1.00 86.12 700 LEU A N 1
ATOM 5631 C CA . LEU A 1 700 ? -17.361 -5.623 37.284 1.00 86.12 700 LEU A CA 1
ATOM 5632 C C . LEU A 1 700 ? -16.645 -5.412 38.631 1.00 86.12 700 LEU A C 1
ATOM 5634 O O . LEU A 1 700 ? -15.420 -5.382 38.683 1.00 86.12 700 LEU A O 1
ATOM 5638 N N . SER A 1 701 ? -17.401 -5.308 39.729 1.00 85.44 701 SER A N 1
ATOM 5639 C CA . SER A 1 701 ? -16.889 -5.044 41.081 1.00 85.44 701 SER A CA 1
ATOM 5640 C C . SER A 1 701 ? -16.945 -6.269 42.013 1.00 85.44 701 SER A C 1
ATOM 5642 O O . SER A 1 701 ? -17.034 -6.117 43.236 1.00 85.44 701 SER A O 1
ATOM 5644 N N . ASP A 1 702 ? -16.952 -7.496 41.475 1.00 88.50 702 ASP A N 1
ATOM 5645 C CA . ASP A 1 702 ? -16.960 -8.712 42.299 1.00 88.50 702 ASP A CA 1
ATOM 5646 C C . ASP A 1 702 ? -15.656 -8.825 43.110 1.00 88.50 702 ASP A C 1
ATOM 5648 O O . ASP A 1 702 ? -14.563 -9.022 42.575 1.00 88.50 702 ASP A O 1
ATOM 5652 N N . LYS A 1 703 ? -15.771 -8.741 44.441 1.00 88.38 703 LYS A N 1
ATOM 5653 C CA . LYS A 1 703 ? -14.618 -8.761 45.358 1.00 88.38 703 LYS A CA 1
ATOM 5654 C C . LYS A 1 703 ? -13.797 -10.049 45.275 1.00 88.38 703 LYS A C 1
ATOM 5656 O O . LYS A 1 703 ? -12.587 -10.015 45.496 1.00 88.38 703 LYS A O 1
ATOM 5661 N N . LYS A 1 704 ? -14.428 -11.193 44.995 1.00 91.00 704 LYS A N 1
ATOM 5662 C CA . LYS A 1 704 ? -13.730 -12.476 44.870 1.00 91.00 704 LYS A CA 1
ATOM 5663 C C . LYS A 1 704 ? -12.914 -12.502 43.582 1.00 91.00 704 LYS A C 1
ATOM 5665 O O . LYS A 1 704 ? -11.767 -12.947 43.627 1.00 91.00 704 LYS A O 1
ATOM 5670 N N . VAL A 1 705 ? -13.464 -11.989 42.482 1.00 92.19 705 VAL A N 1
ATOM 5671 C CA . VAL A 1 705 ? -12.736 -11.835 41.215 1.00 92.19 705 VAL A CA 1
ATOM 5672 C C . VAL A 1 705 ? -11.580 -10.854 41.386 1.00 92.19 705 VAL A C 1
ATOM 5674 O O . VAL A 1 705 ? -10.443 -11.236 41.142 1.00 92.19 705 VAL A O 1
ATOM 5677 N N . LEU A 1 706 ? -11.824 -9.648 41.907 1.00 91.56 706 LEU A N 1
ATOM 5678 C CA . LEU A 1 706 ? -10.781 -8.629 42.093 1.00 91.56 706 LEU A CA 1
ATOM 5679 C C . LEU A 1 706 ? -9.636 -9.098 43.007 1.00 91.56 706 LEU A C 1
ATOM 5681 O O . LEU A 1 706 ? -8.475 -8.785 42.761 1.00 91.56 706 LEU A O 1
ATOM 5685 N N . SER A 1 707 ? -9.918 -9.938 44.008 1.00 93.06 707 SER A N 1
ATOM 5686 C CA . SER A 1 707 ? -8.873 -10.458 44.902 1.00 93.06 707 SER A CA 1
ATOM 5687 C C . SER A 1 707 ? -7.801 -11.321 44.215 1.00 93.06 707 SER A C 1
ATOM 5689 O O . SER A 1 707 ? -6.748 -11.548 44.810 1.00 93.06 707 SER A O 1
ATOM 5691 N N . ILE A 1 708 ? -8.009 -11.789 42.971 1.00 94.12 708 ILE A N 1
ATOM 5692 C CA . ILE A 1 708 ? -6.947 -12.487 42.218 1.00 94.12 708 ILE A CA 1
ATOM 5693 C C . ILE A 1 708 ? -5.794 -11.544 41.843 1.00 94.12 708 ILE A C 1
ATOM 5695 O O . ILE A 1 708 ? -4.678 -12.009 41.627 1.00 94.12 708 ILE A O 1
ATOM 5699 N N . PHE A 1 709 ? -6.036 -10.232 41.760 1.00 94.44 709 PHE A N 1
ATOM 5700 C CA . PHE A 1 709 ? -5.015 -9.243 41.402 1.00 94.44 709 PHE A CA 1
ATOM 5701 C C . PHE A 1 709 ? -4.069 -8.921 42.565 1.00 94.44 709 PHE A C 1
ATOM 5703 O O . PHE A 1 709 ? -2.963 -8.442 42.334 1.00 94.44 709 PHE A O 1
ATOM 5710 N N . SER A 1 710 ? -4.468 -9.252 43.794 1.00 92.88 710 SER A N 1
ATOM 5711 C CA . SER A 1 710 ? -3.727 -9.000 45.037 1.00 92.88 710 SER A CA 1
ATOM 5712 C C . SER A 1 710 ? -3.381 -10.275 45.823 1.00 92.88 710 SER A C 1
ATOM 5714 O O . SER A 1 710 ? -2.687 -10.218 46.837 1.00 92.88 710 SER A O 1
ATOM 5716 N N . GLY A 1 711 ? -3.822 -11.457 45.379 1.00 91.19 711 GLY A N 1
ATOM 5717 C CA . GLY A 1 711 ? -3.520 -12.704 46.079 1.00 91.19 711 GLY A CA 1
ATOM 5718 C C . GLY A 1 711 ? -4.055 -13.972 45.419 1.00 91.19 711 GLY A C 1
ATOM 5719 O O . GLY A 1 711 ? -4.503 -13.976 44.275 1.00 91.19 711 GLY A O 1
ATOM 5720 N N . LEU A 1 712 ? -3.980 -15.082 46.162 1.00 91.69 712 LEU A N 1
ATOM 5721 C CA . LEU A 1 712 ? -4.363 -16.430 45.706 1.00 91.69 712 LEU A CA 1
ATOM 5722 C C . LEU A 1 712 ? -5.594 -17.004 46.420 1.00 91.69 712 LEU A C 1
ATOM 5724 O O . LEU A 1 712 ? -6.088 -18.073 46.056 1.00 91.69 712 LEU A O 1
ATOM 5728 N N . THR A 1 713 ? -6.107 -16.300 47.430 1.00 87.06 713 THR A N 1
ATOM 5729 C CA . THR A 1 713 ? -7.150 -16.797 48.337 1.00 87.06 713 THR A CA 1
ATOM 5730 C C . THR A 1 713 ? -8.415 -17.235 47.597 1.00 87.06 713 THR A C 1
ATOM 5732 O O . THR A 1 713 ? -8.991 -18.272 47.919 1.00 87.06 713 THR A O 1
ATOM 5735 N N . SER A 1 714 ? -8.840 -16.487 46.577 1.00 89.62 714 SER A N 1
ATOM 5736 C CA . SER A 1 714 ? -10.035 -16.792 45.778 1.00 89.62 714 SER A CA 1
ATOM 5737 C C . SER A 1 714 ? -9.892 -18.027 44.888 1.00 89.62 714 SER A C 1
ATOM 5739 O O . SER A 1 714 ? -10.909 -18.639 44.551 1.00 89.62 714 SER A O 1
ATOM 5741 N N . LEU A 1 715 ? -8.657 -18.414 44.552 1.00 91.38 715 LEU A N 1
ATOM 5742 C CA . LEU A 1 715 ? -8.329 -19.607 43.770 1.00 91.38 715 LEU A CA 1
ATOM 5743 C C . LEU A 1 715 ? -8.160 -20.861 44.642 1.00 91.38 715 LEU A C 1
ATOM 5745 O O . LEU A 1 715 ? -8.144 -21.970 44.114 1.00 91.38 715 LEU A O 1
ATOM 5749 N N . GLY A 1 716 ? -8.042 -20.706 45.966 1.00 91.25 716 GLY A N 1
ATOM 5750 C CA . GLY A 1 716 ? -7.890 -21.826 46.900 1.00 91.25 716 GLY A CA 1
ATOM 5751 C C . GLY A 1 716 ? -6.555 -22.567 46.773 1.00 91.25 716 GLY A C 1
ATOM 5752 O O . GLY A 1 716 ? -6.498 -23.766 47.047 1.00 91.25 716 GLY A O 1
ATOM 5753 N N . VAL A 1 717 ? -5.498 -21.873 46.338 1.00 91.25 717 VAL A N 1
ATOM 5754 C CA . VAL A 1 717 ? -4.144 -22.424 46.172 1.00 91.25 717 VAL A CA 1
ATOM 5755 C C . VAL A 1 717 ? -3.118 -21.619 46.963 1.00 91.25 717 VAL A C 1
ATOM 5757 O O . VAL A 1 717 ? -3.253 -20.412 47.143 1.00 91.25 717 VAL A O 1
ATOM 5760 N N . GLU A 1 718 ? -2.065 -22.293 47.410 1.00 89.06 718 GLU A N 1
ATOM 5761 C CA . GLU A 1 718 ? -0.952 -21.695 48.142 1.00 89.06 718 GLU A CA 1
ATOM 5762 C C . GLU A 1 718 ? 0.178 -21.269 47.197 1.00 89.06 718 GLU A C 1
ATOM 5764 O O . GLU A 1 718 ? 0.469 -21.932 46.197 1.00 89.06 718 GLU A O 1
ATOM 5769 N N . SER A 1 719 ? 0.900 -20.205 47.562 1.00 87.12 719 SER A N 1
ATOM 5770 C CA . SER A 1 719 ? 2.036 -19.693 46.775 1.00 87.12 719 SER A CA 1
ATOM 5771 C C . SER A 1 719 ? 3.102 -20.765 46.511 1.00 87.12 719 SER A C 1
ATOM 5773 O O . SER A 1 719 ? 3.685 -20.829 45.430 1.00 87.12 719 SER A O 1
ATOM 5775 N N . THR A 1 720 ? 3.309 -21.676 47.464 1.00 89.12 720 THR A N 1
ATOM 5776 C CA . THR A 1 720 ? 4.259 -22.792 47.350 1.00 89.12 720 THR A CA 1
ATOM 5777 C C . THR A 1 720 ? 3.864 -23.836 46.305 1.00 89.12 720 THR A C 1
ATOM 5779 O O . THR A 1 720 ? 4.740 -24.557 45.834 1.00 89.12 720 THR A O 1
ATOM 5782 N N . GLN A 1 721 ? 2.583 -23.926 45.930 1.00 88.88 721 GLN A N 1
ATOM 5783 C CA . GLN A 1 721 ? 2.090 -24.905 44.955 1.00 88.88 721 GLN A CA 1
ATOM 5784 C C . GLN A 1 721 ? 2.312 -24.456 43.510 1.00 88.88 721 GLN A C 1
ATOM 5786 O O . GLN A 1 721 ? 2.513 -25.296 42.636 1.00 88.88 721 GLN A O 1
ATOM 5791 N N . ILE A 1 722 ? 2.264 -23.146 43.259 1.00 87.94 722 ILE A N 1
ATOM 5792 C CA . ILE A 1 722 ? 2.310 -22.578 41.902 1.00 87.94 722 ILE A CA 1
ATOM 5793 C C . ILE A 1 722 ? 3.465 -21.595 41.684 1.00 87.94 722 ILE A C 1
ATOM 5795 O O . ILE A 1 722 ? 3.643 -21.110 40.571 1.00 87.94 722 ILE A O 1
ATOM 5799 N N . HIS A 1 723 ? 4.259 -21.315 42.723 1.00 86.81 723 HIS A N 1
ATOM 5800 C CA . HIS A 1 723 ? 5.373 -20.360 42.712 1.00 86.81 723 HIS A CA 1
ATOM 5801 C C . HIS A 1 723 ? 4.963 -18.959 42.222 1.00 86.81 723 HIS A C 1
ATOM 5803 O O . HIS A 1 723 ? 5.668 -18.323 41.442 1.00 86.81 723 HIS A O 1
ATOM 5809 N N . GLN A 1 724 ? 3.796 -18.491 42.669 1.00 86.12 724 GLN A N 1
ATOM 5810 C CA . GLN A 1 724 ? 3.215 -17.187 42.329 1.00 86.12 724 GLN A CA 1
ATOM 5811 C C . GLN A 1 724 ? 2.720 -16.506 43.609 1.00 86.12 724 GLN A C 1
ATOM 5813 O O . GLN A 1 724 ? 2.438 -17.184 44.597 1.00 86.12 724 GLN A O 1
ATOM 5818 N N . VAL A 1 725 ? 2.602 -15.180 43.597 1.00 85.62 725 VAL A N 1
ATOM 5819 C CA . VAL A 1 725 ? 2.044 -14.390 44.715 1.00 85.62 725 VAL A CA 1
ATOM 5820 C C . VAL A 1 725 ? 0.677 -13.777 44.395 1.00 85.62 725 VAL A C 1
ATOM 5822 O O . VAL A 1 725 ? -0.072 -13.462 45.313 1.00 85.62 725 VAL A O 1
ATOM 5825 N N . VAL A 1 726 ? 0.322 -13.690 43.111 1.00 92.50 726 VAL A N 1
ATOM 5826 C CA . VAL A 1 726 ? -0.966 -13.188 42.606 1.00 92.50 726 VAL A CA 1
ATOM 5827 C C . VAL A 1 726 ? -1.626 -14.217 41.684 1.00 92.50 726 VAL A C 1
ATOM 5829 O O . VAL A 1 726 ? -0.954 -15.063 41.087 1.00 92.50 726 VAL A O 1
ATOM 5832 N N . GLY A 1 727 ? -2.950 -14.156 41.574 1.00 92.94 727 GLY A N 1
ATOM 5833 C CA . GLY A 1 727 ? -3.804 -15.113 40.869 1.00 92.94 727 GLY A CA 1
ATOM 5834 C C . GLY A 1 727 ? -4.048 -14.823 39.385 1.00 92.94 727 GLY A C 1
ATOM 5835 O O . GLY A 1 727 ? -4.914 -15.448 38.786 1.00 92.94 727 GLY A O 1
ATOM 5836 N N . THR A 1 728 ? -3.301 -13.913 38.757 1.00 94.06 728 THR A N 1
ATOM 5837 C CA . THR A 1 728 ? -3.570 -13.420 37.389 1.00 94.06 728 THR A CA 1
ATOM 5838 C C . THR A 1 728 ? -2.969 -14.267 36.260 1.00 94.06 728 THR A C 1
ATOM 5840 O O . THR A 1 728 ? -2.884 -13.831 35.112 1.00 94.06 728 THR A O 1
ATOM 5843 N N . THR A 1 729 ? -2.509 -15.490 36.537 1.00 91.38 729 THR A N 1
ATOM 5844 C CA . THR A 1 729 ? -1.923 -16.352 35.494 1.00 91.38 729 THR A CA 1
ATOM 5845 C C . THR A 1 729 ? -2.956 -16.686 34.418 1.00 91.38 729 THR A C 1
ATOM 5847 O O . THR A 1 729 ? -3.989 -17.269 34.719 1.00 91.38 729 THR A O 1
ATOM 5850 N N . GLY A 1 730 ? -2.648 -16.354 33.160 1.00 90.44 730 GLY A N 1
ATOM 5851 C CA . GLY A 1 730 ? -3.557 -16.559 32.026 1.00 90.44 730 GLY A CA 1
ATOM 5852 C C . GLY A 1 730 ? -4.571 -15.430 31.810 1.00 90.44 730 GLY A C 1
ATOM 5853 O O . GLY A 1 730 ? -5.305 -15.485 30.831 1.00 90.44 730 GLY A O 1
ATOM 5854 N N . ILE A 1 731 ? -4.591 -14.404 32.669 1.00 93.44 731 ILE A N 1
ATOM 5855 C CA . ILE A 1 731 ? -5.404 -13.201 32.462 1.00 93.44 731 ILE A CA 1
ATOM 5856 C C . ILE A 1 731 ? -4.697 -12.288 31.442 1.00 93.44 731 ILE A C 1
ATOM 5858 O O . ILE A 1 731 ? -3.496 -12.032 31.615 1.00 93.44 731 ILE A O 1
ATOM 5862 N N . PRO A 1 732 ? -5.391 -11.803 30.392 1.00 91.88 732 PRO A N 1
ATOM 5863 C CA . PRO A 1 732 ? -4.826 -10.872 29.411 1.00 91.88 732 PRO A CA 1
ATOM 5864 C C . PRO A 1 732 ? -4.185 -9.656 30.089 1.00 91.88 732 PRO A C 1
ATOM 5866 O O . PRO A 1 732 ? -4.707 -9.168 31.088 1.00 91.88 732 PRO A O 1
ATOM 5869 N N . GLU A 1 733 ? -3.034 -9.205 29.579 1.00 91.31 733 GLU A N 1
ATOM 5870 C CA . GLU A 1 733 ? -2.177 -8.124 30.118 1.00 91.31 733 GLU A CA 1
ATOM 5871 C C . GLU A 1 733 ? -1.567 -8.370 31.519 1.00 91.31 733 GLU A C 1
ATOM 5873 O O . GLU A 1 733 ? -0.382 -8.112 31.754 1.00 91.31 733 GLU A O 1
ATOM 5878 N N . PHE A 1 734 ? -2.323 -8.947 32.452 1.00 94.38 734 PHE A N 1
ATOM 5879 C CA . PHE A 1 734 ? -1.934 -9.153 33.851 1.00 94.38 734 PHE A CA 1
ATOM 5880 C C . PHE A 1 734 ? -1.228 -10.486 34.127 1.00 94.38 734 PHE A C 1
ATOM 5882 O O . PHE A 1 734 ? -0.740 -10.715 35.235 1.00 94.38 734 PHE A O 1
ATOM 5889 N N . GLY A 1 735 ? -1.140 -11.370 33.131 1.00 91.19 735 GLY A N 1
ATOM 5890 C CA . GLY A 1 735 ? -0.503 -12.681 33.248 1.00 91.19 735 GLY A CA 1
ATOM 5891 C C . GLY A 1 735 ? 1.018 -12.693 33.066 1.00 91.19 735 GLY A C 1
ATOM 5892 O O . GLY A 1 735 ? 1.645 -13.719 33.359 1.00 91.19 735 GLY A O 1
ATOM 5893 N N . THR A 1 736 ? 1.619 -11.596 32.589 1.00 92.25 736 THR A N 1
ATOM 5894 C CA . THR A 1 736 ? 3.066 -11.521 32.324 1.00 92.25 736 THR A CA 1
ATOM 5895 C C . THR A 1 736 ? 3.881 -11.411 33.613 1.00 92.25 736 THR A C 1
ATOM 5897 O O . THR A 1 736 ? 3.385 -10.944 34.636 1.00 92.25 736 THR A O 1
ATOM 5900 N N . GLN A 1 737 ? 5.152 -11.821 33.567 1.00 90.81 737 GLN A N 1
ATOM 5901 C CA . GLN A 1 737 ? 6.040 -11.735 34.731 1.00 90.81 737 GLN A CA 1
ATOM 5902 C C . GLN A 1 737 ? 6.188 -10.292 35.236 1.00 90.81 737 GLN A C 1
ATOM 5904 O O . GLN A 1 737 ? 6.086 -10.058 36.435 1.00 90.81 737 GLN A O 1
ATOM 5909 N N . LEU A 1 738 ? 6.350 -9.335 34.316 1.00 92.75 738 LEU A N 1
ATOM 5910 C CA . LEU A 1 738 ? 6.464 -7.915 34.646 1.00 92.75 738 LEU A CA 1
ATOM 5911 C C . LEU A 1 738 ? 5.207 -7.407 35.363 1.00 92.75 738 LEU A C 1
ATOM 5913 O O . LEU A 1 738 ? 5.304 -6.799 36.424 1.00 92.75 738 LEU A O 1
ATOM 5917 N N . THR A 1 739 ? 4.021 -7.683 34.814 1.00 92.00 739 THR A N 1
ATOM 5918 C CA . THR A 1 739 ? 2.767 -7.189 35.401 1.00 92.00 739 THR A CA 1
ATOM 5919 C C . THR A 1 739 ? 2.491 -7.828 36.759 1.00 92.00 739 THR A C 1
ATOM 5921 O O . THR A 1 739 ? 2.006 -7.162 37.666 1.00 92.00 739 THR A O 1
ATOM 5924 N N . LYS A 1 740 ? 2.838 -9.105 36.940 1.00 92.00 740 LYS A N 1
ATOM 5925 C CA . LYS A 1 740 ? 2.699 -9.804 38.225 1.00 92.00 740 LYS A CA 1
ATOM 5926 C C . LYS A 1 740 ? 3.597 -9.231 39.315 1.00 92.00 740 LYS A C 1
ATOM 5928 O O . LYS A 1 740 ? 3.157 -9.117 40.455 1.00 92.00 740 LYS A O 1
ATOM 5933 N N . GLU A 1 741 ? 4.831 -8.869 38.967 1.00 91.06 741 GLU A N 1
ATOM 5934 C CA . GLU A 1 741 ? 5.742 -8.170 39.879 1.00 91.06 741 GLU A CA 1
ATOM 5935 C C . GLU A 1 741 ? 5.141 -6.826 40.297 1.00 91.06 741 GLU A C 1
ATOM 5937 O O . GLU A 1 741 ? 5.013 -6.569 41.492 1.00 91.06 741 GLU A O 1
ATOM 5942 N N . MET A 1 742 ? 4.640 -6.036 39.341 1.00 94.00 742 MET A N 1
ATOM 5943 C CA . MET A 1 742 ? 3.952 -4.777 39.647 1.00 94.00 742 MET A CA 1
ATOM 5944 C C . MET A 1 742 ? 2.751 -4.988 40.577 1.00 94.00 742 MET A C 1
ATOM 5946 O O . MET A 1 742 ? 2.668 -4.339 41.615 1.00 94.00 742 MET A O 1
ATOM 5950 N N . LEU A 1 743 ? 1.851 -5.923 40.252 1.00 94.06 743 LEU A N 1
ATOM 5951 C CA . LEU A 1 743 ? 0.668 -6.234 41.064 1.00 94.06 743 LEU A CA 1
ATOM 5952 C C . LEU A 1 743 ? 1.026 -6.605 42.507 1.00 94.06 743 LEU A C 1
ATOM 5954 O O . LEU A 1 743 ? 0.339 -6.185 43.434 1.00 94.06 743 LEU A O 1
ATOM 5958 N N . SER A 1 744 ? 2.118 -7.347 42.703 1.00 88.38 744 SER A N 1
ATOM 5959 C CA . SER A 1 744 ? 2.584 -7.728 44.038 1.00 88.38 744 SER A CA 1
ATOM 5960 C C . SER A 1 744 ? 3.074 -6.548 44.885 1.00 88.38 744 SER A C 1
ATOM 5962 O O . SER A 1 744 ? 3.051 -6.630 46.111 1.00 88.38 744 SER A O 1
ATOM 5964 N N . GLU A 1 745 ? 3.492 -5.453 44.245 1.00 90.56 745 GLU A N 1
ATOM 5965 C CA . GLU A 1 745 ? 3.927 -4.227 44.918 1.00 90.56 745 GLU A CA 1
ATOM 5966 C C . GLU A 1 745 ? 2.765 -3.263 45.169 1.00 90.56 745 GLU A C 1
ATOM 5968 O O . GLU A 1 745 ? 2.663 -2.700 46.259 1.00 90.56 745 GLU A O 1
ATOM 5973 N N . ILE A 1 746 ? 1.897 -3.062 44.170 1.00 92.38 746 ILE A N 1
ATOM 5974 C CA . ILE A 1 746 ? 0.809 -2.076 44.248 1.00 92.38 746 ILE A CA 1
ATOM 5975 C C . ILE A 1 746 ? -0.431 -2.599 44.976 1.00 92.38 746 ILE A C 1
ATOM 5977 O O . ILE A 1 746 ? -1.142 -1.798 45.575 1.00 92.38 746 ILE A O 1
ATOM 5981 N N . ASN A 1 747 ? -0.661 -3.918 44.950 1.00 86.69 747 ASN A N 1
ATOM 5982 C CA . ASN A 1 747 ? -1.780 -4.602 45.596 1.00 86.69 747 ASN A CA 1
ATOM 5983 C C . ASN A 1 747 ? -3.132 -3.881 45.378 1.00 86.69 747 ASN A C 1
ATOM 5985 O O . ASN A 1 747 ? -3.708 -3.379 46.351 1.00 86.69 747 ASN A O 1
ATOM 5989 N N . PRO A 1 748 ? -3.581 -3.784 44.110 1.00 83.94 748 PRO A N 1
ATOM 5990 C CA . PRO A 1 748 ? -4.744 -2.993 43.728 1.00 83.94 748 PRO A CA 1
ATOM 5991 C C . PRO A 1 748 ? -6.056 -3.545 44.288 1.00 83.94 748 PRO A C 1
ATOM 5993 O O . PRO A 1 748 ? -6.127 -4.761 44.611 1.00 83.94 748 PRO A O 1
#

Mean predicted aligned error: 9.85 Å

Nearest PDB structures (foldseek):
  3f2b-assembly1_A  TM=9.665E-01  e=2.940E-55  Geobacillus kaustophilus
  3f2d-assembly1_A  TM=9.626E-01  e=7.901E-55  Geobacillus kaustophilus
  2hpi-assembly1_A  TM=7.139E-01  e=3.997E-23  Thermus aquaticus
  3e0d-assembly2_B  TM=7.075E-01  e=4.871E-23  Thermus aquaticus
  4iqj-assembly1_A  TM=7.193E-01  e=6.825E-21  Thermus aquaticus